Protein AF-A0A7X3WDQ1-F1 (afdb_monomer_lite)

Secondary structure (DSSP, 8-state):
--------GGG---HHHHHHHHHHHHHHHHHHHHIIIIIS-THHHHHHHHHHHHHHHHHHHHHHHHHTPPPPPPPP---HHHHHHHHHHHHHHHHHHHHHHHHHHHHHHHHHHHHHHHHHHHHHTTT---HHHHHHHHHHHHHHHHIIIIIHHHHHHHHHHHHHHHHHHHHHHHHTT-HHHHHHHHHHHHHH-TT-HHHHHHHHHHHHHHHHHHHHHHHHHHHHHHHHHHHHHHSGGGSTTTTTTS-SSS---B---SS-S-TT--B--GGGT-TTTT-TT--SEEEEEEEEE--SSS--EEE-S-S-B-GGG-EEEETTEEPPTTSEEE-TTSEEEES-TT-EEEEEEEEEB---GGGPPPTTIIIIIHHS-HHHH-SHHHHBS-TT-SSHHHHHT--TTTS-S-PBTTB-TTT-SB-TTTGGGGGGGGGGTSTT-S----EE-TTT-PEEPS-HHHHHHHHHHHHTTHHHHS--TTTTT-TTPPPSSPP-TTHHHHB-HHHHHHHHH-HHHH-TT-SS-BS-TTTT--EEEEETTS-EEEEEEEEETTEEEEE-TTS-EEEEEGGGEEEEEEHHHHHHHHHHT---HHHHS--------HHHHHHHHHHHHHTTGGGTB-BTTBS-SSB---TTHHHHB-HHHHHHHHH-HHHH-TT--PPB----HHHHHHHHHHHHH-------------SB--HHHHHHHHHHHTGGGTS--TT-TTPPP-SPP-TTGGG--GGGS--TT--SS-SSHHHHHHHHHH-TTTT--SS----PPB-HHHHH-HHHHHHHHHHHHH--S-PPPTTTS--TTT-HHHHHHHHHHHHHHHHHHHTTHHHHSEETTEE-THHHHHHHHH---HHHHHHHSPPP-TTHHHHB-HHHHHHHHHSPPP-BTT-SS---B----HHHHHHHHHHHHHHTT--SS--PPP-PPPPHHHHHHHHHHHHHTTHHHHSPPTT----TT-TTTT-B-GGGHHHHB-HHHHHHHHH-HHHHSTT-S---SS-EETTEEPPPTTSGGG-HHHHHHHHHHHHHH---

Foldseek 3Di:
DDDDPDDPPVPDDCVVVVVVVVVVVVVVVVVVCCCVQPVLFVLLVLQLVLLVQLLLLLVVVLVVLVVPADPDDDDQDFDPVVLVVLVVQLVVLVVQLVVLVVVLVVLVVVLVVLVVQLVVVCVVVVNDCDPSNVVSVVVSVVSVCCSVPPSVVSNLVSLQSSLVSLQVNLVSCLVRLNLVSNLVSLVSSCVSVVPDVVSVVSNVSSVVSVVVNVVSVVSVVVSVVSVVSSVVSPPPSSDPNNSVPDDLDDPFAAAADDDDPDRHGHGACLCSQLVQQLPPLQAQKDKDKDWDAFPQPDWDKDADSHQAFDQVFKWKAFQNHTDDPQQWDADRGRIITGPGSGRGGMMMMMTGGPDDPSHHYHNPNCQPCVVVPCSHHNDCLQFNADRPDSDLCRRQVLDCVVRPAIHGWQAHSPPRDGDPLTNLLSLLSVCLQVPPFLFQQRAADPVPRAGDGPRVLQSLLVVLCLLLLVVLQAAAPPSNVCPDSDFNDEALQAVLLWWDLLLQLVCQQCVCVVPVQDSPFHQHPDLSWWKWWQFPVRDIDIADWDDDDQWIWGQHPVRDIDIDGPNGTPFIATQSLQLSVLSSVNHDPVLVPDDDDFDLDPVLLVLLVVLCLAACVQLQEDADNGGDVNDYHLLAQLNTTDLSNQLVCQCDVCVVPVLDLDFHSPDDPSNSSSNSSNSNVNRDPDPPSDDPRPHDHHNVSSVVSCLQLSVVSRYNDPPCVPRDRNDYHLLAQLRDFLVNDQQAPDDPFDSGSSRRQLCCQQPVQNRAYPVGGRSDGHNSNSNVDSSSSSSSVSNSNSNRPDRDPQVSRDPCPPCVVVVVLSSLQSLLVVLCSSNVVQSQEQDSNGHNVSLVSCCVPVVDDSLVSQLQTDYHCFLVLVWWQLVLQLVCQQPPDDFFPQHSYGDTHSNDDSVSSNSNNSNSCSVNVHDPPHDQDDDPQDDPVLLVQLVVLCVVVVVPQQDPAPPDDDDPPRSNGSHGHLLCCQNTTRLVVQLVCLCDVCVRPNSDPDDNPFDDDPNATFADCVGPNRHNSSNSNSNSSNSNVRHD

pLDDT: mean 82.06, std 11.49, range [35.22, 96.44]

Sequence (1044 aa):
MRSKKEIPAEQKSYAVLFFILSALLGLVTIWGFWSEMITRRPWKGIQQEFYSFEYEKTKIEYENAEKQLPTKPSKPEIDEKELRDVLKTVTEKQVQLDEAMQARKFEQSKSDAINYKFQHSLHEAKGEYTDTVLKYKKTLDEYEKRIEGDLTYTVLKAEAEFADANKALADLYLNSNDPTNALSTYLIVQKYKPDEAEIAEGITAAQDTLAALQTVQAQFDAVDRLKQKLSDVGGIKRTFLGSLLENPFRETRTIVQYYLEDFNYTADRCETCHFAINKSGYESSAEETFEVEGDGENPVRHLLKHPSVKTDSATVVIDGFDAEPDEYELTENGILTFTDPDVFGEVEISYETNYPPELRTHPDRDVLLGKHPLETFGCTPCHGGQGYGLTAKSAHALTHKEYWLTPVLGMDEHTGRTSEEKKGYMESNCRRCHDGVMKLDYGVDPETNAPKDYAEDLTKGMALFEDLGCHGCHAVEGYSAIDKIAKVGPSLNKIGSKVNQAWLENWIKKPEAYLPHTTMPNFFPVEGMSQVVYLNNGEQRTGLVTETGEEYTVKTDDGTEYQYKKDEVTRIVDEVKSIAAYLANMTDQELDDLSVNYSTNQNDIEAGEETVKTVGCLSCHKVGDLGSDFAPALDSVGTKVTANYLYEWIDNPKKYDPDTAMPSLRLSQTELKNVVAYLMNLRKETTDVVSDSIGEALIDEGEKLVRTYGCFGCHEISGFENESKVGADLGEFGAKLPDELDFGDTVDIHHNWHEWTVGKITDPRRYQTRRIVSRMPVFETLKNNEDDAKAIAVLLKSFQPNPYPLNYQFDHAAEPDRVERSKIIDAGRRVTKKFNCTGCHEIEREGGDYRDVIIAHEGLDQTTAKQFAPPTLQAQGARVYPDWLFNFLKNPSEIRYGLKVRMPTFDMSDEEATTLVKYFSALDNEPFPYETIPRPEPTAADLRLGKRIFDELKCDSCHPSQGEFIPEGSDKAGRPDLSLAKERLKADWLIDWMKDPQSFQPGTAMPQAWPRVGDTYMPFEDYAGGDAEEQIRLVRDYLISLSR

Structure (mmCIF, N/CA/C/O backbone):
data_AF-A0A7X3WDQ1-F1
#
_entry.id   AF-A0A7X3WDQ1-F1
#
loop_
_atom_site.group_PDB
_atom_site.id
_atom_site.type_symbol
_atom_site.label_atom_id
_atom_site.label_alt_id
_atom_site.label_comp_id
_atom_site.label_asym_id
_atom_site.label_entity_id
_atom_site.label_seq_id
_atom_site.pdbx_PDB_ins_code
_atom_site.Cartn_x
_atom_site.Cartn_y
_atom_site.Cartn_z
_atom_site.occupancy
_atom_site.B_iso_or_equiv
_atom_site.auth_seq_id
_atom_site.auth_comp_id
_atom_site.auth_asym_id
_atom_site.auth_atom_id
_atom_site.pdbx_PDB_model_num
ATOM 1 N N . MET A 1 1 ? -49.959 54.397 -64.632 1.00 48.00 1 MET A N 1
ATOM 2 C CA . MET A 1 1 ? -49.362 54.128 -65.959 1.00 48.00 1 MET A CA 1
ATOM 3 C C . MET A 1 1 ? -48.063 54.917 -66.130 1.00 48.00 1 MET A C 1
ATOM 5 O O . MET A 1 1 ? -48.098 56.100 -66.430 1.00 48.00 1 MET A O 1
ATOM 9 N N . ARG A 1 2 ? -46.919 54.258 -65.919 1.00 41.56 2 ARG A N 1
ATOM 10 C CA . ARG A 1 2 ? -45.633 54.510 -66.595 1.00 41.56 2 ARG A CA 1
ATOM 11 C C . ARG A 1 2 ? -44.999 53.125 -66.734 1.00 41.56 2 ARG A C 1
ATOM 13 O O . ARG A 1 2 ? -44.786 52.458 -65.727 1.00 41.56 2 ARG A O 1
ATOM 20 N N . SER A 1 3 ? -44.844 52.654 -67.967 1.00 49.62 3 SER A N 1
ATOM 21 C CA . SER A 1 3 ? -44.384 51.303 -68.292 1.00 49.62 3 SER A CA 1
ATOM 22 C C . SER A 1 3 ? -42.947 51.092 -67.804 1.00 49.62 3 SER A C 1
ATOM 24 O O . SER A 1 3 ? -42.021 51.706 -68.340 1.00 49.62 3 SER A O 1
ATOM 26 N N . LYS A 1 4 ? -42.735 50.214 -66.815 1.00 54.12 4 LYS A N 1
ATOM 27 C CA . LYS A 1 4 ? -41.412 49.615 -66.609 1.00 54.12 4 LYS A CA 1
ATOM 28 C C . LYS A 1 4 ? -41.158 48.715 -67.815 1.00 54.12 4 LYS A C 1
ATOM 30 O O . LYS A 1 4 ? -41.886 47.757 -68.036 1.00 54.12 4 LYS A O 1
ATOM 35 N N . LYS A 1 5 ? -40.171 49.091 -68.624 1.00 57.25 5 LYS A N 1
ATOM 36 C CA . LYS A 1 5 ? -39.654 48.301 -69.741 1.00 57.25 5 LYS A CA 1
ATOM 37 C C . LYS A 1 5 ? -39.189 46.955 -69.167 1.00 57.25 5 LYS A C 1
ATOM 39 O O . LYS A 1 5 ? -38.212 46.924 -68.422 1.00 57.25 5 LYS A O 1
ATOM 44 N N . GLU A 1 6 ? -39.905 45.871 -69.442 1.00 60.66 6 GLU A N 1
ATOM 45 C CA . GLU A 1 6 ? -39.413 44.525 -69.149 1.00 60.66 6 GLU A CA 1
ATOM 46 C C . GLU A 1 6 ? -38.253 44.240 -70.106 1.00 60.66 6 GLU A C 1
ATOM 48 O O . GLU A 1 6 ? -38.433 44.129 -71.315 1.00 60.66 6 GLU A O 1
ATOM 53 N N . ILE A 1 7 ? -37.034 44.225 -69.568 1.00 63.56 7 ILE A N 1
ATOM 54 C CA . ILE A 1 7 ? -35.836 43.838 -70.316 1.00 63.56 7 ILE A CA 1
ATOM 55 C C . ILE A 1 7 ? -35.933 42.319 -70.556 1.00 63.56 7 ILE A C 1
ATOM 57 O O . ILE A 1 7 ? -36.092 41.595 -69.562 1.00 63.56 7 ILE A O 1
ATOM 61 N N . PRO A 1 8 ? -35.841 41.830 -71.812 1.00 65.31 8 PRO A N 1
ATOM 62 C CA . PRO A 1 8 ? -35.828 40.399 -72.122 1.00 65.31 8 PRO A CA 1
ATOM 63 C C . PRO A 1 8 ? -34.768 39.678 -71.285 1.00 65.31 8 PRO A C 1
ATOM 65 O O . PRO A 1 8 ? -33.697 40.240 -71.050 1.00 65.31 8 PRO A O 1
ATOM 68 N N . ALA A 1 9 ? -35.036 38.450 -70.825 1.00 60.34 9 ALA A N 1
ATOM 69 C CA . ALA A 1 9 ? -34.106 37.700 -69.964 1.00 60.34 9 ALA A CA 1
ATOM 70 C C . ALA A 1 9 ? -32.686 37.607 -70.564 1.00 60.34 9 ALA A C 1
ATOM 72 O O . ALA A 1 9 ? -31.696 37.683 -69.846 1.00 60.34 9 ALA A O 1
ATOM 73 N N . GLU A 1 10 ? -32.617 37.565 -71.892 1.00 60.44 10 GLU A N 1
ATOM 74 C CA . GLU A 1 10 ? -31.419 37.486 -72.736 1.00 60.44 10 GLU A CA 1
ATOM 75 C C . GLU A 1 10 ? -30.531 38.746 -72.677 1.00 60.44 10 GLU A C 1
ATOM 77 O O . GLU A 1 10 ? -29.357 38.698 -73.027 1.00 60.44 10 GLU A O 1
ATOM 82 N N . GLN A 1 11 ? -31.077 39.886 -72.233 1.00 64.25 11 GLN A N 1
ATOM 83 C CA . GLN A 1 11 ? -30.382 41.181 -72.150 1.00 64.25 11 GLN A CA 1
ATOM 84 C C . GLN A 1 11 ? -30.068 41.612 -70.707 1.00 64.25 11 GLN A C 1
ATOM 86 O O . GLN A 1 11 ? -29.508 42.690 -70.488 1.00 64.25 11 GLN A O 1
ATOM 91 N N . LYS A 1 12 ? -30.417 40.799 -69.701 1.00 68.25 12 LYS A N 1
ATOM 92 C CA . LYS A 1 12 ? -30.045 41.053 -68.303 1.00 68.25 12 LYS A CA 1
ATOM 93 C C . LYS A 1 12 ? -28.632 40.525 -68.054 1.00 68.25 12 LYS A C 1
ATOM 95 O O . LYS A 1 12 ? -28.403 39.322 -68.044 1.00 68.25 12 LYS A O 1
ATOM 100 N N . SER A 1 13 ? -27.674 41.425 -67.832 1.00 75.81 13 SER A N 1
ATOM 101 C CA . SER A 1 13 ? -26.320 41.031 -67.433 1.00 75.81 13 SER A CA 1
ATOM 102 C C . SER A 1 13 ? -26.307 40.605 -65.967 1.00 75.81 13 SER A C 1
ATOM 104 O O . SER A 1 13 ? -26.479 41.428 -65.068 1.00 75.81 13 SER A O 1
ATOM 106 N N . TYR A 1 14 ? -26.070 39.317 -65.730 1.00 81.00 14 TYR A N 1
ATOM 107 C CA . TYR A 1 14 ? -25.829 38.772 -64.395 1.00 81.00 14 TYR A CA 1
ATOM 108 C C . TYR A 1 14 ? -24.356 38.849 -63.989 1.00 81.00 14 TYR A C 1
ATOM 110 O O . TYR A 1 14 ? -24.021 38.402 -62.902 1.00 81.00 14 TYR A O 1
ATOM 118 N N . ALA A 1 15 ? -23.471 39.429 -64.809 1.00 82.31 15 ALA A N 1
ATOM 119 C CA . ALA A 1 15 ? -22.031 39.448 -64.546 1.00 82.31 15 ALA A CA 1
ATOM 120 C C . ALA A 1 15 ? -21.677 40.131 -63.215 1.00 82.31 15 ALA A C 1
ATOM 122 O O . ALA A 1 15 ? -20.838 39.631 -62.477 1.00 82.31 15 ALA A O 1
ATOM 123 N N . VAL A 1 16 ? -22.359 41.231 -62.869 1.00 82.81 16 VAL A N 1
ATOM 124 C CA . VAL A 1 16 ? -22.169 41.913 -61.576 1.00 82.81 16 VAL A CA 1
ATOM 125 C C . VAL A 1 16 ? -22.678 41.049 -60.422 1.00 82.81 16 VAL A C 1
ATOM 127 O O . VAL A 1 16 ? -22.007 40.939 -59.403 1.00 82.81 16 VAL A O 1
ATOM 130 N N . LEU A 1 17 ? -23.832 40.395 -60.588 1.00 83.06 17 LEU A N 1
ATOM 131 C CA . LEU A 1 17 ? -24.377 39.488 -59.576 1.00 83.06 17 LEU A CA 1
ATOM 132 C C . LEU A 1 17 ? -23.466 38.267 -59.380 1.00 83.06 17 LEU A C 1
ATOM 134 O O . LEU A 1 17 ? -23.187 37.903 -58.247 1.00 83.06 17 LEU A O 1
ATOM 138 N N . PHE A 1 18 ? -22.962 37.677 -60.465 1.00 88.88 18 PHE A N 1
ATOM 139 C CA . PHE A 1 18 ? -22.015 36.567 -60.438 1.00 88.88 18 PHE A CA 1
ATOM 140 C C . PHE A 1 18 ? -20.694 36.989 -59.798 1.00 88.88 18 PHE A C 1
ATOM 142 O O . PHE A 1 18 ? -20.222 36.298 -58.914 1.00 88.88 18 PHE A O 1
ATOM 149 N N . PHE A 1 19 ? -20.144 38.156 -60.147 1.00 91.88 19 PHE A N 1
ATOM 150 C CA . PHE A 1 19 ? -18.940 38.688 -59.505 1.00 91.88 19 PHE A CA 1
ATOM 151 C C . PHE A 1 19 ? -19.132 38.886 -57.997 1.00 91.88 19 PHE A C 1
ATOM 153 O O . PHE A 1 19 ? -18.286 38.460 -57.218 1.00 91.88 19 PHE A O 1
ATOM 160 N N . ILE A 1 20 ? -20.260 39.469 -57.572 1.00 91.56 20 ILE A N 1
ATOM 161 C CA . ILE A 1 20 ? -20.581 39.643 -56.148 1.00 91.56 20 ILE A CA 1
ATOM 162 C C . ILE A 1 20 ? -20.735 38.282 -55.458 1.00 91.56 20 ILE A C 1
ATOM 164 O O . ILE A 1 20 ? -20.164 38.082 -54.391 1.00 91.56 20 ILE A O 1
ATOM 168 N N . LEU A 1 21 ? -21.461 37.334 -56.055 1.00 91.75 21 LEU A N 1
ATOM 169 C CA . LEU A 1 21 ? -21.656 35.998 -55.484 1.00 91.75 21 LEU A CA 1
ATOM 170 C C . LEU A 1 21 ? -20.353 35.187 -55.442 1.00 91.75 21 LEU A C 1
ATOM 172 O O . LEU A 1 21 ? -20.101 34.516 -54.449 1.00 91.75 21 LEU A O 1
ATOM 176 N N . SER A 1 22 ? -19.500 35.277 -56.463 1.00 92.56 22 SER A N 1
ATOM 177 C CA . SER A 1 22 ? -18.171 34.657 -56.483 1.00 92.56 22 SER A CA 1
ATOM 178 C C . SER A 1 22 ? -17.228 35.302 -55.469 1.00 92.56 22 SER A C 1
ATOM 180 O O . SER A 1 22 ? -16.479 34.586 -54.813 1.00 92.56 22 SER A O 1
ATOM 182 N N . ALA A 1 23 ? -17.280 36.625 -55.292 1.00 93.00 23 ALA A N 1
ATOM 183 C CA . ALA A 1 23 ? -16.509 37.320 -54.263 1.00 93.00 23 ALA A CA 1
ATOM 184 C C . ALA A 1 23 ? -16.983 36.937 -52.853 1.00 93.00 23 ALA A C 1
ATOM 186 O O . ALA A 1 23 ? -16.156 36.663 -51.989 1.00 93.00 23 ALA A O 1
ATOM 187 N N . LEU A 1 24 ? -18.299 36.847 -52.630 1.00 94.25 24 LEU A N 1
ATOM 188 C CA . LEU A 1 24 ? -18.873 36.362 -51.372 1.00 94.25 24 LEU A CA 1
ATOM 189 C C . LEU A 1 24 ? -18.492 34.903 -51.108 1.00 94.25 24 LEU A C 1
ATOM 191 O O . LEU A 1 24 ? -18.075 34.587 -50.000 1.00 94.25 24 LEU A O 1
ATOM 195 N N . LEU A 1 25 ? -18.567 34.030 -52.116 1.00 94.00 25 LEU A N 1
ATOM 196 C CA . LEU A 1 25 ? -18.111 32.645 -52.001 1.00 94.00 25 LEU A CA 1
ATOM 197 C C . LEU A 1 25 ? -16.615 32.580 -51.669 1.00 94.00 25 LEU A C 1
ATOM 199 O O . LEU A 1 25 ? -16.227 31.820 -50.789 1.00 94.00 25 LEU A O 1
ATOM 203 N N . GLY A 1 26 ? -15.785 33.398 -52.321 1.00 94.00 26 GLY A N 1
ATOM 204 C CA . GLY A 1 26 ? -14.356 33.507 -52.028 1.00 94.00 26 GLY A CA 1
ATOM 205 C C . GLY A 1 26 ? -14.092 33.957 -50.591 1.00 94.00 26 GLY A C 1
ATOM 206 O O . GLY A 1 26 ? -13.313 33.320 -49.890 1.00 94.00 26 GLY A O 1
ATOM 207 N N . LEU A 1 27 ? -14.795 34.988 -50.113 1.00 93.12 27 LEU A N 1
ATOM 208 C CA . LEU A 1 27 ? -14.691 35.467 -48.731 1.00 93.12 27 LEU A CA 1
ATOM 209 C C . LEU A 1 27 ? -15.146 34.414 -47.717 1.00 93.12 27 LEU A C 1
ATOM 211 O O . LEU A 1 27 ? -14.458 34.202 -46.725 1.00 93.12 27 LEU A O 1
ATOM 215 N N . VAL A 1 28 ? -16.259 33.723 -47.970 1.00 91.56 28 VAL A N 1
ATOM 216 C CA . VAL A 1 28 ? -16.754 32.641 -47.103 1.00 91.56 28 VAL A CA 1
ATOM 217 C C . VAL A 1 28 ? -15.804 31.446 -47.119 1.00 91.56 28 VAL A C 1
ATOM 219 O O . VAL A 1 28 ? -15.593 30.836 -46.080 1.00 91.56 28 VAL A O 1
ATOM 222 N N . THR A 1 29 ? -15.181 31.138 -48.258 1.00 88.50 29 THR A N 1
ATOM 223 C CA . THR A 1 29 ? -14.180 30.065 -48.364 1.00 88.50 29 THR A CA 1
ATOM 224 C C . THR A 1 29 ? -12.913 30.424 -47.588 1.00 88.50 29 THR A C 1
ATOM 226 O O . THR A 1 29 ? -12.418 29.601 -46.825 1.00 88.50 29 THR A O 1
ATOM 229 N N . ILE A 1 30 ? -12.420 31.662 -47.715 1.00 87.12 30 ILE A N 1
ATOM 230 C CA . ILE A 1 30 ? -11.271 32.167 -46.945 1.00 87.12 30 ILE A CA 1
ATOM 231 C C . ILE A 1 30 ? -11.592 32.177 -45.449 1.00 87.12 30 ILE A C 1
ATOM 233 O O . ILE A 1 30 ? -10.778 31.734 -44.645 1.00 87.12 30 ILE A O 1
ATOM 237 N N . TRP A 1 31 ? -12.780 32.641 -45.066 1.00 86.50 31 TRP A N 1
ATOM 238 C CA . TRP A 1 31 ? -13.219 32.645 -43.674 1.00 86.50 31 TRP A CA 1
ATOM 239 C C . TRP A 1 31 ? -13.404 31.229 -43.121 1.00 86.50 31 TRP A C 1
ATOM 241 O O . TRP A 1 31 ? -12.974 30.955 -42.007 1.00 86.50 31 TRP A O 1
ATOM 251 N N . GLY A 1 32 ? -13.977 30.311 -43.902 1.00 81.62 32 GLY A N 1
ATOM 252 C CA . GLY A 1 32 ? -14.104 28.901 -43.542 1.00 81.62 32 GLY A CA 1
ATOM 253 C C . GLY A 1 32 ? -12.740 28.244 -43.347 1.00 81.62 32 GLY A C 1
ATOM 254 O O . GLY A 1 32 ? -12.533 27.561 -42.349 1.00 81.62 32 GLY A O 1
ATOM 255 N N . PHE A 1 33 ? -11.782 28.527 -44.233 1.00 80.62 33 PHE A N 1
ATOM 256 C CA . PHE A 1 33 ? -10.402 28.068 -44.094 1.00 80.62 33 PHE A CA 1
ATOM 257 C C . PHE A 1 33 ? -9.723 28.664 -42.856 1.00 80.62 33 PHE A C 1
ATOM 259 O O . PHE A 1 33 ? -9.124 27.932 -42.079 1.00 80.62 33 PHE A O 1
ATOM 266 N N . TRP A 1 34 ? -9.863 29.971 -42.616 1.00 79.19 34 TRP A N 1
ATOM 267 C CA . TRP A 1 34 ? -9.352 30.625 -41.407 1.00 79.19 34 TRP A CA 1
ATOM 268 C C . TRP A 1 34 ? -9.951 29.992 -40.150 1.00 79.19 34 TRP A C 1
ATOM 270 O O . TRP A 1 34 ? -9.226 29.641 -39.220 1.00 79.19 34 TRP A O 1
ATOM 280 N N . SER A 1 35 ? -11.272 29.826 -40.109 1.00 76.75 35 SER A N 1
ATOM 281 C CA . SER A 1 35 ? -11.963 29.274 -38.949 1.00 76.75 35 SER A CA 1
ATOM 282 C C . SER A 1 35 ? -11.525 27.832 -38.677 1.00 76.75 35 SER A C 1
ATOM 284 O O . SER A 1 35 ? -11.168 27.492 -37.547 1.00 76.75 35 SER A O 1
ATOM 286 N N . GLU A 1 36 ? -11.458 27.003 -39.713 1.00 73.62 36 GLU A N 1
ATOM 287 C CA . GLU A 1 36 ? -10.993 25.624 -39.596 1.00 73.62 36 GLU A CA 1
ATOM 288 C C . GLU A 1 36 ? -9.516 25.535 -39.184 1.00 73.62 36 GLU A C 1
ATOM 290 O O . GLU A 1 36 ? -9.157 24.639 -38.432 1.00 73.62 36 GLU A O 1
ATOM 295 N N . MET A 1 37 ? -8.659 26.462 -39.619 1.00 68.56 37 MET A N 1
ATOM 296 C CA . MET A 1 37 ? -7.207 26.355 -39.422 1.00 68.56 37 MET A CA 1
ATOM 297 C C . MET A 1 37 ? -6.672 27.053 -38.175 1.00 68.56 37 MET A C 1
ATOM 299 O O . MET A 1 37 ? -5.686 26.590 -37.616 1.00 68.56 37 MET A O 1
ATOM 303 N N . ILE A 1 38 ? -7.284 28.158 -37.753 1.00 69.31 38 ILE A N 1
ATOM 304 C CA . ILE A 1 38 ? -6.791 28.975 -36.635 1.00 69.31 38 ILE A CA 1
ATOM 305 C C . ILE A 1 38 ? -7.697 28.801 -35.421 1.00 69.31 38 ILE A C 1
ATOM 307 O O . ILE A 1 38 ? -7.217 28.529 -34.327 1.00 69.31 38 ILE A O 1
ATOM 311 N N . THR A 1 39 ? -9.018 28.908 -35.597 1.00 70.00 39 THR A N 1
ATOM 312 C CA . THR A 1 39 ? -9.935 28.848 -34.444 1.00 70.00 39 THR A CA 1
ATOM 313 C C . THR A 1 39 ? -10.227 27.426 -33.979 1.00 70.00 39 THR A C 1
ATOM 315 O O . THR A 1 39 ? -10.439 27.208 -32.793 1.00 70.00 39 THR A O 1
ATOM 318 N N . ARG A 1 40 ? -10.222 26.448 -34.893 1.00 70.00 40 ARG A N 1
ATOM 319 C CA . ARG A 1 40 ? -10.524 25.044 -34.578 1.00 70.00 40 ARG A CA 1
ATOM 320 C C . ARG A 1 40 ? -9.291 24.163 -34.393 1.00 70.00 40 ARG A C 1
ATOM 322 O O . ARG A 1 40 ? -9.473 23.007 -34.035 1.00 70.00 40 ARG A O 1
ATOM 329 N N . ARG A 1 41 ? -8.075 24.677 -34.642 1.00 75.69 41 ARG A N 1
ATOM 330 C CA . ARG A 1 41 ? -6.807 23.918 -34.567 1.00 75.69 41 ARG A CA 1
ATOM 331 C C . ARG A 1 41 ? -5.689 24.606 -33.767 1.00 75.69 41 ARG A C 1
ATOM 333 O O . ARG A 1 41 ? -4.582 24.748 -34.288 1.00 75.69 41 ARG A O 1
ATOM 340 N N . PRO A 1 42 ? -5.939 25.030 -32.513 1.00 74.56 42 PRO A N 1
ATOM 341 C CA . PRO A 1 42 ? -4.938 25.745 -31.714 1.00 74.56 42 PRO A CA 1
ATOM 342 C C . PRO A 1 42 ? -3.651 24.934 -31.456 1.00 74.56 42 PRO A C 1
ATOM 344 O O . PRO A 1 42 ? -2.574 25.517 -31.377 1.00 74.56 42 PRO A O 1
ATOM 347 N N . TRP A 1 43 ? -3.725 23.598 -31.416 1.00 73.44 43 TRP A N 1
ATOM 348 C CA . TRP A 1 43 ? -2.578 22.706 -31.170 1.00 73.44 43 TRP A CA 1
ATOM 349 C C . TRP A 1 43 ? -1.463 22.782 -32.223 1.00 73.44 43 TRP A C 1
ATOM 351 O O . TRP A 1 43 ? -0.339 22.367 -31.960 1.00 73.44 43 TRP A O 1
ATOM 361 N N . LYS A 1 44 ? -1.731 23.329 -33.417 1.00 75.12 44 LYS A N 1
ATOM 362 C CA . LYS A 1 44 ? -0.688 23.509 -34.439 1.00 75.12 44 LYS A CA 1
ATOM 363 C C . LYS A 1 44 ? 0.400 24.492 -34.007 1.00 75.12 44 LYS A C 1
ATOM 365 O O . LYS A 1 44 ? 1.532 24.345 -34.453 1.00 75.12 44 LYS A O 1
ATOM 370 N N . GLY A 1 45 ? 0.065 25.471 -33.162 1.00 76.25 45 GLY A N 1
ATOM 371 C CA . GLY A 1 45 ? 1.061 26.369 -32.571 1.00 76.25 45 GLY A CA 1
ATOM 372 C C . GLY A 1 45 ? 2.015 25.610 -31.648 1.00 76.25 45 GLY A C 1
ATOM 373 O O . GLY A 1 45 ? 3.225 25.721 -31.799 1.00 76.25 45 GLY A O 1
ATOM 374 N N . ILE A 1 46 ? 1.461 24.741 -30.797 1.00 78.25 46 ILE A N 1
ATOM 375 C CA . ILE A 1 46 ? 2.222 23.881 -29.877 1.00 78.25 46 ILE A CA 1
ATOM 376 C C . ILE A 1 46 ? 3.175 22.957 -30.655 1.00 78.25 46 ILE A C 1
ATOM 378 O O . ILE A 1 46 ? 4.346 22.829 -30.316 1.00 78.25 46 ILE A O 1
ATOM 382 N N . GLN A 1 47 ? 2.716 22.363 -31.760 1.00 78.44 47 GLN A N 1
ATOM 383 C CA . GLN A 1 47 ? 3.566 21.514 -32.608 1.00 78.44 47 GLN A CA 1
ATOM 384 C C . GLN A 1 47 ? 4.715 22.288 -33.270 1.00 78.44 47 GLN A C 1
ATOM 386 O O . GLN A 1 47 ? 5.819 21.766 -33.403 1.00 78.44 47 GLN A O 1
ATOM 391 N N . GLN A 1 48 ? 4.485 23.538 -33.683 1.00 77.94 48 GLN A N 1
ATOM 392 C CA . GLN A 1 48 ? 5.548 24.388 -34.234 1.00 77.94 48 GLN A CA 1
ATOM 393 C C . GLN A 1 48 ? 6.613 24.726 -33.190 1.00 77.94 48 GLN A C 1
ATOM 395 O O . GLN A 1 48 ? 7.804 24.754 -33.509 1.00 77.94 48 GLN A O 1
ATOM 400 N N . GLU A 1 49 ? 6.184 24.968 -31.955 1.00 80.06 49 GLU A N 1
ATOM 401 C CA . GLU A 1 49 ? 7.070 25.199 -30.821 1.00 80.06 49 GLU A CA 1
ATOM 402 C C . GLU A 1 49 ? 7.880 23.938 -30.492 1.00 80.06 49 GLU A C 1
ATOM 404 O O . GLU A 1 49 ? 9.108 24.001 -30.441 1.00 80.06 49 GLU A O 1
ATOM 409 N N . PHE A 1 50 ? 7.234 22.766 -30.450 1.00 83.25 50 PHE A N 1
ATOM 410 C CA . PHE A 1 50 ? 7.915 21.472 -30.331 1.00 83.25 50 PHE A CA 1
ATOM 411 C C . PHE A 1 50 ? 8.997 21.282 -31.399 1.00 83.25 50 PHE A C 1
ATOM 413 O O . PHE A 1 50 ? 10.142 20.987 -31.068 1.00 83.25 50 PHE A O 1
ATOM 420 N N . TYR A 1 51 ? 8.671 21.483 -32.683 1.00 82.06 51 TYR A N 1
ATOM 421 C CA . TYR A 1 51 ? 9.651 21.337 -33.766 1.00 82.06 51 TYR A CA 1
ATOM 422 C C . TYR A 1 51 ? 10.788 22.357 -33.685 1.00 82.06 51 TYR A C 1
ATOM 424 O O . TYR A 1 51 ? 11.867 22.107 -34.219 1.00 82.06 51 TYR A O 1
ATOM 432 N N . SER A 1 52 ? 10.566 23.500 -33.035 1.00 81.25 52 SER A N 1
ATOM 433 C CA . SER A 1 52 ? 11.621 24.482 -32.792 1.00 81.25 52 SER A CA 1
ATOM 434 C C . SER A 1 52 ? 12.598 23.981 -31.730 1.00 81.25 52 SER A C 1
ATOM 436 O O . SER A 1 52 ? 13.794 23.954 -32.013 1.00 81.25 52 SER A O 1
ATOM 438 N N . PHE A 1 53 ? 12.097 23.474 -30.598 1.00 79.50 53 PHE A N 1
ATOM 439 C CA . PHE A 1 53 ? 12.930 22.832 -29.574 1.00 79.50 53 PHE A CA 1
ATOM 440 C C . PHE A 1 53 ? 13.650 21.585 -30.103 1.00 79.50 53 PHE A C 1
ATOM 442 O O . PHE A 1 53 ? 14.850 21.431 -29.900 1.00 79.50 53 PHE A O 1
ATOM 449 N N . GLU A 1 54 ? 12.950 20.718 -30.841 1.00 81.69 54 GLU A N 1
ATOM 450 C CA . GLU A 1 54 ? 13.535 19.493 -31.402 1.00 81.69 54 GLU A CA 1
ATOM 451 C C . GLU A 1 54 ? 14.611 19.815 -32.450 1.00 81.69 54 GLU A C 1
ATOM 453 O O . GLU A 1 54 ? 15.610 19.103 -32.561 1.00 81.69 54 GLU A O 1
ATOM 458 N N . TYR A 1 55 ? 14.446 20.906 -33.207 1.00 83.50 55 TYR A N 1
ATOM 459 C CA . TYR A 1 55 ? 15.482 21.399 -34.110 1.00 83.50 55 TYR A CA 1
ATOM 460 C C . TYR A 1 55 ? 16.717 21.876 -33.354 1.00 83.50 55 TYR A C 1
ATOM 462 O O . TYR A 1 55 ? 17.825 21.529 -33.751 1.00 83.50 55 TYR A O 1
ATOM 470 N N . GLU A 1 56 ? 16.550 22.666 -32.295 1.00 79.62 56 GLU A N 1
ATOM 471 C CA . GLU A 1 56 ? 17.671 23.164 -31.492 1.00 79.62 56 GLU A CA 1
ATOM 472 C C . GLU A 1 56 ? 18.426 22.018 -30.821 1.00 79.62 56 GLU A C 1
ATOM 474 O O . GLU A 1 56 ? 19.643 21.929 -30.987 1.00 79.62 56 GLU A O 1
ATOM 479 N N . LYS A 1 57 ? 17.698 21.077 -30.208 1.00 79.25 57 LYS A N 1
ATOM 480 C CA . LYS A 1 57 ? 18.246 19.828 -29.665 1.00 79.25 57 LYS A CA 1
ATOM 481 C C . LYS A 1 57 ? 19.044 19.057 -30.713 1.00 79.25 57 LYS A C 1
ATOM 483 O O . LYS A 1 57 ? 20.225 18.785 -30.537 1.00 79.25 57 LYS A O 1
ATOM 488 N N . THR A 1 58 ? 18.409 18.741 -31.842 1.00 81.88 58 THR A N 1
ATOM 489 C CA . THR A 1 58 ? 19.027 17.925 -32.896 1.00 81.88 58 THR A CA 1
ATOM 490 C C . THR A 1 58 ? 20.225 18.638 -33.526 1.00 81.88 58 THR A C 1
ATOM 492 O O . THR A 1 58 ? 21.189 17.992 -33.925 1.00 81.88 58 THR A O 1
ATOM 495 N N . LYS A 1 59 ? 20.189 19.972 -33.628 1.00 83.31 59 LYS A N 1
ATOM 496 C CA . LYS A 1 59 ? 21.304 20.776 -34.138 1.00 83.31 59 LYS A CA 1
ATOM 497 C C . LYS A 1 59 ? 22.521 20.655 -33.223 1.00 83.31 59 LYS A C 1
ATOM 499 O O . LYS A 1 59 ? 23.622 20.448 -33.716 1.00 83.31 59 LYS A O 1
ATOM 504 N N . ILE A 1 60 ? 22.299 20.765 -31.919 1.00 74.25 60 ILE A N 1
ATOM 505 C CA . ILE A 1 60 ? 23.309 20.589 -30.877 1.00 74.25 60 ILE A CA 1
ATOM 506 C C . ILE A 1 60 ? 23.903 19.171 -30.924 1.00 74.25 60 ILE A C 1
ATOM 508 O O . ILE A 1 60 ? 25.121 19.016 -31.015 1.00 74.25 60 ILE A O 1
ATOM 512 N N . GLU A 1 61 ? 23.048 18.143 -30.949 1.00 76.81 61 GLU A N 1
ATOM 513 C CA . GLU A 1 61 ? 23.463 16.737 -31.061 1.00 76.81 61 GLU A CA 1
ATOM 514 C C . GLU A 1 61 ? 24.300 16.507 -32.329 1.00 76.81 61 GLU A C 1
ATOM 516 O O . GLU A 1 61 ? 25.342 15.852 -32.282 1.00 76.81 61 GLU A O 1
ATOM 521 N N . TYR A 1 62 ? 23.875 17.082 -33.460 1.00 82.19 62 TYR A N 1
ATOM 522 C CA . TYR A 1 62 ? 24.594 17.014 -34.731 1.00 82.19 62 TYR A CA 1
ATOM 523 C C . TYR A 1 62 ? 25.970 17.687 -34.656 1.00 82.19 62 TYR A C 1
ATOM 525 O O . TYR A 1 62 ? 26.957 17.073 -35.050 1.00 82.19 62 TYR A O 1
ATOM 533 N N . GLU A 1 63 ? 26.055 18.920 -34.145 1.00 77.12 63 GLU A N 1
ATOM 534 C CA . GLU A 1 63 ? 27.320 19.663 -34.032 1.00 77.12 63 GLU A CA 1
ATOM 535 C C . GLU A 1 63 ? 28.337 18.932 -33.139 1.00 77.12 63 GLU A C 1
ATOM 537 O O . GLU A 1 63 ? 29.534 18.947 -33.430 1.00 77.12 63 GLU A O 1
ATOM 542 N N . ASN A 1 64 ? 27.878 18.268 -32.075 1.00 70.12 64 ASN A N 1
ATOM 543 C CA . ASN A 1 64 ? 28.732 17.469 -31.196 1.00 70.12 64 ASN A CA 1
ATOM 544 C C . ASN A 1 64 ? 29.191 16.171 -31.864 1.00 70.12 64 ASN A C 1
ATOM 546 O O . ASN A 1 64 ? 30.388 15.880 -31.886 1.00 70.12 64 ASN A O 1
ATOM 550 N N . ALA A 1 65 ? 28.260 15.422 -32.459 1.00 75.81 65 ALA A N 1
ATOM 551 C CA . ALA A 1 65 ? 28.580 14.180 -33.151 1.00 75.81 65 ALA A CA 1
ATOM 552 C C . ALA A 1 65 ? 29.518 14.421 -34.350 1.00 75.81 65 ALA A C 1
ATOM 554 O O . ALA A 1 65 ? 30.417 13.622 -34.590 1.00 75.81 65 ALA A O 1
ATOM 555 N N . GLU A 1 66 ? 29.371 15.545 -35.063 1.00 78.88 66 GLU A N 1
ATOM 556 C CA . GLU A 1 66 ? 30.240 15.939 -36.181 1.00 78.88 66 GLU A CA 1
ATOM 557 C C . GLU A 1 66 ? 31.675 16.261 -35.728 1.00 78.88 66 GLU A C 1
ATOM 559 O O . GLU A 1 66 ? 32.628 15.883 -36.410 1.00 78.88 66 GLU A O 1
ATOM 564 N N . LYS A 1 67 ? 31.856 16.906 -34.565 1.00 74.38 67 LYS A N 1
ATOM 565 C CA . LYS A 1 67 ? 33.187 17.217 -33.998 1.00 74.38 67 LYS A CA 1
ATOM 566 C C . LYS A 1 67 ? 33.953 15.978 -33.538 1.00 74.38 67 LYS A C 1
ATOM 568 O O . LYS A 1 67 ? 35.180 15.992 -33.545 1.00 74.38 67 LYS A O 1
ATOM 573 N N . GLN A 1 68 ? 33.236 14.931 -33.140 1.00 69.50 68 GLN A N 1
ATOM 574 C CA . GLN A 1 68 ? 33.806 13.673 -32.652 1.00 69.50 68 GLN A CA 1
ATOM 575 C C . GLN A 1 68 ? 34.062 12.653 -33.775 1.00 69.50 68 GLN A C 1
ATOM 577 O O . GLN A 1 68 ? 34.479 11.528 -33.498 1.00 69.50 68 GLN A O 1
ATOM 582 N N . LEU A 1 69 ? 33.831 13.018 -35.044 1.00 72.31 69 LEU A N 1
ATOM 583 C CA . LEU A 1 69 ? 34.061 12.113 -36.167 1.00 72.31 69 LEU A CA 1
ATOM 584 C C . LEU A 1 69 ? 35.561 11.818 -36.361 1.00 72.31 69 LEU A C 1
ATOM 586 O O . LEU A 1 69 ? 36.351 12.746 -36.566 1.00 72.31 69 LEU A O 1
ATOM 590 N N . PRO A 1 70 ? 35.971 10.537 -36.396 1.00 67.12 70 PRO A N 1
ATOM 591 C CA . PRO A 1 70 ? 37.320 10.158 -36.801 1.00 67.12 70 PRO A CA 1
ATOM 592 C C . PRO A 1 70 ? 37.533 10.406 -38.307 1.00 67.12 70 PRO A C 1
ATOM 594 O O . PRO A 1 70 ? 36.600 10.688 -39.063 1.00 67.12 70 PRO A O 1
ATOM 597 N N . THR A 1 71 ? 38.772 10.288 -38.793 1.00 65.75 71 THR A N 1
ATOM 598 C CA . THR A 1 71 ? 39.060 10.400 -40.230 1.00 65.75 71 THR A CA 1
ATOM 599 C C . THR A 1 71 ? 38.305 9.331 -41.022 1.00 65.75 71 THR A C 1
ATOM 601 O O . THR A 1 71 ? 38.356 8.142 -40.713 1.00 65.75 71 THR A O 1
ATOM 604 N N . LYS A 1 72 ? 37.588 9.760 -42.070 1.00 58.75 72 LYS A N 1
ATOM 605 C CA . LYS A 1 72 ? 36.773 8.863 -42.897 1.00 58.75 72 LYS A CA 1
ATOM 606 C C . LYS A 1 72 ? 37.643 7.732 -43.473 1.00 58.75 72 LYS A C 1
ATOM 608 O O . LYS A 1 72 ? 38.637 8.049 -44.133 1.00 58.75 72 LYS A O 1
ATOM 613 N N . PRO A 1 73 ? 37.277 6.450 -43.279 1.00 57.19 73 PRO A N 1
ATOM 614 C CA . PRO A 1 73 ? 38.059 5.342 -43.810 1.00 57.19 73 PRO A CA 1
ATOM 615 C C . PRO A 1 73 ? 38.191 5.455 -45.337 1.00 57.19 73 PRO A C 1
ATOM 617 O O . PRO A 1 73 ? 37.216 5.742 -46.042 1.00 57.19 73 PRO A O 1
ATOM 620 N N . SER A 1 74 ? 39.404 5.267 -45.861 1.00 57.31 74 SER A N 1
ATOM 621 C CA . SER A 1 74 ? 39.665 5.254 -47.305 1.00 57.31 74 SER A CA 1
ATOM 622 C C . SER A 1 74 ? 38.993 4.050 -47.969 1.00 57.31 74 SER A C 1
ATOM 624 O O . SER A 1 74 ? 38.895 2.981 -47.370 1.00 57.31 74 SER A O 1
ATOM 626 N N . LYS A 1 75 ? 38.546 4.200 -49.226 1.00 58.94 75 LYS A N 1
ATOM 627 C CA . LYS A 1 75 ? 38.019 3.072 -50.013 1.00 58.94 75 LYS A CA 1
ATOM 628 C C . LYS A 1 75 ? 39.076 1.958 -50.150 1.00 58.94 75 LYS A C 1
ATOM 630 O O . LYS A 1 75 ? 40.250 2.302 -50.280 1.00 58.94 75 LYS A O 1
ATOM 635 N N . PRO A 1 76 ? 38.671 0.675 -50.194 1.00 60.94 76 PRO A N 1
ATOM 636 C CA . PRO A 1 76 ? 39.581 -0.432 -50.488 1.00 60.94 76 PRO A CA 1
ATOM 637 C C . PRO A 1 76 ? 40.292 -0.213 -51.833 1.00 60.94 76 PRO A C 1
ATOM 639 O O . PRO A 1 76 ? 39.630 0.030 -52.846 1.00 60.94 76 PRO A O 1
ATOM 642 N N . GLU A 1 77 ? 41.623 -0.292 -51.856 1.00 64.12 77 GLU A N 1
ATOM 643 C CA . GLU A 1 77 ? 42.440 -0.280 -53.079 1.00 64.12 77 GLU A CA 1
ATOM 644 C C . GLU A 1 77 ? 42.829 -1.724 -53.433 1.00 64.12 77 GLU A C 1
ATOM 646 O O . GLU A 1 77 ? 43.893 -2.204 -53.054 1.00 64.12 77 GLU A O 1
ATOM 651 N N . ILE A 1 78 ? 41.949 -2.435 -54.145 1.00 78.62 78 ILE A N 1
ATOM 652 C CA . ILE A 1 78 ? 42.241 -3.775 -54.683 1.00 78.62 78 ILE A CA 1
ATOM 653 C C . ILE A 1 78 ? 42.848 -3.632 -56.088 1.00 78.62 78 ILE A C 1
ATOM 655 O O . ILE A 1 78 ? 42.298 -2.912 -56.927 1.00 78.62 78 ILE A O 1
ATOM 659 N N . ASP A 1 79 ? 43.930 -4.359 -56.393 1.00 82.69 79 ASP A N 1
ATOM 660 C CA . ASP A 1 79 ? 44.427 -4.487 -57.770 1.00 82.69 79 ASP A CA 1
ATOM 661 C C . ASP A 1 79 ? 43.388 -5.233 -58.631 1.00 82.69 79 ASP A C 1
ATOM 663 O O . ASP A 1 79 ? 43.200 -6.450 -58.541 1.00 82.69 79 ASP A O 1
ATOM 667 N N . GLU A 1 80 ? 42.695 -4.492 -59.501 1.00 81.50 80 GLU A N 1
ATOM 668 C CA . GLU A 1 80 ? 41.637 -5.032 -60.360 1.00 81.50 80 GLU A CA 1
ATOM 669 C C . GLU A 1 80 ? 42.102 -6.145 -61.308 1.00 81.50 80 GLU A C 1
ATOM 671 O O . GLU A 1 80 ? 41.270 -6.898 -61.828 1.00 81.50 80 GLU A O 1
ATOM 676 N N . LYS A 1 81 ? 43.395 -6.209 -61.637 1.00 84.69 81 LYS A N 1
ATOM 677 C CA . LYS A 1 81 ? 43.938 -7.249 -62.510 1.00 84.69 81 LYS A CA 1
ATOM 678 C C . LYS A 1 81 ? 44.127 -8.541 -61.723 1.00 84.69 81 LYS A C 1
ATOM 680 O O . LYS A 1 81 ? 43.676 -9.586 -62.185 1.00 84.69 81 LYS A O 1
ATOM 685 N N . GLU A 1 82 ? 44.726 -8.455 -60.540 1.00 85.81 82 GLU A N 1
ATOM 686 C CA . GLU A 1 82 ? 44.930 -9.602 -59.652 1.00 85.81 82 GLU A CA 1
ATOM 687 C C . GLU A 1 82 ? 43.591 -10.206 -59.205 1.00 85.81 82 GLU A C 1
ATOM 689 O O . GLU A 1 82 ? 43.382 -11.412 -59.336 1.00 85.81 82 GLU A O 1
ATOM 694 N N . LEU A 1 83 ? 42.621 -9.363 -58.829 1.00 86.44 83 LEU A N 1
ATOM 695 C CA . LEU A 1 83 ? 41.266 -9.804 -58.489 1.00 86.44 83 LEU A CA 1
ATOM 696 C C . LEU A 1 83 ? 40.588 -10.556 -59.644 1.00 86.44 83 LEU A C 1
ATOM 698 O O . LEU A 1 83 ? 39.951 -11.588 -59.429 1.00 86.44 83 LEU A O 1
ATOM 702 N N . ARG A 1 84 ? 40.728 -10.066 -60.884 1.00 87.19 84 ARG A N 1
ATOM 703 C CA . ARG A 1 84 ? 40.173 -10.735 -62.074 1.00 87.19 84 ARG A CA 1
ATOM 704 C C . ARG A 1 84 ? 40.797 -12.109 -62.309 1.00 87.19 84 ARG A C 1
ATOM 706 O O . ARG A 1 84 ? 40.070 -13.043 -62.650 1.00 87.19 84 ARG A O 1
ATOM 713 N N . ASP A 1 85 ? 42.108 -12.233 -62.132 1.00 89.31 85 ASP A N 1
ATOM 714 C CA . ASP A 1 85 ? 42.832 -13.491 -62.329 1.00 89.31 85 ASP A CA 1
ATOM 715 C C . ASP A 1 85 ? 42.459 -14.532 -61.250 1.00 89.31 85 ASP A C 1
ATOM 717 O O . ASP A 1 85 ? 42.202 -15.701 -61.569 1.00 89.31 85 ASP A O 1
ATOM 721 N N . VAL A 1 86 ? 42.323 -14.107 -59.988 1.00 88.56 86 VAL A N 1
ATOM 722 C CA . VAL A 1 86 ? 41.888 -14.974 -58.878 1.00 88.56 86 VAL A CA 1
ATOM 723 C C . VAL A 1 86 ? 40.419 -15.387 -59.029 1.00 88.56 86 VAL A C 1
ATOM 725 O O . VAL A 1 86 ? 40.110 -16.576 -58.952 1.00 88.56 86 VAL A O 1
ATOM 728 N N . LEU A 1 87 ? 39.507 -14.457 -59.343 1.00 88.25 87 LEU A N 1
ATOM 729 C CA . LEU A 1 87 ? 38.085 -14.767 -59.569 1.00 88.25 87 LEU A CA 1
ATOM 730 C C . LEU A 1 87 ? 37.875 -15.748 -60.722 1.00 88.25 87 LEU A C 1
ATOM 732 O O . LEU A 1 87 ? 37.022 -16.638 -60.643 1.00 88.25 87 LEU A O 1
ATOM 736 N N . LYS A 1 88 ? 38.659 -15.613 -61.797 1.00 92.00 88 LYS A N 1
ATOM 737 C CA . LYS A 1 88 ? 38.641 -16.568 -62.906 1.00 92.00 88 LYS A CA 1
ATOM 738 C C . LYS A 1 88 ? 39.017 -17.969 -62.420 1.00 92.00 88 LYS A C 1
ATOM 740 O O . LYS A 1 88 ? 38.324 -18.927 -62.751 1.00 92.00 88 LYS A O 1
ATOM 745 N N . THR A 1 89 ? 40.053 -18.071 -61.591 1.00 91.25 89 THR A N 1
ATOM 746 C CA . THR A 1 89 ? 40.506 -19.340 -61.003 1.00 91.25 89 THR A CA 1
ATOM 747 C C . THR A 1 89 ? 39.438 -19.954 -60.091 1.00 91.25 89 THR A C 1
ATOM 749 O O . THR A 1 89 ? 39.117 -21.132 -60.238 1.00 91.25 89 THR A O 1
ATOM 752 N N . VAL A 1 90 ? 38.819 -19.161 -59.210 1.00 90.62 90 VAL A N 1
ATOM 753 C CA . VAL A 1 90 ? 37.703 -19.608 -58.353 1.00 90.62 90 VAL A CA 1
ATOM 754 C C . VAL A 1 90 ? 36.533 -20.121 -59.191 1.00 90.62 90 VAL A C 1
ATOM 756 O O . VAL A 1 90 ? 35.997 -21.193 -58.917 1.00 90.62 90 VAL A O 1
ATOM 759 N N . THR A 1 91 ? 36.175 -19.403 -60.257 1.00 88.69 91 THR A N 1
ATOM 760 C CA . THR A 1 91 ? 35.090 -19.797 -61.167 1.00 88.69 91 THR A CA 1
ATOM 761 C C . THR A 1 91 ? 35.401 -21.121 -61.868 1.00 88.69 91 THR A C 1
ATOM 763 O O . THR A 1 91 ? 34.547 -22.002 -61.936 1.00 88.69 91 THR A O 1
ATOM 766 N N . GLU A 1 92 ? 36.630 -21.299 -62.357 1.00 92.56 92 GLU A N 1
ATOM 767 C CA . GLU A 1 92 ? 37.071 -22.552 -62.980 1.00 92.56 92 GLU A CA 1
ATOM 768 C C . GLU A 1 92 ? 37.007 -23.735 -61.998 1.00 92.56 92 GLU A C 1
ATOM 770 O O . GLU A 1 92 ? 36.566 -24.822 -62.376 1.00 92.56 92 GLU A O 1
ATOM 775 N N . LYS A 1 93 ? 37.392 -23.531 -60.730 1.00 93.19 93 LYS A N 1
ATOM 776 C CA . LYS A 1 93 ? 37.322 -24.567 -59.685 1.00 93.19 93 LYS A CA 1
ATOM 777 C C . LYS A 1 93 ? 35.902 -24.877 -59.225 1.00 93.19 93 LYS A C 1
ATOM 779 O O . LYS A 1 93 ? 35.593 -26.046 -59.010 1.00 93.19 93 LYS A O 1
ATOM 784 N N . GLN A 1 94 ? 35.023 -23.880 -59.167 1.00 89.38 94 GLN A N 1
ATOM 785 C CA . GLN A 1 94 ? 33.598 -24.085 -58.895 1.00 89.38 94 GLN A CA 1
ATOM 786 C C . GLN A 1 94 ? 32.959 -24.989 -59.956 1.00 89.38 94 GLN A C 1
ATOM 788 O O . GLN A 1 94 ? 32.285 -25.956 -59.615 1.00 89.38 94 GLN A O 1
ATOM 793 N N . VAL A 1 95 ? 33.230 -24.726 -61.241 1.00 88.50 95 VAL A N 1
ATOM 794 C CA . VAL A 1 95 ? 32.722 -25.561 -62.342 1.00 88.50 95 VAL A CA 1
ATOM 795 C C . VAL A 1 95 ? 33.212 -27.007 -62.208 1.00 88.50 95 VAL A C 1
ATOM 797 O O . VAL A 1 95 ? 32.422 -27.934 -62.367 1.00 88.50 95 VAL A O 1
ATOM 800 N N . GLN A 1 96 ? 34.486 -27.216 -61.859 1.00 90.62 96 GLN A N 1
ATOM 801 C CA . GLN A 1 96 ? 35.044 -28.560 -61.643 1.00 90.62 96 GLN A CA 1
ATOM 802 C C . GLN A 1 96 ? 34.374 -29.296 -60.473 1.00 90.62 96 GLN A C 1
ATOM 804 O O . GLN A 1 96 ? 34.089 -30.492 -60.581 1.00 90.62 96 GLN A O 1
ATOM 809 N N . LEU A 1 97 ? 34.094 -28.593 -59.373 1.00 90.69 97 LEU A N 1
ATOM 810 C CA . LEU A 1 97 ? 33.372 -29.141 -58.227 1.00 90.69 97 LEU A CA 1
ATOM 811 C C . LEU A 1 97 ? 31.931 -29.519 -58.593 1.00 90.69 97 LEU A C 1
ATOM 813 O O . LEU A 1 97 ? 31.498 -30.640 -58.312 1.00 90.69 97 LEU A O 1
ATOM 817 N N . ASP A 1 98 ? 31.212 -28.630 -59.277 1.00 87.81 98 ASP A N 1
ATOM 818 C CA . ASP A 1 98 ? 29.833 -28.872 -59.701 1.00 87.81 98 ASP A CA 1
ATOM 819 C C . ASP A 1 98 ? 29.737 -30.069 -60.653 1.00 87.81 98 ASP A C 1
ATOM 821 O O . ASP A 1 98 ? 28.864 -30.926 -60.493 1.00 87.81 98 ASP A O 1
ATOM 825 N N . GLU A 1 99 ? 30.662 -30.189 -61.609 1.00 90.00 99 GLU A N 1
ATOM 826 C CA . GLU A 1 99 ? 30.744 -31.340 -62.512 1.00 90.00 99 GLU A CA 1
ATOM 827 C C . GLU A 1 99 ? 30.997 -32.653 -61.752 1.00 90.00 99 GLU A C 1
ATOM 829 O O . GLU A 1 99 ? 30.324 -33.658 -62.015 1.00 90.00 99 GLU A O 1
ATOM 834 N N . ALA A 1 100 ? 31.914 -32.654 -60.776 1.00 89.06 100 ALA A N 1
ATOM 835 C CA . ALA A 1 100 ? 32.215 -33.825 -59.951 1.00 89.06 100 ALA A CA 1
ATOM 836 C C . ALA A 1 100 ? 31.014 -34.246 -59.084 1.00 89.06 100 ALA A C 1
ATOM 838 O O . ALA A 1 100 ? 30.635 -35.425 -59.054 1.00 89.06 100 ALA A O 1
ATOM 839 N N . MET A 1 101 ? 30.365 -33.283 -58.424 1.00 85.31 101 MET A N 1
ATOM 840 C CA . MET A 1 101 ? 29.165 -33.514 -57.618 1.00 85.31 101 MET A CA 1
ATOM 841 C C . MET A 1 101 ? 28.003 -34.030 -58.468 1.00 85.31 101 MET A C 1
ATOM 843 O O . MET A 1 101 ? 27.316 -34.983 -58.084 1.00 85.31 101 MET A O 1
ATOM 847 N N . GLN A 1 102 ? 27.794 -33.439 -59.644 1.00 86.00 102 GLN A N 1
ATOM 848 C CA . GLN A 1 102 ? 26.741 -33.834 -60.567 1.00 86.00 102 GLN A CA 1
ATOM 849 C C . GLN A 1 102 ? 26.983 -35.248 -61.119 1.00 86.00 102 GLN A C 1
ATOM 851 O O . GLN A 1 102 ? 26.044 -36.047 -61.185 1.00 86.00 102 GLN A O 1
ATOM 856 N N . ALA A 1 103 ? 28.229 -35.602 -61.452 1.00 87.56 103 ALA A N 1
ATOM 857 C CA . ALA A 1 103 ? 28.598 -36.956 -61.868 1.00 87.56 103 ALA A CA 1
ATOM 858 C C . ALA A 1 103 ? 28.307 -37.993 -60.770 1.00 87.56 103 ALA A C 1
ATOM 860 O O . ALA A 1 103 ? 27.696 -39.030 -61.049 1.00 87.56 103 ALA A O 1
ATOM 861 N N . ARG A 1 104 ? 28.661 -37.692 -59.512 1.00 87.88 104 ARG A N 1
ATOM 862 C CA . ARG A 1 104 ? 28.332 -38.536 -58.350 1.00 87.88 104 ARG A CA 1
ATOM 863 C C . ARG A 1 104 ? 26.820 -38.684 -58.169 1.00 87.88 104 ARG A C 1
ATOM 865 O O . ARG A 1 104 ? 26.333 -39.799 -58.001 1.00 87.88 104 ARG A O 1
ATOM 872 N N . LYS A 1 105 ? 26.065 -37.587 -58.274 1.00 81.75 105 LYS A N 1
ATOM 873 C CA . LYS A 1 105 ? 24.598 -37.573 -58.140 1.00 81.75 105 LYS A CA 1
ATOM 874 C C . LYS A 1 105 ? 23.897 -38.392 -59.228 1.00 81.75 105 LYS A C 1
ATOM 876 O O . LYS A 1 105 ? 22.947 -39.116 -58.933 1.00 81.75 105 LYS A O 1
ATOM 881 N N . PHE A 1 106 ? 24.367 -38.324 -60.475 1.00 84.44 106 PHE A N 1
ATOM 882 C CA . PHE A 1 106 ? 23.837 -39.152 -61.562 1.00 84.44 106 PHE A CA 1
ATOM 883 C C . PHE A 1 106 ? 24.066 -40.647 -61.319 1.00 84.44 106 PHE A C 1
ATOM 885 O O . PHE A 1 106 ? 23.187 -41.455 -61.612 1.00 84.44 106 PHE A O 1
ATOM 892 N N . GLU A 1 107 ? 25.228 -41.029 -60.792 1.00 86.50 107 GLU A N 1
ATOM 893 C CA . GLU A 1 107 ? 25.530 -42.427 -60.468 1.00 86.50 107 GLU A CA 1
ATOM 894 C C . GLU A 1 107 ? 24.754 -42.910 -59.235 1.00 86.50 107 GLU A C 1
ATOM 896 O O . GLU A 1 107 ? 24.227 -44.020 -59.259 1.00 86.50 107 GLU A O 1
ATOM 901 N N . GLN A 1 108 ? 24.554 -42.058 -58.225 1.00 79.56 108 GLN A N 1
ATOM 902 C CA . GLN A 1 108 ? 23.677 -42.345 -57.085 1.00 79.56 108 GLN A CA 1
ATOM 903 C C . GLN A 1 108 ? 22.226 -42.582 -57.526 1.00 79.56 108 GLN A C 1
ATOM 905 O O . GLN A 1 108 ? 21.631 -43.587 -57.157 1.00 79.56 108 GLN A O 1
ATOM 910 N N . SER A 1 109 ? 21.692 -41.746 -58.420 1.00 76.19 109 SER A N 1
ATOM 911 C CA . SER A 1 109 ? 20.346 -41.945 -58.974 1.00 76.19 109 SER A CA 1
ATOM 912 C C . SER A 1 109 ? 20.208 -43.269 -59.745 1.00 76.19 109 SER A C 1
ATOM 914 O O . SER A 1 109 ? 19.167 -43.929 -59.669 1.00 76.19 109 SER A O 1
ATOM 916 N N . LYS A 1 110 ? 21.256 -43.697 -60.467 1.00 86.00 110 LYS A N 1
ATOM 917 C CA . LYS A 1 110 ? 21.287 -45.027 -61.099 1.00 86.00 110 LYS A CA 1
ATOM 918 C C . LYS A 1 110 ? 21.330 -46.139 -60.049 1.00 86.00 110 LYS A C 1
ATOM 920 O O . LYS A 1 110 ? 20.610 -47.121 -60.216 1.00 86.00 110 LYS A O 1
ATOM 925 N N . SER A 1 111 ? 22.122 -45.972 -58.988 1.00 85.50 111 SER A N 1
ATOM 926 C CA . SER A 1 111 ? 22.191 -46.901 -57.854 1.00 85.50 111 SER A CA 1
ATOM 927 C C . SER A 1 111 ? 20.819 -47.088 -57.205 1.00 85.50 111 SER A C 1
ATOM 929 O O . SER A 1 111 ? 20.343 -48.215 -57.098 1.00 85.50 111 SER A O 1
ATOM 931 N N . ASP A 1 112 ? 20.106 -45.998 -56.912 1.00 76.44 112 ASP A N 1
ATOM 932 C CA . ASP A 1 112 ? 18.770 -46.027 -56.304 1.00 76.44 112 ASP A CA 1
ATOM 933 C C . ASP A 1 112 ? 17.751 -46.771 -57.182 1.00 76.44 112 ASP A C 1
ATOM 935 O O . ASP A 1 112 ? 16.966 -47.594 -56.701 1.00 76.44 112 ASP A O 1
ATOM 939 N N . ALA A 1 113 ? 17.794 -46.545 -58.500 1.00 78.19 113 ALA A N 1
ATOM 940 C CA . ALA A 1 113 ? 16.943 -47.256 -59.453 1.00 78.19 113 ALA A CA 1
ATOM 941 C C . ALA A 1 113 ? 17.252 -48.765 -59.512 1.00 78.19 113 ALA A C 1
ATOM 943 O O . ALA A 1 113 ? 16.351 -49.574 -59.759 1.00 78.19 113 ALA A O 1
ATOM 944 N N . ILE A 1 114 ? 18.512 -49.160 -59.303 1.00 86.56 114 ILE A N 1
ATOM 945 C CA . ILE A 1 114 ? 18.918 -50.567 -59.199 1.00 86.56 114 ILE A CA 1
ATOM 946 C C . ILE A 1 114 ? 18.537 -51.151 -57.839 1.00 86.56 114 ILE A C 1
ATOM 948 O O . ILE A 1 114 ? 18.033 -52.272 -57.810 1.00 86.56 114 ILE A O 1
ATOM 952 N N . ASN A 1 115 ? 18.677 -50.403 -56.744 1.00 80.12 115 ASN A N 1
ATOM 953 C CA . ASN A 1 115 ? 18.247 -50.819 -55.413 1.00 80.12 115 ASN A CA 1
ATOM 954 C C . ASN A 1 115 ? 16.738 -51.101 -55.394 1.00 80.12 115 ASN A C 1
ATOM 956 O O . ASN A 1 115 ? 16.313 -52.160 -54.942 1.00 80.12 115 ASN A O 1
ATOM 960 N N . TYR A 1 116 ? 15.922 -50.237 -56.007 1.00 74.25 116 TYR A N 1
ATOM 961 C CA . TYR A 1 116 ? 14.491 -50.502 -56.183 1.00 74.25 116 TYR A CA 1
ATOM 962 C C . TYR A 1 116 ? 14.231 -51.842 -56.894 1.00 74.25 116 TYR A C 1
ATOM 964 O O . TYR A 1 116 ? 13.417 -52.643 -56.435 1.00 74.25 116 TYR A O 1
ATOM 972 N N . LYS A 1 117 ? 14.953 -52.126 -57.989 1.00 82.12 117 LYS A N 1
ATOM 973 C CA . LYS A 1 117 ? 14.833 -53.402 -58.721 1.00 82.12 117 LYS A CA 1
ATOM 974 C C . LYS A 1 117 ? 15.310 -54.595 -57.892 1.00 82.12 117 LYS A C 1
ATOM 976 O O . LYS A 1 117 ? 14.674 -55.645 -57.937 1.00 82.12 117 LYS A O 1
ATOM 981 N N . PHE A 1 118 ? 16.386 -54.435 -57.124 1.00 84.81 118 PHE A N 1
ATOM 982 C CA . PHE A 1 118 ? 16.882 -55.440 -56.189 1.00 84.81 118 PHE A CA 1
ATOM 983 C C . PHE A 1 118 ? 15.816 -55.780 -55.138 1.00 84.81 118 PHE A C 1
ATOM 985 O O . PHE A 1 118 ? 15.414 -56.940 -55.048 1.00 84.81 118 PHE A O 1
ATOM 992 N N . GLN A 1 119 ? 15.278 -54.778 -54.436 1.00 69.19 119 GLN A N 1
ATOM 993 C CA . GLN A 1 119 ? 14.234 -54.951 -53.418 1.00 69.19 119 GLN A CA 1
ATOM 994 C C . GLN A 1 119 ? 12.959 -55.572 -53.999 1.00 69.19 119 GLN A C 1
ATOM 996 O O . GLN A 1 119 ? 12.401 -56.506 -53.422 1.00 69.19 119 GLN A O 1
ATOM 1001 N N . HIS A 1 120 ? 12.526 -55.111 -55.176 1.00 72.62 120 HIS A N 1
ATOM 1002 C CA . HIS A 1 120 ? 11.367 -55.670 -55.867 1.00 72.62 120 HIS A CA 1
ATOM 1003 C C . HIS A 1 120 ? 11.570 -57.152 -56.216 1.00 72.62 120 HIS A C 1
ATOM 1005 O O . HIS A 1 120 ? 10.710 -57.978 -55.916 1.00 72.62 120 HIS A O 1
ATOM 1011 N N . SER A 1 121 ? 12.735 -57.515 -56.765 1.00 80.25 121 SER A N 1
ATOM 1012 C CA . SER A 1 121 ? 13.052 -58.910 -57.102 1.00 80.25 121 SER A CA 1
ATOM 1013 C C . SER A 1 121 ? 13.171 -59.818 -55.870 1.00 80.25 121 SER A C 1
ATOM 1015 O O . SER A 1 121 ? 12.758 -60.975 -55.915 1.00 80.25 121 SER A O 1
ATOM 1017 N N . LEU A 1 122 ? 13.689 -59.297 -54.752 1.00 75.00 122 LEU A N 1
ATOM 1018 C CA . LEU A 1 122 ? 13.789 -60.022 -53.484 1.00 75.00 122 LEU A CA 1
ATOM 1019 C C . LEU A 1 122 ? 12.398 -60.292 -52.893 1.00 75.00 122 LEU A C 1
ATOM 1021 O O . LEU A 1 122 ? 12.140 -61.378 -52.370 1.00 75.00 122 LEU A O 1
ATOM 1025 N N . HIS A 1 123 ? 11.492 -59.321 -53.026 1.00 66.81 123 HIS A N 1
ATOM 1026 C CA . HIS A 1 123 ? 10.098 -59.452 -52.623 1.00 66.81 123 HIS A CA 1
ATOM 1027 C C . HIS A 1 123 ? 9.345 -60.491 -53.474 1.00 66.81 123 HIS A C 1
ATOM 1029 O O . HIS A 1 123 ? 8.683 -61.367 -52.919 1.00 66.81 123 HIS A O 1
ATOM 1035 N N . GLU A 1 124 ? 9.476 -60.457 -54.807 1.00 77.44 124 GLU A N 1
ATOM 1036 C CA . GLU A 1 124 ? 8.879 -61.472 -55.696 1.00 77.44 124 GLU A CA 1
ATOM 1037 C C . GLU A 1 124 ? 9.387 -62.891 -55.390 1.00 77.44 124 GLU A C 1
ATOM 1039 O O . GLU A 1 124 ? 8.614 -63.850 -55.415 1.00 77.44 124 GLU A O 1
ATOM 1044 N N . ALA A 1 125 ? 10.666 -63.024 -55.028 1.00 75.62 125 ALA A N 1
ATOM 1045 C CA . ALA A 1 125 ? 11.290 -64.289 -54.650 1.00 75.62 125 ALA A CA 1
ATOM 1046 C C . ALA A 1 125 ? 11.027 -64.718 -53.191 1.00 75.62 125 ALA A C 1
ATOM 1048 O O . ALA A 1 125 ? 11.622 -65.687 -52.726 1.00 75.62 125 ALA A O 1
ATOM 1049 N N . LYS A 1 126 ? 10.157 -64.014 -52.447 1.00 77.06 126 LYS A N 1
ATOM 1050 C CA . LYS A 1 126 ? 9.850 -64.282 -51.025 1.00 77.06 126 LYS A CA 1
ATOM 1051 C C . LYS A 1 126 ? 11.096 -64.374 -50.129 1.00 77.06 126 LYS A C 1
ATOM 1053 O O . LYS A 1 126 ? 11.128 -65.157 -49.183 1.00 77.06 126 LYS A O 1
ATOM 1058 N N . GLY A 1 127 ? 12.117 -63.570 -50.422 1.00 65.94 127 GLY A N 1
ATOM 1059 C CA . GLY A 1 127 ? 13.372 -63.536 -49.669 1.00 65.94 127 GLY A CA 1
ATOM 1060 C C . GLY A 1 127 ? 14.433 -64.551 -50.112 1.00 65.94 127 GLY A C 1
ATOM 1061 O O . GLY A 1 127 ? 15.527 -64.542 -49.550 1.00 65.94 127 GLY A O 1
ATOM 1062 N N . GLU A 1 128 ? 14.171 -65.393 -51.119 1.00 74.06 128 GLU A N 1
ATOM 1063 C CA . GLU A 1 128 ? 15.182 -66.302 -51.675 1.00 74.06 128 GLU A CA 1
ATOM 1064 C C . GLU A 1 128 ? 16.095 -65.595 -52.698 1.00 74.06 128 GLU A C 1
ATOM 1066 O O . GLU A 1 128 ? 15.641 -64.893 -53.605 1.00 74.06 128 GLU A O 1
ATOM 1071 N N . TYR A 1 129 ? 17.411 -65.809 -52.590 1.00 80.75 129 TYR A N 1
ATOM 1072 C CA . TYR A 1 129 ? 18.414 -65.228 -53.494 1.00 80.75 129 TYR A CA 1
ATOM 1073 C C . TYR A 1 129 ? 18.503 -65.999 -54.818 1.00 80.75 129 TYR A C 1
ATOM 1075 O O . TYR A 1 129 ? 19.424 -66.780 -55.048 1.00 80.75 129 TYR A O 1
ATOM 1083 N N . THR A 1 130 ? 17.533 -65.763 -55.698 1.00 84.62 130 THR A N 1
ATOM 1084 C CA . THR A 1 130 ? 17.533 -66.291 -57.073 1.00 84.62 130 THR A CA 1
ATOM 1085 C C . THR A 1 130 ? 18.585 -65.603 -57.955 1.00 84.62 130 THR A C 1
ATOM 1087 O O . THR A 1 130 ? 19.087 -64.527 -57.621 1.00 84.62 130 THR A O 1
ATOM 1090 N N . ASP A 1 131 ? 18.883 -66.168 -59.132 1.00 87.12 131 ASP A N 1
ATOM 1091 C CA . ASP A 1 131 ? 19.828 -65.585 -60.105 1.00 87.12 131 ASP A CA 1
ATOM 1092 C C . ASP A 1 131 ? 19.503 -64.122 -60.461 1.00 87.12 131 ASP A C 1
ATOM 1094 O O . ASP A 1 131 ? 20.401 -63.309 -60.686 1.00 87.12 131 ASP A O 1
ATOM 1098 N N . THR A 1 132 ? 18.216 -63.760 -60.474 1.00 82.56 132 THR A N 1
ATOM 1099 C CA . THR A 1 132 ? 17.767 -62.387 -60.754 1.00 82.56 132 THR A CA 1
ATOM 1100 C C . THR A 1 132 ? 18.072 -61.438 -59.592 1.00 82.56 132 THR A C 1
ATOM 1102 O O . THR A 1 132 ? 18.566 -60.333 -59.821 1.00 82.56 132 THR A O 1
ATOM 1105 N N . VAL A 1 133 ? 17.859 -61.882 -58.348 1.00 81.94 133 VAL A N 1
ATOM 1106 C CA . VAL A 1 133 ? 18.200 -61.123 -57.132 1.00 81.94 133 VAL A CA 1
ATOM 1107 C C . VAL A 1 133 ? 19.713 -60.924 -57.035 1.00 81.94 133 VAL A C 1
ATOM 1109 O O . VAL A 1 133 ? 20.181 -59.811 -56.796 1.00 81.94 133 VAL A O 1
ATOM 1112 N N . LEU A 1 134 ? 20.494 -61.981 -57.286 1.00 87.19 134 LEU A N 1
ATOM 1113 C CA . LEU A 1 134 ? 21.959 -61.927 -57.283 1.00 87.19 134 LEU A CA 1
ATOM 1114 C C . LEU A 1 134 ? 22.508 -61.011 -58.383 1.00 87.19 134 LEU A C 1
ATOM 1116 O O . LEU A 1 134 ? 23.477 -60.291 -58.145 1.00 87.19 134 LEU A O 1
ATOM 1120 N N . LYS A 1 135 ? 21.872 -60.980 -59.562 1.00 90.94 135 LYS A N 1
ATOM 1121 C CA . LYS A 1 135 ? 22.216 -60.045 -60.641 1.00 90.94 135 LYS A CA 1
ATOM 1122 C C . LYS A 1 135 ? 22.052 -58.590 -60.201 1.00 90.94 135 LYS A C 1
ATOM 1124 O O . LYS A 1 135 ? 22.988 -57.815 -60.372 1.00 90.94 135 LYS A O 1
ATOM 1129 N N . TYR A 1 136 ? 20.899 -58.216 -59.637 1.00 87.62 136 TYR A N 1
ATOM 1130 C CA . TYR A 1 136 ? 20.673 -56.835 -59.194 1.00 87.62 136 TYR A CA 1
ATOM 1131 C C . TYR A 1 136 ? 21.525 -56.454 -57.984 1.00 87.62 136 TYR A C 1
ATOM 1133 O O . TYR A 1 136 ? 22.039 -55.341 -57.968 1.00 87.62 136 TYR A O 1
ATOM 1141 N N . LYS A 1 137 ? 21.753 -57.375 -57.036 1.00 87.44 137 LYS A N 1
ATOM 1142 C CA . LYS A 1 137 ? 22.680 -57.155 -55.916 1.00 87.44 137 LYS A CA 1
ATOM 1143 C C . LYS A 1 137 ? 24.099 -56.872 -56.403 1.00 87.44 137 LYS A C 1
ATOM 1145 O O . LYS A 1 137 ? 24.678 -55.869 -56.024 1.00 87.44 137 LYS A O 1
ATOM 1150 N N . LYS A 1 138 ? 24.632 -57.700 -57.306 1.00 91.12 138 LYS A N 1
ATOM 1151 C CA . LYS A 1 138 ? 25.974 -57.487 -57.863 1.00 91.12 138 LYS A CA 1
ATOM 1152 C C . LYS A 1 138 ? 26.089 -56.134 -58.574 1.00 91.12 138 LYS A C 1
ATOM 1154 O O . LYS A 1 138 ? 27.091 -55.448 -58.426 1.00 91.12 138 LYS A O 1
ATOM 1159 N N . THR A 1 139 ? 25.075 -55.755 -59.352 1.00 88.69 139 THR A N 1
ATOM 1160 C CA . THR A 1 139 ? 25.053 -54.448 -60.021 1.00 88.69 139 THR A CA 1
ATOM 1161 C C . THR A 1 139 ? 24.955 -53.295 -59.018 1.00 88.69 139 THR A C 1
ATOM 1163 O O . THR A 1 139 ? 25.600 -52.276 -59.233 1.00 88.69 139 THR A O 1
ATOM 1166 N N . LEU A 1 140 ? 24.193 -53.447 -57.929 1.00 88.94 140 LEU A N 1
ATOM 1167 C CA . LEU A 1 140 ? 24.136 -52.469 -56.840 1.00 88.94 140 LEU A CA 1
ATOM 1168 C C . LEU A 1 140 ? 25.514 -52.298 -56.185 1.00 88.94 140 LEU A C 1
ATOM 1170 O O . LEU A 1 140 ? 26.015 -51.180 -56.146 1.00 88.94 140 LEU A O 1
ATOM 1174 N N . ASP A 1 141 ? 26.166 -53.404 -55.809 1.00 86.88 141 ASP A N 1
ATOM 1175 C CA . ASP A 1 141 ? 27.506 -53.403 -55.205 1.00 86.88 141 ASP A CA 1
ATOM 1176 C C . ASP A 1 141 ? 28.548 -52.715 -56.125 1.00 86.88 141 ASP A C 1
ATOM 1178 O O . ASP A 1 141 ? 29.447 -52.015 -55.658 1.00 86.88 141 ASP A O 1
ATOM 1182 N N . GLU A 1 142 ? 28.439 -52.883 -57.452 1.00 89.25 142 GLU A N 1
ATOM 1183 C CA . GLU A 1 142 ? 29.298 -52.212 -58.444 1.00 89.25 142 GLU A CA 1
ATOM 1184 C C . GLU A 1 142 ? 29.075 -50.687 -58.489 1.00 89.25 142 GLU A C 1
ATOM 1186 O O . GLU A 1 142 ? 30.046 -49.930 -58.603 1.00 89.25 142 GLU A O 1
ATOM 1191 N N . TYR A 1 143 ? 27.822 -50.226 -58.388 1.00 86.81 143 TYR A N 1
ATOM 1192 C CA . TYR A 1 143 ? 27.499 -48.798 -58.312 1.00 86.81 143 TYR A CA 1
ATOM 1193 C C . TYR A 1 143 ? 27.940 -48.191 -56.979 1.00 86.81 143 TYR A C 1
ATOM 1195 O O . TYR A 1 143 ? 28.607 -47.157 -56.987 1.00 86.81 143 TYR A O 1
ATOM 1203 N N . GLU A 1 144 ? 27.633 -48.841 -55.855 1.00 84.31 144 GLU A N 1
ATOM 1204 C CA . GLU A 1 144 ? 28.010 -48.383 -54.512 1.00 84.31 144 GLU A CA 1
ATOM 1205 C C . GLU A 1 144 ? 29.531 -48.265 -54.379 1.00 84.31 144 GLU A C 1
ATOM 1207 O O . GLU A 1 144 ? 30.030 -47.202 -54.017 1.00 84.31 144 GLU A O 1
ATOM 1212 N N . LYS A 1 145 ? 30.293 -49.271 -54.832 1.00 87.25 145 LYS A N 1
ATOM 1213 C CA . LYS A 1 145 ? 31.763 -49.218 -54.829 1.00 87.25 145 LYS A CA 1
ATOM 1214 C C . LYS A 1 145 ? 32.327 -48.059 -55.658 1.00 87.25 145 LYS A C 1
ATOM 1216 O O . LYS A 1 145 ? 33.331 -47.459 -55.278 1.00 87.25 145 LYS A O 1
ATOM 1221 N N . ARG A 1 146 ? 31.717 -47.743 -56.804 1.00 85.75 146 ARG A N 1
ATOM 1222 C CA . ARG A 1 146 ? 32.150 -46.629 -57.667 1.00 85.75 146 ARG A CA 1
ATOM 1223 C C . ARG A 1 146 ? 31.777 -45.265 -57.078 1.00 85.75 146 ARG A C 1
ATOM 1225 O O . ARG A 1 146 ? 32.523 -44.305 -57.270 1.00 85.75 146 ARG A O 1
ATOM 1232 N N . ILE A 1 147 ? 30.648 -45.180 -56.370 1.00 84.38 147 ILE A N 1
ATOM 1233 C CA . ILE A 1 147 ? 30.213 -43.980 -55.646 1.00 84.38 147 ILE A CA 1
ATOM 1234 C C . ILE A 1 147 ? 31.135 -43.728 -54.453 1.00 84.38 147 ILE A C 1
ATOM 1236 O O . ILE A 1 147 ? 31.684 -42.635 -54.351 1.00 84.38 147 ILE A O 1
ATOM 1240 N N . GLU A 1 148 ? 31.338 -44.722 -53.589 1.00 81.44 148 GLU A N 1
ATOM 1241 C CA . GLU A 1 148 ? 32.151 -44.611 -52.368 1.00 81.44 148 GLU A CA 1
ATOM 1242 C C . GLU A 1 148 ? 33.656 -44.497 -52.655 1.00 81.44 148 GLU A C 1
ATOM 1244 O O . GLU A 1 148 ? 34.377 -43.860 -51.894 1.00 81.44 148 GLU A O 1
ATOM 1249 N N . GLY A 1 149 ? 34.131 -45.067 -53.767 1.00 84.38 149 GLY A N 1
ATOM 1250 C CA . GLY A 1 149 ? 35.519 -44.967 -54.220 1.00 84.38 149 GLY A CA 1
ATOM 1251 C C . GLY A 1 149 ? 35.773 -43.749 -55.112 1.00 84.38 149 GLY A C 1
ATOM 1252 O O . GLY A 1 149 ? 35.870 -42.614 -54.643 1.00 84.38 149 GLY A O 1
ATOM 1253 N N . ASP A 1 150 ? 35.907 -43.996 -56.418 1.00 83.81 150 ASP A N 1
ATOM 1254 C CA . ASP A 1 150 ? 36.427 -43.032 -57.399 1.00 83.81 150 ASP A CA 1
ATOM 1255 C C . ASP A 1 150 ? 35.663 -41.698 -57.426 1.00 83.81 150 ASP A C 1
ATOM 1257 O O . ASP A 1 150 ? 36.275 -40.632 -57.524 1.00 83.81 150 ASP A O 1
ATOM 1261 N N . LEU A 1 151 ? 34.327 -41.728 -57.334 1.00 86.50 151 LEU A N 1
ATOM 1262 C CA . LEU A 1 151 ? 33.510 -40.512 -57.428 1.00 86.50 151 LEU A CA 1
ATOM 1263 C C . LEU A 1 151 ? 33.574 -39.674 -56.153 1.00 86.50 151 LEU A C 1
ATOM 1265 O O . LEU A 1 151 ? 33.679 -38.454 -56.245 1.00 86.50 151 LEU A O 1
ATOM 1269 N N . THR A 1 152 ? 33.551 -40.307 -54.979 1.00 84.31 152 THR A N 1
ATOM 1270 C CA . THR A 1 152 ? 33.720 -39.592 -53.706 1.00 84.31 152 THR A CA 1
ATOM 1271 C C . THR A 1 152 ? 35.126 -39.002 -53.603 1.00 84.31 152 THR A C 1
ATOM 1273 O O . THR A 1 152 ? 35.256 -37.835 -53.249 1.00 84.31 152 THR A O 1
ATOM 1276 N N . TYR A 1 153 ? 36.167 -39.727 -54.028 1.00 86.75 153 TYR A N 1
ATOM 1277 C CA . TYR A 1 153 ? 37.525 -39.176 -54.111 1.00 86.75 153 TYR A CA 1
ATOM 1278 C C . TYR A 1 153 ? 37.615 -37.964 -55.056 1.00 86.75 153 TYR A C 1
ATOM 1280 O O . TYR A 1 153 ? 38.254 -36.966 -54.728 1.00 86.75 153 TYR A O 1
ATOM 1288 N N . THR A 1 154 ? 36.953 -38.026 -56.216 1.00 88.19 154 THR A N 1
ATOM 1289 C CA . THR A 1 154 ? 36.942 -36.923 -57.194 1.00 88.19 154 THR A CA 1
ATOM 1290 C C . THR A 1 154 ? 36.250 -35.677 -56.636 1.00 88.19 154 THR A C 1
ATOM 1292 O O . THR A 1 154 ? 36.751 -34.573 -56.837 1.00 88.19 154 THR A O 1
ATOM 1295 N N . VAL A 1 155 ? 35.141 -35.846 -55.904 1.00 86.69 155 VAL A N 1
ATOM 1296 C CA . VAL A 1 155 ? 34.441 -34.741 -55.228 1.00 86.69 155 VAL A CA 1
ATOM 1297 C C . VAL A 1 155 ? 35.318 -34.135 -54.136 1.00 86.69 155 VAL A C 1
ATOM 1299 O O . VAL A 1 155 ? 35.573 -32.941 -54.194 1.00 86.69 155 VAL A O 1
ATOM 1302 N N . LEU A 1 156 ? 35.867 -34.946 -53.225 1.00 86.00 156 LEU A N 1
ATOM 1303 C CA . LEU A 1 156 ? 36.732 -34.460 -52.138 1.00 86.00 156 LEU A CA 1
ATOM 1304 C C . LEU A 1 156 ? 37.958 -33.701 -52.667 1.00 86.00 156 LEU A C 1
ATOM 1306 O O . LEU A 1 156 ? 38.366 -32.682 -52.113 1.00 86.00 156 LEU A O 1
ATOM 1310 N N . LYS A 1 157 ? 38.544 -34.173 -53.774 1.00 89.19 157 LYS A N 1
ATOM 1311 C CA . LYS A 1 157 ? 39.652 -33.479 -54.436 1.00 89.19 157 LYS A CA 1
ATOM 1312 C C . LYS A 1 157 ? 39.216 -32.129 -55.018 1.00 89.19 157 LYS A C 1
ATOM 1314 O O . LYS A 1 157 ? 39.933 -31.147 -54.858 1.00 89.19 157 LYS A O 1
ATOM 1319 N N . ALA A 1 158 ? 38.065 -32.076 -55.688 1.00 89.56 158 ALA A N 1
ATOM 1320 C CA . ALA A 1 158 ? 37.539 -30.834 -56.249 1.00 89.56 158 ALA A CA 1
ATOM 1321 C C . ALA A 1 158 ? 37.120 -29.830 -55.157 1.00 89.56 158 ALA A C 1
ATOM 1323 O O . ALA A 1 158 ? 37.331 -28.633 -55.327 1.00 89.56 158 ALA A O 1
ATOM 1324 N N . GLU A 1 159 ? 36.600 -30.309 -54.022 1.00 89.75 159 GLU A N 1
ATOM 1325 C CA . GLU A 1 159 ? 36.295 -29.495 -52.836 1.00 89.75 159 GLU A CA 1
ATOM 1326 C C . GLU A 1 159 ? 37.562 -28.851 -52.265 1.00 89.75 159 GLU A C 1
ATOM 1328 O O . GLU A 1 159 ? 37.572 -27.647 -52.015 1.00 89.75 159 GLU A O 1
ATOM 1333 N N . ALA A 1 160 ? 38.652 -29.617 -52.130 1.00 86.88 160 ALA A N 1
ATOM 1334 C CA . ALA A 1 160 ? 39.932 -29.093 -51.655 1.00 86.88 160 ALA A CA 1
ATOM 1335 C C . ALA A 1 160 ? 40.502 -28.009 -52.590 1.00 86.88 160 ALA A C 1
ATOM 1337 O O . ALA A 1 160 ? 40.891 -26.940 -52.127 1.00 86.88 160 ALA A O 1
ATOM 1338 N N . GLU A 1 161 ? 40.490 -28.247 -53.907 1.00 90.56 161 GLU A N 1
ATOM 1339 C CA . GLU A 1 161 ? 40.985 -27.279 -54.898 1.00 90.56 161 GLU A CA 1
ATOM 1340 C C . GLU A 1 161 ? 40.109 -26.014 -54.985 1.00 90.56 161 GLU A C 1
ATOM 1342 O O . GLU A 1 161 ? 40.619 -24.918 -55.226 1.00 90.56 161 GLU A O 1
ATOM 1347 N N . PHE A 1 162 ? 38.793 -26.146 -54.785 1.00 92.38 162 PHE A N 1
ATOM 1348 C CA . PHE A 1 162 ? 37.873 -25.012 -54.697 1.00 92.38 162 PHE A CA 1
ATOM 1349 C C . PHE A 1 162 ? 38.102 -24.192 -53.423 1.00 92.38 162 PHE A C 1
ATOM 1351 O O . PHE A 1 162 ? 38.135 -22.960 -53.483 1.00 92.38 162 PHE A O 1
ATOM 1358 N N . ALA A 1 163 ? 38.307 -24.859 -52.286 1.00 89.06 163 ALA A N 1
ATOM 1359 C CA . ALA A 1 163 ? 38.633 -24.208 -51.025 1.00 89.06 163 ALA A CA 1
ATOM 1360 C C . ALA A 1 163 ? 39.948 -23.416 -51.128 1.00 89.06 163 ALA A C 1
ATOM 1362 O O . ALA A 1 163 ? 39.981 -22.250 -50.745 1.00 89.06 163 ALA A O 1
ATOM 1363 N N . ASP A 1 164 ? 40.992 -23.993 -51.730 1.00 89.62 164 ASP A N 1
ATOM 1364 C CA . ASP A 1 164 ? 42.284 -23.320 -51.932 1.00 89.62 164 ASP A CA 1
ATOM 1365 C C . ASP A 1 164 ? 42.165 -22.057 -52.797 1.00 89.62 164 ASP A C 1
ATOM 1367 O O . ASP A 1 164 ? 42.743 -21.018 -52.474 1.00 89.62 164 ASP A O 1
ATOM 1371 N N . ALA A 1 165 ? 41.374 -22.112 -53.874 1.00 90.00 165 ALA A N 1
ATOM 1372 C CA . ALA A 1 165 ? 41.137 -20.949 -54.727 1.00 90.00 165 ALA A CA 1
ATOM 1373 C C . ALA A 1 165 ? 40.371 -19.832 -53.991 1.00 90.00 165 ALA A C 1
ATOM 1375 O O . ALA A 1 165 ? 40.692 -18.655 -54.160 1.00 90.00 165 ALA A O 1
ATOM 1376 N N . ASN A 1 166 ? 39.382 -20.183 -53.160 1.00 90.31 166 ASN A N 1
ATOM 1377 C CA . ASN A 1 166 ? 38.644 -19.206 -52.352 1.00 90.31 166 ASN A CA 1
ATOM 1378 C C . ASN A 1 166 ? 39.491 -18.644 -51.210 1.00 90.31 166 ASN A C 1
ATOM 1380 O O . ASN A 1 166 ? 39.344 -17.474 -50.884 1.00 90.31 166 ASN A O 1
ATOM 1384 N N . LYS A 1 167 ? 40.416 -19.420 -50.640 1.00 91.69 167 LYS A N 1
ATOM 1385 C CA . LYS A 1 167 ? 41.343 -18.914 -49.623 1.00 91.69 167 LYS A CA 1
ATOM 1386 C C . LYS A 1 167 ? 42.233 -17.809 -50.188 1.00 91.69 167 LYS A C 1
ATOM 1388 O O . LYS A 1 167 ? 42.295 -16.735 -49.607 1.00 91.69 167 LYS A O 1
ATOM 1393 N N . ALA A 1 168 ? 42.802 -18.014 -51.377 1.00 89.81 168 ALA A N 1
ATOM 1394 C CA . ALA A 1 168 ? 43.578 -16.978 -52.062 1.00 89.81 168 ALA A CA 1
ATOM 1395 C C . ALA A 1 168 ? 42.753 -15.705 -52.349 1.00 89.81 168 ALA A C 1
ATOM 1397 O O . ALA A 1 168 ? 43.275 -14.594 -52.283 1.00 89.81 168 ALA A O 1
ATOM 1398 N N . LEU A 1 169 ? 41.457 -15.856 -52.645 1.00 91.31 169 LEU A N 1
ATOM 1399 C CA . LEU A 1 169 ? 40.537 -14.730 -52.814 1.00 91.31 169 LEU A CA 1
ATOM 1400 C C . LEU A 1 169 ? 40.236 -14.021 -51.482 1.00 91.31 169 LEU A C 1
ATOM 1402 O O . LEU A 1 169 ? 40.214 -12.794 -51.437 1.00 91.31 169 LEU A O 1
ATOM 1406 N N . ALA A 1 170 ? 40.037 -14.779 -50.402 1.00 88.81 170 ALA A N 1
ATOM 1407 C CA . ALA A 1 170 ? 39.807 -14.245 -49.064 1.00 88.81 170 ALA A CA 1
ATOM 1408 C C . ALA A 1 170 ? 41.025 -13.460 -48.551 1.00 88.81 170 ALA A C 1
ATOM 1410 O O . ALA A 1 170 ? 40.867 -12.335 -48.081 1.00 88.81 170 ALA A O 1
ATOM 1411 N N . ASP A 1 171 ? 42.232 -14.005 -48.735 1.00 89.38 171 ASP A N 1
ATOM 1412 C CA . ASP A 1 171 ? 43.497 -13.349 -48.390 1.00 89.38 171 ASP A CA 1
ATOM 1413 C C . ASP A 1 171 ? 43.678 -12.041 -49.185 1.00 89.38 171 ASP A C 1
ATOM 1415 O O . ASP A 1 171 ? 44.098 -11.023 -48.633 1.00 89.38 171 ASP A O 1
ATOM 1419 N N . LEU A 1 172 ? 43.324 -12.030 -50.479 1.00 89.44 172 LEU A N 1
ATOM 1420 C CA . LEU A 1 172 ? 43.371 -10.826 -51.316 1.00 89.44 172 LEU A CA 1
ATOM 1421 C C . LEU A 1 172 ? 42.416 -9.737 -50.805 1.00 89.44 172 LEU A C 1
ATOM 1423 O O . LEU A 1 172 ? 42.802 -8.567 -50.734 1.00 89.44 172 LEU A O 1
ATOM 1427 N N . TYR A 1 173 ? 41.188 -10.108 -50.430 1.00 87.88 173 TYR A N 1
ATOM 1428 C CA . TYR A 1 173 ? 40.224 -9.174 -49.844 1.00 87.88 173 TYR A CA 1
ATOM 1429 C C . TYR A 1 173 ? 40.692 -8.639 -48.488 1.00 87.88 173 TYR A C 1
ATOM 1431 O O . TYR A 1 173 ? 40.602 -7.434 -48.250 1.00 87.88 173 TYR A O 1
ATOM 1439 N N . LEU A 1 174 ? 41.251 -9.497 -47.629 1.00 85.44 174 LEU A N 1
ATOM 1440 C CA . LEU A 1 174 ? 41.761 -9.095 -46.319 1.00 85.44 174 LEU A CA 1
ATOM 1441 C C . LEU A 1 174 ? 42.927 -8.103 -46.462 1.00 85.44 174 LEU A C 1
ATOM 1443 O O . LEU A 1 174 ? 42.908 -7.034 -45.857 1.00 85.44 174 LEU A O 1
ATOM 1447 N N . ASN A 1 175 ? 43.891 -8.404 -47.339 1.00 85.31 175 ASN A N 1
ATOM 1448 C CA . ASN A 1 175 ? 45.060 -7.555 -47.596 1.00 85.31 175 ASN A CA 1
ATOM 1449 C C . ASN A 1 175 ? 44.717 -6.217 -48.262 1.00 85.31 175 ASN A C 1
ATOM 1451 O O . ASN A 1 175 ? 45.472 -5.254 -48.144 1.00 85.31 175 ASN A O 1
ATOM 1455 N N . SER A 1 176 ? 43.579 -6.145 -48.950 1.00 82.88 176 SER A N 1
ATOM 1456 C CA . SER A 1 176 ? 43.109 -4.923 -49.606 1.00 82.88 176 SER A CA 1
ATOM 1457 C C . SER A 1 176 ? 42.138 -4.108 -48.745 1.00 82.88 176 SER A C 1
ATOM 1459 O O . SER A 1 176 ? 41.504 -3.177 -49.244 1.00 82.88 176 SER A O 1
ATOM 1461 N N . ASN A 1 177 ? 42.020 -4.448 -47.456 1.00 77.94 177 ASN A N 1
ATOM 1462 C CA . ASN A 1 177 ? 41.143 -3.790 -46.489 1.00 77.94 177 ASN A CA 1
ATOM 1463 C C . ASN A 1 177 ? 39.641 -3.889 -46.845 1.00 77.94 177 ASN A C 1
ATOM 1465 O O . ASN A 1 177 ? 38.876 -2.950 -46.623 1.00 77.94 177 ASN A O 1
ATOM 1469 N N . ASP A 1 178 ? 39.215 -5.033 -47.396 1.00 83.81 178 ASP A N 1
ATOM 1470 C CA . ASP A 1 178 ? 37.815 -5.389 -47.667 1.00 83.81 178 ASP A CA 1
ATOM 1471 C C . ASP A 1 178 ? 37.372 -6.576 -46.781 1.00 83.81 178 ASP A C 1
ATOM 1473 O O . ASP A 1 178 ? 37.214 -7.711 -47.248 1.00 83.81 178 ASP A O 1
ATOM 1477 N N . PRO A 1 179 ? 37.178 -6.349 -45.468 1.00 83.06 179 PRO A N 1
ATOM 1478 C CA . PRO A 1 179 ? 36.929 -7.430 -44.517 1.00 83.06 179 PRO A CA 1
ATOM 1479 C C . PRO A 1 179 ? 35.574 -8.117 -44.714 1.00 83.06 179 PRO A C 1
ATOM 1481 O O . PRO A 1 179 ? 35.400 -9.255 -44.290 1.00 83.06 179 PRO A O 1
ATOM 1484 N N . THR A 1 180 ? 34.614 -7.470 -45.384 1.00 81.75 180 THR A N 1
ATOM 1485 C CA . THR A 1 180 ? 33.292 -8.066 -45.648 1.00 81.75 180 THR A CA 1
ATOM 1486 C C . THR A 1 180 ? 33.400 -9.179 -46.687 1.00 81.75 180 THR A C 1
ATOM 1488 O O . THR A 1 180 ? 32.920 -10.300 -46.475 1.00 81.75 180 THR A O 1
ATOM 1491 N N . ASN A 1 181 ? 34.066 -8.892 -47.808 1.00 85.12 181 ASN A N 1
ATOM 1492 C CA . ASN A 1 181 ? 34.309 -9.901 -48.829 1.00 85.12 181 ASN A CA 1
ATOM 1493 C C . ASN A 1 181 ? 35.335 -10.938 -48.349 1.00 85.12 181 ASN A C 1
ATOM 1495 O O . ASN A 1 181 ? 35.174 -12.120 -48.647 1.00 85.12 181 ASN A O 1
ATOM 1499 N N . ALA A 1 182 ? 36.310 -10.552 -47.517 1.00 86.69 182 ALA A N 1
ATOM 1500 C CA . ALA A 1 182 ? 37.232 -11.497 -46.884 1.00 86.69 182 ALA A CA 1
ATOM 1501 C C . ALA A 1 182 ? 36.503 -12.494 -45.971 1.00 86.69 182 ALA A C 1
ATOM 1503 O O . ALA A 1 182 ? 36.632 -13.699 -46.165 1.00 86.69 182 ALA A O 1
ATOM 1504 N N . LEU A 1 183 ? 35.680 -12.013 -45.029 1.00 87.31 183 LEU A N 1
ATOM 1505 C CA . LEU A 1 183 ? 34.946 -12.855 -44.079 1.00 87.31 183 LEU A CA 1
ATOM 1506 C C . LEU A 1 183 ? 33.993 -13.815 -44.793 1.00 87.31 183 LEU A C 1
ATOM 1508 O O . LEU A 1 183 ? 34.012 -15.017 -44.535 1.00 87.31 183 LEU A O 1
ATOM 1512 N N . SER A 1 184 ? 33.176 -13.299 -45.716 1.00 82.31 184 SER A N 1
ATOM 1513 C CA . SER A 1 184 ? 32.251 -14.142 -46.483 1.00 82.31 184 SER A CA 1
ATOM 1514 C C . SER A 1 184 ? 32.989 -15.208 -47.295 1.00 82.31 184 SER A C 1
ATOM 1516 O O . SER A 1 184 ? 32.537 -16.352 -47.348 1.00 82.31 184 SER A O 1
ATOM 1518 N N . THR A 1 185 ? 34.155 -14.876 -47.853 1.00 88.69 185 THR A N 1
ATOM 1519 C CA . THR A 1 185 ? 34.975 -15.832 -48.601 1.00 88.69 185 THR A CA 1
ATOM 1520 C C . THR A 1 185 ? 35.652 -16.849 -47.673 1.00 88.69 185 THR A C 1
ATOM 1522 O O . THR A 1 185 ? 35.583 -18.041 -47.960 1.00 88.69 185 THR A O 1
ATOM 1525 N N . TYR A 1 186 ? 36.209 -16.455 -46.520 1.00 89.94 186 TYR A N 1
ATOM 1526 C CA . TYR A 1 186 ? 36.772 -17.400 -45.541 1.00 89.94 186 TYR A CA 1
ATOM 1527 C C . TYR A 1 186 ? 35.729 -18.375 -44.986 1.00 89.94 186 TYR A C 1
ATOM 1529 O O . TYR A 1 186 ? 36.035 -19.554 -44.821 1.00 89.94 186 TYR A O 1
ATOM 1537 N N . LEU A 1 187 ? 34.487 -17.936 -44.757 1.00 86.25 187 LEU A N 1
ATOM 1538 C CA . LEU A 1 187 ? 33.394 -18.823 -44.337 1.00 86.25 187 LEU A CA 1
ATOM 1539 C C . LEU A 1 187 ? 33.059 -19.875 -45.408 1.00 86.25 187 LEU A C 1
ATOM 1541 O O . LEU A 1 187 ? 32.732 -21.018 -45.080 1.00 86.25 187 LEU A O 1
ATOM 1545 N N . ILE A 1 188 ? 33.186 -19.526 -46.695 1.00 85.06 188 ILE A N 1
ATOM 1546 C CA . ILE A 1 188 ? 33.073 -20.497 -47.794 1.00 85.06 188 ILE A CA 1
ATOM 1547 C C . ILE A 1 188 ? 34.208 -21.523 -47.710 1.00 85.06 188 ILE A C 1
ATOM 1549 O O . ILE A 1 188 ? 33.940 -22.713 -47.857 1.00 85.06 188 ILE A O 1
ATOM 1553 N N . VAL A 1 189 ? 35.448 -21.101 -47.437 1.00 88.50 189 VAL A N 1
ATOM 1554 C CA . VAL A 1 189 ? 36.592 -22.020 -47.277 1.00 88.50 189 VAL A CA 1
ATOM 1555 C C . VAL A 1 189 ? 36.402 -22.933 -46.059 1.00 88.50 189 VAL A C 1
ATOM 1557 O O . VAL A 1 189 ? 36.569 -24.147 -46.181 1.00 88.50 189 VAL A O 1
ATOM 1560 N N . GLN A 1 190 ? 35.975 -22.384 -44.915 1.00 89.12 190 GLN A N 1
ATOM 1561 C CA . GLN A 1 190 ? 35.752 -23.118 -43.662 1.00 89.12 190 GLN A CA 1
ATOM 1562 C C . GLN A 1 190 ? 34.776 -24.287 -43.837 1.00 89.12 190 GLN A C 1
ATOM 1564 O O . GLN A 1 190 ? 34.967 -25.350 -43.251 1.00 89.12 190 GLN A O 1
ATOM 1569 N N . LYS A 1 191 ? 33.758 -24.132 -44.694 1.00 86.81 191 LYS A N 1
ATOM 1570 C CA . LYS A 1 191 ? 32.804 -25.202 -45.017 1.00 86.81 191 LYS A CA 1
ATOM 1571 C C . LYS A 1 191 ? 33.481 -26.463 -45.569 1.00 86.81 191 LYS A C 1
ATOM 1573 O O . LYS A 1 191 ? 33.004 -27.565 -45.310 1.00 86.81 191 LYS A O 1
ATOM 1578 N N . TYR A 1 192 ? 34.552 -26.306 -46.345 1.00 85.94 192 TYR A N 1
ATOM 1579 C CA . TYR A 1 192 ? 35.275 -27.415 -46.978 1.00 85.94 192 TYR A CA 1
ATOM 1580 C C . TYR A 1 192 ? 36.550 -27.802 -46.214 1.00 85.94 192 TYR A C 1
ATOM 1582 O O . TYR A 1 192 ? 37.054 -28.909 -46.393 1.00 85.94 192 TYR A O 1
ATOM 1590 N N . LYS A 1 193 ? 37.062 -26.912 -45.352 1.00 86.19 193 LYS A N 1
ATOM 1591 C CA . LYS A 1 193 ? 38.257 -27.114 -44.522 1.00 86.19 193 LYS A CA 1
ATOM 1592 C C . LYS A 1 193 ? 38.045 -26.584 -43.087 1.00 86.19 193 LYS A C 1
ATOM 1594 O O . LYS A 1 193 ? 38.602 -25.552 -42.727 1.00 86.19 193 LYS A O 1
ATOM 1599 N N . PRO A 1 194 ? 37.236 -27.256 -42.251 1.00 79.94 194 PRO A N 1
ATOM 1600 C CA . PRO A 1 194 ? 36.855 -26.730 -40.935 1.00 79.94 194 PRO A CA 1
ATOM 1601 C C . PRO A 1 194 ? 37.989 -26.742 -39.896 1.00 79.94 194 PRO A C 1
ATOM 1603 O O . PRO A 1 194 ? 37.980 -25.914 -38.991 1.00 79.94 194 PRO A O 1
ATOM 1606 N N . ASP A 1 195 ? 38.965 -27.645 -40.038 1.00 82.94 195 ASP A N 1
ATOM 1607 C CA . ASP A 1 195 ? 40.022 -27.883 -39.039 1.00 82.94 195 ASP A CA 1
ATOM 1608 C C . ASP A 1 195 ? 41.341 -27.129 -39.329 1.00 82.94 195 ASP A C 1
ATOM 1610 O O . ASP A 1 195 ? 42.351 -27.352 -38.659 1.00 82.94 195 ASP A O 1
ATOM 1614 N N . GLU A 1 196 ? 41.383 -26.264 -40.349 1.00 84.25 196 GLU A N 1
ATOM 1615 C CA . GLU A 1 196 ? 42.608 -25.559 -40.750 1.00 84.25 196 GLU A CA 1
ATOM 1616 C C . GLU A 1 196 ? 42.752 -24.232 -39.981 1.00 84.25 196 GLU A C 1
ATOM 1618 O O . GLU A 1 196 ? 41.988 -23.288 -40.190 1.00 84.25 196 GLU A O 1
ATOM 1623 N N . ALA A 1 197 ? 43.750 -24.155 -39.092 1.00 82.69 197 ALA A N 1
ATOM 1624 C CA . ALA A 1 197 ? 43.964 -23.016 -38.189 1.00 82.69 197 ALA A CA 1
ATOM 1625 C C . ALA A 1 197 ? 44.085 -21.665 -38.921 1.00 82.69 197 ALA A C 1
ATOM 1627 O O . ALA A 1 197 ? 43.517 -20.672 -38.474 1.00 82.69 197 ALA A O 1
ATOM 1628 N N . GLU A 1 198 ? 44.730 -21.646 -40.091 1.00 82.56 198 GLU A N 1
ATOM 1629 C CA . GLU A 1 198 ? 44.915 -20.437 -40.908 1.00 82.56 198 GLU A CA 1
ATOM 1630 C C . GLU A 1 198 ? 43.578 -19.818 -41.373 1.00 82.56 198 GLU A C 1
ATOM 1632 O O . GLU A 1 198 ? 43.492 -18.610 -41.576 1.00 82.56 198 GLU A O 1
ATOM 1637 N N . ILE A 1 199 ? 42.507 -20.615 -41.509 1.00 85.00 199 ILE A N 1
ATOM 1638 C CA . ILE A 1 199 ? 41.168 -20.111 -41.862 1.00 85.00 199 ILE A CA 1
ATOM 1639 C C . ILE A 1 199 ? 40.505 -19.459 -40.648 1.00 85.00 199 ILE A C 1
ATOM 1641 O O . ILE A 1 199 ? 39.893 -18.402 -40.779 1.00 85.00 199 ILE A O 1
ATOM 1645 N N . ALA A 1 200 ? 40.629 -20.065 -39.465 1.00 83.88 200 ALA A N 1
ATOM 1646 C CA . ALA A 1 200 ? 40.097 -19.498 -38.225 1.00 83.88 200 ALA A CA 1
ATOM 1647 C C . ALA A 1 200 ? 40.797 -18.177 -37.854 1.00 83.88 200 ALA A C 1
ATOM 1649 O O . ALA A 1 200 ? 40.143 -17.228 -37.414 1.00 83.88 200 ALA A O 1
ATOM 1650 N N . GLU A 1 201 ? 42.108 -18.093 -38.097 1.00 86.75 201 GLU A N 1
ATOM 1651 C CA . GLU A 1 201 ? 42.889 -16.860 -37.960 1.00 86.75 201 GLU A CA 1
ATOM 1652 C C . GLU A 1 201 ? 42.425 -15.790 -38.960 1.00 86.75 201 GLU A C 1
ATOM 1654 O O . GLU A 1 201 ? 42.174 -14.653 -38.562 1.00 86.75 201 GLU A O 1
ATOM 1659 N N . GLY A 1 202 ? 42.212 -16.157 -40.230 1.00 85.12 202 GLY A N 1
ATOM 1660 C CA . GLY A 1 202 ? 41.681 -15.252 -41.256 1.00 85.12 202 GLY A CA 1
ATOM 1661 C C . GLY A 1 202 ? 40.263 -14.739 -40.961 1.00 85.12 202 GLY A C 1
ATOM 1662 O O . GLY A 1 202 ? 39.980 -13.559 -41.171 1.00 85.12 202 GLY A O 1
ATOM 1663 N N . ILE A 1 203 ? 39.379 -15.588 -40.417 1.00 85.88 203 ILE A N 1
ATOM 1664 C CA . ILE A 1 203 ? 38.026 -15.200 -39.974 1.00 85.88 203 ILE A CA 1
ATOM 1665 C C . ILE A 1 203 ? 38.105 -14.190 -38.832 1.00 85.88 203 ILE A C 1
ATOM 1667 O O . ILE A 1 203 ? 37.468 -13.143 -38.920 1.00 85.88 203 ILE A O 1
ATOM 1671 N N . THR A 1 204 ? 38.900 -14.481 -37.800 1.00 86.50 204 THR A N 1
ATOM 1672 C CA . THR A 1 204 ? 39.084 -13.580 -36.650 1.00 86.50 204 THR A CA 1
ATOM 1673 C C . THR A 1 204 ? 39.643 -12.232 -37.111 1.00 86.50 204 THR A C 1
ATOM 1675 O O . THR A 1 204 ? 39.064 -11.194 -36.812 1.00 86.50 204 THR A O 1
ATOM 1678 N N . ALA A 1 205 ? 40.682 -12.232 -37.951 1.00 84.12 205 ALA A N 1
ATOM 1679 C CA . ALA A 1 205 ? 41.267 -11.005 -38.491 1.00 84.12 205 ALA A CA 1
ATOM 1680 C C . ALA A 1 205 ? 40.268 -10.182 -39.328 1.00 84.12 205 ALA A C 1
ATOM 1682 O O . ALA A 1 205 ? 40.224 -8.952 -39.228 1.00 84.12 205 ALA A O 1
ATOM 1683 N N . ALA A 1 206 ? 39.433 -10.843 -40.138 1.00 84.50 206 ALA A N 1
ATOM 1684 C CA . ALA A 1 206 ? 38.375 -10.180 -40.895 1.00 84.50 206 ALA A CA 1
ATOM 1685 C C . ALA A 1 206 ? 37.264 -9.633 -39.977 1.00 84.50 206 ALA A C 1
ATOM 1687 O O . ALA A 1 206 ? 36.758 -8.541 -40.229 1.00 84.50 206 ALA A O 1
ATOM 1688 N N . GLN A 1 207 ? 36.905 -10.348 -38.906 1.00 85.81 207 GLN A N 1
ATOM 1689 C CA . GLN A 1 207 ? 35.923 -9.913 -37.905 1.00 85.81 207 GLN A CA 1
ATOM 1690 C C . GLN A 1 207 ? 36.417 -8.714 -37.094 1.00 85.81 207 GLN A C 1
ATOM 1692 O O . GLN A 1 207 ? 35.674 -7.747 -36.953 1.00 85.81 207 GLN A O 1
ATOM 1697 N N . ASP A 1 208 ? 37.667 -8.732 -36.638 1.00 80.94 208 ASP A N 1
ATOM 1698 C CA . ASP A 1 208 ? 38.277 -7.629 -35.891 1.00 80.94 208 ASP A CA 1
ATOM 1699 C C . ASP A 1 208 ? 38.355 -6.361 -36.753 1.00 80.94 208 ASP A C 1
ATOM 1701 O O . ASP A 1 208 ? 37.970 -5.268 -36.328 1.00 80.94 208 ASP A O 1
ATOM 1705 N N . THR A 1 209 ? 38.767 -6.513 -38.018 1.00 77.56 209 THR A N 1
ATOM 1706 C CA . THR A 1 209 ? 38.813 -5.405 -38.986 1.00 77.56 209 THR A CA 1
ATOM 1707 C C . THR A 1 209 ? 37.404 -4.882 -39.301 1.00 77.56 209 THR A C 1
ATOM 1709 O O . THR A 1 209 ? 37.195 -3.671 -39.412 1.00 77.56 209 THR A O 1
ATOM 1712 N N . LEU A 1 210 ? 36.408 -5.772 -39.407 1.00 79.25 210 LEU A N 1
ATOM 1713 C CA . LEU A 1 210 ? 35.009 -5.401 -39.619 1.00 79.25 210 LEU A CA 1
ATOM 1714 C C . LEU A 1 210 ? 34.424 -4.669 -38.406 1.00 79.25 210 LEU A C 1
ATOM 1716 O O . LEU A 1 210 ? 33.751 -3.662 -38.596 1.00 79.25 210 LEU A O 1
ATOM 1720 N N . ALA A 1 211 ? 34.701 -5.119 -37.182 1.00 77.31 211 ALA A N 1
ATOM 1721 C CA . ALA A 1 211 ? 34.228 -4.486 -35.953 1.00 77.31 211 ALA A CA 1
ATOM 1722 C C . ALA A 1 211 ? 34.807 -3.070 -35.784 1.00 77.31 211 ALA A C 1
ATOM 1724 O O . ALA A 1 211 ? 34.077 -2.128 -35.458 1.00 77.31 211 ALA A O 1
ATOM 1725 N N . ALA A 1 212 ? 36.095 -2.888 -36.094 1.00 69.56 212 ALA A N 1
ATOM 1726 C CA . ALA A 1 212 ? 36.738 -1.576 -36.094 1.00 69.56 212 ALA A CA 1
ATOM 1727 C C . ALA A 1 212 ? 36.117 -0.623 -37.136 1.00 69.56 212 ALA A C 1
ATOM 1729 O O . ALA A 1 212 ? 35.818 0.531 -36.823 1.00 69.56 212 ALA A O 1
ATOM 1730 N N . LEU A 1 213 ? 35.847 -1.105 -38.358 1.00 70.56 213 LEU A N 1
ATOM 1731 C CA . LEU A 1 213 ? 35.181 -0.309 -39.397 1.00 70.56 213 LEU A CA 1
ATOM 1732 C C . LEU A 1 213 ? 33.704 -0.041 -39.091 1.00 70.56 213 LEU A C 1
ATOM 1734 O O . LEU A 1 213 ? 33.229 1.051 -39.378 1.00 70.56 213 LEU A O 1
ATOM 1738 N N . GLN A 1 214 ? 32.976 -0.996 -38.509 1.00 71.06 214 GLN A N 1
ATOM 1739 C CA . GLN A 1 214 ? 31.569 -0.840 -38.129 1.00 71.06 214 GLN A CA 1
ATOM 1740 C C . GLN A 1 214 ? 31.392 0.189 -37.018 1.00 71.06 214 GLN A C 1
ATOM 1742 O O . GLN A 1 214 ? 30.456 0.977 -37.078 1.00 71.06 214 GLN A O 1
ATOM 1747 N N . THR A 1 215 ? 32.299 0.226 -36.044 1.00 66.81 215 THR A N 1
ATOM 1748 C CA . THR A 1 215 ? 32.263 1.220 -34.962 1.00 66.81 215 THR A CA 1
ATOM 1749 C C . THR A 1 215 ? 32.446 2.634 -35.518 1.00 66.81 215 THR A C 1
ATOM 1751 O O . THR A 1 215 ? 31.678 3.539 -35.195 1.00 66.81 215 THR A O 1
ATOM 1754 N N . VAL A 1 216 ? 33.397 2.811 -36.440 1.00 71.19 216 VAL A N 1
ATOM 1755 C CA . VAL A 1 216 ? 33.626 4.086 -37.136 1.00 71.19 216 VAL A CA 1
ATOM 1756 C C . VAL A 1 216 ? 32.457 4.433 -38.069 1.00 71.19 216 VAL A C 1
ATOM 1758 O O . VAL A 1 216 ? 31.974 5.564 -38.069 1.00 71.19 216 VAL A O 1
ATOM 1761 N N . GLN A 1 217 ? 31.947 3.468 -38.839 1.00 73.69 217 GLN A N 1
ATOM 1762 C CA . GLN A 1 217 ? 30.807 3.662 -39.739 1.00 73.69 217 GLN A CA 1
ATOM 1763 C C . GLN A 1 217 ? 29.530 4.011 -38.968 1.00 73.69 217 GLN A C 1
ATOM 1765 O O . GLN A 1 217 ? 28.782 4.874 -39.410 1.00 73.69 217 GLN A O 1
ATOM 1770 N N . ALA A 1 218 ? 29.307 3.422 -37.793 1.00 73.62 218 ALA A N 1
ATOM 1771 C CA . ALA A 1 218 ? 28.162 3.723 -36.942 1.00 73.62 218 ALA A CA 1
ATOM 1772 C C . ALA A 1 218 ? 28.163 5.179 -36.451 1.00 73.62 218 ALA A C 1
ATOM 1774 O O . ALA A 1 218 ? 27.087 5.771 -36.344 1.00 73.62 218 ALA A O 1
ATOM 1775 N N . GLN A 1 219 ? 29.340 5.770 -36.205 1.00 75.38 219 GLN A N 1
ATOM 1776 C CA . GLN A 1 219 ? 29.482 7.194 -35.876 1.00 75.38 219 GLN A CA 1
ATOM 1777 C C . GLN A 1 219 ? 29.127 8.085 -37.078 1.00 75.38 219 GLN A C 1
ATOM 1779 O O . GLN A 1 219 ? 28.353 9.031 -36.930 1.00 75.38 219 GLN A O 1
ATOM 1784 N N . PHE A 1 220 ? 29.599 7.748 -38.285 1.00 77.38 220 PHE A N 1
ATOM 1785 C CA . PHE A 1 220 ? 29.196 8.448 -39.515 1.00 77.38 220 PHE A CA 1
ATOM 1786 C C . PHE A 1 220 ? 27.693 8.308 -39.798 1.00 77.38 220 PHE A C 1
ATOM 1788 O O . PHE A 1 220 ? 27.031 9.302 -40.087 1.00 77.38 220 PHE A O 1
ATOM 1795 N N . ASP A 1 221 ? 27.134 7.107 -39.642 1.00 80.25 221 ASP A N 1
ATOM 1796 C CA . ASP A 1 221 ? 25.705 6.846 -39.818 1.00 80.25 221 ASP A CA 1
ATOM 1797 C C . ASP A 1 221 ? 24.868 7.583 -38.761 1.00 80.25 221 ASP A C 1
ATOM 1799 O O . ASP A 1 221 ? 23.756 8.018 -39.050 1.00 80.25 221 ASP A O 1
ATOM 1803 N N . ALA A 1 222 ? 25.372 7.740 -37.531 1.00 80.06 222 ALA A N 1
ATOM 1804 C CA . ALA A 1 222 ? 24.719 8.533 -36.492 1.00 80.06 222 ALA A CA 1
ATOM 1805 C C . ALA A 1 222 ? 24.669 10.017 -36.869 1.00 80.06 222 ALA A C 1
ATOM 1807 O O . ALA A 1 222 ? 23.604 10.627 -36.766 1.00 80.06 222 ALA A O 1
ATOM 1808 N N . VAL A 1 223 ? 25.772 10.574 -37.376 1.00 82.38 223 VAL A N 1
ATOM 1809 C CA . VAL A 1 223 ? 25.811 11.951 -37.887 1.00 82.38 223 VAL A CA 1
ATOM 1810 C C . VAL A 1 223 ? 24.880 12.121 -39.088 1.00 82.38 223 VAL A C 1
ATOM 1812 O O . VAL A 1 223 ? 24.127 13.092 -39.136 1.00 82.38 223 VAL A O 1
ATOM 1815 N N . ASP A 1 224 ? 24.849 11.169 -40.023 1.00 82.69 224 ASP A N 1
ATOM 1816 C CA . ASP A 1 224 ? 23.928 11.203 -41.165 1.00 82.69 224 ASP A CA 1
ATOM 1817 C C . ASP A 1 224 ? 22.457 11.100 -40.719 1.00 82.69 224 ASP A C 1
ATOM 1819 O O . ASP A 1 224 ? 21.607 11.830 -41.238 1.00 82.69 224 ASP A O 1
ATOM 1823 N N . ARG A 1 225 ? 22.145 10.280 -39.704 1.00 82.69 225 ARG A N 1
ATOM 1824 C CA . ARG A 1 225 ? 20.809 10.224 -39.079 1.00 82.69 225 ARG A CA 1
ATOM 1825 C C . ARG A 1 225 ? 20.436 11.546 -38.416 1.00 82.69 225 ARG A C 1
ATOM 1827 O O . ARG A 1 22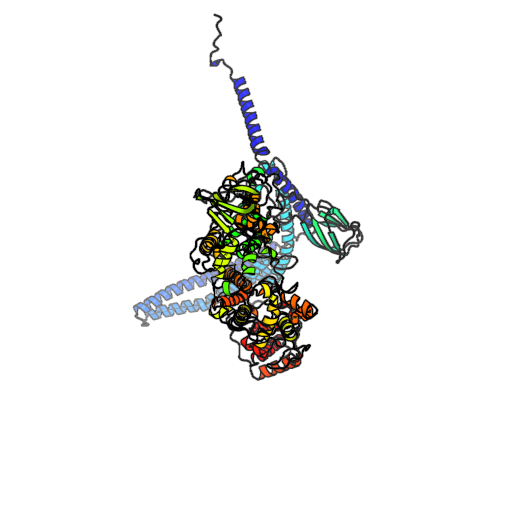5 ? 19.322 12.021 -38.623 1.00 82.69 225 ARG A O 1
ATOM 1834 N N . LEU A 1 226 ? 21.343 12.157 -37.654 1.00 82.75 226 LEU A N 1
ATOM 1835 C CA . LEU A 1 226 ? 21.121 13.460 -37.017 1.00 82.75 226 LEU A CA 1
ATOM 1836 C C . LEU A 1 226 ? 20.937 14.564 -38.060 1.00 82.75 226 LEU A C 1
ATOM 1838 O O . LEU A 1 226 ? 20.047 15.396 -37.925 1.00 82.75 226 LEU A O 1
ATOM 1842 N N . LYS A 1 227 ? 21.696 14.526 -39.157 1.00 84.19 227 LYS A N 1
ATOM 1843 C CA . LYS A 1 227 ? 21.549 15.438 -40.296 1.00 84.19 227 LYS A CA 1
ATOM 1844 C C . LYS A 1 227 ? 20.210 15.274 -41.005 1.00 84.19 227 LYS A C 1
ATOM 1846 O O . LYS A 1 227 ? 19.572 16.265 -41.362 1.00 84.19 227 LYS A O 1
ATOM 1851 N N . GLN A 1 228 ? 19.773 14.032 -41.205 1.00 83.06 228 GLN A N 1
ATOM 1852 C CA . GLN A 1 228 ? 18.460 13.733 -41.763 1.00 83.06 228 GLN A CA 1
ATOM 1853 C C . GLN A 1 228 ? 17.354 14.225 -40.826 1.00 83.06 228 GLN A C 1
ATOM 1855 O O . GLN A 1 228 ? 16.469 14.951 -41.269 1.00 83.06 228 GLN A O 1
ATOM 1860 N N . LYS A 1 229 ? 17.458 13.931 -39.527 1.00 80.88 229 LYS A N 1
ATOM 1861 C CA . LYS A 1 229 ? 16.533 14.416 -38.500 1.00 80.88 229 LYS A CA 1
ATOM 1862 C C . LYS A 1 229 ? 16.479 15.943 -38.488 1.00 80.88 229 LYS A C 1
ATOM 1864 O O . LYS A 1 229 ? 15.387 16.498 -38.516 1.00 80.88 229 LYS A O 1
ATOM 1869 N N . LEU A 1 230 ? 17.627 16.622 -38.557 1.00 81.69 230 LEU A N 1
ATOM 1870 C CA . LEU A 1 230 ? 17.734 18.080 -38.638 1.00 81.69 230 LEU A CA 1
ATOM 1871 C C . LEU A 1 230 ? 17.046 18.635 -39.890 1.00 81.69 230 LEU A C 1
ATOM 1873 O O . LEU A 1 230 ? 16.381 19.663 -39.816 1.00 81.69 230 LEU A O 1
ATOM 1877 N N . SER A 1 231 ? 17.160 17.955 -41.033 1.00 78.50 231 SER A N 1
ATOM 1878 C CA . SER A 1 231 ? 16.425 18.301 -42.256 1.00 78.50 231 SER A CA 1
ATOM 1879 C C . SER A 1 231 ? 14.914 18.094 -42.093 1.00 78.50 231 SER A C 1
ATOM 1881 O O . SER A 1 231 ? 14.124 18.943 -42.514 1.00 78.50 231 SER A O 1
ATOM 1883 N N . ASP A 1 232 ? 14.508 16.996 -41.456 1.00 72.50 232 ASP A N 1
ATOM 1884 C CA . ASP A 1 232 ? 13.105 16.636 -41.253 1.00 72.50 232 ASP A CA 1
ATOM 1885 C C . ASP A 1 232 ? 12.402 17.612 -40.308 1.00 72.50 232 ASP A C 1
ATOM 1887 O O . ASP A 1 232 ? 11.280 18.033 -40.593 1.00 72.50 232 ASP A O 1
ATOM 1891 N N . VAL A 1 233 ? 13.067 18.020 -39.222 1.00 72.75 233 VAL A N 1
ATOM 1892 C CA . VAL A 1 233 ? 12.535 18.986 -38.248 1.00 72.75 233 VAL A CA 1
ATOM 1893 C C . VAL A 1 233 ? 12.838 20.439 -38.625 1.00 72.75 233 VAL A C 1
ATOM 1895 O O . VAL A 1 233 ? 12.158 21.330 -38.142 1.00 72.75 233 VAL A O 1
ATOM 1898 N N . GLY A 1 234 ? 13.815 20.708 -39.499 1.00 64.25 234 GLY A N 1
ATOM 1899 C CA . GLY A 1 234 ? 14.389 22.036 -39.770 1.00 64.25 234 GLY A CA 1
ATOM 1900 C C . GLY A 1 234 ? 13.897 22.798 -40.997 1.00 64.25 234 GLY A C 1
ATOM 1901 O O . GLY A 1 234 ? 14.408 23.882 -41.272 1.00 64.25 234 GLY A O 1
ATOM 1902 N N . GLY A 1 235 ? 12.922 22.265 -41.735 1.00 66.19 235 GLY A N 1
ATOM 1903 C CA . GLY A 1 235 ? 12.418 22.848 -42.984 1.00 66.19 235 GLY A CA 1
ATOM 1904 C C . GLY A 1 235 ? 11.012 23.457 -42.898 1.00 66.19 235 GLY A C 1
ATOM 1905 O O . GLY A 1 235 ? 10.658 24.174 -41.963 1.00 66.19 235 GLY A O 1
ATOM 1906 N N . ILE A 1 236 ? 10.186 23.147 -43.908 1.00 58.09 236 ILE A N 1
ATOM 1907 C CA . ILE A 1 236 ? 8.798 23.615 -44.065 1.00 58.09 236 ILE A CA 1
ATOM 1908 C C . ILE A 1 236 ? 7.972 23.406 -42.778 1.00 58.09 236 ILE A C 1
ATOM 1910 O O . ILE A 1 236 ? 7.198 24.296 -42.433 1.00 58.09 236 ILE A O 1
ATOM 1914 N N . LYS A 1 237 ? 8.191 22.320 -42.019 1.00 61.72 237 LYS A N 1
ATOM 1915 C CA . LYS A 1 237 ? 7.469 21.979 -40.773 1.00 61.72 237 LYS A CA 1
ATOM 1916 C C . LYS A 1 237 ? 7.553 23.031 -39.657 1.00 61.72 237 LYS A C 1
ATOM 1918 O O . LYS A 1 237 ? 6.579 23.214 -38.936 1.00 61.72 237 LYS A O 1
ATOM 1923 N N . ARG A 1 238 ? 8.655 23.792 -39.571 1.00 65.25 238 ARG A N 1
ATOM 1924 C CA . ARG A 1 238 ? 8.806 24.924 -38.623 1.00 65.25 238 ARG A CA 1
ATOM 1925 C C . ARG A 1 238 ? 8.029 26.165 -39.048 1.00 65.25 238 ARG A C 1
ATOM 1927 O O . ARG A 1 238 ? 7.851 27.095 -38.272 1.00 65.25 238 ARG A O 1
ATOM 1934 N N . THR A 1 239 ? 7.585 26.209 -40.302 1.00 63.25 239 THR A N 1
ATOM 1935 C CA . THR A 1 239 ? 6.851 27.344 -40.862 1.00 63.25 239 THR A CA 1
ATOM 1936 C C . THR A 1 239 ? 5.345 27.105 -40.815 1.00 63.25 239 THR A C 1
ATOM 1938 O O . THR A 1 239 ? 4.864 25.970 -40.842 1.00 63.25 239 THR A O 1
ATOM 1941 N N . PHE A 1 240 ? 4.571 28.191 -40.836 1.00 60.28 240 PHE A N 1
ATOM 1942 C CA . PHE A 1 240 ? 3.108 28.134 -40.931 1.00 60.28 240 PHE A CA 1
ATOM 1943 C C . PHE A 1 240 ? 2.597 27.347 -42.150 1.00 60.28 240 PHE A C 1
ATOM 1945 O O . PHE A 1 240 ? 1.552 26.707 -42.075 1.00 60.28 240 PHE A O 1
ATOM 1952 N N . LEU A 1 241 ? 3.332 27.353 -43.269 1.00 59.38 241 LEU A N 1
ATOM 1953 C CA . LEU A 1 241 ? 2.943 26.597 -44.463 1.00 59.38 241 LEU A CA 1
ATOM 1954 C C . LEU A 1 241 ? 3.223 25.092 -44.357 1.00 59.38 241 LEU A C 1
ATOM 1956 O O . LEU A 1 241 ? 2.585 24.325 -45.072 1.00 59.38 241 LEU A O 1
ATOM 1960 N N . GLY A 1 242 ? 4.143 24.641 -43.503 1.00 59.31 242 GLY A N 1
ATOM 1961 C CA . GLY A 1 242 ? 4.441 23.211 -43.388 1.00 59.31 242 GLY A CA 1
ATOM 1962 C C . GLY A 1 242 ? 3.579 22.449 -42.430 1.00 59.31 242 GLY A C 1
ATOM 1963 O O . GLY A 1 242 ? 3.113 21.369 -42.783 1.00 59.31 242 GLY A O 1
ATOM 1964 N N . SER A 1 243 ? 3.238 23.071 -41.304 1.00 57.88 243 SER A N 1
ATOM 1965 C CA . SER A 1 243 ? 2.165 22.564 -40.449 1.00 57.88 243 SER A CA 1
ATOM 1966 C C . SER A 1 243 ? 0.816 22.496 -41.192 1.00 57.88 243 SER A C 1
ATOM 1968 O O . SER A 1 243 ? -0.134 21.870 -40.720 1.00 57.88 243 SER A O 1
ATOM 1970 N N . LEU A 1 244 ? 0.696 23.129 -42.370 1.00 56.59 244 LEU A N 1
ATOM 1971 C CA . LEU A 1 244 ? -0.467 23.085 -43.263 1.00 56.59 244 LEU A CA 1
ATOM 1972 C C . LEU A 1 244 ? -0.536 21.817 -44.136 1.00 56.59 244 LEU A C 1
ATOM 1974 O O . LEU A 1 244 ? -1.640 21.391 -44.467 1.00 56.59 244 LEU A O 1
ATOM 1978 N N . LEU A 1 245 ? 0.618 21.264 -44.530 1.00 56.09 245 LEU A N 1
ATOM 1979 C CA . LEU A 1 245 ? 0.751 20.161 -45.496 1.00 56.09 245 LEU A CA 1
ATOM 1980 C C . LEU A 1 245 ? 0.989 18.797 -44.835 1.00 56.09 245 LEU A C 1
ATOM 1982 O O . LEU A 1 245 ? 0.815 17.771 -45.492 1.00 56.09 245 LEU A O 1
ATOM 1986 N N . GLU A 1 246 ? 1.378 18.770 -43.560 1.00 55.41 246 GLU A N 1
ATOM 1987 C CA . GLU A 1 246 ? 1.494 17.525 -42.802 1.00 55.41 246 GLU A CA 1
ATOM 1988 C C . GLU A 1 246 ? 0.132 16.893 -42.510 1.00 55.41 246 GLU A C 1
ATOM 1990 O O . GLU A 1 246 ? -0.871 17.578 -42.274 1.00 55.41 246 GLU A O 1
ATOM 1995 N N . ASN A 1 247 ? 0.111 15.557 -42.541 1.00 48.38 247 ASN A N 1
ATOM 1996 C CA . ASN A 1 247 ? -1.076 14.762 -42.266 1.00 48.38 247 ASN A CA 1
ATOM 1997 C C . ASN A 1 247 ? -1.604 15.139 -40.864 1.00 48.38 247 ASN A C 1
ATOM 1999 O O . ASN A 1 247 ? -0.850 15.034 -39.898 1.00 48.38 247 ASN A O 1
ATOM 2003 N N . PRO A 1 248 ? -2.856 15.617 -40.727 1.00 47.38 248 PRO A N 1
ATOM 2004 C CA . PRO A 1 248 ? -3.347 16.271 -39.508 1.00 47.38 248 PRO A CA 1
ATOM 2005 C C . PRO A 1 248 ? -3.432 15.380 -38.260 1.00 47.38 248 PRO A C 1
ATOM 2007 O O . PRO A 1 248 ? -3.806 15.882 -37.202 1.00 47.38 248 PRO A O 1
ATOM 2010 N N . PHE A 1 249 ? -3.115 14.092 -38.383 1.00 46.16 249 PHE A N 1
ATOM 2011 C CA . PHE A 1 249 ? -3.194 13.097 -37.327 1.00 46.16 249 PHE A CA 1
ATOM 2012 C C . PHE A 1 249 ? -1.963 12.185 -37.421 1.00 46.16 249 PHE A C 1
ATOM 2014 O O . PHE A 1 249 ? -1.744 11.553 -38.458 1.00 46.16 249 PHE A O 1
ATOM 2021 N N . ARG A 1 250 ? -1.174 12.083 -36.340 1.00 45.84 250 ARG A N 1
ATOM 2022 C CA . ARG A 1 250 ? -0.424 10.842 -36.068 1.00 45.84 250 ARG A CA 1
ATOM 2023 C C . ARG A 1 250 ? -1.476 9.737 -36.022 1.00 45.84 250 ARG A C 1
ATOM 2025 O O . ARG A 1 250 ? -2.541 10.023 -35.487 1.00 45.84 250 ARG A O 1
ATOM 2032 N N . GLU A 1 251 ? -1.242 8.573 -36.634 1.00 42.50 251 GLU A N 1
ATOM 2033 C CA . GLU A 1 251 ? -2.228 7.481 -36.729 1.00 42.50 251 GLU A CA 1
ATOM 2034 C C . GLU A 1 251 ? -3.029 7.338 -35.423 1.00 42.50 251 GLU A C 1
ATOM 2036 O O . GLU A 1 251 ? -2.551 6.788 -34.437 1.00 42.50 251 GLU A O 1
ATOM 2041 N N . THR A 1 252 ? -4.229 7.926 -35.384 1.00 37.94 252 THR A N 1
ATOM 2042 C CA . THR A 1 252 ? -5.025 7.990 -34.160 1.00 37.94 252 THR A CA 1
ATOM 2043 C C . THR A 1 252 ? -5.607 6.615 -33.958 1.00 37.94 252 THR A C 1
ATOM 2045 O O . THR A 1 252 ? -6.497 6.212 -34.720 1.00 37.94 252 THR A O 1
ATOM 2048 N N . ARG A 1 253 ? -5.113 5.889 -32.958 1.00 44.62 253 ARG A N 1
ATOM 2049 C CA . ARG A 1 253 ? -5.726 4.627 -32.585 1.00 44.62 253 ARG A CA 1
ATOM 2050 C C . ARG A 1 253 ? -6.926 4.870 -31.687 1.00 44.62 253 ARG A C 1
ATOM 2052 O O . ARG A 1 253 ? -7.026 5.850 -30.951 1.00 44.62 253 ARG A O 1
ATOM 2059 N N . THR A 1 254 ? -7.896 3.996 -31.878 1.00 40.53 254 THR A N 1
ATOM 2060 C CA . THR A 1 254 ? -9.220 4.076 -31.296 1.00 40.53 254 THR A CA 1
ATOM 2061 C C . THR A 1 254 ? -9.209 3.352 -29.934 1.00 40.53 254 THR A C 1
ATOM 2063 O O . THR A 1 254 ? -9.242 2.133 -29.892 1.00 40.53 254 THR A O 1
ATOM 2066 N N . ILE A 1 255 ? -9.104 4.103 -28.839 1.00 44.06 255 ILE A N 1
ATOM 2067 C CA . ILE A 1 255 ? -9.193 3.739 -27.424 1.00 44.06 255 ILE A CA 1
ATOM 2068 C C . ILE A 1 255 ? -10.549 4.155 -26.829 1.00 44.06 255 ILE A C 1
ATOM 2070 O O . ILE A 1 255 ? -10.875 5.343 -26.791 1.00 44.06 255 ILE A O 1
ATOM 2074 N N . VAL A 1 256 ? -11.312 3.148 -26.383 1.00 45.53 256 VAL A N 1
ATOM 2075 C CA . VAL A 1 256 ? -12.755 3.150 -26.059 1.00 45.53 256 VAL A CA 1
ATOM 2076 C C . VAL A 1 256 ? -13.145 4.018 -24.848 1.00 45.53 256 VAL A C 1
ATOM 2078 O O . VAL A 1 256 ? -12.720 3.724 -23.735 1.00 45.53 256 VAL A O 1
ATOM 2081 N N . GLN A 1 257 ? -14.042 5.003 -25.017 1.00 40.75 257 GLN A N 1
ATOM 2082 C CA . GLN A 1 257 ? -14.680 5.726 -23.900 1.00 40.75 257 GLN A CA 1
ATOM 2083 C C . GLN A 1 257 ? -16.220 5.845 -24.072 1.00 40.75 257 GLN A C 1
ATOM 2085 O O . GLN A 1 257 ? -16.728 6.789 -24.666 1.00 40.75 257 GLN A O 1
ATOM 2090 N N . TYR A 1 258 ? -16.917 4.839 -23.515 1.00 44.78 258 TYR A N 1
ATOM 2091 C CA . TYR A 1 258 ? -18.303 4.755 -22.990 1.00 44.78 258 TYR A CA 1
ATOM 2092 C C . TYR A 1 258 ? -19.594 4.899 -23.854 1.00 44.78 258 TYR A C 1
ATOM 2094 O O . TYR A 1 258 ? -19.746 5.776 -24.697 1.00 44.78 258 TYR A O 1
ATOM 2102 N N . TYR A 1 259 ? -20.577 4.052 -23.473 1.00 41.72 259 TYR A N 1
ATOM 2103 C CA . TYR A 1 259 ? -22.038 4.012 -23.745 1.00 41.72 259 TYR A CA 1
ATOM 2104 C C . TYR A 1 259 ? -22.599 3.532 -25.092 1.00 41.72 259 TYR A C 1
ATOM 2106 O O . TYR A 1 259 ? -23.793 3.697 -25.344 1.00 41.72 259 TYR A O 1
ATOM 2114 N N . LEU A 1 260 ? -21.822 2.857 -25.934 1.00 36.66 260 LEU A N 1
ATOM 2115 C CA . LEU A 1 260 ? -22.384 2.177 -27.104 1.00 36.66 260 LEU A CA 1
ATOM 2116 C C . LEU A 1 260 ? -21.948 0.716 -27.095 1.00 36.66 260 LEU A C 1
ATOM 2118 O O . LEU A 1 260 ? -20.770 0.426 -26.924 1.00 36.66 260 LEU A O 1
ATOM 2122 N N . GLU A 1 261 ? -22.907 -0.189 -27.292 1.00 37.38 261 GLU A N 1
ATOM 2123 C CA . GLU A 1 261 ? -22.755 -1.655 -27.320 1.00 37.38 261 GLU A CA 1
ATOM 2124 C C . GLU A 1 261 ? -21.760 -2.167 -28.396 1.00 37.38 261 GLU A C 1
ATOM 2126 O O . GLU A 1 261 ? -21.532 -3.367 -28.504 1.00 37.38 261 GLU A O 1
ATOM 2131 N N . ASP A 1 262 ? -21.103 -1.265 -29.136 1.00 35.22 262 ASP A N 1
ATOM 2132 C CA . ASP A 1 262 ? -20.105 -1.532 -30.169 1.00 35.22 262 ASP A CA 1
ATOM 2133 C C . ASP A 1 262 ? -18.752 -0.863 -29.825 1.00 35.22 262 ASP A C 1
ATOM 2135 O O . ASP A 1 262 ? -18.445 0.255 -30.241 1.00 35.22 262 ASP A O 1
ATOM 2139 N N . PHE A 1 263 ? -17.901 -1.586 -29.090 1.00 41.81 263 PHE A N 1
ATOM 2140 C CA . PHE A 1 263 ? -16.577 -1.172 -28.579 1.00 41.81 263 PHE A CA 1
ATOM 2141 C C . PHE A 1 263 ? -15.477 -0.953 -29.644 1.00 41.81 263 PHE A C 1
ATOM 2143 O O . PHE A 1 263 ? -14.304 -0.847 -29.302 1.00 41.81 263 PHE A O 1
ATOM 2150 N N . ASN A 1 264 ? -15.785 -0.893 -30.941 1.00 36.84 264 ASN A N 1
ATOM 2151 C CA . ASN A 1 264 ? -14.732 -0.998 -31.960 1.00 36.84 264 ASN A CA 1
ATOM 2152 C C . ASN A 1 264 ? -14.045 0.313 -32.375 1.00 36.84 264 ASN A C 1
ATOM 2154 O O . ASN A 1 264 ? -13.040 0.224 -33.075 1.00 36.84 264 ASN A O 1
ATOM 2158 N N . TYR A 1 265 ? -14.508 1.512 -31.980 1.00 45.69 265 TYR A N 1
ATOM 2159 C CA . TYR A 1 265 ? -13.902 2.757 -32.486 1.00 45.69 265 TYR A CA 1
ATOM 2160 C C . TYR A 1 265 ? -14.096 4.001 -31.581 1.00 45.69 265 TYR A C 1
ATOM 2162 O O . TYR A 1 265 ? -15.048 4.744 -31.807 1.00 45.69 265 TYR A O 1
ATOM 2170 N N . THR A 1 266 ? -13.184 4.351 -30.650 1.00 49.69 266 THR A N 1
ATOM 2171 C CA . THR A 1 266 ? -13.100 5.770 -30.183 1.00 49.69 266 THR A CA 1
ATOM 2172 C C . THR A 1 266 ? -11.698 6.365 -30.097 1.00 49.69 266 THR A C 1
ATOM 2174 O O . THR A 1 266 ? -10.874 5.714 -29.543 1.00 49.69 266 THR A O 1
ATOM 2177 N N . ALA A 1 267 ? -11.330 7.527 -30.649 1.00 58.53 267 ALA A N 1
ATOM 2178 C CA . ALA A 1 267 ? -9.916 7.972 -30.731 1.00 58.53 267 ALA A CA 1
ATOM 2179 C C . ALA A 1 267 ? -9.448 8.823 -29.530 1.00 58.53 267 ALA A C 1
ATOM 2181 O O . ALA A 1 267 ? -10.100 9.822 -29.234 1.00 58.53 267 ALA A O 1
ATOM 2182 N N . ASP A 1 268 ? -8.293 8.500 -28.926 1.00 74.38 268 ASP A N 1
ATOM 2183 C CA . ASP A 1 268 ? -7.591 9.378 -27.970 1.00 74.38 268 ASP A CA 1
ATOM 2184 C C . ASP A 1 268 ? -6.605 10.283 -28.724 1.00 74.38 268 ASP A C 1
ATOM 2186 O O . ASP A 1 268 ? -5.793 9.818 -29.527 1.00 74.38 268 ASP A O 1
ATOM 2190 N N . ARG A 1 269 ? -6.726 11.599 -28.536 1.00 78.25 269 ARG A N 1
ATOM 2191 C CA . ARG A 1 269 ? -5.967 12.623 -29.262 1.00 78.25 269 ARG A CA 1
ATOM 2192 C C . ARG A 1 269 ? -5.095 13.472 -28.349 1.00 78.25 269 ARG A C 1
ATOM 2194 O O . ARG A 1 269 ? -4.560 14.469 -28.834 1.00 78.25 269 ARG A O 1
ATOM 2201 N N . CYS A 1 270 ? -4.916 13.102 -27.083 1.00 84.19 270 CYS A N 1
ATOM 2202 C CA . CYS A 1 270 ? -4.130 13.884 -26.127 1.00 84.19 270 CYS A CA 1
ATOM 2203 C C . CYS A 1 270 ? -2.683 14.119 -26.603 1.00 84.19 270 CYS A C 1
ATOM 2205 O O . CYS A 1 270 ? -2.198 15.249 -26.520 1.00 84.19 270 CYS A O 1
ATOM 2207 N N . GLU A 1 271 ? -2.049 13.130 -27.250 1.00 82.75 271 GLU A N 1
ATOM 2208 C CA . GLU A 1 271 ? -0.712 13.271 -27.867 1.00 82.75 271 GLU A CA 1
ATOM 2209 C C . GLU A 1 271 ? -0.641 14.326 -28.988 1.00 82.75 271 GLU A C 1
ATOM 2211 O O . GLU A 1 271 ? 0.441 14.732 -29.403 1.00 82.75 271 GLU A O 1
ATOM 2216 N N . THR A 1 272 ? -1.781 14.796 -29.503 1.00 78.25 272 THR A N 1
ATOM 2217 C CA . THR A 1 272 ? -1.812 15.857 -30.522 1.00 78.25 272 THR A CA 1
ATOM 2218 C C . THR A 1 272 ? -1.335 17.191 -29.948 1.00 78.25 272 THR A C 1
ATOM 2220 O O . THR A 1 272 ? -0.668 17.951 -30.654 1.00 78.25 272 THR A O 1
ATOM 2223 N N . CYS A 1 273 ? -1.691 17.462 -28.687 1.00 81.69 273 CYS A N 1
ATOM 2224 C CA . CYS A 1 273 ? -1.258 18.634 -27.929 1.00 81.69 273 CYS A CA 1
ATOM 2225 C C . CYS A 1 273 ? -0.022 18.311 -27.080 1.00 81.69 273 CYS A C 1
ATOM 2227 O O . CYS A 1 273 ? 0.921 19.091 -27.072 1.00 81.69 273 CYS A O 1
ATOM 2229 N N . HIS A 1 274 ? -0.002 17.147 -26.425 1.00 87.25 274 HIS A N 1
ATOM 2230 C CA . HIS A 1 274 ? 1.083 16.695 -25.551 1.00 87.25 274 HIS A CA 1
ATOM 2231 C C . HIS A 1 274 ? 2.129 15.886 -26.325 1.00 87.25 274 HIS A C 1
ATOM 2233 O O . HIS A 1 274 ? 2.342 14.701 -26.087 1.00 87.25 274 HIS A O 1
ATOM 2239 N N . PHE A 1 275 ? 2.751 16.514 -27.320 1.00 81.56 275 PHE A N 1
ATOM 2240 C CA . PHE A 1 275 ? 3.523 15.802 -28.345 1.00 81.56 275 PHE A CA 1
ATOM 2241 C C . PHE A 1 275 ? 4.835 15.180 -27.829 1.00 81.56 275 PHE A C 1
ATOM 2243 O O . PHE A 1 275 ? 5.341 14.215 -28.408 1.00 81.56 275 PHE A O 1
ATOM 2250 N N . ALA A 1 276 ? 5.371 15.726 -26.735 1.00 86.81 276 ALA A N 1
ATOM 2251 C CA . ALA A 1 276 ? 6.600 15.274 -26.089 1.00 86.81 276 ALA A CA 1
ATOM 2252 C C . ALA A 1 276 ? 6.364 14.276 -24.941 1.00 86.81 276 ALA A C 1
ATOM 2254 O O . ALA A 1 276 ? 7.326 13.819 -24.333 1.00 86.81 276 ALA A O 1
ATOM 2255 N N . ILE A 1 277 ? 5.110 13.907 -24.651 1.00 87.88 277 ILE A N 1
ATOM 2256 C CA . ILE A 1 277 ? 4.755 13.167 -23.429 1.00 87.88 277 ILE A CA 1
ATOM 2257 C C . ILE A 1 277 ? 5.465 11.809 -23.295 1.00 87.88 277 ILE A C 1
ATOM 2259 O O . ILE A 1 277 ? 5.740 11.361 -22.188 1.00 87.88 277 ILE A O 1
ATOM 2263 N N . ASN A 1 278 ? 5.805 11.169 -24.417 1.00 86.88 278 ASN A N 1
ATOM 2264 C CA . ASN A 1 278 ? 6.544 9.904 -24.478 1.00 86.88 278 ASN A CA 1
ATOM 2265 C C . ASN A 1 278 ? 7.979 10.061 -25.015 1.00 86.88 278 ASN A C 1
ATOM 2267 O O . ASN A 1 278 ? 8.537 9.114 -25.575 1.00 86.88 278 ASN A O 1
ATOM 2271 N N . LYS A 1 279 ? 8.569 11.259 -24.923 1.00 86.00 279 LYS A N 1
ATOM 2272 C CA . LYS A 1 279 ? 9.890 11.584 -25.483 1.00 86.00 279 LYS A CA 1
ATOM 2273 C C . LYS A 1 279 ? 10.886 11.932 -24.386 1.00 86.00 279 LYS A C 1
ATOM 2275 O O . LYS A 1 279 ? 10.578 12.709 -23.501 1.00 86.00 279 LYS A O 1
ATOM 2280 N N . SER A 1 280 ? 12.104 11.409 -24.486 1.00 84.44 280 SER A N 1
ATOM 2281 C CA . SER A 1 280 ? 13.218 11.829 -23.632 1.00 84.44 280 SER A CA 1
ATOM 2282 C C . SER A 1 280 ? 13.840 13.150 -24.071 1.00 84.44 280 SER A C 1
ATOM 2284 O O . SER A 1 280 ? 13.779 13.538 -25.244 1.00 84.44 280 SER A O 1
ATOM 2286 N N . GLY A 1 281 ? 14.464 13.844 -23.124 1.00 81.00 281 GLY A N 1
ATOM 2287 C CA . GLY A 1 281 ? 15.019 15.189 -23.279 1.00 81.00 281 GLY A CA 1
ATOM 2288 C C . GLY A 1 281 ? 13.976 16.309 -23.179 1.00 81.00 281 GLY A C 1
ATOM 2289 O O . GLY A 1 281 ? 14.233 17.410 -23.653 1.00 81.00 281 GLY A O 1
ATOM 2290 N N . TYR A 1 282 ? 12.814 16.024 -22.592 1.00 87.69 282 TYR A N 1
ATOM 2291 C CA . TYR A 1 282 ? 11.714 16.963 -22.330 1.00 87.69 282 TYR A CA 1
ATOM 2292 C C . TYR A 1 282 ? 11.232 16.895 -20.866 1.00 87.69 282 TYR A C 1
ATOM 2294 O O . TYR A 1 282 ? 10.134 17.333 -20.528 1.00 87.69 282 TYR A O 1
ATOM 2302 N N . GLU A 1 283 ? 12.036 16.298 -19.993 1.00 89.25 283 GLU A N 1
ATOM 2303 C CA . GLU A 1 283 ? 11.877 16.241 -18.543 1.00 89.25 283 GLU A CA 1
ATOM 2304 C C . GLU A 1 283 ? 11.773 17.654 -17.944 1.00 89.25 283 GLU A C 1
ATOM 2306 O O . GLU A 1 283 ? 12.316 18.620 -18.482 1.00 89.25 283 GLU A O 1
ATOM 2311 N N . SER A 1 284 ? 11.021 17.805 -16.850 1.00 87.81 284 SER A N 1
ATOM 2312 C CA . SER A 1 284 ? 10.869 19.093 -16.149 1.00 87.81 284 SER A CA 1
ATOM 2313 C C . SER A 1 284 ? 12.134 19.529 -15.414 1.00 87.81 284 SER A C 1
ATOM 2315 O O . SER A 1 284 ? 12.308 20.714 -15.141 1.00 87.81 284 SER A O 1
ATOM 2317 N N . SER A 1 285 ? 12.989 18.567 -15.097 1.00 89.00 285 SER A N 1
ATOM 2318 C CA . SER A 1 285 ? 14.290 18.720 -14.464 1.00 89.00 285 SER A CA 1
ATOM 2319 C C . SER A 1 285 ? 15.187 17.576 -14.919 1.00 89.00 285 SER A C 1
ATOM 2321 O O . SER A 1 285 ? 14.692 16.544 -15.382 1.00 89.00 285 SER A O 1
ATOM 2323 N N . ALA A 1 286 ? 16.494 17.766 -14.814 1.00 87.56 286 ALA A N 1
ATOM 2324 C CA . ALA A 1 286 ? 17.471 16.745 -15.139 1.00 87.56 286 ALA A CA 1
ATOM 2325 C C . ALA A 1 286 ? 18.669 16.832 -14.199 1.00 87.56 286 ALA A C 1
ATOM 2327 O O . ALA A 1 286 ? 18.989 17.902 -13.678 1.00 87.56 286 ALA A O 1
ATOM 2328 N N . GLU A 1 287 ? 19.318 15.687 -14.031 1.00 88.69 287 GLU A N 1
ATOM 2329 C CA . GLU A 1 287 ? 20.604 15.554 -13.370 1.00 88.69 287 GLU A CA 1
ATOM 2330 C C . GLU A 1 287 ? 21.587 14.902 -14.343 1.00 88.69 287 GLU A C 1
ATOM 2332 O O . GLU A 1 287 ? 21.246 13.971 -15.089 1.00 88.69 287 GLU A O 1
ATOM 2337 N N . GLU A 1 288 ? 22.796 15.446 -14.402 1.00 88.38 288 GLU A N 1
ATOM 2338 C CA . GLU A 1 288 ? 23.838 14.991 -15.306 1.00 88.38 288 GLU A CA 1
ATOM 2339 C C . GLU A 1 288 ? 25.186 14.930 -14.608 1.00 88.38 288 GLU A C 1
ATOM 2341 O O . GLU A 1 288 ? 25.605 15.897 -13.980 1.00 88.38 288 GLU A O 1
ATOM 2346 N N . THR A 1 289 ? 25.880 13.815 -14.817 1.00 88.81 289 THR A N 1
ATOM 2347 C CA . THR A 1 289 ? 27.256 13.611 -14.367 1.00 88.81 289 THR A CA 1
ATOM 2348 C C . THR A 1 289 ? 28.171 13.491 -15.580 1.00 88.81 289 THR A C 1
ATOM 2350 O O . THR A 1 289 ? 27.863 12.746 -16.521 1.00 88.81 289 THR A O 1
ATOM 2353 N N . PHE A 1 290 ? 29.277 14.231 -15.591 1.00 88.31 290 PHE A N 1
ATOM 2354 C CA . PHE A 1 290 ? 30.284 14.178 -16.652 1.00 88.31 290 PHE A CA 1
ATOM 2355 C C . PHE A 1 290 ? 31.672 14.574 -16.143 1.00 88.31 290 PHE A C 1
ATOM 2357 O O . PHE A 1 290 ? 31.804 15.380 -15.230 1.00 88.31 290 PHE A O 1
ATOM 2364 N N . GLU A 1 291 ? 32.720 14.050 -16.777 1.00 86.19 291 GLU A N 1
ATOM 2365 C CA . GLU A 1 291 ? 34.097 14.467 -16.498 1.00 86.19 291 GLU A CA 1
ATOM 2366 C C . GLU A 1 291 ? 34.466 15.727 -17.286 1.00 86.19 291 GLU A C 1
ATOM 2368 O O . GLU A 1 291 ? 34.099 15.891 -18.459 1.00 86.19 291 GLU A O 1
ATOM 2373 N N . VAL A 1 292 ? 35.233 16.607 -16.644 1.00 85.31 292 VAL A N 1
ATOM 2374 C CA . VAL A 1 292 ? 35.791 17.813 -17.256 1.00 85.31 292 VAL A CA 1
ATOM 2375 C C . VAL A 1 292 ? 37.309 17.802 -17.109 1.00 85.31 292 VAL A C 1
ATOM 2377 O O . VAL A 1 292 ? 37.828 17.535 -16.031 1.00 85.31 292 VAL A O 1
ATOM 2380 N N . GLU A 1 293 ? 38.020 18.108 -18.195 1.00 82.44 293 GLU A N 1
ATOM 2381 C CA . GLU A 1 293 ? 39.474 18.298 -18.208 1.00 82.44 293 GLU A CA 1
ATOM 2382 C C . GLU A 1 293 ? 39.798 19.591 -18.970 1.00 82.44 293 GLU A C 1
ATOM 2384 O O . GLU A 1 293 ? 39.623 19.677 -20.190 1.00 82.44 293 GLU A O 1
ATOM 2389 N N . GLY A 1 294 ? 40.206 20.623 -18.231 1.00 80.75 294 GLY A N 1
ATOM 2390 C CA . GLY A 1 294 ? 40.625 21.909 -18.774 1.00 80.75 294 GLY A CA 1
ATOM 2391 C C . GLY A 1 294 ? 41.987 21.865 -19.467 1.00 80.75 294 GLY A C 1
ATOM 2392 O O . GLY A 1 294 ? 42.886 21.123 -19.074 1.00 80.75 294 GLY A O 1
ATOM 2393 N N . ASP A 1 295 ? 42.149 22.675 -20.517 1.00 77.25 295 ASP A N 1
ATOM 2394 C CA . ASP A 1 295 ? 43.411 22.810 -21.259 1.00 77.25 295 ASP A CA 1
ATOM 2395 C C . ASP A 1 295 ? 44.315 23.937 -20.718 1.00 77.25 295 ASP A C 1
ATOM 2397 O O . ASP A 1 295 ? 45.420 24.137 -21.231 1.00 77.25 295 ASP A O 1
ATOM 2401 N N . GLY A 1 296 ? 43.852 24.677 -19.703 1.00 74.06 296 GLY A N 1
ATOM 2402 C CA . GLY A 1 296 ? 44.544 25.815 -19.093 1.00 74.06 296 GLY A CA 1
ATOM 2403 C C . GLY A 1 296 ? 44.635 27.068 -19.976 1.00 74.06 296 GLY A C 1
ATOM 2404 O O . GLY A 1 296 ? 45.230 28.070 -19.573 1.00 74.06 296 GLY A O 1
ATOM 2405 N N . GLU A 1 297 ? 44.054 27.053 -21.181 1.00 75.94 297 GLU A N 1
ATOM 2406 C CA . GLU A 1 297 ? 44.104 28.166 -22.136 1.00 75.94 297 GLU A CA 1
ATOM 2407 C C . GLU A 1 297 ? 42.720 28.767 -22.420 1.00 75.94 297 GLU A C 1
ATOM 2409 O O . GLU A 1 297 ? 42.620 29.978 -22.649 1.00 75.94 297 GLU A O 1
ATOM 2414 N N . ASN A 1 298 ? 41.651 27.960 -22.396 1.00 76.56 298 ASN A N 1
ATOM 2415 C CA . ASN A 1 298 ? 40.296 28.382 -22.752 1.00 76.56 298 ASN A CA 1
ATOM 2416 C C . ASN A 1 298 ? 39.243 27.947 -21.715 1.00 76.56 298 ASN A C 1
ATOM 2418 O O . ASN A 1 298 ? 39.347 26.861 -21.155 1.00 76.56 298 ASN A O 1
ATOM 2422 N N . PRO A 1 299 ? 38.173 28.743 -21.507 1.00 78.94 299 PRO A N 1
ATOM 2423 C CA . PRO A 1 299 ? 37.042 28.337 -20.673 1.00 78.94 299 PRO A CA 1
ATOM 2424 C C . PRO A 1 299 ? 36.424 27.029 -21.168 1.00 78.94 299 PRO A C 1
ATOM 2426 O O . PRO A 1 299 ? 36.065 26.919 -22.350 1.00 78.94 299 PRO A O 1
ATOM 2429 N N . VAL A 1 300 ? 36.258 26.063 -20.265 1.00 83.94 300 VAL A N 1
ATOM 2430 C CA . VAL A 1 300 ? 35.674 24.765 -20.608 1.00 83.94 300 VAL A CA 1
ATOM 2431 C C . VAL A 1 300 ? 34.164 24.906 -20.744 1.00 83.94 300 VAL A C 1
ATOM 2433 O O . VAL A 1 300 ? 33.511 25.553 -19.928 1.00 83.94 300 VAL A O 1
ATOM 2436 N N . ARG A 1 301 ? 33.591 24.332 -21.804 1.00 85.56 301 ARG A N 1
ATOM 2437 C CA . ARG A 1 301 ? 32.153 24.408 -22.082 1.00 85.56 301 ARG A CA 1
ATOM 2438 C C . ARG A 1 301 ? 31.560 23.019 -22.169 1.00 85.56 301 ARG A C 1
ATOM 2440 O O . ARG A 1 301 ? 31.984 22.230 -23.011 1.00 85.56 301 ARG A O 1
ATOM 2447 N N . HIS A 1 302 ? 30.541 22.771 -21.364 1.00 84.88 302 HIS A N 1
ATOM 2448 C CA . HIS A 1 302 ? 29.715 21.582 -21.437 1.00 84.88 302 HIS A CA 1
ATOM 2449 C C . HIS A 1 302 ? 28.319 21.941 -21.948 1.00 84.88 302 HIS A C 1
ATOM 2451 O O . HIS A 1 302 ? 27.806 23.035 -21.709 1.00 84.88 302 HIS A O 1
ATOM 2457 N N . LEU A 1 303 ? 27.716 21.027 -22.697 1.00 81.56 303 LEU A N 1
ATOM 2458 C CA . LEU A 1 303 ? 26.391 21.210 -23.263 1.00 81.56 303 LEU A CA 1
ATOM 2459 C C . LEU A 1 303 ? 25.463 20.164 -22.682 1.00 81.56 303 LEU A C 1
ATOM 2461 O O . LEU A 1 303 ? 25.615 18.979 -22.962 1.00 81.56 303 LEU A O 1
ATOM 2465 N N . LEU A 1 304 ? 24.517 20.647 -21.893 1.00 84.50 304 LEU A N 1
ATOM 2466 C CA . LEU A 1 304 ? 23.529 19.838 -21.208 1.00 84.50 304 LEU A CA 1
ATOM 2467 C C . LEU A 1 304 ? 22.615 19.116 -22.209 1.00 84.50 304 LEU A C 1
ATOM 2469 O O . LEU A 1 304 ? 22.394 19.582 -23.334 1.00 84.50 304 LEU A O 1
ATOM 2473 N N . LYS A 1 305 ? 22.032 17.989 -21.787 1.00 80.00 305 LYS A N 1
ATOM 2474 C CA . LYS A 1 305 ? 21.087 17.178 -22.582 1.00 80.00 305 LYS A CA 1
ATOM 2475 C C . LYS A 1 305 ? 19.862 17.965 -23.050 1.00 80.00 305 LYS A C 1
ATOM 2477 O O . LYS A 1 305 ? 19.233 17.589 -24.045 1.00 80.00 305 LYS A O 1
ATOM 2482 N N . HIS A 1 306 ? 19.510 19.037 -22.342 1.00 82.75 306 HIS A N 1
ATOM 2483 C CA . HIS A 1 306 ? 18.316 19.830 -22.590 1.00 82.75 306 HIS A CA 1
ATOM 2484 C C . HIS A 1 306 ? 18.649 21.207 -23.192 1.00 82.75 306 HIS A C 1
ATOM 2486 O O . HIS A 1 306 ? 19.315 22.013 -22.547 1.00 82.75 306 HIS A O 1
ATOM 2492 N N . PRO A 1 307 ? 18.131 21.550 -24.390 1.00 73.62 307 PRO A N 1
ATOM 2493 C CA . PRO A 1 307 ? 18.353 22.857 -25.026 1.00 73.62 307 PRO A CA 1
ATOM 2494 C C . PRO A 1 307 ? 17.590 24.033 -24.390 1.00 73.62 307 PRO A C 1
ATOM 2496 O O . PRO A 1 307 ? 17.625 25.125 -24.947 1.00 73.62 307 PRO A O 1
ATOM 2499 N N . SER A 1 308 ? 16.841 23.831 -23.299 1.00 84.69 308 SER A N 1
ATOM 2500 C CA . SER A 1 308 ? 16.067 24.895 -22.646 1.00 84.69 308 SER A CA 1
ATOM 2501 C C . SER A 1 308 ? 16.090 24.742 -21.128 1.00 84.69 308 SER A C 1
ATOM 2503 O O . SER A 1 308 ? 15.423 23.865 -20.576 1.00 84.69 308 SER A O 1
ATOM 2505 N N . VAL A 1 309 ? 16.853 25.605 -20.460 1.00 87.19 309 VAL A N 1
ATOM 2506 C CA . VAL A 1 309 ? 17.194 25.488 -19.036 1.00 87.19 309 VAL A CA 1
ATOM 2507 C C . VAL A 1 309 ? 16.839 26.765 -18.280 1.00 87.19 309 VAL A C 1
ATOM 2509 O O . VAL A 1 309 ? 17.025 27.872 -18.787 1.00 87.19 309 VAL A O 1
ATOM 2512 N N . LYS A 1 310 ? 16.333 26.615 -17.053 1.00 90.88 310 LYS A N 1
ATOM 2513 C CA . LYS A 1 310 ? 16.193 27.716 -16.098 1.00 90.88 310 LYS A CA 1
ATOM 2514 C C . LYS A 1 310 ? 17.509 27.908 -15.359 1.00 90.88 310 LYS A C 1
ATOM 2516 O O . LYS A 1 310 ? 17.855 27.142 -14.463 1.00 90.88 310 LYS A O 1
ATOM 2521 N N . THR A 1 311 ? 18.252 28.930 -15.753 1.00 88.19 311 THR A N 1
ATOM 2522 C CA . THR A 1 311 ? 19.627 29.154 -15.289 1.00 88.19 311 THR A CA 1
ATOM 2523 C C . THR A 1 311 ? 19.734 29.372 -13.777 1.00 88.19 311 THR A C 1
ATOM 2525 O O . THR A 1 311 ? 20.757 29.056 -13.191 1.00 88.19 311 THR A O 1
ATOM 2528 N N . ASP A 1 312 ? 18.684 29.897 -13.143 1.00 87.75 312 ASP A N 1
ATOM 2529 C CA . ASP A 1 312 ? 18.601 30.187 -11.706 1.00 87.75 312 ASP A CA 1
ATOM 2530 C C . ASP A 1 312 ? 18.288 28.965 -10.827 1.00 87.75 312 ASP A C 1
ATOM 2532 O O . ASP A 1 312 ? 18.318 29.073 -9.604 1.00 87.75 312 ASP A O 1
ATOM 2536 N N . SER A 1 313 ? 17.990 27.816 -11.436 1.00 88.38 313 SER A N 1
ATOM 2537 C CA . SER A 1 313 ? 17.684 26.561 -10.735 1.00 88.38 313 SER A CA 1
ATOM 2538 C C . SER A 1 313 ? 18.861 25.586 -10.658 1.00 88.38 313 SER A C 1
ATOM 2540 O O . SER A 1 313 ? 18.728 24.525 -10.055 1.00 88.38 313 SER A O 1
ATOM 2542 N N . ALA A 1 314 ? 19.981 25.910 -11.308 1.00 88.75 314 ALA A N 1
ATOM 2543 C CA . ALA A 1 314 ? 21.090 24.984 -11.451 1.00 88.75 314 ALA A CA 1
ATOM 2544 C C . ALA A 1 314 ? 21.933 24.890 -10.175 1.00 88.75 314 ALA A C 1
ATOM 2546 O O . ALA A 1 314 ? 22.322 25.908 -9.605 1.00 88.75 314 ALA A O 1
ATOM 2547 N N . THR A 1 315 ? 22.249 23.663 -9.773 1.00 90.25 315 THR A N 1
ATOM 2548 C CA . THR A 1 315 ? 23.229 23.353 -8.726 1.00 90.25 315 THR A CA 1
ATOM 2549 C C . THR A 1 315 ? 24.349 22.548 -9.368 1.00 90.25 315 THR A C 1
ATOM 2551 O O . THR A 1 315 ? 24.061 21.551 -10.026 1.00 90.25 315 THR A O 1
ATOM 2554 N N . VAL A 1 316 ? 25.599 22.994 -9.220 1.00 90.44 316 VAL A N 1
ATOM 2555 C CA . VAL A 1 316 ? 26.790 22.358 -9.804 1.00 90.44 316 VAL A CA 1
ATOM 2556 C C . VAL A 1 316 ? 27.703 21.913 -8.668 1.00 90.44 316 VAL A C 1
ATOM 2558 O O . VAL A 1 316 ? 28.035 22.718 -7.802 1.00 90.44 316 VAL A O 1
ATOM 2561 N N . VAL A 1 317 ? 28.120 20.654 -8.695 1.00 89.50 317 VAL A N 1
ATOM 2562 C CA . VAL A 1 317 ? 29.054 20.041 -7.751 1.00 89.50 317 VAL A CA 1
ATOM 2563 C C . VAL A 1 317 ? 30.261 19.548 -8.541 1.00 89.50 317 VAL A C 1
ATOM 2565 O O . VAL A 1 317 ? 30.099 18.905 -9.574 1.00 89.50 317 VAL A O 1
ATOM 2568 N N . ILE A 1 318 ? 31.470 19.862 -8.078 1.00 88.38 318 ILE A N 1
ATOM 2569 C CA . ILE A 1 318 ? 32.734 19.448 -8.699 1.00 88.38 318 ILE A CA 1
ATOM 2570 C C . ILE A 1 318 ? 33.520 18.642 -7.664 1.00 88.38 318 ILE A C 1
ATOM 2572 O O . ILE A 1 318 ? 33.812 19.149 -6.579 1.00 88.38 318 ILE A O 1
ATOM 2576 N N . ASP A 1 319 ? 33.831 17.378 -7.967 1.00 85.62 319 ASP A N 1
ATOM 2577 C CA . ASP A 1 319 ? 34.530 16.447 -7.062 1.00 85.62 319 ASP A CA 1
ATOM 2578 C C . ASP A 1 319 ? 33.907 16.377 -5.645 1.00 85.62 319 ASP A C 1
ATOM 2580 O O . ASP A 1 319 ? 34.600 16.273 -4.627 1.00 85.62 319 ASP A O 1
ATOM 2584 N N . GLY A 1 320 ? 32.574 16.449 -5.568 1.00 83.06 320 GLY A N 1
ATOM 2585 C CA . GLY A 1 320 ? 31.818 16.388 -4.312 1.00 83.06 320 GLY A CA 1
ATOM 2586 C C . GLY A 1 320 ? 31.756 17.697 -3.510 1.00 83.06 320 GLY A C 1
ATOM 2587 O O . GLY A 1 320 ? 31.334 17.667 -2.352 1.00 83.06 320 GLY A O 1
ATOM 2588 N N . PHE A 1 321 ? 32.164 18.833 -4.088 1.00 84.38 321 PHE A N 1
ATOM 2589 C CA . PHE A 1 321 ? 32.038 20.166 -3.487 1.00 84.38 321 PHE A CA 1
ATOM 2590 C C . PHE A 1 321 ? 31.127 21.077 -4.317 1.00 84.38 321 PHE A C 1
ATOM 2592 O O . PHE A 1 321 ? 31.265 21.135 -5.537 1.00 84.38 321 PHE A O 1
ATOM 2599 N N . ASP A 1 322 ? 30.222 21.807 -3.657 1.00 87.94 322 ASP A N 1
ATOM 2600 C CA . ASP A 1 322 ? 29.352 22.792 -4.313 1.00 87.94 322 ASP A CA 1
ATOM 2601 C C . ASP A 1 322 ? 30.193 23.898 -4.967 1.00 87.94 322 ASP A C 1
ATOM 2603 O O . ASP A 1 322 ? 30.994 24.552 -4.292 1.00 87.94 322 ASP A O 1
ATOM 2607 N N . ALA A 1 323 ? 29.994 24.115 -6.267 1.00 86.12 323 ALA A N 1
ATOM 2608 C CA . ALA A 1 323 ? 30.633 25.195 -7.005 1.00 86.12 323 ALA A CA 1
ATOM 2609 C C . ALA A 1 323 ? 29.938 26.532 -6.715 1.00 86.12 323 ALA A C 1
ATOM 2611 O O . ALA A 1 323 ? 28.704 26.632 -6.714 1.00 86.12 323 ALA A O 1
ATOM 2612 N N . GLU A 1 324 ? 30.724 27.586 -6.511 1.00 84.62 324 GLU A N 1
ATOM 2613 C CA . GLU A 1 324 ? 30.181 28.924 -6.275 1.00 84.62 324 GLU A CA 1
ATOM 2614 C C . GLU A 1 324 ? 29.577 29.503 -7.578 1.00 84.62 324 GLU A C 1
ATOM 2616 O O . GLU A 1 324 ? 30.065 29.220 -8.676 1.00 84.62 324 GLU A O 1
ATOM 2621 N N . PRO A 1 325 ? 28.521 30.343 -7.520 1.00 76.75 325 PRO A N 1
ATOM 2622 C CA . PRO A 1 325 ? 27.851 30.862 -8.721 1.00 76.75 325 PRO A CA 1
ATOM 2623 C C . PRO A 1 325 ? 28.721 31.707 -9.671 1.00 76.75 325 PRO A C 1
ATOM 2625 O O . PRO A 1 325 ? 28.267 32.043 -10.763 1.00 76.75 325 PRO A O 1
ATOM 2628 N N . ASP A 1 326 ? 29.924 32.122 -9.264 1.00 83.38 326 ASP A N 1
ATOM 2629 C CA . ASP A 1 326 ? 30.908 32.816 -10.105 1.00 83.38 326 ASP A CA 1
ATOM 2630 C C . ASP A 1 326 ? 31.943 31.877 -10.761 1.00 83.38 326 ASP A C 1
ATOM 2632 O O . ASP A 1 326 ? 32.692 32.307 -11.647 1.00 83.38 326 ASP A O 1
ATOM 2636 N N . GLU A 1 327 ? 31.948 30.592 -10.399 1.00 84.44 327 GLU A N 1
ATOM 2637 C CA . GLU A 1 327 ? 32.816 29.551 -10.974 1.00 84.44 327 GLU A CA 1
ATOM 2638 C C . GLU A 1 327 ? 32.277 28.996 -12.306 1.00 84.44 327 GLU A C 1
ATOM 2640 O O . GLU A 1 327 ? 33.003 28.355 -13.072 1.00 84.44 327 GLU A O 1
ATOM 2645 N N . TYR A 1 328 ? 31.017 29.288 -12.639 1.00 89.44 328 TYR A N 1
ATOM 2646 C CA . TYR A 1 328 ? 30.395 28.878 -13.894 1.00 89.44 328 TYR A CA 1
ATOM 2647 C C . TYR A 1 328 ? 29.367 29.890 -14.423 1.00 89.44 328 TYR A C 1
ATOM 2649 O O . TYR A 1 328 ? 28.791 30.692 -13.696 1.00 89.44 328 TYR A O 1
ATOM 2657 N N . GLU A 1 329 ? 29.104 29.835 -15.727 1.00 90.25 329 GLU A N 1
ATOM 2658 C CA . GLU A 1 329 ? 28.042 30.570 -16.411 1.00 90.25 329 GLU A CA 1
ATOM 2659 C C . GLU A 1 329 ? 27.157 29.573 -17.167 1.00 90.25 329 GLU A C 1
ATOM 2661 O O . GLU A 1 329 ? 27.609 28.909 -18.105 1.00 90.25 329 GLU A O 1
ATOM 2666 N N . LEU A 1 330 ? 25.885 29.470 -16.774 1.00 89.38 330 LEU A N 1
ATOM 2667 C CA . LEU A 1 330 ? 24.885 28.657 -17.462 1.00 89.38 330 LEU A CA 1
ATOM 2668 C C . LEU A 1 330 ? 23.969 29.541 -18.311 1.00 89.38 330 LEU A C 1
ATOM 2670 O O . LEU A 1 330 ? 23.366 30.494 -17.823 1.00 89.38 330 LEU A O 1
ATOM 2674 N N . THR A 1 331 ? 23.840 29.204 -19.591 1.00 89.19 331 THR A N 1
ATOM 2675 C CA . THR A 1 331 ? 22.933 29.894 -20.521 1.00 89.19 331 THR A CA 1
ATOM 2676 C C . THR A 1 331 ? 21.584 29.183 -20.636 1.00 89.19 331 THR A C 1
ATOM 2678 O O . THR A 1 331 ? 21.498 27.969 -20.458 1.00 89.19 331 THR A O 1
ATOM 2681 N N . GLU A 1 332 ? 20.535 29.914 -21.034 1.00 85.88 332 GLU A N 1
ATOM 2682 C CA . GLU A 1 332 ? 19.186 29.353 -21.256 1.00 85.88 332 GLU A CA 1
ATOM 2683 C C . GLU A 1 332 ? 19.161 28.207 -22.282 1.00 85.88 332 GLU A C 1
ATOM 2685 O O . GLU A 1 332 ? 18.270 27.363 -22.240 1.00 85.88 332 GLU A O 1
ATOM 2690 N N . ASN A 1 333 ? 20.156 28.141 -23.173 1.00 80.44 333 ASN A N 1
ATOM 2691 C CA . ASN A 1 333 ? 20.278 27.096 -24.191 1.00 80.44 333 ASN A CA 1
ATOM 2692 C C . ASN A 1 333 ? 21.031 25.846 -23.689 1.00 80.44 333 ASN A C 1
ATOM 2694 O O . ASN A 1 333 ? 21.457 25.026 -24.502 1.00 80.44 333 ASN A O 1
ATOM 2698 N N . GLY A 1 334 ? 21.259 25.733 -22.376 1.00 83.56 334 GLY A N 1
ATOM 2699 C CA . GLY A 1 334 ? 21.920 24.585 -21.757 1.00 83.56 334 GLY A CA 1
ATOM 2700 C C . GLY A 1 334 ? 23.437 24.538 -21.953 1.00 83.56 334 GLY A C 1
ATOM 2701 O O . GLY A 1 334 ? 24.033 23.476 -21.823 1.00 83.56 334 GLY A O 1
ATOM 2702 N N . ILE A 1 335 ? 24.088 25.659 -22.287 1.00 86.81 335 ILE A N 1
ATOM 2703 C CA . ILE A 1 335 ? 25.560 25.727 -22.331 1.00 86.81 335 ILE A CA 1
ATOM 2704 C C . ILE A 1 335 ? 26.061 26.155 -20.956 1.00 86.81 335 ILE A C 1
ATOM 2706 O O . ILE A 1 335 ? 25.823 27.301 -20.568 1.00 86.81 335 ILE A O 1
ATOM 2710 N N . LEU A 1 336 ? 26.764 25.253 -20.276 1.00 89.00 336 LEU A N 1
ATOM 2711 C CA . LEU A 1 336 ? 27.503 25.490 -19.041 1.00 89.00 336 LEU A CA 1
ATOM 2712 C C . LEU A 1 336 ? 28.953 25.839 -19.390 1.00 89.00 336 LEU A C 1
ATOM 2714 O O . LEU A 1 336 ? 29.619 25.090 -20.100 1.00 89.00 336 LEU A O 1
ATOM 2718 N N . THR A 1 337 ? 29.444 26.980 -18.924 1.00 89.69 337 THR A N 1
ATOM 2719 C CA . THR A 1 337 ? 30.823 27.432 -19.143 1.00 89.69 337 THR A CA 1
ATOM 2720 C C . THR A 1 337 ? 31.517 27.587 -17.802 1.00 89.69 337 THR A C 1
ATOM 2722 O O . THR A 1 337 ? 31.084 28.409 -17.007 1.00 89.69 337 THR A O 1
ATOM 2725 N N . PHE A 1 338 ? 32.595 26.853 -17.558 1.00 89.56 338 PHE A N 1
ATOM 2726 C CA . PHE A 1 338 ? 33.415 27.029 -16.360 1.00 89.56 338 PHE A CA 1
ATOM 2727 C C . PHE A 1 338 ? 34.318 28.248 -16.534 1.00 89.56 338 PHE A C 1
ATOM 2729 O O . PHE A 1 338 ? 34.931 28.428 -17.593 1.00 89.56 338 PHE A O 1
ATOM 2736 N N . THR A 1 339 ? 34.365 29.118 -15.525 1.00 85.19 339 THR A N 1
ATOM 2737 C CA . THR A 1 339 ? 35.186 30.334 -15.575 1.00 85.19 339 THR A CA 1
ATOM 2738 C C . THR A 1 339 ? 36.668 30.030 -15.352 1.00 85.19 339 THR A C 1
ATOM 2740 O O . THR A 1 339 ? 37.504 30.764 -15.886 1.00 85.19 339 THR A O 1
ATOM 2743 N N . ASP A 1 340 ? 36.992 28.936 -14.651 1.00 84.38 340 ASP A N 1
ATOM 2744 C CA . ASP A 1 340 ? 38.355 28.422 -14.495 1.00 84.38 340 ASP A CA 1
ATOM 2745 C C . ASP A 1 340 ? 38.752 27.500 -15.675 1.00 84.38 340 ASP A C 1
ATOM 2747 O O . ASP A 1 340 ? 38.144 26.442 -15.864 1.00 84.38 340 ASP A O 1
ATOM 2751 N N . PRO A 1 341 ? 39.754 27.872 -16.496 1.00 81.81 341 PRO A N 1
ATOM 2752 C CA . PRO A 1 341 ? 40.268 27.026 -17.575 1.00 81.81 341 PRO A CA 1
ATOM 2753 C C . PRO A 1 341 ? 41.081 25.811 -17.088 1.00 81.81 341 PRO A C 1
ATOM 2755 O O . PRO A 1 341 ? 41.370 24.940 -17.908 1.00 81.81 341 PRO A O 1
ATOM 2758 N N . ASP A 1 342 ? 41.434 25.739 -15.798 1.00 83.94 342 ASP A N 1
ATOM 2759 C CA . ASP A 1 342 ? 42.146 24.615 -15.169 1.00 83.94 342 ASP A CA 1
ATOM 2760 C C . ASP A 1 342 ? 41.197 23.644 -14.420 1.00 83.94 342 ASP A C 1
ATOM 2762 O O . ASP A 1 342 ? 41.662 22.776 -13.678 1.00 83.94 342 ASP A O 1
ATOM 2766 N N . VAL A 1 343 ? 39.871 23.760 -14.601 1.00 84.19 343 VAL A N 1
ATOM 2767 C CA . VAL A 1 343 ? 38.887 22.865 -13.964 1.00 84.19 343 VAL A CA 1
ATOM 2768 C C . VAL A 1 343 ? 39.129 21.397 -14.349 1.00 84.19 343 VAL A C 1
ATOM 2770 O O . VAL A 1 343 ? 39.286 21.054 -15.525 1.00 84.19 343 VAL A O 1
ATOM 2773 N N . PHE A 1 344 ? 39.157 20.520 -13.347 1.00 83.62 344 PHE A N 1
ATOM 2774 C CA . PHE A 1 344 ? 39.342 19.082 -13.511 1.00 83.62 344 PHE A CA 1
ATOM 2775 C C . PHE A 1 344 ? 38.506 18.338 -12.474 1.00 83.62 344 PHE A C 1
ATOM 2777 O O . PHE A 1 344 ? 38.506 18.747 -11.316 1.00 83.62 344 PHE A O 1
ATOM 2784 N N . GLY A 1 345 ? 37.838 17.260 -12.882 1.00 86.56 345 GLY A N 1
ATOM 2785 C CA . GLY A 1 345 ? 37.082 16.404 -11.967 1.00 86.56 345 GLY A CA 1
ATOM 2786 C C . GLY A 1 345 ? 35.766 15.892 -12.541 1.00 86.56 345 GLY A C 1
ATOM 2787 O O . GLY A 1 345 ? 35.408 16.177 -13.691 1.00 86.56 345 GLY A O 1
ATOM 2788 N N . GLU A 1 346 ? 35.049 15.128 -11.722 1.00 90.44 346 GLU A N 1
ATOM 2789 C CA . GLU A 1 346 ? 33.669 14.732 -11.999 1.00 90.44 346 GLU A CA 1
ATOM 2790 C C . GLU A 1 346 ? 32.737 15.887 -11.625 1.00 90.44 346 GLU A C 1
ATOM 2792 O O . GLU A 1 346 ? 32.784 16.411 -10.509 1.00 90.44 346 GLU A O 1
ATOM 2797 N N . VAL A 1 347 ? 31.912 16.311 -12.579 1.00 90.56 347 VAL A N 1
ATOM 2798 C CA . VAL A 1 347 ? 30.909 17.352 -12.382 1.00 90.56 347 VAL A CA 1
ATOM 2799 C C . VAL A 1 347 ? 29.533 16.719 -12.343 1.00 90.56 347 VAL A C 1
ATOM 2801 O O . VAL A 1 347 ? 29.134 16.049 -13.295 1.00 90.56 347 VAL A O 1
ATOM 2804 N N . GLU A 1 348 ? 28.789 17.007 -11.283 1.00 91.62 348 GLU A N 1
ATOM 2805 C CA . GLU A 1 348 ? 27.367 16.708 -11.152 1.00 91.62 348 GLU A CA 1
ATOM 2806 C C . GLU A 1 348 ? 26.583 18.018 -11.247 1.00 91.62 348 GLU A C 1
ATOM 2808 O O . GLU A 1 348 ? 26.860 18.983 -10.535 1.00 91.62 348 GLU A O 1
ATOM 2813 N N . ILE A 1 349 ? 25.606 18.085 -12.147 1.00 90.38 349 ILE A N 1
ATOM 2814 C CA . ILE A 1 349 ? 24.717 19.239 -12.272 1.00 90.38 349 ILE A CA 1
ATOM 2815 C C . ILE A 1 349 ? 23.259 18.803 -12.218 1.00 90.38 349 ILE A C 1
ATOM 2817 O O . ILE A 1 349 ? 22.836 17.936 -12.980 1.00 90.38 349 ILE A O 1
ATOM 2821 N N . SER A 1 350 ? 22.472 19.469 -11.376 1.00 90.69 350 SER A N 1
ATOM 2822 C CA . SER A 1 350 ? 21.010 19.359 -11.345 1.00 90.69 350 SER A CA 1
ATOM 2823 C C . SER A 1 350 ? 20.372 20.687 -11.747 1.00 90.69 350 SER A C 1
ATOM 2825 O O . SER A 1 350 ? 20.856 21.749 -11.364 1.00 90.69 350 SER A O 1
ATOM 2827 N N . TYR A 1 351 ? 19.318 20.658 -12.567 1.00 91.06 351 TYR A N 1
ATOM 2828 C CA . TYR A 1 351 ? 18.663 21.874 -13.067 1.00 91.06 351 TYR A CA 1
ATOM 2829 C C . TYR A 1 351 ? 17.210 21.636 -13.515 1.00 91.06 351 TYR A C 1
ATOM 2831 O O . TYR A 1 351 ? 16.829 20.532 -13.907 1.00 91.06 351 TYR A O 1
ATOM 2839 N N . GLU A 1 352 ? 16.384 22.688 -13.514 1.00 91.12 352 GLU A N 1
ATOM 2840 C CA . GLU A 1 352 ? 15.040 22.687 -14.109 1.00 91.12 352 GLU A CA 1
ATOM 2841 C C . GLU A 1 352 ? 15.056 23.127 -15.581 1.00 91.12 352 GLU A C 1
ATOM 2843 O O . GLU A 1 352 ? 15.819 24.002 -16.000 1.00 91.12 352 GLU A O 1
ATOM 2848 N N . THR A 1 353 ? 14.141 22.579 -16.380 1.00 89.00 353 THR A N 1
ATOM 2849 C CA . THR A 1 353 ? 13.952 22.979 -17.780 1.00 89.00 353 THR A CA 1
ATOM 2850 C C . THR A 1 353 ? 12.900 24.078 -17.924 1.00 89.00 353 THR A C 1
ATOM 2852 O O . THR A 1 353 ? 12.009 24.258 -17.085 1.00 89.00 353 THR A O 1
ATOM 2855 N N . ASN A 1 354 ? 12.972 24.832 -19.024 1.00 88.00 354 ASN A N 1
ATOM 2856 C CA . ASN A 1 354 ? 12.019 25.906 -19.322 1.00 88.00 354 ASN A CA 1
ATOM 2857 C C . ASN A 1 354 ? 10.953 25.502 -20.363 1.00 88.00 354 ASN A C 1
ATOM 2859 O O . ASN A 1 354 ? 10.323 26.357 -20.985 1.00 88.00 354 ASN A O 1
ATOM 2863 N N . TYR A 1 355 ? 10.714 24.196 -20.555 1.00 86.69 355 TYR A N 1
ATOM 2864 C CA . TYR A 1 355 ? 9.657 23.737 -21.458 1.00 86.69 355 TYR A CA 1
ATOM 2865 C C . TYR A 1 355 ? 8.264 24.104 -20.928 1.00 86.69 355 TYR A C 1
ATOM 2867 O O . TYR A 1 355 ? 7.986 23.919 -19.727 1.00 86.69 355 TYR A O 1
ATOM 2875 N N . PRO A 1 356 ? 7.348 24.548 -21.811 1.00 84.31 356 PRO A N 1
ATOM 2876 C CA . PRO A 1 356 ? 5.951 24.717 -21.442 1.00 84.31 356 PRO A CA 1
ATOM 2877 C C . PRO A 1 356 ? 5.344 23.358 -21.043 1.00 84.31 356 PRO A C 1
ATOM 2879 O O . PRO A 1 356 ? 5.769 22.329 -21.575 1.00 84.31 356 PRO A O 1
ATOM 2882 N N . PRO A 1 357 ? 4.364 23.312 -20.119 1.00 81.75 357 PRO A N 1
ATOM 2883 C CA . PRO A 1 357 ? 3.814 22.059 -19.587 1.00 81.75 357 PRO A CA 1
ATOM 2884 C C . PRO A 1 357 ? 3.358 21.047 -20.651 1.00 81.75 357 PRO A C 1
ATOM 2886 O O . PRO A 1 357 ? 3.565 19.849 -20.498 1.00 81.75 357 PRO A O 1
ATOM 2889 N N . GLU A 1 358 ? 2.777 21.520 -21.751 1.00 83.69 358 GLU A N 1
ATOM 2890 C CA . GLU A 1 358 ? 2.332 20.711 -22.890 1.00 83.69 358 GLU A CA 1
ATOM 2891 C C . GLU A 1 358 ? 3.470 20.035 -23.674 1.00 83.69 358 GLU A C 1
ATOM 2893 O O . GLU A 1 358 ? 3.229 19.052 -24.375 1.00 83.69 358 GLU A O 1
ATOM 2898 N N . LEU A 1 359 ? 4.705 20.524 -23.548 1.00 86.56 359 LEU A N 1
ATOM 2899 C CA . LEU A 1 359 ? 5.893 19.961 -24.191 1.00 86.56 359 LEU A CA 1
ATOM 2900 C C . LEU A 1 359 ? 6.793 19.209 -23.213 1.00 86.56 359 LEU A C 1
ATOM 2902 O O . LEU A 1 359 ? 7.925 18.895 -23.565 1.00 86.56 359 LEU A O 1
ATOM 2906 N N . ARG A 1 360 ? 6.303 18.904 -22.010 1.00 88.88 360 ARG A N 1
ATOM 2907 C CA . ARG A 1 360 ? 7.030 18.066 -21.057 1.00 88.88 360 ARG A CA 1
ATOM 2908 C C . ARG A 1 360 ? 6.752 16.588 -21.299 1.00 88.88 360 ARG A C 1
ATOM 2910 O O . ARG A 1 360 ? 5.656 16.205 -21.715 1.00 88.88 360 ARG A O 1
ATOM 2917 N N . THR A 1 361 ? 7.749 15.758 -21.018 1.00 90.31 361 THR A N 1
ATOM 2918 C CA . THR A 1 361 ? 7.571 14.303 -20.938 1.00 90.31 361 THR A CA 1
ATOM 2919 C C . THR A 1 361 ? 6.778 13.921 -19.692 1.00 90.31 361 THR A C 1
ATOM 2921 O O . THR A 1 361 ? 6.691 14.683 -18.728 1.00 90.31 361 THR A O 1
ATOM 2924 N N . HIS A 1 362 ? 6.211 12.719 -19.704 1.00 90.62 362 HIS A N 1
ATOM 2925 C CA . HIS A 1 362 ? 5.584 12.137 -18.529 1.00 90.62 362 HIS A CA 1
ATOM 2926 C C . HIS A 1 362 ? 6.621 11.986 -17.397 1.00 90.62 362 HIS A C 1
ATOM 2928 O O . HIS A 1 362 ? 7.703 11.462 -17.675 1.00 90.62 362 HIS A O 1
ATOM 2934 N N . PRO A 1 363 ? 6.313 12.389 -16.147 1.00 84.38 363 PRO A N 1
ATOM 2935 C CA . PRO A 1 363 ? 7.256 12.316 -15.024 1.00 84.38 363 PRO A CA 1
ATOM 2936 C C . PRO A 1 363 ? 7.747 10.884 -14.778 1.00 84.38 363 PRO A C 1
ATOM 2938 O O . PRO A 1 363 ? 8.944 10.638 -14.747 1.00 84.38 363 PRO A O 1
ATOM 2941 N N . ASP A 1 364 ? 6.835 9.911 -14.743 1.00 85.06 364 ASP A N 1
ATOM 2942 C CA . ASP A 1 364 ? 7.183 8.491 -14.610 1.00 85.06 364 ASP A CA 1
ATOM 2943 C C . ASP A 1 364 ? 7.171 7.750 -15.964 1.00 85.06 364 ASP A C 1
ATOM 2945 O O . ASP A 1 364 ? 6.644 6.640 -16.062 1.00 85.06 364 ASP A O 1
ATOM 2949 N N . ARG A 1 365 ? 7.693 8.366 -17.043 1.00 87.69 365 ARG A N 1
ATOM 2950 C CA . ARG A 1 365 ? 7.666 7.796 -18.412 1.00 87.69 365 ARG A CA 1
ATOM 2951 C C . ARG A 1 365 ? 8.156 6.350 -18.442 1.00 87.69 365 ARG A C 1
ATOM 2953 O O . ARG A 1 365 ? 7.475 5.483 -18.983 1.00 87.69 365 ARG A O 1
ATOM 2960 N N . ASP A 1 366 ? 9.329 6.097 -17.877 1.00 81.75 366 ASP A N 1
ATOM 2961 C CA . ASP A 1 366 ? 10.009 4.810 -18.041 1.00 81.75 366 ASP A CA 1
ATOM 2962 C C . ASP A 1 366 ? 9.313 3.679 -17.275 1.00 81.75 366 ASP A C 1
ATOM 2964 O O . ASP A 1 366 ? 9.406 2.517 -17.669 1.00 81.75 366 ASP A O 1
ATOM 2968 N N . VAL A 1 367 ? 8.541 4.015 -16.236 1.00 79.69 367 VAL A N 1
ATOM 2969 C CA . VAL A 1 367 ? 7.815 3.029 -15.428 1.00 79.69 367 VAL A CA 1
ATOM 2970 C C . VAL A 1 367 ? 6.355 2.917 -15.853 1.00 79.69 367 VAL A C 1
ATOM 2972 O O . VAL A 1 367 ? 5.909 1.825 -16.207 1.00 79.69 367 VAL A O 1
ATOM 2975 N N . LEU A 1 368 ? 5.607 4.025 -15.861 1.00 83.75 368 LEU A N 1
ATOM 2976 C CA . LEU A 1 368 ? 4.183 4.010 -16.186 1.00 83.75 368 LEU A CA 1
ATOM 2977 C C . LEU A 1 368 ? 3.951 3.832 -17.683 1.00 83.75 368 LEU A C 1
ATOM 2979 O O . LEU A 1 368 ? 3.247 2.897 -18.049 1.00 83.75 368 LEU A O 1
ATOM 2983 N N . LEU A 1 369 ? 4.570 4.642 -18.550 1.00 85.62 369 LEU A N 1
ATOM 2984 C CA . LEU A 1 369 ? 4.392 4.503 -20.005 1.00 85.62 369 LEU A CA 1
ATOM 2985 C C . LEU A 1 369 ? 5.185 3.327 -20.586 1.00 85.62 369 LEU A C 1
ATOM 2987 O O . LEU A 1 369 ? 4.754 2.733 -21.571 1.00 85.62 369 LEU A O 1
ATOM 2991 N N . GLY A 1 370 ? 6.298 2.942 -19.954 1.00 81.69 370 GLY A N 1
ATOM 2992 C CA . GLY A 1 370 ? 7.026 1.717 -20.296 1.00 81.69 370 GLY A CA 1
ATOM 2993 C C . GLY A 1 370 ? 6.173 0.453 -20.126 1.00 81.69 370 GLY A C 1
ATOM 2994 O O . GLY A 1 370 ? 6.279 -0.475 -20.926 1.00 81.69 370 GLY A O 1
ATOM 2995 N N . LYS A 1 371 ? 5.286 0.432 -19.119 1.00 77.50 371 LYS A N 1
ATOM 2996 C CA . LYS A 1 371 ? 4.347 -0.677 -18.856 1.00 77.50 371 LYS A CA 1
ATOM 2997 C C . LYS A 1 371 ? 2.963 -0.474 -19.469 1.00 77.50 371 LYS A C 1
ATOM 2999 O O . LYS A 1 371 ? 2.281 -1.454 -19.756 1.00 77.50 371 LYS A O 1
ATOM 3004 N N . HIS A 1 372 ? 2.580 0.775 -19.720 1.00 82.50 372 HIS A N 1
ATOM 3005 C CA . HIS A 1 372 ? 1.329 1.169 -20.361 1.00 82.50 372 HIS A CA 1
ATOM 3006 C C . HIS A 1 372 ? 1.623 1.990 -21.624 1.00 82.50 372 HIS A C 1
ATOM 3008 O O . HIS A 1 372 ? 1.447 3.212 -21.622 1.00 82.50 372 HIS A O 1
ATOM 3014 N N . PRO A 1 373 ? 2.072 1.349 -22.721 1.00 80.56 373 PRO A N 1
ATOM 3015 C CA . PRO A 1 373 ? 2.386 2.068 -23.947 1.00 80.56 373 PRO A CA 1
ATOM 3016 C C . PRO A 1 373 ? 1.169 2.851 -24.449 1.00 80.56 373 PRO A C 1
ATOM 3018 O O . PRO A 1 373 ? 0.067 2.298 -24.567 1.00 80.56 373 PRO A O 1
ATOM 3021 N N . LEU A 1 374 ? 1.355 4.136 -24.755 1.00 76.94 374 LEU A N 1
ATOM 3022 C CA . LEU A 1 374 ? 0.263 5.041 -25.137 1.00 76.94 374 LEU A CA 1
ATOM 3023 C C . LEU A 1 374 ? -0.441 4.593 -26.425 1.00 76.94 374 LEU A C 1
ATOM 3025 O O . LEU A 1 374 ? -1.649 4.767 -26.563 1.00 76.94 374 LEU A O 1
ATOM 3029 N N . GLU A 1 375 ? 0.276 3.930 -27.330 1.00 70.31 375 GLU A N 1
ATOM 3030 C CA . GLU A 1 375 ? -0.260 3.302 -28.542 1.00 70.31 375 GLU A CA 1
ATOM 3031 C C . GLU A 1 375 ? -1.304 2.202 -28.276 1.00 70.31 375 GLU A C 1
ATOM 3033 O O . GLU A 1 375 ? -2.089 1.865 -29.174 1.00 70.31 375 GLU A O 1
ATOM 3038 N N . THR A 1 376 ? -1.318 1.653 -27.059 1.00 70.94 376 THR A N 1
ATOM 3039 C CA . THR A 1 376 ? -2.271 0.640 -26.600 1.00 70.94 376 THR A CA 1
ATOM 3040 C C . THR A 1 376 ? -3.306 1.257 -25.664 1.00 70.94 376 THR A C 1
ATOM 3042 O O . THR A 1 376 ? -4.504 1.095 -25.902 1.00 70.94 376 THR A O 1
ATOM 3045 N N . PHE A 1 377 ? -2.852 1.972 -24.630 1.00 75.50 377 PHE A N 1
ATOM 3046 C CA . PHE A 1 377 ? -3.678 2.445 -23.513 1.00 75.50 377 PHE A CA 1
ATOM 3047 C C . PHE A 1 377 ? -4.222 3.858 -23.684 1.00 75.50 377 PHE A C 1
ATOM 3049 O O . PHE A 1 377 ? -5.332 4.129 -23.239 1.00 75.50 377 PHE A O 1
ATOM 3056 N N . GLY A 1 378 ? -3.498 4.750 -24.361 1.00 80.69 378 GLY A N 1
ATOM 3057 C CA . GLY A 1 378 ? -3.874 6.161 -24.461 1.00 80.69 378 GLY A CA 1
ATOM 3058 C C . GLY A 1 378 ? -3.740 6.891 -23.131 1.00 80.69 378 GLY A C 1
ATOM 3059 O O . GLY A 1 378 ? -3.194 6.364 -22.166 1.00 80.69 378 GLY A O 1
ATOM 3060 N N . CYS A 1 379 ? -4.234 8.124 -23.074 1.00 84.94 379 CYS A N 1
ATOM 3061 C CA . CYS A 1 379 ? -4.117 8.983 -21.895 1.00 84.94 379 CYS A CA 1
ATOM 3062 C C . CYS A 1 379 ? -5.402 8.979 -21.058 1.00 84.94 379 CYS A C 1
ATOM 3064 O O . CYS A 1 379 ? -5.361 9.052 -19.830 1.00 84.94 379 CYS A O 1
ATOM 3066 N N . THR A 1 380 ? -6.554 8.906 -21.726 1.00 82.62 380 THR A N 1
ATOM 3067 C CA . THR A 1 380 ? -7.873 9.030 -21.100 1.00 82.62 380 THR A CA 1
ATOM 3068 C C . THR A 1 380 ? -8.227 7.918 -20.118 1.00 82.62 380 THR A C 1
ATOM 3070 O O . THR A 1 380 ? -8.901 8.229 -19.132 1.00 82.62 380 THR A O 1
ATOM 3073 N N . PRO A 1 381 ? -7.771 6.658 -20.275 1.00 80.94 381 PRO A N 1
ATOM 3074 C CA . PRO A 1 381 ? -8.072 5.645 -19.274 1.00 80.94 381 PRO A CA 1
ATOM 3075 C C . PRO A 1 381 ? -7.422 5.895 -17.915 1.00 80.94 381 PRO A C 1
ATOM 3077 O O . PRO A 1 381 ? -8.000 5.491 -16.909 1.00 80.94 381 PRO A O 1
ATOM 3080 N N . CYS A 1 382 ? -6.276 6.584 -17.893 1.00 82.88 382 CYS A N 1
ATOM 3081 C CA . CYS A 1 382 ? -5.537 6.940 -16.682 1.00 82.88 382 CYS A CA 1
ATOM 3082 C C . CYS A 1 382 ? -5.994 8.299 -16.139 1.00 82.88 382 CYS A C 1
ATOM 3084 O O . CYS A 1 382 ? -6.394 8.418 -14.985 1.00 82.88 382 CYS A O 1
ATOM 3086 N N . HIS A 1 383 ? -6.015 9.328 -16.988 1.00 85.56 383 HIS A N 1
ATOM 3087 C CA . HIS A 1 383 ? -6.261 10.706 -16.557 1.00 85.56 383 HIS A CA 1
ATOM 3088 C C . HIS A 1 383 ? -7.728 11.141 -16.651 1.00 85.56 383 HIS A C 1
ATOM 3090 O O . HIS A 1 383 ? -8.075 12.208 -16.160 1.00 85.56 383 HIS A O 1
ATOM 3096 N N . GLY A 1 384 ? -8.617 10.363 -17.271 1.00 81.88 384 GLY A N 1
ATOM 3097 C CA . GLY A 1 384 ? -9.961 10.826 -17.622 1.00 81.88 384 GLY A CA 1
ATOM 3098 C C . GLY A 1 384 ? -9.946 11.806 -18.801 1.00 81.88 384 GLY A C 1
ATOM 3099 O O . GLY A 1 384 ? -9.074 11.756 -19.663 1.00 81.88 384 GLY A O 1
ATOM 3100 N N . GLY A 1 385 ? -10.927 12.702 -18.866 1.00 82.25 385 GLY A N 1
ATOM 3101 C CA . GLY A 1 385 ? -11.068 13.658 -19.968 1.00 82.25 385 GLY A CA 1
ATOM 3102 C C . GLY A 1 385 ? -11.847 13.122 -21.170 1.00 82.25 385 GLY A C 1
ATOM 3103 O O . GLY A 1 385 ? -12.472 12.062 -21.118 1.00 82.25 385 GLY A O 1
ATOM 3104 N N . GLN A 1 386 ? -11.828 13.904 -22.249 1.00 79.25 386 GLN A N 1
ATOM 3105 C CA . GLN A 1 386 ? -12.516 13.663 -23.516 1.00 79.25 386 GLN A CA 1
ATOM 3106 C C . GLN A 1 386 ? -11.479 13.460 -24.627 1.00 79.25 386 GLN A C 1
ATOM 3108 O O . GLN A 1 386 ? -11.034 14.425 -25.255 1.00 79.25 386 GLN A O 1
ATOM 3113 N N . GLY A 1 387 ? -11.125 12.208 -24.922 1.00 76.38 387 GLY A N 1
ATOM 3114 C CA . GLY A 1 387 ? -10.048 11.879 -25.874 1.00 76.38 387 GLY A CA 1
ATOM 3115 C C . GLY A 1 387 ? -10.245 12.447 -27.286 1.00 76.38 387 GLY A C 1
ATOM 3116 O O . GLY A 1 387 ? -9.283 12.705 -28.001 1.00 76.38 387 GLY A O 1
ATOM 3117 N N . TYR A 1 388 ? -11.487 12.736 -27.678 1.00 74.31 388 TYR A N 1
ATOM 3118 C CA . TYR A 1 388 ? -11.820 13.347 -28.968 1.00 74.31 388 TYR A CA 1
ATOM 3119 C C . TYR A 1 388 ? -11.658 14.865 -29.033 1.00 74.31 388 TYR A C 1
ATOM 3121 O O . TYR A 1 388 ? -11.773 15.447 -30.120 1.00 74.31 388 TYR A O 1
ATOM 3129 N N . GLY A 1 389 ? -11.475 15.513 -27.884 1.00 77.06 389 GLY A N 1
ATOM 3130 C CA . GLY A 1 389 ? -11.423 16.959 -27.778 1.00 77.06 389 GLY A CA 1
ATOM 3131 C C . GLY A 1 389 ? -10.348 17.546 -28.688 1.00 77.06 389 GLY A C 1
ATOM 3132 O O . GLY A 1 389 ? -9.210 17.095 -28.724 1.00 77.06 389 GLY A O 1
ATOM 3133 N N . LEU A 1 390 ? -10.724 18.578 -29.438 1.00 74.31 390 LEU A N 1
ATOM 3134 C CA . LEU A 1 390 ? -9.820 19.308 -30.332 1.00 74.31 390 LEU A CA 1
ATOM 3135 C C . LEU A 1 390 ? -9.250 20.569 -29.662 1.00 74.31 390 LEU A C 1
ATOM 3137 O O . LEU A 1 390 ? -8.369 21.239 -30.176 1.00 74.31 390 LEU A O 1
ATOM 3141 N N . THR A 1 391 ? -9.758 20.941 -28.497 1.00 76.44 391 THR A N 1
ATOM 3142 C CA . THR A 1 391 ? -9.269 22.092 -27.733 1.00 76.44 391 THR A CA 1
ATOM 3143 C C . THR A 1 391 ? -9.008 21.663 -26.303 1.00 76.44 391 THR A C 1
ATOM 3145 O O . THR A 1 391 ? -9.700 20.766 -25.826 1.00 76.44 391 THR A O 1
ATOM 3148 N N . ALA A 1 392 ? -8.090 22.330 -25.599 1.00 78.06 392 ALA A N 1
ATOM 3149 C CA . ALA A 1 392 ? -7.845 22.066 -24.178 1.00 78.06 392 ALA A CA 1
ATOM 3150 C C . ALA A 1 392 ? -9.151 22.118 -23.365 1.00 78.06 392 ALA A C 1
ATOM 3152 O O . ALA A 1 392 ? -9.461 21.188 -22.631 1.00 78.06 392 ALA A O 1
ATOM 3153 N N . LYS A 1 393 ? -10.001 23.131 -23.602 1.00 77.81 393 LYS A N 1
ATOM 3154 C CA . LYS A 1 393 ? -11.308 23.258 -22.935 1.00 77.81 393 LYS A CA 1
ATOM 3155 C C . LYS A 1 393 ? -12.200 22.024 -23.135 1.00 77.81 393 LYS A C 1
ATOM 3157 O O . LYS A 1 393 ? -12.789 21.544 -22.173 1.00 77.81 393 LYS A O 1
ATOM 3162 N N . SER A 1 394 ? -12.305 21.523 -24.369 1.00 77.62 394 SER A N 1
ATOM 3163 C CA . SER A 1 394 ? -13.132 20.349 -24.683 1.00 77.62 394 SER A CA 1
ATOM 3164 C C . SER A 1 394 ? -12.493 19.029 -24.255 1.00 77.62 394 SER A C 1
ATOM 3166 O O . SER A 1 394 ? -13.211 18.147 -23.818 1.00 77.62 394 SER A O 1
ATOM 3168 N N . ALA A 1 395 ? -11.170 18.888 -24.404 1.00 79.75 395 ALA A N 1
ATOM 3169 C CA . ALA A 1 395 ? -10.431 17.662 -24.105 1.00 79.75 395 ALA A CA 1
ATOM 3170 C C . ALA A 1 395 ? -10.310 17.447 -22.595 1.00 79.75 395 ALA A C 1
ATOM 3172 O O . ALA A 1 395 ? -10.496 16.337 -22.114 1.00 79.75 395 ALA A O 1
ATOM 3173 N N . HIS A 1 396 ? -10.076 18.518 -21.835 1.00 83.19 396 HIS A N 1
ATOM 3174 C CA . HIS A 1 396 ? -10.015 18.448 -20.376 1.00 83.19 396 HIS A CA 1
ATOM 3175 C C . HIS A 1 396 ? -11.406 18.475 -19.727 1.00 83.19 396 HIS A C 1
ATOM 3177 O O . HIS A 1 396 ? -11.534 18.158 -18.549 1.00 83.19 396 HIS A O 1
ATOM 3183 N N . ALA A 1 397 ? -12.443 18.847 -20.494 1.00 75.81 397 ALA A N 1
ATOM 3184 C CA . ALA A 1 397 ? -13.813 19.041 -20.022 1.00 75.81 397 ALA A CA 1
ATOM 3185 C C . ALA A 1 397 ? -13.889 19.970 -18.791 1.00 75.81 397 ALA A C 1
ATOM 3187 O O . ALA A 1 397 ? -14.503 19.651 -17.780 1.00 75.81 397 ALA A O 1
ATOM 3188 N N . LEU A 1 398 ? -13.297 21.169 -18.921 1.00 66.94 398 LEU A N 1
ATOM 3189 C CA . LEU A 1 398 ? -13.167 22.175 -17.848 1.00 66.94 398 LEU A CA 1
ATOM 3190 C C . LEU A 1 398 ? -14.501 22.709 -17.296 1.00 66.94 398 LEU A C 1
ATOM 3192 O O . LEU A 1 398 ? -14.518 23.446 -16.325 1.00 66.94 398 LEU A O 1
ATOM 3196 N N . THR A 1 399 ? -15.638 22.389 -17.912 1.00 61.16 399 THR A N 1
ATOM 3197 C CA . THR A 1 399 ? -16.956 22.823 -17.439 1.00 61.16 399 THR A CA 1
ATOM 3198 C C . THR A 1 399 ? -17.930 21.651 -17.463 1.00 61.16 399 THR A C 1
ATOM 3200 O O . THR A 1 399 ? -18.471 21.303 -18.515 1.00 61.16 399 THR A O 1
ATOM 3203 N N . HIS A 1 400 ? -18.233 21.092 -16.287 1.00 55.16 400 HIS A N 1
ATOM 3204 C CA . HIS A 1 400 ? -19.211 20.004 -16.121 1.00 55.16 400 HIS A CA 1
ATOM 3205 C C . HIS A 1 400 ? -20.582 20.328 -16.740 1.00 55.16 400 HIS A C 1
ATOM 3207 O O . HIS A 1 400 ? -21.271 19.452 -17.249 1.00 55.16 400 HIS A O 1
ATOM 3213 N N . LYS A 1 401 ? -20.955 21.615 -16.772 1.00 53.72 401 LYS A N 1
ATOM 3214 C CA . LYS A 1 401 ? -22.201 22.104 -17.377 1.00 53.72 401 LYS A CA 1
ATOM 3215 C C . LYS A 1 401 ? -22.233 22.013 -18.912 1.00 53.72 401 LYS A C 1
ATOM 3217 O O . LYS A 1 401 ? -23.324 21.927 -19.469 1.00 53.72 401 LYS A O 1
ATOM 3222 N N . GLU A 1 402 ? -21.082 22.058 -19.594 1.00 52.69 402 GLU A N 1
ATOM 3223 C CA . GLU A 1 402 ? -20.986 22.023 -21.068 1.00 52.69 402 GLU A CA 1
ATOM 3224 C C . GLU A 1 402 ? -20.479 20.674 -21.612 1.00 52.69 402 GLU A C 1
ATOM 3226 O O . GLU A 1 402 ? -20.851 20.304 -22.724 1.00 52.69 402 GLU A O 1
ATOM 3231 N N . TYR A 1 403 ? -19.668 19.930 -20.850 1.00 56.03 403 TYR A N 1
ATOM 3232 C CA . TYR A 1 403 ? -19.046 18.668 -21.272 1.00 56.03 403 TYR A CA 1
ATOM 3233 C C . TYR A 1 403 ? -19.316 17.588 -20.211 1.00 56.03 403 TYR A C 1
ATOM 3235 O O . TYR A 1 403 ? -18.614 17.484 -19.212 1.00 56.03 403 TYR A O 1
ATOM 3243 N N . TRP A 1 404 ? -20.401 16.836 -20.404 1.00 52.59 404 TRP A N 1
ATOM 3244 C CA . TRP A 1 404 ? -21.107 16.096 -19.346 1.00 52.59 404 TRP A CA 1
ATOM 3245 C C . TRP A 1 404 ? -20.536 14.727 -18.934 1.00 52.59 404 TRP A C 1
ATOM 3247 O O . TRP A 1 404 ? -21.066 14.150 -17.994 1.00 52.59 404 TRP A O 1
ATOM 3257 N N . LEU A 1 405 ? -19.528 14.157 -19.605 1.00 55.78 405 LEU A N 1
ATOM 3258 C CA . LEU A 1 405 ? -19.277 12.710 -19.453 1.00 55.78 405 LEU A CA 1
ATOM 3259 C C . LEU A 1 405 ? -18.050 12.340 -18.602 1.00 55.78 405 LEU A C 1
ATOM 3261 O O . LEU A 1 405 ? -18.171 11.458 -17.761 1.00 55.78 405 LEU A O 1
ATOM 3265 N N . THR A 1 406 ? -16.898 13.003 -18.762 1.00 66.56 406 THR A N 1
ATOM 3266 C CA . THR A 1 406 ? -15.648 12.662 -18.042 1.00 66.56 406 THR A CA 1
ATOM 3267 C C . THR A 1 406 ? -14.656 13.845 -18.038 1.00 66.56 406 THR A C 1
ATOM 3269 O O . THR A 1 406 ? -14.035 14.098 -19.075 1.00 66.56 406 THR A O 1
ATOM 3272 N N . PRO A 1 407 ? -14.481 14.601 -16.934 1.00 75.75 407 PRO A N 1
ATOM 3273 C CA . PRO A 1 407 ? -13.391 15.577 -16.801 1.00 75.75 407 PRO A CA 1
ATOM 3274 C C . PRO A 1 407 ? -12.033 14.875 -16.688 1.00 75.75 407 PRO A C 1
ATOM 3276 O O . PRO A 1 407 ? -11.973 13.687 -16.354 1.00 75.75 407 PRO A O 1
ATOM 3279 N N . VAL A 1 408 ? -10.942 15.603 -16.944 1.00 81.88 408 VAL A N 1
ATOM 3280 C CA . VAL A 1 408 ? -9.616 15.138 -16.509 1.00 81.88 408 VAL A CA 1
ATOM 3281 C C . VAL A 1 408 ? -9.582 15.156 -14.985 1.00 81.88 408 VAL A C 1
ATOM 3283 O O . VAL A 1 408 ? -9.903 16.161 -14.346 1.00 81.88 408 VAL A O 1
ATOM 3286 N N . LEU A 1 409 ? -9.242 14.013 -14.404 1.00 83.00 409 LEU A N 1
ATOM 3287 C CA . LEU A 1 409 ? -9.166 13.821 -12.969 1.00 83.00 409 LEU A CA 1
ATOM 3288 C C . LEU A 1 409 ? -8.031 14.671 -12.402 1.00 83.00 409 LEU A C 1
ATOM 3290 O O . LEU A 1 409 ? -6.968 14.811 -12.998 1.00 83.00 409 LEU A O 1
ATOM 3294 N N . GLY A 1 410 ? -8.292 15.278 -11.251 1.00 77.62 410 GLY A N 1
ATOM 3295 C CA . GLY A 1 410 ? -7.319 16.116 -10.567 1.00 77.62 410 GLY A CA 1
ATOM 3296 C C . GLY A 1 410 ? -7.086 17.504 -11.144 1.00 77.62 410 GLY A C 1
ATOM 3297 O O . GLY A 1 410 ? -6.260 18.224 -10.596 1.00 77.62 410 GLY A O 1
ATOM 3298 N N . MET A 1 411 ? -7.831 17.932 -12.168 1.00 75.94 411 MET A N 1
ATOM 3299 C CA . MET A 1 411 ? -7.803 19.323 -12.629 1.00 75.94 411 MET A CA 1
ATOM 3300 C C . MET A 1 411 ? -8.845 20.202 -11.928 1.00 75.94 411 MET A C 1
ATOM 3302 O O . MET A 1 411 ? -9.961 19.777 -11.628 1.00 75.94 411 MET A O 1
ATOM 3306 N N . ASP A 1 412 ? -8.481 21.463 -11.706 1.00 70.00 412 ASP A N 1
ATOM 3307 C CA . ASP A 1 412 ? -9.405 22.528 -11.338 1.00 70.00 412 ASP A CA 1
ATOM 3308 C C . ASP A 1 412 ? -10.204 23.002 -12.564 1.00 70.00 412 ASP A C 1
ATOM 3310 O O . ASP A 1 412 ? -9.659 23.275 -13.637 1.00 70.00 412 ASP A O 1
ATOM 3314 N N . GLU A 1 413 ? -11.519 23.124 -12.393 1.00 62.72 413 GLU A N 1
ATOM 3315 C CA . GLU A 1 413 ? -12.465 23.437 -13.471 1.00 62.72 413 GLU A CA 1
ATOM 3316 C C . GLU A 1 413 ? -12.370 24.900 -13.955 1.00 62.72 413 GLU A C 1
ATOM 3318 O O . GLU A 1 413 ? -12.718 25.217 -15.092 1.00 62.72 413 GLU A O 1
ATOM 3323 N N . HIS A 1 414 ? -11.831 25.811 -13.140 1.00 63.66 414 HIS A N 1
ATOM 3324 C CA . HIS A 1 414 ? -11.728 27.232 -13.485 1.00 63.66 414 HIS A CA 1
ATOM 3325 C C . HIS A 1 414 ? -10.411 27.572 -14.190 1.00 63.66 414 HIS A C 1
ATOM 3327 O O . HIS A 1 414 ? -10.377 28.414 -15.090 1.00 63.66 414 HIS A O 1
ATOM 3333 N N . THR A 1 415 ? -9.323 26.927 -13.776 1.00 65.50 415 THR A N 1
ATOM 3334 C CA . THR A 1 415 ? -7.956 27.198 -14.231 1.00 65.50 415 THR A CA 1
ATOM 3335 C C . THR A 1 415 ? -7.455 26.178 -15.249 1.00 65.50 415 THR A C 1
ATOM 3337 O O . THR A 1 415 ? -6.543 26.492 -16.014 1.00 65.50 415 THR A O 1
ATOM 3340 N N . GLY A 1 416 ? -8.035 24.972 -15.280 1.00 64.50 416 GLY A N 1
ATOM 3341 C CA . GLY A 1 416 ? -7.582 23.861 -16.117 1.00 64.50 416 GLY A CA 1
ATOM 3342 C C . GLY A 1 416 ? -6.186 23.351 -15.779 1.00 64.50 416 GLY A C 1
ATOM 3343 O O . GLY A 1 416 ? -5.517 22.788 -16.644 1.00 64.50 416 GLY A O 1
ATOM 3344 N N . ARG A 1 417 ? -5.742 23.582 -14.540 1.00 69.94 417 ARG A N 1
ATOM 3345 C CA . ARG A 1 417 ? -4.472 23.106 -13.985 1.00 69.94 417 ARG A CA 1
ATOM 3346 C C . ARG A 1 417 ? -4.733 22.041 -12.935 1.00 69.94 417 ARG A C 1
ATOM 3348 O O . ARG A 1 417 ? -5.819 22.004 -12.363 1.00 69.94 417 ARG A O 1
ATOM 3355 N N . THR A 1 418 ? -3.739 21.200 -12.675 1.00 70.62 418 THR A N 1
ATOM 3356 C CA . THR A 1 418 ? -3.785 20.252 -11.561 1.00 70.62 418 THR A CA 1
ATOM 3357 C C . THR A 1 418 ? -4.080 20.999 -10.261 1.00 70.62 418 THR A C 1
ATOM 3359 O O . THR A 1 418 ? -3.450 22.015 -9.969 1.00 70.62 418 THR A O 1
ATOM 3362 N N . SER A 1 419 ? -5.074 20.524 -9.520 1.00 77.56 419 SER A N 1
ATOM 3363 C CA . SER A 1 419 ? -5.426 21.023 -8.198 1.00 77.56 419 SER A CA 1
ATOM 3364 C C . SER A 1 419 ? -4.778 20.133 -7.152 1.00 77.56 419 SER A C 1
ATOM 3366 O O . SER A 1 419 ? -4.989 18.923 -7.184 1.00 77.56 419 SER A O 1
ATOM 3368 N N . GLU A 1 420 ? -4.064 20.720 -6.193 1.00 77.94 420 GLU A N 1
ATOM 3369 C CA . GLU A 1 420 ? -3.522 19.975 -5.048 1.00 77.94 420 GLU A CA 1
ATOM 3370 C C . GLU A 1 420 ? -4.610 19.208 -4.287 1.00 77.94 420 GLU A C 1
ATOM 3372 O O . GLU A 1 420 ? -4.380 18.101 -3.821 1.00 77.94 420 GLU A O 1
ATOM 3377 N N . GLU A 1 421 ? -5.825 19.752 -4.238 1.00 76.31 421 GLU A N 1
ATOM 3378 C CA . GLU A 1 421 ? -6.973 19.140 -3.566 1.00 76.31 421 GLU A CA 1
ATOM 3379 C C . GLU A 1 421 ? -7.491 17.881 -4.284 1.00 76.31 421 GLU A C 1
ATOM 3381 O O . GLU A 1 421 ? -8.051 16.987 -3.652 1.00 76.31 421 GLU A O 1
ATOM 3386 N N . LYS A 1 422 ? -7.334 17.808 -5.612 1.00 79.69 422 LYS A N 1
ATOM 3387 C CA . LYS A 1 422 ? -7.968 16.774 -6.450 1.00 79.69 422 LYS A CA 1
ATOM 3388 C C . LYS A 1 422 ? -6.964 15.877 -7.168 1.00 79.69 422 LYS A C 1
ATOM 3390 O O . LYS A 1 422 ? -7.397 14.903 -7.781 1.00 79.69 422 LYS A O 1
ATOM 3395 N N . LYS A 1 423 ? -5.660 16.186 -7.134 1.00 82.62 423 LYS A N 1
ATOM 3396 C CA . LYS A 1 423 ? -4.611 15.504 -7.918 1.00 82.62 423 LYS A CA 1
ATOM 3397 C C . LYS A 1 423 ? -4.641 13.979 -7.762 1.00 82.62 423 LYS A C 1
ATOM 3399 O O . LYS A 1 423 ? -4.556 13.284 -8.773 1.00 82.62 423 LYS A O 1
ATOM 3404 N N . GLY A 1 424 ? -4.902 13.485 -6.548 1.00 85.81 424 GLY A N 1
ATOM 3405 C CA . GLY A 1 424 ? -5.004 12.056 -6.239 1.00 85.81 424 GLY A CA 1
ATOM 3406 C C . GLY A 1 424 ? -6.118 11.329 -6.994 1.00 85.81 424 GLY A C 1
ATOM 3407 O O . GLY A 1 424 ? -6.051 10.124 -7.204 1.00 85.81 424 GLY A O 1
ATOM 3408 N N . TYR A 1 425 ? -7.134 12.032 -7.514 1.00 88.31 425 TYR A N 1
ATOM 3409 C CA . TYR A 1 425 ? -8.198 11.384 -8.286 1.00 88.31 425 TYR A CA 1
ATOM 3410 C C . TYR A 1 425 ? -7.698 10.683 -9.545 1.00 88.31 425 TYR A C 1
ATOM 3412 O O . TYR A 1 425 ? -8.370 9.758 -9.994 1.00 88.31 425 TYR A O 1
ATOM 3420 N N . MET A 1 426 ? -6.549 11.063 -10.110 1.00 87.12 426 MET A N 1
ATOM 3421 C CA . MET A 1 426 ? -5.965 10.322 -11.236 1.00 87.12 426 MET A CA 1
ATOM 3422 C C . MET A 1 426 ? -5.682 8.859 -10.869 1.00 87.12 426 MET A C 1
ATOM 3424 O O . MET A 1 426 ? -5.931 7.965 -11.676 1.00 87.12 426 MET A O 1
ATOM 3428 N N . GLU A 1 427 ? -5.271 8.602 -9.629 1.00 89.88 427 GLU A N 1
ATOM 3429 C CA . GLU A 1 427 ? -4.952 7.263 -9.133 1.00 89.88 427 GLU A CA 1
ATOM 3430 C C . GLU A 1 427 ? -6.179 6.350 -9.080 1.00 89.88 427 GLU A C 1
ATOM 3432 O O . GLU A 1 427 ? -6.067 5.140 -9.270 1.00 89.88 427 GLU A O 1
ATOM 3437 N N . SER A 1 428 ? -7.380 6.921 -8.917 1.00 88.06 428 SER A N 1
ATOM 3438 C CA . SER A 1 428 ? -8.637 6.162 -8.860 1.00 88.06 428 SER A CA 1
ATOM 3439 C C . SER A 1 428 ? -8.876 5.287 -10.098 1.00 88.06 428 SER A C 1
ATOM 3441 O O . SER A 1 428 ? -9.525 4.243 -10.013 1.00 88.06 428 SER A O 1
ATOM 3443 N N . ASN A 1 429 ? -8.320 5.664 -11.254 1.00 86.44 429 ASN A N 1
ATOM 3444 C CA . ASN A 1 429 ? -8.433 4.871 -12.472 1.00 86.44 429 ASN A CA 1
ATOM 3445 C C . ASN A 1 429 ? -7.521 3.637 -12.486 1.00 86.44 429 ASN A C 1
ATOM 3447 O O . ASN A 1 429 ? -7.858 2.680 -13.187 1.00 86.44 429 ASN A O 1
ATOM 3451 N N . CYS A 1 430 ? -6.426 3.600 -11.714 1.00 85.06 430 CYS A N 1
ATOM 3452 C CA . CYS A 1 430 ? -5.523 2.446 -11.682 1.00 85.06 430 CYS A CA 1
ATOM 3453 C C . CYS A 1 430 ? -6.264 1.173 -11.249 1.00 85.06 430 CYS A C 1
ATOM 3455 O O . CYS A 1 430 ? -6.101 0.113 -11.860 1.00 85.06 430 CYS A O 1
ATOM 3457 N N . ARG A 1 431 ? -7.177 1.290 -10.274 1.00 81.38 431 ARG A N 1
ATOM 3458 C CA . ARG A 1 431 ? -7.999 0.169 -9.788 1.00 81.38 431 ARG A CA 1
ATOM 3459 C C . ARG A 1 431 ? -8.856 -0.478 -10.878 1.00 81.38 431 ARG A C 1
ATOM 3461 O O . ARG A 1 431 ? -9.142 -1.664 -10.809 1.00 81.38 431 ARG A O 1
ATOM 3468 N N . ARG A 1 432 ? -9.248 0.266 -11.916 1.00 78.81 432 ARG A N 1
ATOM 3469 C CA . ARG A 1 432 ? -10.135 -0.248 -12.976 1.00 78.81 432 ARG A CA 1
ATOM 3470 C C . ARG A 1 432 ? -9.464 -1.298 -13.872 1.00 78.81 432 ARG A C 1
ATOM 3472 O O . ARG A 1 432 ? -10.175 -2.018 -14.574 1.00 78.81 432 ARG A O 1
ATOM 3479 N N . CYS A 1 433 ? -8.130 -1.370 -13.853 1.00 76.69 433 CYS A N 1
ATOM 3480 C CA . CYS A 1 433 ? -7.331 -2.416 -14.502 1.00 76.69 433 CYS A CA 1
ATOM 3481 C C . CYS A 1 433 ? -6.580 -3.312 -13.501 1.00 76.69 433 CYS A C 1
ATOM 3483 O O . CYS A 1 433 ? -6.295 -4.463 -13.830 1.00 76.69 433 CYS A O 1
ATOM 3485 N N . HIS A 1 434 ? -6.273 -2.797 -12.305 1.00 77.75 434 HIS A N 1
ATOM 3486 C CA . HIS A 1 434 ? -5.552 -3.486 -11.227 1.00 77.75 434 HIS A CA 1
ATOM 3487 C C . HIS A 1 434 ? -6.463 -3.878 -10.053 1.00 77.75 434 HIS A C 1
ATOM 3489 O O . HIS A 1 434 ? -6.065 -3.791 -8.891 1.00 77.75 434 HIS A O 1
ATOM 3495 N N . ASP A 1 435 ? -7.703 -4.280 -10.329 1.00 71.94 435 ASP A N 1
ATOM 3496 C CA . ASP A 1 435 ? -8.634 -4.641 -9.260 1.00 71.94 435 ASP A CA 1
ATOM 3497 C C . ASP A 1 435 ? -8.098 -5.817 -8.423 1.00 71.94 435 ASP A C 1
ATOM 3499 O O . ASP A 1 435 ? -7.504 -6.765 -8.941 1.00 71.94 435 ASP A O 1
ATOM 3503 N N . GLY A 1 436 ? -8.285 -5.732 -7.106 1.00 63.84 436 GLY A N 1
ATOM 3504 C CA . GLY A 1 436 ? -7.778 -6.708 -6.138 1.00 63.84 436 GLY A CA 1
ATOM 3505 C C . GLY A 1 436 ? -6.305 -6.560 -5.729 1.00 63.84 436 GLY A C 1
ATOM 3506 O O . GLY A 1 436 ? -5.896 -7.258 -4.801 1.00 63.84 436 GLY A O 1
ATOM 3507 N N . VAL A 1 437 ? -5.535 -5.657 -6.347 1.00 70.56 437 VAL A N 1
ATOM 3508 C CA . VAL A 1 437 ? -4.148 -5.350 -5.949 1.00 70.56 437 VAL A CA 1
ATOM 3509 C C . VAL A 1 437 ? -4.147 -4.328 -4.809 1.00 70.56 437 VAL A C 1
ATOM 3511 O O . VAL A 1 437 ? -4.822 -3.306 -4.907 1.00 70.56 437 VAL A O 1
ATOM 3514 N N . MET A 1 438 ? -3.409 -4.596 -3.724 1.00 67.75 438 MET A N 1
ATOM 3515 C CA . MET A 1 438 ? -3.383 -3.707 -2.546 1.00 67.75 438 MET A CA 1
ATOM 3516 C C . MET A 1 438 ? -2.375 -2.561 -2.651 1.00 67.75 438 MET A C 1
ATOM 3518 O O . MET A 1 438 ? -2.589 -1.536 -2.018 1.00 67.75 438 MET A O 1
ATOM 3522 N N . LYS A 1 439 ? -1.281 -2.745 -3.399 1.00 75.19 439 LYS A N 1
ATOM 3523 C CA . LYS A 1 439 ? -0.188 -1.771 -3.552 1.00 75.19 439 LYS A CA 1
ATOM 3524 C C . LYS A 1 439 ? 0.349 -1.845 -4.982 1.00 75.19 439 LYS A C 1
ATOM 3526 O O . LYS A 1 439 ? 0.588 -2.949 -5.474 1.00 75.19 439 LYS A O 1
ATOM 3531 N N . LEU A 1 440 ? 0.542 -0.710 -5.657 1.00 74.75 440 LEU A N 1
ATOM 3532 C CA . LEU A 1 440 ? 1.065 -0.664 -7.031 1.00 74.75 440 LEU A CA 1
ATOM 3533 C C . LEU A 1 440 ? 2.570 -0.366 -7.031 1.00 74.75 440 LEU A C 1
ATOM 3535 O O . LEU A 1 440 ? 3.028 0.611 -7.615 1.00 74.75 440 LEU A O 1
ATOM 3539 N N . ASP A 1 441 ? 3.349 -1.250 -6.404 1.00 67.06 441 ASP A N 1
ATOM 3540 C CA . ASP A 1 441 ? 4.782 -1.087 -6.106 1.00 67.06 441 ASP A CA 1
ATOM 3541 C C . ASP A 1 441 ? 5.737 -1.633 -7.183 1.00 67.06 441 ASP A C 1
ATOM 3543 O O . ASP A 1 441 ? 6.855 -2.074 -6.916 1.00 67.06 441 ASP A O 1
ATOM 3547 N N . TYR A 1 442 ? 5.315 -1.597 -8.445 1.00 62.12 442 TYR A N 1
ATOM 3548 C CA . TYR A 1 442 ? 6.030 -2.222 -9.561 1.00 62.12 442 TYR A CA 1
ATOM 3549 C C . TYR A 1 442 ? 7.298 -1.471 -10.027 1.00 62.12 442 TYR A C 1
ATOM 3551 O O . TYR A 1 442 ? 7.762 -1.703 -11.151 1.00 62.12 442 TYR A O 1
ATOM 3559 N N . GLY A 1 443 ? 7.865 -0.591 -9.209 1.00 61.22 443 GLY A N 1
ATOM 3560 C CA . GLY A 1 443 ? 9.096 0.146 -9.481 1.00 61.22 443 GLY A CA 1
ATOM 3561 C C . GLY A 1 443 ? 9.885 0.378 -8.201 1.00 61.22 443 GLY A C 1
ATOM 3562 O O . GLY A 1 443 ? 9.377 0.170 -7.102 1.00 61.22 443 GLY A O 1
ATOM 3563 N N . VAL A 1 444 ? 11.134 0.797 -8.357 1.00 60.91 444 VAL A N 1
ATOM 3564 C CA . VAL A 1 444 ? 11.942 1.288 -7.246 1.00 60.91 444 VAL A CA 1
ATOM 3565 C C . VAL A 1 444 ? 12.135 2.781 -7.406 1.00 60.91 444 VAL A C 1
ATOM 3567 O O . VAL A 1 444 ? 12.255 3.290 -8.521 1.00 60.91 444 VAL A O 1
ATOM 3570 N N . ASP A 1 445 ? 12.135 3.474 -6.286 1.00 61.16 445 ASP A N 1
ATOM 3571 C CA . ASP A 1 445 ? 12.618 4.831 -6.199 1.00 61.16 445 ASP A CA 1
ATOM 3572 C C . ASP A 1 445 ? 14.104 4.861 -6.630 1.00 61.16 445 ASP A C 1
ATOM 3574 O O . ASP A 1 445 ? 14.894 4.068 -6.108 1.00 61.16 445 ASP A O 1
ATOM 3578 N N . PRO A 1 446 ? 14.493 5.690 -7.617 1.00 54.31 446 PRO A N 1
ATOM 3579 C CA . PRO A 1 446 ? 15.855 5.690 -8.151 1.00 54.31 446 PRO A CA 1
ATOM 3580 C C . PRO A 1 446 ? 16.930 6.089 -7.132 1.00 54.31 446 PRO A C 1
ATOM 3582 O O . PRO A 1 446 ? 18.065 5.638 -7.259 1.00 54.31 446 PRO A O 1
ATOM 3585 N N . GLU A 1 447 ? 16.580 6.901 -6.131 1.00 54.31 447 GLU A N 1
ATOM 3586 C CA . GLU A 1 447 ? 17.515 7.426 -5.129 1.00 54.31 447 GLU A CA 1
ATOM 3587 C C . GLU A 1 447 ? 17.733 6.421 -3.990 1.00 54.31 447 GLU A C 1
ATOM 3589 O O . GLU A 1 447 ? 18.850 6.204 -3.522 1.00 54.31 447 GLU A O 1
ATOM 3594 N N . THR A 1 448 ? 16.657 5.771 -3.547 1.00 60.41 448 THR A N 1
ATOM 3595 C CA . THR A 1 448 ? 16.659 4.890 -2.368 1.00 60.41 448 THR A CA 1
ATOM 3596 C C . THR A 1 448 ? 16.656 3.402 -2.713 1.00 60.41 448 THR A C 1
ATOM 3598 O O . THR A 1 448 ? 16.877 2.559 -1.839 1.00 60.41 448 THR A O 1
ATOM 3601 N N . ASN A 1 449 ? 16.390 3.051 -3.976 1.00 59.59 449 ASN A N 1
ATOM 3602 C CA . ASN A 1 449 ? 16.176 1.682 -4.453 1.00 59.59 449 ASN A CA 1
ATOM 3603 C C . ASN A 1 449 ? 15.071 0.930 -3.665 1.00 59.59 449 ASN A C 1
ATOM 3605 O O . ASN A 1 449 ? 15.067 -0.307 -3.559 1.00 59.59 449 ASN A O 1
ATOM 3609 N N . ALA A 1 450 ? 14.144 1.680 -3.057 1.00 60.19 450 ALA A N 1
ATOM 3610 C CA . ALA A 1 450 ? 13.007 1.164 -2.302 1.00 60.19 450 ALA A CA 1
ATOM 3611 C C . ALA A 1 450 ? 11.774 1.017 -3.209 1.00 60.19 450 ALA A C 1
ATOM 3613 O O . ALA A 1 450 ? 11.615 1.819 -4.124 1.00 60.19 450 ALA A O 1
ATOM 3614 N N . PRO A 1 451 ? 10.886 0.029 -2.993 1.00 65.75 451 PRO A N 1
ATOM 3615 C CA . PRO A 1 451 ? 9.648 -0.083 -3.765 1.00 65.75 451 PRO A CA 1
ATOM 3616 C C . PRO A 1 451 ? 8.810 1.208 -3.701 1.00 65.75 451 PRO A C 1
ATOM 3618 O O . PRO A 1 451 ? 8.482 1.667 -2.608 1.00 65.75 451 PRO A O 1
ATOM 3621 N N . LYS A 1 452 ? 8.452 1.780 -4.859 1.00 77.56 452 LYS A N 1
ATOM 3622 C CA . LYS A 1 452 ? 7.636 3.004 -4.973 1.00 77.56 452 LYS A CA 1
ATOM 3623 C C . LYS A 1 452 ? 6.199 2.645 -5.334 1.00 77.56 452 LYS A C 1
ATOM 3625 O O . LYS A 1 452 ? 5.977 2.019 -6.369 1.00 77.56 452 LYS A O 1
ATOM 3630 N N . ASP A 1 453 ? 5.238 3.066 -4.513 1.00 82.56 453 ASP A N 1
ATOM 3631 C CA . ASP A 1 453 ? 3.813 2.979 -4.844 1.00 82.56 453 ASP A CA 1
ATOM 3632 C C . ASP A 1 453 ? 3.415 4.143 -5.763 1.00 82.56 453 ASP A C 1
ATOM 3634 O O . ASP A 1 453 ? 3.607 5.308 -5.425 1.00 82.56 453 ASP A O 1
ATOM 3638 N N . TYR A 1 454 ? 2.885 3.829 -6.945 1.00 83.31 454 TYR A N 1
ATOM 3639 C CA . TYR A 1 454 ? 2.461 4.832 -7.932 1.00 83.31 454 TYR A CA 1
ATOM 3640 C C . TYR A 1 454 ? 1.006 5.290 -7.750 1.00 83.31 454 TYR A C 1
ATOM 3642 O O . TYR A 1 454 ? 0.509 6.064 -8.569 1.00 83.31 454 TYR A O 1
ATOM 3650 N N . ALA A 1 455 ? 0.311 4.788 -6.726 1.00 88.50 455 ALA A N 1
ATOM 3651 C CA . ALA A 1 455 ? -1.062 5.159 -6.405 1.00 88.50 455 ALA A CA 1
ATOM 3652 C C . ALA A 1 455 ? -1.275 5.249 -4.882 1.00 88.50 455 ALA A C 1
ATOM 3654 O O . ALA A 1 455 ? -2.135 4.566 -4.325 1.00 88.50 455 ALA A O 1
ATOM 3655 N N . GLU A 1 456 ? -0.453 6.057 -4.208 1.00 88.56 456 GLU A N 1
ATOM 3656 C CA . GLU A 1 456 ? -0.413 6.152 -2.746 1.00 88.56 456 GLU A CA 1
ATOM 3657 C C . GLU A 1 456 ? -1.756 6.583 -2.129 1.00 88.56 456 GLU A C 1
ATOM 3659 O O . GLU A 1 456 ? -2.203 5.959 -1.165 1.00 88.56 456 GLU A O 1
ATOM 3664 N N . ASP A 1 457 ? -2.445 7.584 -2.690 1.00 91.00 457 ASP A N 1
ATOM 3665 C CA . ASP A 1 457 ? -3.752 8.039 -2.194 1.00 91.00 457 ASP A CA 1
ATOM 3666 C C . ASP A 1 457 ? -4.821 6.952 -2.373 1.00 91.00 457 ASP A C 1
ATOM 3668 O O . ASP A 1 457 ? -5.670 6.755 -1.497 1.00 91.00 457 ASP A O 1
ATOM 3672 N N . LEU A 1 458 ? -4.787 6.215 -3.490 1.00 90.38 458 LEU A N 1
ATOM 3673 C CA . LEU A 1 458 ? -5.685 5.079 -3.711 1.00 90.38 458 LEU A CA 1
ATOM 3674 C C . LEU A 1 458 ? -5.391 3.935 -2.730 1.00 90.38 458 LEU A C 1
ATOM 3676 O O . LEU A 1 458 ? -6.327 3.415 -2.119 1.00 90.38 458 LEU A O 1
ATOM 3680 N N . THR A 1 459 ? -4.123 3.555 -2.563 1.00 88.44 459 THR A N 1
ATOM 3681 C CA . THR A 1 459 ? -3.681 2.516 -1.619 1.00 88.44 459 THR A CA 1
ATOM 3682 C C . THR A 1 459 ? -4.090 2.881 -0.194 1.00 88.44 459 THR A C 1
ATOM 3684 O O . THR A 1 459 ? -4.709 2.078 0.512 1.00 88.44 459 THR A O 1
ATOM 3687 N N . LYS A 1 460 ? -3.836 4.128 0.214 1.00 90.88 460 LYS A N 1
ATOM 3688 C CA . LYS A 1 460 ? -4.248 4.675 1.508 1.00 90.88 460 LYS A CA 1
ATOM 3689 C C . LYS A 1 460 ? -5.767 4.662 1.663 1.00 90.88 460 LYS A C 1
ATOM 3691 O O . LYS A 1 460 ? -6.273 4.234 2.698 1.00 90.88 460 LYS A O 1
ATOM 3696 N N . GLY A 1 461 ? -6.507 5.060 0.629 1.00 92.06 461 GLY A N 1
ATOM 3697 C CA . GLY A 1 461 ? -7.968 5.023 0.608 1.00 92.06 461 GLY A CA 1
ATOM 3698 C C . GLY A 1 461 ? -8.522 3.610 0.782 1.00 92.06 461 GLY A C 1
ATOM 3699 O O . GLY A 1 461 ? -9.450 3.407 1.564 1.00 92.06 461 GLY A O 1
ATOM 3700 N N . MET A 1 462 ? -7.932 2.622 0.100 1.00 87.50 462 MET A N 1
ATOM 3701 C CA . MET A 1 462 ? -8.269 1.200 0.242 1.00 87.50 462 MET A CA 1
ATOM 3702 C C . MET A 1 462 ? -8.012 0.689 1.656 1.00 87.50 462 MET A C 1
ATOM 3704 O O . MET A 1 462 ? -8.891 0.042 2.228 1.00 87.50 462 MET A O 1
ATOM 3708 N N . ALA A 1 463 ? -6.851 1.014 2.229 1.00 85.62 463 ALA A N 1
ATOM 3709 C CA . ALA A 1 463 ? -6.511 0.645 3.596 1.00 85.62 463 ALA A CA 1
ATOM 3710 C C . ALA A 1 463 ? -7.492 1.260 4.603 1.00 85.62 463 ALA A C 1
ATOM 3712 O O . ALA A 1 463 ? -8.079 0.529 5.393 1.00 85.62 463 ALA A O 1
ATOM 3713 N N . LEU A 1 464 ? -7.755 2.568 4.519 1.00 90.69 464 LEU A N 1
ATOM 3714 C CA . LEU A 1 464 ? -8.701 3.264 5.399 1.00 90.69 464 LEU A CA 1
ATOM 3715 C C . LEU A 1 464 ? -10.128 2.715 5.277 1.00 90.69 464 LEU A C 1
ATOM 3717 O O . LEU A 1 464 ? -10.827 2.580 6.277 1.00 90.69 464 LEU A O 1
ATOM 3721 N N . PHE A 1 465 ? -10.577 2.381 4.068 1.00 89.69 465 PHE A N 1
ATOM 3722 C CA . PHE A 1 465 ? -11.918 1.837 3.846 1.00 89.69 465 PHE A CA 1
ATOM 3723 C C . PHE A 1 465 ? -12.111 0.453 4.484 1.00 89.69 465 PHE A C 1
ATOM 3725 O O . PHE A 1 465 ? -13.201 0.153 4.985 1.00 89.69 465 PHE A O 1
ATOM 3732 N N . GLU A 1 466 ? -11.062 -0.376 4.476 1.00 84.62 466 GLU A N 1
ATOM 3733 C CA . GLU A 1 466 ? -11.011 -1.646 5.209 1.00 84.62 466 GLU A CA 1
ATOM 3734 C C . GLU A 1 466 ? -10.901 -1.403 6.724 1.00 84.62 466 GLU A C 1
ATOM 3736 O O . GLU A 1 466 ? -11.709 -1.932 7.484 1.00 84.62 466 GLU A O 1
ATOM 3741 N N . ASP A 1 467 ? -9.983 -0.541 7.164 1.00 84.56 467 ASP A N 1
ATOM 3742 C CA . ASP A 1 467 ? -9.645 -0.335 8.580 1.00 84.56 467 ASP A CA 1
ATOM 3743 C C . ASP A 1 467 ? -10.732 0.400 9.375 1.00 84.56 467 ASP A C 1
ATOM 3745 O O . ASP A 1 467 ? -10.885 0.179 10.575 1.00 84.56 467 ASP A O 1
ATOM 3749 N N . LEU A 1 468 ? -11.522 1.252 8.718 1.00 90.06 468 LEU A N 1
ATOM 3750 C CA . LEU A 1 468 ? -12.690 1.907 9.316 1.00 90.06 468 LEU A CA 1
ATOM 3751 C C . LEU A 1 468 ? -13.973 1.075 9.168 1.00 90.06 468 LEU A C 1
ATOM 3753 O O . LEU A 1 468 ? -15.019 1.441 9.707 1.00 90.06 468 LEU A O 1
ATOM 3757 N N . GLY A 1 469 ? -13.920 -0.047 8.440 1.00 88.69 469 GLY A N 1
ATOM 3758 C CA . GLY A 1 469 ? -15.054 -0.952 8.261 1.00 88.69 469 GLY A CA 1
ATOM 3759 C C . GLY A 1 469 ? -16.190 -0.371 7.421 1.00 88.69 469 GLY A C 1
ATOM 3760 O O . GLY A 1 469 ? -17.348 -0.757 7.602 1.00 88.69 469 GLY A O 1
ATOM 3761 N N . CYS A 1 470 ? -15.901 0.536 6.481 1.00 90.88 470 CYS A N 1
ATOM 3762 C CA . CYS A 1 470 ? -16.924 1.163 5.639 1.00 90.88 470 CYS A CA 1
ATOM 3763 C C . CYS A 1 470 ? -17.752 0.119 4.863 1.00 90.88 470 CYS A C 1
ATOM 3765 O O . CYS A 1 470 ? -18.972 0.257 4.732 1.00 90.88 470 CYS A O 1
ATOM 3767 N N . HIS A 1 471 ? -17.115 -0.976 4.429 1.00 87.44 471 HIS A N 1
ATOM 3768 C CA . HIS A 1 471 ? -17.766 -2.114 3.768 1.00 87.44 471 HIS A CA 1
ATOM 3769 C C . HIS A 1 471 ? -18.773 -2.864 4.662 1.00 87.44 471 HIS A C 1
ATOM 3771 O O . HIS A 1 471 ? -19.586 -3.635 4.148 1.00 87.44 471 HIS A O 1
ATOM 3777 N N . GLY A 1 472 ? -18.725 -2.687 5.987 1.00 87.19 472 GLY A N 1
ATOM 3778 C CA . GLY A 1 472 ? -19.655 -3.308 6.931 1.00 87.19 472 GLY A CA 1
ATOM 3779 C C . GLY A 1 472 ? -21.059 -2.715 6.833 1.00 87.19 472 GLY A C 1
ATOM 3780 O O . GLY A 1 472 ? -22.047 -3.445 6.907 1.00 87.19 472 GLY A O 1
ATOM 3781 N N . CYS A 1 473 ? -21.144 -1.404 6.592 1.00 89.69 473 CYS A N 1
ATOM 3782 C CA . CYS A 1 473 ? -22.406 -0.690 6.413 1.00 89.69 473 CYS A CA 1
ATOM 3783 C C . CYS A 1 473 ? -22.757 -0.480 4.939 1.00 89.69 473 CYS A C 1
ATOM 3785 O O . CYS A 1 473 ? -23.935 -0.506 4.610 1.00 89.69 473 CYS A O 1
ATOM 3787 N N . HIS A 1 474 ? -21.781 -0.280 4.054 1.00 90.94 474 HIS A N 1
ATOM 3788 C CA . HIS A 1 474 ? -22.020 -0.002 2.638 1.00 90.94 474 HIS A CA 1
ATOM 3789 C C . HIS A 1 474 ? -21.886 -1.251 1.761 1.00 90.94 474 HIS A C 1
ATOM 3791 O O . HIS A 1 474 ? -20.963 -2.057 1.923 1.00 90.94 474 HIS A O 1
ATOM 3797 N N . ALA A 1 475 ? -22.810 -1.424 0.814 1.00 86.12 475 ALA A N 1
ATOM 3798 C CA . ALA A 1 475 ? -22.645 -2.413 -0.248 1.00 86.12 475 ALA A CA 1
ATOM 3799 C C . ALA A 1 475 ? -21.628 -1.885 -1.271 1.00 86.12 475 ALA A C 1
ATOM 3801 O O . ALA A 1 475 ? -21.700 -0.729 -1.667 1.00 86.12 475 ALA A O 1
ATOM 3802 N N . VAL A 1 476 ? -20.655 -2.716 -1.639 1.00 79.75 476 VAL A N 1
ATOM 3803 C CA . VAL A 1 476 ? -19.618 -2.422 -2.644 1.00 79.75 476 VAL A CA 1
ATOM 3804 C C . VAL A 1 476 ? -19.236 -3.723 -3.335 1.00 79.75 476 VAL A C 1
ATOM 3806 O O . VAL A 1 476 ? -18.933 -4.706 -2.649 1.00 79.75 476 VAL A O 1
ATOM 3809 N N . GLU A 1 477 ? -19.248 -3.753 -4.662 1.00 66.69 477 GLU A N 1
ATOM 3810 C CA . GLU A 1 477 ? -18.755 -4.890 -5.446 1.00 66.69 477 GLU A CA 1
ATOM 3811 C C . GLU A 1 477 ? -17.261 -5.150 -5.142 1.00 66.69 477 GLU A C 1
ATOM 3813 O O . GLU A 1 477 ? -16.521 -4.242 -4.766 1.00 66.69 477 GLU A O 1
ATOM 3818 N N . GLY A 1 478 ? -16.817 -6.410 -5.170 1.00 63.25 478 GLY A N 1
ATOM 3819 C CA . GLY A 1 478 ? -15.463 -6.800 -4.742 1.00 63.25 478 GLY A CA 1
ATOM 3820 C C . GLY A 1 478 ? -15.294 -6.943 -3.221 1.00 63.25 478 GLY A C 1
ATOM 3821 O O . GLY A 1 478 ? -14.832 -7.984 -2.772 1.00 63.25 478 GLY A O 1
ATOM 3822 N N . TYR A 1 479 ? -15.751 -5.985 -2.404 1.00 63.50 479 TYR A N 1
ATOM 3823 C CA . TYR A 1 479 ? -15.722 -6.115 -0.930 1.00 63.50 479 TYR A CA 1
ATOM 3824 C C . TYR A 1 479 ? -16.893 -6.935 -0.377 1.00 63.50 479 TYR A C 1
ATOM 3826 O O . TYR A 1 479 ? -16.752 -7.649 0.611 1.00 63.50 479 TYR A O 1
ATOM 3834 N N . SER A 1 480 ? -18.065 -6.845 -1.010 1.00 52.53 480 SER A N 1
ATOM 3835 C CA . SER A 1 480 ? -19.271 -7.577 -0.583 1.00 52.53 480 SER A CA 1
ATOM 3836 C C . SER A 1 480 ? -19.292 -9.028 -1.061 1.00 52.53 480 SER A C 1
ATOM 3838 O O . SER A 1 480 ? -20.129 -9.787 -0.594 1.00 52.53 480 SER A O 1
ATOM 3840 N N . ALA A 1 481 ? -18.390 -9.402 -1.976 1.00 43.03 481 ALA A N 1
ATOM 3841 C CA . ALA A 1 481 ? -18.202 -10.777 -2.442 1.00 43.03 481 ALA A CA 1
ATOM 3842 C C . ALA A 1 481 ? -17.206 -11.572 -1.575 1.00 43.03 481 ALA A C 1
ATOM 3844 O O . ALA A 1 481 ? -17.057 -12.781 -1.747 1.00 43.03 481 ALA A O 1
ATOM 3845 N N . ILE A 1 482 ? -16.506 -10.908 -0.647 1.00 52.53 482 ILE A N 1
ATOM 3846 C CA . ILE A 1 482 ? -15.605 -11.564 0.297 1.00 52.53 482 ILE A CA 1
ATOM 3847 C C . ILE A 1 482 ? -16.442 -11.947 1.524 1.00 52.53 482 ILE A C 1
ATOM 3849 O O . ILE A 1 482 ? -16.496 -11.222 2.515 1.00 52.53 482 ILE A O 1
ATOM 3853 N N . ASP A 1 483 ? -17.087 -13.114 1.464 1.00 43.88 483 ASP A N 1
ATOM 3854 C CA . ASP A 1 483 ? -17.970 -13.673 2.510 1.00 43.88 483 ASP A CA 1
ATOM 3855 C C . ASP A 1 483 ? -17.291 -13.889 3.888 1.00 43.88 483 ASP A C 1
ATOM 3857 O O . ASP A 1 483 ? -17.912 -14.389 4.824 1.00 43.88 483 ASP A O 1
ATOM 3861 N N . LYS A 1 484 ? -16.005 -13.538 4.035 1.00 55.69 484 LYS A N 1
ATOM 3862 C CA . LYS A 1 484 ? -15.182 -13.772 5.232 1.00 55.69 484 LYS A CA 1
ATOM 3863 C C . LYS A 1 484 ? -14.346 -12.566 5.681 1.00 55.69 484 LYS A C 1
ATOM 3865 O O . LYS A 1 484 ? -13.373 -12.765 6.409 1.00 55.69 484 LYS A O 1
ATOM 3870 N N . ILE A 1 485 ? -14.649 -11.331 5.256 1.00 62.50 485 ILE A N 1
ATOM 3871 C CA . ILE A 1 485 ? -13.945 -10.177 5.850 1.00 62.50 485 ILE A CA 1
ATOM 3872 C C . ILE A 1 485 ? -14.309 -10.127 7.335 1.00 62.50 485 ILE A C 1
ATOM 3874 O O . ILE A 1 485 ? -15.485 -10.005 7.686 1.00 62.50 485 ILE A O 1
ATOM 3878 N N . ALA A 1 486 ? -13.295 -10.248 8.193 1.00 67.75 486 ALA A N 1
ATOM 3879 C CA . ALA A 1 486 ? -13.466 -10.147 9.631 1.00 67.75 486 ALA A CA 1
ATOM 3880 C C . ALA A 1 486 ? -14.105 -8.800 9.990 1.00 67.75 486 ALA A C 1
ATOM 3882 O O . ALA A 1 486 ? -13.824 -7.761 9.391 1.00 67.75 486 ALA A O 1
ATOM 3883 N N . LYS A 1 487 ? -14.993 -8.833 10.977 1.00 81.12 487 LYS A N 1
ATOM 3884 C CA . LYS A 1 487 ? -15.615 -7.639 11.538 1.00 81.12 487 LYS A CA 1
ATOM 3885 C C . LYS A 1 487 ? -14.525 -6.766 12.173 1.00 81.12 487 LYS A C 1
ATOM 3887 O O . LYS A 1 487 ? -13.715 -7.260 12.948 1.00 81.12 487 LYS A O 1
ATOM 3892 N N . VAL A 1 488 ? -14.491 -5.483 11.810 1.00 84.62 488 VAL A N 1
ATOM 3893 C CA . VAL A 1 488 ? -13.471 -4.527 12.286 1.00 84.62 488 VAL A CA 1
ATOM 3894 C C . VAL A 1 488 ? -13.636 -4.224 13.777 1.00 84.62 488 VAL A C 1
ATOM 3896 O O . VAL A 1 488 ? -12.667 -4.033 14.506 1.00 84.62 488 VAL A O 1
ATOM 3899 N N . GLY A 1 489 ? -14.881 -4.178 14.246 1.00 86.50 489 GLY A N 1
ATOM 3900 C CA . GLY A 1 489 ? -15.207 -4.028 15.653 1.00 86.50 489 GLY A CA 1
ATOM 3901 C C . GLY A 1 489 ? -15.090 -5.363 16.399 1.00 86.50 489 GLY A C 1
ATOM 3902 O O . GLY A 1 489 ? -15.444 -6.409 15.853 1.00 86.50 489 GLY A O 1
ATOM 3903 N N . PRO A 1 490 ? -14.663 -5.348 17.676 1.00 85.75 490 PRO A N 1
ATOM 3904 C CA . PRO A 1 490 ? -14.586 -6.558 18.487 1.00 85.75 490 PRO A CA 1
ATOM 3905 C C . PRO A 1 490 ? -15.960 -7.211 18.655 1.00 85.75 490 PRO A C 1
ATOM 3907 O O . PRO A 1 490 ? -16.988 -6.524 18.653 1.00 85.75 490 PRO A O 1
ATOM 3910 N N . SER A 1 491 ? -15.978 -8.523 18.890 1.00 88.12 491 SER A N 1
ATOM 3911 C CA . SER A 1 491 ? -17.215 -9.244 19.188 1.00 88.12 491 SER A CA 1
ATOM 3912 C C . SER A 1 491 ? -17.881 -8.692 20.455 1.00 88.12 491 SER A C 1
ATOM 3914 O O . SER A 1 491 ? -17.289 -8.663 21.547 1.00 88.12 491 SER A O 1
ATOM 3916 N N . LEU A 1 492 ? -19.133 -8.247 20.311 1.00 91.69 492 LEU A N 1
ATOM 3917 C CA . LEU A 1 492 ? -19.972 -7.782 21.420 1.00 91.69 492 LEU A CA 1
ATOM 3918 C C . LEU A 1 492 ? -20.744 -8.936 22.063 1.00 91.69 492 LEU A C 1
ATOM 3920 O O . LEU A 1 492 ? -21.414 -8.737 23.077 1.00 91.69 492 LEU A O 1
ATOM 3924 N N . ASN A 1 493 ? -20.599 -10.154 21.537 1.00 88.44 493 ASN A N 1
ATOM 3925 C CA . ASN A 1 493 ? -21.058 -11.354 22.215 1.00 88.44 493 ASN A CA 1
ATOM 3926 C C . ASN A 1 493 ? -20.493 -11.366 23.638 1.00 88.44 493 ASN A C 1
ATOM 3928 O O . ASN A 1 493 ? -19.284 -11.204 23.832 1.00 88.44 493 ASN A O 1
ATOM 3932 N N . LYS A 1 494 ? -21.373 -11.547 24.629 1.00 89.94 494 LYS A N 1
ATOM 3933 C CA . LYS A 1 494 ? -21.027 -11.614 26.058 1.00 89.94 494 LYS A CA 1
ATOM 3934 C C . LYS A 1 494 ? -20.454 -10.319 26.662 1.00 89.94 494 LYS A C 1
ATOM 3936 O O . LYS A 1 494 ? -19.827 -10.364 27.719 1.00 89.94 494 LYS A O 1
ATOM 3941 N N . ILE A 1 495 ? -20.609 -9.163 26.006 1.00 92.06 495 ILE A N 1
ATOM 3942 C CA . ILE A 1 495 ? -19.989 -7.906 26.460 1.00 92.06 495 ILE A CA 1
ATOM 3943 C C . ILE A 1 495 ? -20.383 -7.495 27.887 1.00 92.06 495 ILE A C 1
ATOM 3945 O O . ILE A 1 495 ? -19.551 -6.916 28.586 1.00 92.06 495 ILE A O 1
ATOM 3949 N N . GLY A 1 496 ? -21.587 -7.846 28.349 1.00 91.50 496 GLY A N 1
ATOM 3950 C CA . GLY A 1 496 ? -22.074 -7.537 29.695 1.00 91.50 496 GLY A CA 1
ATOM 3951 C C . GLY A 1 496 ? -21.202 -8.084 30.827 1.00 91.50 496 GLY A C 1
ATOM 3952 O O . GLY A 1 496 ? -21.118 -7.457 31.878 1.00 91.50 496 GLY A O 1
ATOM 3953 N N . SER A 1 497 ? -20.486 -9.188 30.594 1.00 91.25 497 SER A N 1
ATOM 3954 C CA . SER A 1 497 ? -19.549 -9.778 31.567 1.00 91.25 497 SER A CA 1
ATOM 3955 C C . SER A 1 497 ? -18.097 -9.307 31.381 1.00 91.25 497 SER A C 1
ATOM 3957 O O . SER A 1 497 ? -17.243 -9.521 32.246 1.00 91.25 497 SER A O 1
ATOM 3959 N N . LYS A 1 498 ? -17.787 -8.653 30.250 1.00 90.94 498 LYS A N 1
ATOM 3960 C CA . LYS A 1 498 ? -16.428 -8.187 29.914 1.00 90.94 498 LYS A CA 1
ATOM 3961 C C . LYS A 1 498 ? -16.128 -6.816 30.507 1.00 90.94 498 LYS A C 1
ATOM 3963 O O . LYS A 1 498 ? -15.026 -6.593 31.013 1.00 90.94 498 LYS A O 1
ATOM 3968 N N . VAL A 1 499 ? -17.076 -5.885 30.384 1.00 91.38 499 VAL A N 1
ATOM 3969 C CA . VAL A 1 499 ? -16.858 -4.457 30.652 1.00 91.38 499 VAL A CA 1
ATOM 3970 C C . VAL A 1 499 ? -17.738 -3.925 31.773 1.00 91.38 499 VAL A C 1
ATOM 3972 O O . VAL A 1 499 ? -18.820 -4.435 32.041 1.00 91.38 499 VAL A O 1
ATOM 3975 N N . ASN A 1 500 ? -17.291 -2.845 32.407 1.00 87.06 500 ASN A N 1
ATOM 3976 C CA . ASN A 1 500 ? -18.090 -2.125 33.390 1.00 87.06 500 ASN A CA 1
ATOM 3977 C C . ASN A 1 500 ? -19.245 -1.383 32.695 1.00 87.06 500 ASN A C 1
ATOM 3979 O O . ASN A 1 500 ? -19.026 -0.681 31.707 1.00 87.06 500 ASN A O 1
ATOM 3983 N N . GLN A 1 501 ? -20.463 -1.464 33.241 1.00 82.69 501 GLN A N 1
ATOM 3984 C CA . GLN A 1 501 ? -21.653 -0.839 32.642 1.00 82.69 501 GLN A CA 1
ATOM 3985 C C . GLN A 1 501 ? -21.494 0.678 32.433 1.00 82.69 501 GLN A C 1
ATOM 3987 O O . GLN A 1 501 ? -21.768 1.186 31.348 1.00 82.69 501 GLN A O 1
ATOM 3992 N N . ALA A 1 502 ? -20.980 1.395 33.437 1.00 82.50 502 ALA A N 1
ATOM 3993 C CA . ALA A 1 502 ? -20.737 2.836 33.333 1.00 82.50 502 ALA A CA 1
ATOM 3994 C C . ALA A 1 502 ? -19.705 3.181 32.244 1.00 82.50 502 ALA A C 1
ATOM 3996 O O . ALA A 1 502 ? -19.792 4.227 31.602 1.00 82.50 502 ALA A O 1
ATOM 3997 N N . TRP A 1 503 ? -18.727 2.300 32.009 1.00 87.25 503 TRP A N 1
ATOM 3998 C CA . TRP A 1 503 ? -17.793 2.473 30.902 1.00 87.25 503 TRP A CA 1
ATOM 3999 C C . TRP A 1 503 ? -18.492 2.254 29.555 1.00 87.25 503 TRP A C 1
ATOM 4001 O O . TRP A 1 503 ? -18.300 3.063 28.654 1.00 87.25 503 TRP A O 1
ATOM 4011 N N . LEU A 1 504 ? -19.330 1.217 29.428 1.00 88.25 504 LEU A N 1
ATOM 4012 C CA . LEU A 1 504 ? -20.044 0.898 28.186 1.00 88.25 504 LEU A CA 1
ATOM 4013 C C . LEU A 1 504 ? -20.944 2.052 27.731 1.00 88.25 504 LEU A C 1
ATOM 4015 O O . LEU A 1 504 ? -20.901 2.440 26.565 1.00 88.25 504 LEU A O 1
ATOM 4019 N N . GLU A 1 505 ? -21.704 2.635 28.661 1.00 85.56 505 GLU A N 1
ATOM 4020 C CA . GLU A 1 505 ? -22.537 3.813 28.398 1.00 85.56 505 GLU A CA 1
ATOM 4021 C C . GLU A 1 505 ? -21.690 4.988 27.890 1.00 85.56 505 GLU A C 1
ATOM 4023 O O . GLU A 1 505 ? -21.978 5.544 26.831 1.00 85.56 505 GLU A O 1
ATOM 4028 N N . ASN A 1 506 ? -20.599 5.326 28.585 1.00 82.50 506 ASN A N 1
ATOM 4029 C CA . ASN A 1 506 ? -19.717 6.430 28.195 1.00 82.50 506 ASN A CA 1
ATOM 4030 C C . ASN A 1 506 ? -18.982 6.179 26.866 1.00 82.50 506 ASN A C 1
ATOM 4032 O O . ASN A 1 506 ? -18.775 7.116 26.095 1.00 82.50 506 ASN A O 1
ATOM 4036 N N . TRP A 1 507 ? -18.613 4.929 26.580 1.00 87.88 507 TRP A N 1
ATOM 4037 C CA . TRP A 1 507 ? -17.952 4.541 25.337 1.00 87.88 507 TRP A CA 1
ATOM 4038 C C . TRP A 1 507 ? -18.865 4.717 24.125 1.00 87.88 507 TRP A C 1
ATOM 4040 O O . TRP A 1 507 ? -18.450 5.300 23.130 1.00 87.88 507 TRP A O 1
ATOM 4050 N N . ILE A 1 508 ? -20.123 4.274 24.219 1.00 88.88 508 ILE A N 1
ATOM 4051 C CA . ILE A 1 508 ? -21.121 4.468 23.154 1.00 88.88 508 ILE A CA 1
ATOM 4052 C C . ILE A 1 508 ? -21.428 5.960 22.976 1.00 88.88 508 ILE A C 1
ATOM 4054 O O . ILE A 1 508 ? -21.628 6.425 21.856 1.00 88.88 508 ILE A O 1
ATOM 4058 N N . LYS A 1 509 ? -21.444 6.710 24.084 1.00 82.56 509 LYS A N 1
ATOM 4059 C CA . LYS A 1 509 ? -21.751 8.141 24.120 1.00 82.56 509 LYS A CA 1
ATOM 4060 C C . LYS A 1 509 ? -20.721 8.997 23.382 1.00 82.56 509 LYS A C 1
ATOM 4062 O O . LYS A 1 509 ? -21.090 9.889 22.623 1.00 82.56 509 LYS A O 1
ATOM 4067 N N . LYS A 1 510 ? -19.438 8.796 23.695 1.00 82.06 510 LYS A N 1
ATOM 4068 C CA . LYS A 1 510 ? -18.342 9.665 23.253 1.00 82.06 510 LYS A CA 1
ATOM 4069 C C . LYS A 1 510 ? -17.001 8.916 23.268 1.00 82.06 510 LYS A C 1
ATOM 4071 O O . LYS A 1 510 ? -16.182 9.148 24.167 1.00 82.06 510 LYS A O 1
ATOM 4076 N N . PRO A 1 511 ? -16.770 7.993 22.321 1.00 86.00 511 PRO A N 1
ATOM 4077 C CA . PRO A 1 511 ? -15.602 7.114 22.345 1.00 86.00 511 PRO A CA 1
ATOM 4078 C C . PRO A 1 511 ? -14.278 7.899 22.298 1.00 86.00 511 PRO A C 1
ATOM 4080 O O . PRO A 1 511 ? -13.327 7.550 23.002 1.00 86.00 511 PRO A O 1
ATOM 4083 N N . GLU A 1 512 ? -14.237 9.030 21.588 1.00 83.12 512 GLU A N 1
ATOM 4084 C CA . GLU A 1 512 ? 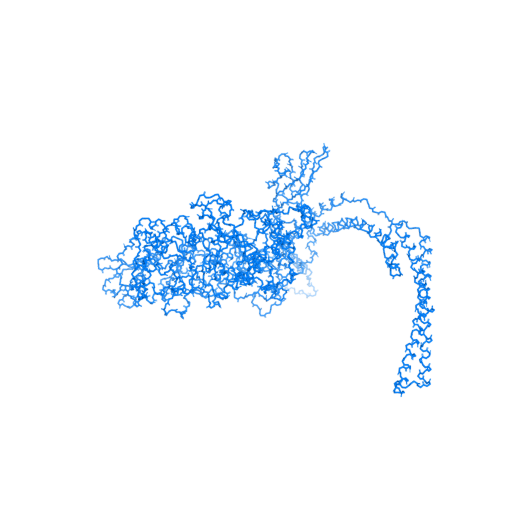-13.060 9.893 21.453 1.00 83.12 512 GLU A CA 1
ATOM 4085 C C . GLU A 1 512 ? -12.650 10.598 22.759 1.00 83.12 512 GLU A C 1
ATOM 4087 O O . GLU A 1 512 ? -11.490 10.966 22.936 1.00 83.12 512 GLU A O 1
ATOM 4092 N N . ALA A 1 513 ? -13.572 10.751 23.721 1.00 79.69 513 ALA A N 1
ATOM 4093 C CA . ALA A 1 513 ? -13.234 11.279 25.047 1.00 79.69 513 ALA A CA 1
ATOM 4094 C C . ALA A 1 513 ? -12.411 10.281 25.877 1.00 79.69 513 ALA A C 1
ATOM 4096 O O . ALA A 1 513 ? -11.655 10.676 26.772 1.00 79.69 513 ALA A O 1
ATOM 4097 N N . TYR A 1 514 ? -12.563 8.987 25.588 1.00 76.31 514 TYR A N 1
ATOM 4098 C CA . TYR A 1 514 ? -11.783 7.926 26.210 1.00 76.31 514 TYR A CA 1
ATOM 4099 C C . TYR A 1 514 ? -10.499 7.647 25.414 1.00 76.31 514 TYR A C 1
ATOM 4101 O O . TYR A 1 514 ? -9.423 7.636 26.012 1.00 76.31 514 TYR A O 1
ATOM 4109 N N . LEU A 1 515 ? -10.604 7.496 24.086 1.00 76.94 515 LEU A N 1
ATOM 4110 C CA . LEU A 1 515 ? -9.490 7.236 23.165 1.00 76.94 515 LEU A CA 1
ATOM 4111 C C . LEU A 1 515 ? -9.533 8.212 21.971 1.00 76.94 515 LEU A C 1
ATOM 4113 O O . LEU A 1 515 ? -10.295 7.967 21.037 1.00 76.94 515 LEU A O 1
ATOM 4117 N N . PRO A 1 516 ? -8.708 9.281 21.955 1.00 78.12 516 PRO A N 1
ATOM 4118 C CA . PRO A 1 516 ? -8.776 10.344 20.942 1.00 78.12 516 PRO A CA 1
ATOM 4119 C C . PRO A 1 516 ? -8.689 9.887 19.478 1.00 78.12 516 PRO A C 1
ATOM 4121 O O . PRO A 1 516 ? -9.319 10.492 18.618 1.00 78.12 516 PRO A O 1
ATOM 4124 N N . HIS A 1 517 ? -7.943 8.816 19.195 1.00 77.06 517 HIS A N 1
ATOM 4125 C CA . HIS A 1 517 ? -7.720 8.288 17.840 1.00 77.06 517 HIS A CA 1
ATOM 4126 C C . HIS A 1 517 ? -8.456 6.962 17.587 1.00 77.06 517 HIS A C 1
ATOM 4128 O O . HIS A 1 517 ? -7.995 6.115 16.830 1.00 77.06 517 HIS A O 1
ATOM 4134 N N . THR A 1 518 ? -9.581 6.732 18.266 1.00 82.06 518 THR A N 1
ATOM 4135 C CA . THR A 1 518 ? -10.353 5.496 18.099 1.00 82.06 518 THR A CA 1
ATOM 4136 C C . THR A 1 518 ? -10.993 5.367 16.714 1.00 82.06 518 THR A C 1
ATOM 4138 O O . THR A 1 518 ? -11.496 6.336 16.150 1.00 82.06 518 THR A O 1
ATOM 4141 N N . THR A 1 519 ? -11.034 4.135 16.199 1.00 86.56 519 THR A N 1
ATOM 4142 C CA . THR A 1 519 ? -11.789 3.765 14.992 1.00 86.56 519 THR A CA 1
ATOM 4143 C C . THR A 1 519 ? -13.285 3.572 15.255 1.00 86.56 519 THR A C 1
ATOM 4145 O O . THR A 1 519 ? -14.059 3.532 14.301 1.00 86.56 519 THR A O 1
ATOM 4148 N N . MET A 1 520 ? -13.719 3.475 16.523 1.00 89.25 520 MET A N 1
ATOM 4149 C CA . MET A 1 520 ? -15.141 3.444 16.879 1.00 89.25 520 MET A CA 1
ATOM 4150 C C . MET A 1 520 ? -15.753 4.814 16.573 1.00 89.25 520 MET A C 1
ATOM 4152 O O . MET A 1 520 ? -15.394 5.793 17.231 1.00 89.25 520 MET A O 1
ATOM 4156 N N . PRO A 1 521 ? -16.680 4.919 15.612 1.00 90.31 521 PRO A N 1
ATOM 4157 C CA . PRO A 1 521 ? -17.166 6.219 15.208 1.00 90.31 521 PRO A CA 1
ATOM 4158 C C . PRO A 1 521 ? -18.227 6.731 16.185 1.00 90.31 521 PRO A C 1
ATOM 4160 O O . PRO A 1 521 ? -18.907 5.969 16.880 1.00 90.31 521 PRO A O 1
ATOM 4163 N N . ASN A 1 522 ? -18.393 8.047 16.221 1.00 87.81 522 ASN A N 1
ATOM 4164 C CA . ASN A 1 522 ? -19.376 8.700 17.066 1.00 87.81 522 ASN A CA 1
ATOM 4165 C C . ASN A 1 522 ? -20.740 8.752 16.349 1.00 87.81 522 ASN A C 1
ATOM 4167 O O . ASN A 1 522 ? -20.903 9.403 15.313 1.00 87.81 522 ASN A O 1
ATOM 4171 N N . PHE A 1 523 ? -21.738 8.063 16.909 1.00 85.62 523 PHE A N 1
ATOM 4172 C CA . PHE A 1 523 ? -23.118 8.059 16.406 1.00 85.62 523 PHE A CA 1
ATOM 4173 C C . PHE A 1 523 ? -23.983 9.206 16.976 1.00 85.62 523 PHE A C 1
ATOM 4175 O O . PHE A 1 523 ? -25.059 9.468 16.425 1.00 85.62 523 PHE A O 1
ATOM 4182 N N . PHE A 1 524 ? -23.505 9.905 18.018 1.00 79.56 524 PHE A N 1
ATOM 4183 C CA . PHE A 1 524 ? -24.231 10.887 18.844 1.00 79.56 524 PHE A CA 1
ATOM 4184 C C . PHE A 1 524 ? -23.442 12.208 19.083 1.00 79.56 524 PHE A C 1
ATOM 4186 O O . PHE A 1 524 ? -23.226 12.607 20.230 1.00 79.56 524 PHE A O 1
ATOM 4193 N N . PRO A 1 525 ? -22.992 12.930 18.036 1.00 61.66 525 PRO A N 1
ATOM 4194 C CA . PRO A 1 525 ? -22.022 14.027 18.173 1.00 61.66 525 PRO A CA 1
ATOM 4195 C C . PRO A 1 525 ? -22.549 15.322 18.832 1.00 61.66 525 PRO A C 1
ATOM 4197 O O . PRO A 1 525 ? -21.744 16.118 19.321 1.00 61.66 525 PRO A O 1
ATOM 4200 N N . VAL A 1 526 ? -23.866 15.565 18.886 1.00 57.78 526 VAL A N 1
ATOM 4201 C CA . VAL A 1 526 ? -24.428 16.777 19.518 1.00 57.78 526 VAL A CA 1
ATOM 4202 C C . VAL A 1 526 ? -24.520 16.587 21.031 1.00 57.78 526 VAL A C 1
ATOM 4204 O O . VAL A 1 526 ? -25.399 15.898 21.535 1.00 57.78 526 VAL A O 1
ATOM 4207 N N . GLU A 1 527 ? -23.557 17.159 21.763 1.00 56.34 527 GLU A N 1
ATOM 4208 C CA . GLU A 1 527 ? -23.450 17.115 23.238 1.00 56.34 527 GLU A CA 1
ATOM 4209 C C . GLU A 1 527 ? -23.438 15.689 23.853 1.00 56.34 527 GLU A C 1
ATOM 4211 O O . GLU A 1 527 ? -23.477 15.522 25.074 1.00 56.34 527 GLU A O 1
ATOM 4216 N N . GLY A 1 528 ? -23.301 14.648 23.021 1.00 52.22 528 GLY A N 1
ATOM 4217 C CA . GLY A 1 528 ? -23.204 13.251 23.433 1.00 52.22 528 GLY A CA 1
ATOM 4218 C C . GLY A 1 528 ? -24.536 12.608 23.822 1.00 52.22 528 GLY A C 1
ATOM 4219 O O . GLY A 1 528 ? -24.511 11.573 24.467 1.00 52.22 528 GLY A O 1
ATOM 4220 N N . MET A 1 529 ? -25.707 13.190 23.547 1.00 60.56 529 MET A N 1
ATOM 4221 C CA . MET A 1 529 ? -26.984 12.588 23.966 1.00 60.56 529 MET A CA 1
ATOM 4222 C C . MET A 1 529 ? -28.058 12.767 22.911 1.00 60.56 529 MET A C 1
ATOM 4224 O O . MET A 1 529 ? -28.287 13.867 22.421 1.00 60.56 529 MET A O 1
ATOM 4228 N N . SER A 1 530 ? -28.759 11.676 22.628 1.00 71.62 530 SER A N 1
ATOM 4229 C CA . SER A 1 530 ? -29.927 11.668 21.766 1.00 71.62 530 SER A CA 1
ATOM 4230 C C . SER A 1 530 ? -31.042 10.917 22.480 1.00 71.62 530 SER A C 1
ATOM 4232 O O . SER A 1 530 ? -30.867 9.778 22.925 1.00 71.62 530 SER A O 1
ATOM 4234 N N . GLN A 1 531 ? -32.170 11.598 22.673 1.00 83.31 531 GLN A N 1
ATOM 4235 C CA . GLN A 1 531 ? -33.372 11.008 23.236 1.00 83.31 531 GLN A CA 1
ATOM 4236 C C . GLN A 1 531 ? -34.501 11.052 22.211 1.00 83.31 531 GLN A C 1
ATOM 4238 O O . GLN A 1 531 ? -34.654 12.020 21.464 1.00 83.31 531 GLN A O 1
ATOM 4243 N N . VAL A 1 532 ? -35.332 10.012 22.213 1.00 84.00 532 VAL A N 1
ATOM 4244 C CA . VAL A 1 532 ? -36.553 9.952 21.409 1.00 84.00 532 VAL A CA 1
ATOM 4245 C C . VAL A 1 532 ? -37.741 10.330 22.282 1.00 84.00 532 VAL A C 1
ATOM 4247 O O . VAL A 1 532 ? -38.110 9.610 23.212 1.00 84.00 532 VAL A O 1
ATOM 4250 N N . VAL A 1 533 ? -38.359 11.460 21.958 1.00 86.56 533 VAL A N 1
ATOM 4251 C CA . VAL A 1 533 ? -39.604 11.945 22.550 1.00 86.56 533 VAL A CA 1
ATOM 4252 C C . VAL A 1 533 ? -40.776 11.417 21.736 1.00 86.56 533 VAL A C 1
ATOM 4254 O O . VAL A 1 533 ? -40.927 11.729 20.554 1.00 86.56 533 VAL A O 1
ATOM 4257 N N . TYR A 1 534 ? -41.618 10.622 22.385 1.00 86.44 534 TYR A N 1
ATOM 4258 C CA . TYR A 1 534 ? -42.853 10.091 21.822 1.00 86.44 534 TYR A CA 1
ATOM 4259 C C . TYR A 1 534 ? -44.014 10.988 22.231 1.00 86.44 534 TYR A C 1
ATOM 4261 O O . TYR A 1 534 ? -44.230 11.198 23.423 1.00 86.44 534 TYR A O 1
ATOM 4269 N N . LEU A 1 535 ? -44.763 11.499 21.258 1.00 87.94 535 LEU A N 1
ATOM 4270 C CA . LEU A 1 535 ? -45.888 12.400 21.483 1.00 87.94 535 LEU A CA 1
ATOM 4271 C C . LEU A 1 535 ? -47.223 11.651 21.414 1.00 87.94 535 LEU A C 1
ATOM 4273 O O . LEU A 1 535 ? -47.379 10.674 20.678 1.00 87.94 535 LEU A O 1
ATOM 4277 N N . ASN A 1 536 ? -48.231 12.156 22.124 1.00 88.50 536 ASN A N 1
ATOM 4278 C CA . ASN A 1 536 ? -49.568 11.549 22.181 1.00 88.50 536 ASN A CA 1
ATOM 4279 C C . ASN A 1 536 ? -50.282 11.494 20.821 1.00 88.50 536 ASN A C 1
ATOM 4281 O O . ASN A 1 536 ? -51.199 10.697 20.626 1.00 88.50 536 ASN A O 1
ATOM 4285 N N . ASN A 1 537 ? -49.885 12.353 19.880 1.00 84.25 537 ASN A N 1
ATOM 4286 C CA . ASN A 1 537 ? -50.396 12.371 18.509 1.00 84.25 537 ASN A CA 1
ATOM 4287 C C . ASN A 1 537 ? -49.746 11.296 17.608 1.00 84.25 537 ASN A C 1
ATOM 4289 O O . ASN A 1 537 ? -50.106 11.197 16.436 1.00 84.25 537 ASN A O 1
ATOM 4293 N N . GLY A 1 538 ? -48.812 10.502 18.142 1.00 80.56 538 GLY A N 1
ATOM 4294 C CA . GLY A 1 538 ? -48.062 9.477 17.418 1.00 80.56 538 GLY A CA 1
ATOM 4295 C C . GLY A 1 538 ? -46.801 9.986 16.715 1.00 80.56 538 GLY A C 1
ATOM 4296 O O . GLY A 1 538 ? -46.097 9.184 16.104 1.00 80.56 538 GLY A O 1
ATOM 4297 N N . GLU A 1 539 ? -46.494 11.284 16.788 1.00 81.31 539 GLU A N 1
ATOM 4298 C CA . GLU A 1 539 ? -45.236 11.829 16.278 1.00 81.31 539 GLU A CA 1
ATOM 4299 C C . GLU A 1 539 ? -44.062 11.460 17.197 1.00 81.31 539 GLU A C 1
ATOM 4301 O O . GLU A 1 539 ? -44.212 11.257 18.404 1.00 81.31 539 GLU A O 1
ATOM 4306 N N . GLN A 1 540 ? -42.872 11.386 16.606 1.00 84.44 540 GLN A N 1
ATOM 4307 C CA . GLN A 1 540 ? -41.618 11.159 17.314 1.00 84.44 540 GLN A CA 1
ATOM 4308 C C . GLN A 1 540 ? -40.646 12.281 16.982 1.00 84.44 540 GLN A C 1
ATOM 4310 O O . GLN A 1 540 ? -40.601 12.762 15.844 1.00 84.44 540 GLN A O 1
ATOM 4315 N N . ARG A 1 541 ? -39.859 12.691 17.973 1.00 83.38 541 ARG A N 1
ATOM 4316 C CA . ARG A 1 541 ? -38.771 13.652 17.801 1.00 83.38 541 ARG A CA 1
ATOM 4317 C C . ARG A 1 541 ? -37.517 13.140 18.476 1.00 83.38 541 ARG A C 1
ATOM 4319 O O . ARG A 1 541 ? -37.578 12.718 19.622 1.00 83.38 541 ARG A O 1
ATOM 4326 N N . THR A 1 542 ? -36.403 13.233 17.770 1.00 80.62 542 THR A N 1
ATOM 4327 C CA . THR A 1 542 ? -35.085 12.841 18.267 1.00 80.62 542 THR A CA 1
ATOM 4328 C C . THR A 1 542 ? -34.262 14.097 18.521 1.00 80.62 542 THR A C 1
ATOM 4330 O O . THR A 1 542 ? -34.222 14.968 17.654 1.00 80.62 542 THR A O 1
ATOM 4333 N N . GLY A 1 543 ? -33.637 14.214 19.688 1.00 78.00 543 GLY A N 1
ATOM 4334 C CA . GLY A 1 543 ? -32.746 15.325 20.022 1.00 78.00 543 GLY A CA 1
ATOM 4335 C C . GLY A 1 543 ? -32.389 15.360 21.504 1.00 78.00 543 GLY A C 1
ATOM 4336 O O . GLY A 1 543 ? -32.801 14.490 22.271 1.00 78.00 543 GLY A O 1
ATOM 4337 N N . LEU A 1 544 ? -31.643 16.386 21.909 1.00 80.94 544 LEU A N 1
ATOM 4338 C CA . LEU A 1 544 ? -31.315 16.648 23.304 1.00 80.94 544 LEU A CA 1
ATOM 4339 C C . LEU A 1 544 ? -32.523 17.250 24.022 1.00 80.94 544 LEU A C 1
ATOM 4341 O O . LEU A 1 544 ? -33.001 18.326 23.663 1.00 80.94 544 LEU A O 1
ATOM 4345 N N . VAL A 1 545 ? -32.996 16.575 25.060 1.00 84.31 545 VAL A N 1
ATOM 4346 C CA . VAL A 1 545 ? -34.150 16.985 25.854 1.00 84.31 545 VAL A CA 1
ATOM 4347 C C . VAL A 1 545 ? -33.678 17.672 27.124 1.00 84.31 545 VAL A C 1
ATOM 4349 O O . VAL A 1 545 ? -32.914 17.115 27.911 1.00 84.31 545 VAL A O 1
ATOM 4352 N N . THR A 1 546 ? -34.183 18.879 27.349 1.00 86.06 546 THR A N 1
ATOM 4353 C CA . THR A 1 546 ? -34.035 19.615 28.605 1.00 86.06 546 THR A CA 1
ATOM 4354 C C . THR A 1 546 ? -35.405 19.835 29.236 1.00 86.06 546 THR A C 1
ATOM 4356 O O . THR A 1 546 ? -36.391 20.110 28.549 1.00 86.06 546 THR A O 1
ATOM 4359 N N . GLU A 1 547 ? -35.488 19.675 30.554 1.00 86.06 547 GLU A N 1
ATOM 4360 C CA . GLU A 1 547 ? -36.719 19.883 31.316 1.00 86.06 547 GLU A CA 1
ATOM 4361 C C . GLU A 1 547 ? -36.718 21.271 31.960 1.00 86.06 547 GLU A C 1
ATOM 4363 O O . GLU A 1 547 ? -35.820 21.615 32.730 1.00 86.06 547 GLU A O 1
ATOM 4368 N N . THR A 1 548 ? -37.759 22.062 31.691 1.00 81.25 548 THR A N 1
ATOM 4369 C CA . THR A 1 548 ? -37.948 23.386 32.296 1.00 81.25 548 THR A CA 1
ATOM 4370 C C . THR A 1 548 ? -39.389 23.549 32.779 1.00 81.25 548 THR A C 1
ATOM 4372 O O . THR A 1 548 ? -40.287 23.898 32.015 1.00 81.25 548 THR A O 1
ATOM 4375 N N . GLY A 1 549 ? -39.633 23.319 34.072 1.00 84.88 549 GLY A N 1
ATOM 4376 C CA . GLY A 1 549 ? -40.964 23.494 34.669 1.00 84.88 549 GLY A CA 1
ATOM 4377 C C . GLY A 1 549 ? -41.988 22.459 34.178 1.00 84.88 549 GLY A C 1
ATOM 4378 O O . GLY A 1 549 ? -41.883 21.281 34.521 1.00 84.88 549 GLY A O 1
ATOM 4379 N N . GLU A 1 550 ? -43.001 22.898 33.421 1.00 85.81 550 GLU A N 1
ATOM 4380 C CA . GLU A 1 550 ? -44.064 22.044 32.847 1.00 85.81 550 GLU A CA 1
ATOM 4381 C C . GLU A 1 550 ? -43.826 21.662 31.371 1.00 85.81 550 GLU A C 1
ATOM 4383 O O . GLU A 1 550 ? -44.675 21.018 30.752 1.00 85.81 550 GLU A O 1
ATOM 4388 N N . GLU A 1 551 ? -42.669 22.021 30.811 1.00 90.44 551 GLU A N 1
ATOM 4389 C CA . GLU A 1 551 ? -42.339 21.821 29.397 1.00 90.44 551 GLU A CA 1
ATOM 4390 C C . GLU A 1 551 ? -41.012 21.069 29.221 1.00 90.44 551 GLU A C 1
ATOM 4392 O O . GLU A 1 551 ? -40.107 21.139 30.061 1.00 90.44 551 GLU A O 1
ATOM 4397 N N . TYR A 1 552 ? -40.914 20.356 28.102 1.00 89.88 552 TYR A N 1
ATOM 4398 C CA . TYR A 1 552 ? -39.695 19.764 27.568 1.00 89.88 552 TYR A CA 1
ATOM 4399 C C . TYR A 1 552 ? -39.248 20.554 26.339 1.00 89.88 552 TYR A C 1
ATOM 4401 O O . TYR A 1 552 ? -40.050 20.797 25.436 1.00 89.88 552 TYR A O 1
ATOM 4409 N N . THR A 1 553 ? -37.964 20.907 26.278 1.00 87.81 553 THR A N 1
ATOM 4410 C CA . THR A 1 553 ? -37.339 21.472 25.075 1.00 87.81 553 THR A CA 1
ATOM 4411 C C . THR A 1 553 ? -36.463 20.413 24.424 1.00 87.81 553 THR A C 1
ATOM 4413 O O . THR A 1 553 ? -35.545 19.904 25.061 1.00 87.81 553 THR A O 1
ATOM 4416 N N . VAL A 1 554 ? -36.748 20.085 23.166 1.00 84.88 554 VAL A N 1
ATOM 4417 C CA . VAL A 1 554 ? -35.982 19.148 22.338 1.00 84.88 554 VAL A CA 1
ATOM 4418 C C . VAL A 1 554 ? -35.149 19.949 21.349 1.00 84.88 554 VAL A C 1
ATOM 4420 O O . VAL A 1 554 ? -35.704 20.570 20.443 1.00 84.88 554 VAL A O 1
ATOM 4423 N N . LYS A 1 555 ? -33.829 19.929 21.514 1.00 81.50 555 LYS A N 1
ATOM 4424 C CA . LYS A 1 555 ? -32.859 20.523 20.594 1.00 81.50 555 LYS A CA 1
ATOM 4425 C C . LYS A 1 555 ? -32.373 19.441 19.630 1.00 81.50 555 LYS A C 1
ATOM 4427 O O . LYS A 1 555 ? -31.711 18.495 20.048 1.00 81.50 555 LYS A O 1
ATOM 4432 N N . THR A 1 556 ? -32.756 19.538 18.363 1.00 73.56 556 THR A N 1
ATOM 4433 C CA . THR A 1 556 ? -32.344 18.592 17.315 1.00 73.56 556 THR A CA 1
ATOM 4434 C C . THR A 1 556 ? -30.890 18.816 16.902 1.00 73.56 556 THR A C 1
ATOM 4436 O O . THR A 1 556 ? -30.297 19.850 17.213 1.00 73.56 556 THR A O 1
ATOM 4439 N N . ASP A 1 557 ? -30.319 17.855 16.170 1.00 66.88 557 ASP A N 1
ATOM 4440 C CA . ASP A 1 557 ? -28.919 17.908 15.729 1.00 66.88 557 ASP A CA 1
ATOM 4441 C C . ASP A 1 557 ? -28.592 19.151 14.873 1.00 66.88 557 ASP A C 1
ATOM 4443 O O . ASP A 1 557 ? -27.470 19.645 14.893 1.00 66.88 557 ASP A O 1
ATOM 4447 N N . ASP A 1 558 ? -29.575 19.680 14.135 1.00 63.62 558 ASP A N 1
ATOM 4448 C CA . ASP A 1 558 ? -29.469 20.912 13.334 1.00 63.62 558 ASP A CA 1
ATOM 4449 C C . ASP A 1 558 ? -29.583 22.210 14.169 1.00 63.62 558 ASP A C 1
ATOM 4451 O O . ASP A 1 558 ? -29.573 23.313 13.622 1.00 63.62 558 ASP A O 1
ATOM 4455 N N . GLY A 1 559 ? -29.711 22.092 15.494 1.00 71.50 559 GLY A N 1
ATOM 4456 C CA . GLY A 1 559 ? -29.876 23.206 16.426 1.00 71.50 559 GLY A CA 1
ATOM 4457 C C . GLY A 1 559 ? -31.309 23.731 16.559 1.00 71.50 559 GLY A C 1
ATOM 4458 O O . GLY A 1 559 ? -31.525 24.673 17.321 1.00 71.50 559 GLY A O 1
ATOM 4459 N N . THR A 1 560 ? -32.294 23.150 15.863 1.00 75.25 560 THR A N 1
ATOM 4460 C CA . THR A 1 560 ? -33.701 23.554 15.998 1.00 75.25 560 THR A CA 1
ATOM 4461 C C . THR A 1 560 ? -34.256 23.148 17.363 1.00 75.25 560 THR A C 1
ATOM 4463 O O . THR A 1 560 ? -34.145 22.000 17.785 1.00 75.25 560 THR A O 1
ATOM 4466 N N . GLU A 1 561 ? -34.919 24.077 18.049 1.00 85.38 561 GLU A N 1
ATOM 4467 C CA . GLU A 1 561 ? -35.565 23.809 19.335 1.00 85.38 561 GLU A CA 1
ATOM 4468 C C . GLU A 1 561 ? -37.080 23.632 19.177 1.00 85.38 561 GLU A C 1
ATOM 4470 O O . GLU A 1 561 ? -37.769 24.452 18.563 1.00 85.38 561 GLU A O 1
ATOM 4475 N N . TYR A 1 562 ? -37.611 22.561 19.765 1.00 84.56 562 TYR A N 1
ATOM 4476 C CA . TYR A 1 562 ? -39.040 22.271 19.844 1.00 84.56 562 TYR A CA 1
ATOM 4477 C C . TYR A 1 562 ? -39.479 22.228 21.298 1.00 84.56 562 TYR A C 1
ATOM 4479 O O . TYR A 1 562 ? -38.879 21.523 22.103 1.00 84.56 562 TYR A O 1
ATOM 4487 N N . GLN A 1 563 ? -40.553 22.938 21.623 1.00 89.75 563 GLN A N 1
ATOM 4488 C CA . GLN A 1 563 ? -41.137 22.913 22.959 1.00 89.75 563 GLN A CA 1
ATOM 4489 C C . GLN A 1 563 ? -42.401 22.063 22.966 1.00 89.75 563 GLN A C 1
ATOM 4491 O O . GLN A 1 563 ? -43.273 22.230 22.112 1.00 89.75 563 GLN A O 1
ATOM 4496 N N . TYR A 1 564 ? -42.481 21.166 23.943 1.00 89.69 564 TYR A N 1
ATOM 4497 C CA . TYR A 1 564 ? -43.615 20.283 24.177 1.00 89.69 564 TYR A CA 1
ATOM 4498 C C . TYR A 1 564 ? -44.051 20.396 25.623 1.00 89.69 564 TYR A C 1
ATOM 4500 O O . TYR A 1 564 ? -43.222 20.381 26.534 1.00 89.69 564 TYR A O 1
ATOM 4508 N N . LYS A 1 565 ? -45.356 20.454 25.860 1.00 90.25 565 LYS A N 1
ATOM 4509 C CA . LYS A 1 565 ? -45.855 20.346 27.228 1.00 90.25 565 LYS A CA 1
ATOM 4510 C C . LYS A 1 565 ? -45.724 18.912 27.714 1.00 90.25 565 LYS A C 1
ATOM 4512 O O . LYS A 1 565 ? -45.847 17.965 26.938 1.00 90.25 565 LYS A O 1
ATOM 4517 N N . LYS A 1 566 ? -45.514 18.729 29.016 1.00 89.75 566 LYS A N 1
ATOM 4518 C CA . LYS A 1 566 ? -45.398 17.390 29.617 1.00 89.75 566 LYS A CA 1
ATOM 4519 C C . LYS A 1 566 ? -46.595 16.486 29.326 1.00 89.75 566 LYS A C 1
ATOM 4521 O O . LYS A 1 566 ? -46.413 15.289 29.153 1.00 89.75 566 LYS A O 1
ATOM 4526 N N . ASP A 1 567 ? -47.801 17.043 29.249 1.00 90.81 567 ASP A N 1
ATOM 4527 C CA . ASP A 1 567 ? -49.022 16.298 28.938 1.00 90.81 567 ASP A CA 1
ATOM 4528 C C . ASP A 1 567 ? -49.152 15.917 27.457 1.00 90.81 567 ASP A C 1
ATOM 4530 O O . ASP A 1 567 ? -50.004 15.096 27.136 1.00 90.81 567 ASP A O 1
ATOM 4534 N N . GLU A 1 568 ? -48.318 16.461 26.566 1.00 89.38 568 GLU A N 1
ATOM 4535 C CA . GLU A 1 568 ? -48.233 16.084 25.148 1.00 89.38 568 GLU A CA 1
ATOM 4536 C C . GLU A 1 568 ? -47.254 14.925 24.906 1.00 89.38 568 GLU A C 1
ATOM 4538 O O . GLU A 1 568 ? -47.335 14.264 23.867 1.00 89.38 568 GLU A O 1
ATOM 4543 N N . VAL A 1 569 ? -46.359 14.658 25.863 1.00 89.69 569 VAL A N 1
ATOM 4544 C CA . VAL A 1 569 ? -45.318 13.627 25.786 1.00 89.69 569 VAL A CA 1
ATOM 4545 C C . VAL A 1 569 ? -45.792 12.332 26.446 1.00 89.69 569 VAL A C 1
ATOM 4547 O O . VAL A 1 569 ? -46.154 12.301 27.617 1.00 89.69 569 VAL A O 1
ATOM 4550 N N . THR A 1 570 ? -45.755 11.234 25.694 1.00 90.12 570 THR A N 1
ATOM 4551 C CA . THR A 1 570 ? -46.078 9.886 26.174 1.00 90.12 570 THR A CA 1
ATOM 4552 C C . THR A 1 570 ? -44.903 9.240 26.907 1.00 90.12 570 THR A C 1
ATOM 4554 O O . THR A 1 570 ? -45.096 8.648 27.964 1.00 90.12 570 THR A O 1
ATOM 4557 N N . ARG A 1 571 ? -43.694 9.302 26.331 1.00 89.69 571 ARG A N 1
ATOM 4558 C CA . ARG A 1 571 ? -42.456 8.770 26.929 1.00 89.69 571 ARG A CA 1
ATOM 4559 C C . ARG A 1 571 ? -41.220 9.409 26.298 1.00 89.69 571 ARG A C 1
ATOM 4561 O O . ARG A 1 571 ? -41.271 9.835 25.143 1.00 89.69 571 ARG A O 1
ATOM 4568 N N . ILE A 1 572 ? -40.112 9.410 27.033 1.00 88.69 572 ILE A N 1
ATOM 4569 C CA . ILE A 1 572 ? -38.789 9.833 26.558 1.00 88.69 572 ILE A CA 1
ATOM 4570 C C . ILE A 1 572 ? -37.858 8.633 26.707 1.00 88.69 572 ILE A C 1
ATOM 4572 O O . ILE A 1 572 ? -37.760 8.069 27.794 1.00 88.69 572 ILE A O 1
ATOM 4576 N N . VAL A 1 573 ? -37.200 8.228 25.626 1.00 87.75 573 VAL A N 1
ATOM 4577 C CA . VAL A 1 573 ? -36.242 7.113 25.619 1.00 87.75 573 VAL A CA 1
ATOM 4578 C C . VAL A 1 573 ? -34.848 7.681 25.423 1.00 87.75 573 VAL A C 1
ATOM 4580 O O . VAL A 1 573 ? -34.638 8.465 24.505 1.00 87.75 573 VAL A O 1
ATOM 4583 N N . ASP A 1 574 ? -33.904 7.274 26.264 1.00 88.00 574 ASP A N 1
ATOM 4584 C CA . ASP A 1 574 ? -32.481 7.540 26.060 1.00 88.00 574 ASP A CA 1
ATOM 4585 C C . ASP A 1 574 ? -31.892 6.470 25.132 1.00 88.00 574 ASP A C 1
ATOM 4587 O O . ASP A 1 574 ? -31.883 5.284 25.481 1.00 88.00 574 ASP A O 1
ATOM 4591 N N . GLU A 1 575 ? -31.433 6.868 23.943 1.00 87.50 575 GLU A N 1
ATOM 4592 C CA . GLU A 1 575 ? -30.925 5.921 22.945 1.00 87.50 575 GLU A CA 1
ATOM 4593 C C . GLU A 1 575 ? -29.645 5.223 23.424 1.00 87.50 575 GLU A C 1
ATOM 4595 O O . GLU A 1 575 ? -29.542 3.998 23.337 1.00 87.50 575 GLU A O 1
ATOM 4600 N N . VAL A 1 576 ? -28.705 5.975 24.005 1.00 87.44 576 VAL A N 1
ATOM 4601 C CA . VAL A 1 576 ? -27.405 5.458 24.463 1.00 87.44 576 VAL A CA 1
ATOM 4602 C C . VAL A 1 576 ? -27.595 4.478 25.616 1.00 87.44 576 VAL A C 1
ATOM 4604 O O . VAL A 1 576 ? -27.086 3.357 25.558 1.00 87.44 576 VAL A O 1
ATOM 4607 N N . LYS A 1 577 ? -28.372 4.855 26.641 1.00 88.12 577 LYS A N 1
ATOM 4608 C CA . LYS A 1 577 ? -28.637 3.970 27.786 1.00 88.12 577 LYS A CA 1
ATOM 4609 C C . LYS A 1 577 ? -29.424 2.731 27.380 1.00 88.12 577 LYS A C 1
ATOM 4611 O O . LYS A 1 577 ? -29.190 1.662 27.932 1.00 88.12 577 LYS A O 1
ATOM 4616 N N . SER A 1 578 ? -30.340 2.847 26.418 1.00 91.38 578 SER A N 1
ATOM 4617 C CA . SER A 1 578 ? -31.104 1.699 25.918 1.00 91.38 578 SER A CA 1
ATOM 4618 C C . SER A 1 578 ? -30.209 0.708 25.168 1.00 91.38 578 SER A C 1
ATOM 4620 O O . SER A 1 578 ? -30.286 -0.491 25.434 1.00 91.38 578 SER A O 1
ATOM 4622 N N . ILE A 1 579 ? -29.313 1.190 24.295 1.00 92.88 579 ILE A N 1
ATOM 4623 C CA . ILE A 1 579 ? -28.309 0.346 23.620 1.00 92.88 579 ILE A CA 1
ATOM 4624 C C . ILE A 1 579 ? -27.389 -0.313 24.655 1.00 92.88 579 ILE A C 1
ATOM 4626 O O . ILE A 1 579 ? -27.193 -1.527 24.619 1.00 92.88 579 ILE A O 1
ATOM 4630 N N . ALA A 1 580 ? -26.855 0.463 25.602 1.00 91.50 580 ALA A N 1
ATOM 4631 C CA . ALA A 1 580 ? -25.972 -0.057 26.641 1.00 91.50 580 ALA A CA 1
ATOM 4632 C C . ALA A 1 580 ? -26.669 -1.104 27.522 1.00 91.50 580 ALA A C 1
ATOM 4634 O O . ALA A 1 580 ? -26.074 -2.136 27.812 1.00 91.50 580 ALA A O 1
ATOM 4635 N N . ALA A 1 581 ? -27.935 -0.889 27.894 1.00 91.94 581 ALA A N 1
ATOM 4636 C CA . ALA A 1 581 ? -28.726 -1.847 28.664 1.00 91.94 581 ALA A CA 1
ATOM 4637 C C . ALA A 1 581 ? -28.977 -3.151 27.891 1.00 91.94 581 ALA A C 1
ATOM 4639 O O . ALA A 1 581 ? -28.890 -4.233 28.471 1.00 91.94 581 ALA A O 1
ATOM 4640 N N . TYR A 1 582 ? -29.257 -3.063 26.586 1.00 95.00 582 TYR A N 1
ATOM 4641 C CA . TYR A 1 582 ? -29.400 -4.239 25.727 1.00 95.00 582 TYR A CA 1
ATOM 4642 C C . TYR A 1 582 ? -28.101 -5.054 25.663 1.00 95.00 582 TYR A C 1
ATOM 4644 O O . TYR A 1 582 ? -28.113 -6.261 25.902 1.00 95.00 582 TYR A O 1
ATOM 4652 N N . LEU A 1 583 ? -26.971 -4.385 25.420 1.00 94.56 583 LEU A N 1
ATOM 4653 C CA . LEU A 1 583 ? -25.652 -5.016 25.359 1.00 94.56 583 LEU A CA 1
ATOM 4654 C C . LEU A 1 583 ? -25.199 -5.574 26.720 1.00 94.56 583 LEU A C 1
ATOM 4656 O O . LEU A 1 583 ? -24.635 -6.663 26.781 1.00 94.56 583 LEU A O 1
ATOM 4660 N N . ALA A 1 584 ? -25.487 -4.880 27.824 1.00 91.56 584 ALA A N 1
ATOM 4661 C CA . ALA A 1 584 ? -25.159 -5.335 29.176 1.00 91.56 584 ALA A CA 1
ATOM 4662 C C . ALA A 1 584 ? -25.892 -6.631 29.569 1.00 91.56 584 ALA A C 1
ATOM 4664 O O . ALA A 1 584 ? -25.412 -7.372 30.420 1.00 91.56 584 ALA A O 1
ATOM 4665 N N . ASN A 1 585 ? -27.026 -6.935 28.930 1.00 91.69 585 ASN A N 1
ATOM 4666 C CA . ASN A 1 585 ? -27.760 -8.181 29.150 1.00 91.69 585 ASN A CA 1
ATOM 4667 C C . ASN A 1 585 ? -27.166 -9.382 28.382 1.00 91.69 585 ASN A C 1
ATOM 4669 O O . ASN A 1 585 ? -27.644 -10.507 28.522 1.00 91.69 585 ASN A O 1
ATOM 4673 N N . MET A 1 586 ? -26.126 -9.168 27.569 1.00 92.06 586 MET A N 1
ATOM 4674 C CA . MET A 1 586 ? -25.362 -10.238 26.927 1.00 92.06 586 MET A CA 1
ATOM 4675 C C . MET A 1 586 ? -24.273 -10.718 27.888 1.00 92.06 586 MET A C 1
ATOM 4677 O O . MET A 1 586 ? -23.145 -10.230 27.830 1.00 92.06 586 MET A O 1
ATOM 4681 N N . THR A 1 587 ? -24.608 -11.641 28.787 1.00 91.00 587 THR A N 1
ATOM 4682 C CA . THR A 1 587 ? -23.693 -12.137 29.829 1.00 91.00 587 THR A CA 1
ATOM 4683 C C . THR A 1 587 ? -23.062 -13.490 29.489 1.00 91.00 587 THR A C 1
ATOM 4685 O O . THR A 1 587 ? -23.533 -14.229 28.621 1.00 91.00 587 THR A O 1
ATOM 4688 N N . ASP A 1 588 ? -21.973 -13.811 30.185 1.00 89.19 588 ASP A N 1
ATOM 4689 C CA . ASP A 1 588 ? -21.331 -15.121 30.228 1.00 89.19 588 ASP A CA 1
ATOM 4690 C C . ASP A 1 588 ? -21.301 -15.618 31.674 1.00 89.19 588 ASP A C 1
ATOM 4692 O O . ASP A 1 588 ? -20.510 -15.156 32.497 1.00 89.19 588 ASP A O 1
ATOM 4696 N N . GLN A 1 589 ? -22.162 -16.589 31.968 1.00 87.38 589 GLN A N 1
ATOM 4697 C CA . GLN A 1 589 ? -22.314 -17.112 33.318 1.00 87.38 589 GLN A CA 1
ATOM 4698 C C . GLN A 1 589 ? -21.028 -17.761 33.855 1.00 87.38 589 GLN A C 1
ATOM 4700 O O . GLN A 1 589 ? -20.752 -17.647 35.045 1.00 87.38 589 GLN A O 1
ATOM 4705 N N . GLU A 1 590 ? -20.213 -18.399 33.005 1.00 87.06 590 GLU A N 1
ATOM 4706 C CA . GLU A 1 590 ? -18.950 -18.998 33.457 1.00 87.06 590 GLU A CA 1
ATOM 4707 C C . GLU A 1 590 ? -17.954 -17.919 33.907 1.00 87.06 590 GLU A C 1
ATOM 4709 O O . GLU A 1 590 ? -17.226 -18.113 34.883 1.00 87.06 590 GLU A O 1
ATOM 4714 N N . LEU A 1 591 ? -17.955 -16.764 33.231 1.00 86.88 591 LEU A N 1
ATOM 4715 C CA . LEU A 1 591 ? -17.107 -15.619 33.564 1.00 86.88 591 LEU A CA 1
ATOM 4716 C C . LEU A 1 591 ? -17.588 -14.857 34.804 1.00 86.88 591 LEU A C 1
ATOM 4718 O O . LEU A 1 591 ? -16.770 -14.391 35.604 1.00 86.88 591 LEU A O 1
ATOM 4722 N N . ASP A 1 592 ? -18.903 -14.741 34.966 1.00 86.19 592 ASP A N 1
ATOM 4723 C CA . ASP A 1 592 ? -19.520 -14.088 36.122 1.00 86.19 592 ASP A CA 1
ATOM 4724 C C . ASP A 1 592 ? -19.318 -14.907 37.409 1.00 86.19 592 ASP A C 1
ATOM 4726 O O . ASP A 1 592 ? -19.114 -14.335 38.482 1.00 86.19 592 ASP A O 1
ATOM 4730 N N . ASP A 1 593 ? -19.311 -16.241 37.302 1.00 85.94 593 ASP A N 1
ATOM 4731 C CA . ASP A 1 593 ? -19.095 -17.161 38.426 1.00 85.94 593 ASP A CA 1
ATOM 4732 C C . ASP A 1 593 ? -17.603 -17.306 38.817 1.00 85.94 593 ASP A C 1
ATOM 4734 O O . ASP A 1 593 ? -17.279 -17.841 39.887 1.00 85.94 593 ASP A O 1
ATOM 4738 N N . LEU A 1 594 ? -16.671 -16.828 37.981 1.00 85.00 594 LEU A N 1
ATOM 4739 C CA . LEU A 1 594 ? -15.236 -16.824 38.279 1.00 85.00 594 LEU A CA 1
ATOM 4740 C C . LEU A 1 594 ? -14.907 -15.862 39.439 1.00 85.00 594 LEU A C 1
ATOM 4742 O O . LEU A 1 594 ? -15.492 -14.797 39.615 1.00 85.00 594 LEU A O 1
ATOM 4746 N N . SER A 1 595 ? -13.912 -16.225 40.247 1.00 81.31 595 SER A N 1
ATOM 4747 C CA . SER A 1 595 ? -13.393 -15.382 41.332 1.00 81.31 595 SER A CA 1
ATOM 4748 C C . SER A 1 595 ? -11.874 -15.316 41.230 1.00 81.31 595 SER A C 1
ATOM 4750 O O . SER A 1 595 ? -11.155 -16.033 41.938 1.00 81.31 595 SER A O 1
ATOM 4752 N N . VAL A 1 596 ? -11.367 -14.461 40.343 1.00 80.31 596 VAL A N 1
ATOM 4753 C CA . VAL A 1 596 ? -9.923 -14.277 40.179 1.00 80.31 596 VAL A CA 1
ATOM 4754 C C . VAL A 1 596 ? -9.357 -13.489 41.358 1.00 80.31 596 VAL A C 1
ATOM 4756 O O . VAL A 1 596 ? -9.636 -12.308 41.546 1.00 80.31 596 VAL A O 1
ATOM 4759 N N . ASN A 1 597 ? -8.512 -14.152 42.148 1.00 78.00 597 ASN A N 1
ATOM 4760 C CA . ASN A 1 597 ? -7.722 -13.510 43.193 1.00 78.00 597 ASN A CA 1
ATOM 4761 C C . ASN A 1 597 ? -6.364 -13.087 42.609 1.00 78.00 597 ASN A C 1
ATOM 4763 O O . ASN A 1 597 ? -5.475 -13.928 42.431 1.00 78.00 597 ASN A O 1
ATOM 4767 N N . TYR A 1 598 ? -6.230 -11.804 42.272 1.00 82.25 598 TYR A N 1
ATOM 4768 C CA . TYR A 1 598 ? -4.985 -11.195 41.802 1.00 82.25 598 TYR A CA 1
ATOM 4769 C C . TYR A 1 598 ? -4.339 -10.360 42.916 1.00 82.25 598 TYR A C 1
ATOM 4771 O O . TYR A 1 598 ? -5.015 -9.883 43.828 1.00 82.25 598 TYR A O 1
ATOM 4779 N N . SER A 1 599 ? -3.012 -10.219 42.874 1.00 80.44 599 SER A N 1
ATOM 4780 C CA . SER A 1 599 ? -2.275 -9.498 43.915 1.00 80.44 599 SER A CA 1
ATOM 4781 C C . SER A 1 599 ? -2.524 -7.993 43.832 1.00 80.44 599 SER A C 1
ATOM 4783 O O . SER A 1 599 ? -2.606 -7.430 42.748 1.00 80.44 599 SER A O 1
ATOM 4785 N N . THR A 1 600 ? -2.601 -7.325 44.979 1.00 85.38 600 THR A N 1
ATOM 4786 C CA . THR A 1 600 ? -2.596 -5.854 45.073 1.00 85.38 600 THR A CA 1
ATOM 4787 C C . THR A 1 600 ? -1.280 -5.334 45.658 1.00 85.38 600 THR A C 1
ATOM 4789 O O . THR A 1 600 ? -1.209 -4.195 46.114 1.00 85.38 600 THR A O 1
ATOM 4792 N N . ASN A 1 601 ? -0.257 -6.190 45.744 1.00 93.00 601 ASN A N 1
ATOM 4793 C CA . ASN A 1 601 ? 1.059 -5.829 46.253 1.00 93.00 601 ASN A CA 1
ATOM 4794 C C . ASN A 1 601 ? 1.860 -5.082 45.180 1.00 93.00 601 ASN A C 1
ATOM 4796 O O . ASN A 1 601 ? 1.929 -5.522 44.035 1.00 93.00 601 ASN A O 1
ATOM 4800 N N . GLN A 1 602 ? 2.533 -4.008 45.587 1.00 94.25 602 GLN A N 1
ATOM 4801 C CA . GLN A 1 602 ? 3.367 -3.180 44.723 1.00 94.25 602 GLN A CA 1
ATOM 4802 C C . GLN A 1 602 ? 4.447 -3.984 43.979 1.00 94.25 602 GLN A C 1
ATOM 4804 O O . GLN A 1 602 ? 4.618 -3.794 42.782 1.00 94.25 602 GLN A O 1
ATOM 4809 N N . ASN A 1 603 ? 5.112 -4.939 44.640 1.00 95.12 603 ASN A N 1
ATOM 4810 C CA . ASN A 1 603 ? 6.155 -5.747 43.988 1.00 95.12 603 ASN A CA 1
ATOM 4811 C C . ASN A 1 603 ? 5.605 -6.611 42.839 1.00 95.12 603 ASN A C 1
ATOM 4813 O O . ASN A 1 603 ? 6.283 -6.822 41.838 1.00 95.12 603 ASN A O 1
ATOM 4817 N N . ASP A 1 604 ? 4.383 -7.129 42.989 1.00 94.69 604 ASP A N 1
ATOM 4818 C CA . ASP A 1 604 ? 3.750 -7.967 41.965 1.00 94.69 604 ASP A CA 1
ATOM 4819 C C . ASP A 1 604 ? 3.240 -7.106 40.799 1.00 94.69 604 ASP A C 1
ATOM 4821 O O . ASP A 1 604 ? 3.303 -7.528 39.647 1.00 94.69 604 ASP A O 1
ATOM 4825 N N . ILE A 1 605 ? 2.795 -5.878 41.093 1.00 95.62 605 ILE A N 1
ATOM 4826 C CA . ILE A 1 605 ? 2.438 -4.860 40.095 1.00 95.62 605 ILE A CA 1
ATOM 4827 C C . ILE A 1 605 ? 3.671 -4.471 39.266 1.00 95.62 605 ILE A C 1
ATOM 4829 O O . ILE A 1 605 ? 3.598 -4.479 38.041 1.00 95.62 605 ILE A O 1
ATOM 4833 N N . GLU A 1 606 ? 4.812 -4.202 39.905 1.00 96.31 606 GLU A N 1
ATOM 4834 C CA . GLU A 1 606 ? 6.077 -3.877 39.223 1.00 96.31 606 GLU A CA 1
ATOM 4835 C C . GLU A 1 606 ? 6.589 -5.049 38.371 1.00 96.31 606 GLU A C 1
ATOM 4837 O O . GLU A 1 606 ? 7.024 -4.858 37.237 1.00 96.31 606 GLU A O 1
ATOM 4842 N N . ALA A 1 607 ? 6.470 -6.287 38.863 1.00 95.88 607 ALA A N 1
ATOM 4843 C CA . ALA A 1 607 ? 6.787 -7.475 38.070 1.00 95.88 607 ALA A CA 1
ATOM 4844 C C . ALA A 1 607 ? 5.843 -7.646 36.861 1.00 95.88 607 ALA A C 1
ATOM 4846 O O . ALA A 1 607 ? 6.259 -8.123 35.802 1.00 95.88 607 ALA A O 1
ATOM 4847 N N . GLY A 1 608 ? 4.571 -7.264 37.010 1.00 95.81 608 GLY A N 1
ATOM 4848 C CA . GLY A 1 608 ? 3.594 -7.233 35.923 1.00 95.81 608 GLY A CA 1
ATOM 4849 C C . GLY A 1 608 ? 3.939 -6.195 34.860 1.00 95.81 608 GLY A C 1
ATOM 4850 O O . GLY A 1 608 ? 3.903 -6.510 33.672 1.00 95.81 608 GLY A O 1
ATOM 4851 N N . GLU A 1 609 ? 4.337 -4.995 35.284 1.00 95.06 609 GLU A N 1
ATOM 4852 C CA . GLU A 1 609 ? 4.814 -3.930 34.399 1.00 95.06 609 GLU A CA 1
ATOM 4853 C C . GLU A 1 609 ? 6.031 -4.380 33.580 1.00 95.06 609 GLU A C 1
ATOM 4855 O O . GLU A 1 609 ? 6.031 -4.257 32.355 1.00 95.06 609 GLU A O 1
ATOM 4860 N N . GLU A 1 610 ? 7.037 -4.969 34.235 1.00 94.31 610 GLU A N 1
ATOM 4861 C CA . GLU A 1 610 ? 8.234 -5.485 33.557 1.00 94.31 610 GLU A CA 1
ATOM 4862 C C . GLU A 1 610 ? 7.880 -6.576 32.539 1.00 94.31 610 GLU A C 1
ATOM 4864 O O . GLU A 1 610 ? 8.414 -6.604 31.429 1.00 94.31 610 GLU A O 1
ATOM 4869 N N . THR A 1 611 ? 6.926 -7.450 32.876 1.00 94.88 611 THR A N 1
ATOM 4870 C CA . THR A 1 611 ? 6.434 -8.477 31.950 1.00 94.88 611 THR A CA 1
ATOM 4871 C C . THR A 1 611 ? 5.814 -7.825 30.711 1.00 94.88 611 THR A C 1
ATOM 4873 O O . THR A 1 611 ? 6.214 -8.148 29.594 1.00 94.88 611 THR A O 1
ATOM 4876 N N . VAL A 1 612 ? 4.902 -6.859 30.883 1.00 94.25 612 VAL A N 1
ATOM 4877 C CA . VAL A 1 612 ? 4.245 -6.146 29.768 1.00 94.25 612 VAL A CA 1
ATOM 4878 C C . VAL A 1 612 ? 5.265 -5.502 28.823 1.00 94.25 612 VAL A C 1
ATOM 4880 O O . VAL A 1 612 ? 5.112 -5.609 27.604 1.00 94.25 612 VAL A O 1
ATOM 4883 N N . LYS A 1 613 ? 6.326 -4.893 29.361 1.00 90.94 613 LYS A N 1
ATOM 4884 C CA . LYS A 1 613 ? 7.353 -4.206 28.562 1.00 90.94 613 LYS A CA 1
ATOM 4885 C C . LYS A 1 613 ? 8.296 -5.143 27.810 1.00 90.94 613 LYS A C 1
ATOM 4887 O O . LYS A 1 613 ? 8.855 -4.734 26.799 1.00 90.94 613 LYS A O 1
ATOM 4892 N N . THR A 1 614 ? 8.472 -6.383 28.271 1.00 89.25 614 THR A N 1
ATOM 4893 C CA . THR A 1 614 ? 9.553 -7.254 27.778 1.00 89.25 614 THR A CA 1
ATOM 4894 C C . THR A 1 614 ? 9.100 -8.501 27.030 1.00 89.25 614 THR A C 1
ATOM 4896 O O . THR A 1 614 ? 9.851 -8.983 26.184 1.00 89.25 614 THR A O 1
ATOM 4899 N N . VAL A 1 615 ? 7.896 -9.035 27.285 1.00 91.25 615 VAL A N 1
ATOM 4900 C CA . VAL A 1 615 ? 7.437 -10.267 26.610 1.00 91.25 615 VAL A CA 1
ATOM 4901 C C . VAL A 1 615 ? 6.855 -10.023 25.216 1.00 91.25 615 VAL A C 1
ATOM 4903 O O . VAL A 1 615 ? 6.671 -10.982 24.466 1.00 91.25 615 VAL A O 1
ATOM 4906 N N . GLY A 1 616 ? 6.595 -8.757 24.867 1.00 90.62 616 GLY A N 1
ATOM 4907 C CA . GLY A 1 616 ? 6.077 -8.344 23.561 1.00 90.62 616 GLY A CA 1
ATOM 4908 C C . GLY A 1 616 ? 4.677 -7.727 23.564 1.00 90.62 616 GLY A C 1
ATOM 4909 O O . GLY A 1 616 ? 4.168 -7.453 22.487 1.00 90.62 616 GLY A O 1
ATOM 4910 N N . CYS A 1 617 ? 4.037 -7.471 24.716 1.00 93.38 617 CYS A N 1
ATOM 4911 C CA . CYS A 1 617 ? 2.698 -6.854 24.732 1.00 93.38 617 CYS A CA 1
ATOM 4912 C C . CYS A 1 617 ? 2.687 -5.495 24.015 1.00 93.38 617 CYS A C 1
ATOM 4914 O O . CYS A 1 617 ? 1.737 -5.177 23.301 1.00 93.38 617 CYS A O 1
ATOM 4916 N N . LEU A 1 618 ? 3.763 -4.718 24.182 1.00 92.50 618 LEU A N 1
ATOM 4917 C CA . LEU A 1 618 ? 3.853 -3.361 23.652 1.00 92.50 618 LEU A CA 1
ATOM 4918 C C . LEU A 1 618 ? 4.121 -3.264 22.141 1.00 92.50 618 LEU A C 1
ATOM 4920 O O . LEU A 1 618 ? 4.095 -2.169 21.594 1.00 92.50 618 LEU A O 1
ATOM 4924 N N . SER A 1 619 ? 4.329 -4.382 21.435 1.00 89.69 619 SER A N 1
ATOM 4925 C CA . SER A 1 619 ? 4.365 -4.351 19.962 1.00 89.69 619 SER A CA 1
ATOM 4926 C C . SER A 1 619 ? 2.988 -4.101 19.343 1.00 89.69 619 SER A C 1
ATOM 4928 O O . SER A 1 619 ? 2.885 -3.652 18.203 1.00 89.69 619 SER A O 1
ATOM 4930 N N . CYS A 1 620 ? 1.929 -4.417 20.093 1.00 91.00 620 CYS A N 1
ATOM 4931 C CA . CYS A 1 620 ? 0.545 -4.220 19.679 1.00 91.00 620 CYS A CA 1
ATOM 4932 C C . CYS A 1 620 ? -0.187 -3.219 20.572 1.00 91.00 620 CYS A C 1
ATOM 4934 O O . CYS A 1 620 ? -1.065 -2.523 20.087 1.00 91.00 620 CYS A O 1
ATOM 4936 N N . HIS A 1 621 ? 0.124 -3.181 21.869 1.00 92.50 621 HIS A N 1
ATOM 4937 C CA . HIS A 1 621 ? -0.561 -2.326 22.832 1.00 92.50 621 HIS A CA 1
ATOM 4938 C C . HIS A 1 621 ? 0.280 -1.117 23.224 1.00 92.50 621 HIS A C 1
ATOM 4940 O O . HIS A 1 621 ? 1.472 -1.237 23.487 1.00 92.50 621 HIS A O 1
ATOM 4946 N N . LYS A 1 622 ? -0.367 0.028 23.405 1.00 90.75 622 LYS A N 1
ATOM 4947 C CA . LYS A 1 622 ? 0.271 1.217 23.963 1.00 90.75 622 LYS A CA 1
ATOM 4948 C C . LYS A 1 622 ? 0.073 1.325 25.473 1.00 90.75 622 LYS A C 1
ATOM 4950 O O . LYS A 1 622 ? -0.999 0.989 25.986 1.00 90.75 622 LYS A O 1
ATOM 4955 N N . VAL A 1 623 ? 1.105 1.796 26.172 1.00 90.50 623 VAL A N 1
ATOM 4956 C CA . VAL A 1 623 ? 1.059 2.266 27.564 1.00 90.50 623 VAL A CA 1
ATOM 4957 C C . VAL A 1 623 ? 1.876 3.555 27.659 1.00 90.50 623 VAL A C 1
ATOM 4959 O O . VAL A 1 623 ? 3.093 3.555 27.474 1.00 90.50 623 VAL A O 1
ATOM 4962 N N . GLY A 1 624 ? 1.213 4.659 27.975 1.00 86.88 624 GLY A N 1
ATOM 4963 C CA . GLY A 1 624 ? 1.770 6.001 27.913 1.00 86.88 624 GLY A CA 1
ATOM 4964 C C . GLY A 1 624 ? 2.186 6.333 26.485 1.00 86.88 624 GLY A C 1
ATOM 4965 O O . GLY A 1 624 ? 1.413 6.174 25.542 1.00 86.88 624 GLY A O 1
ATOM 4966 N N . ASP A 1 625 ? 3.436 6.751 26.326 1.00 86.00 625 ASP A N 1
ATOM 4967 C CA . ASP A 1 625 ? 4.031 7.026 25.016 1.00 86.00 625 ASP A CA 1
ATOM 4968 C C . ASP A 1 625 ? 4.774 5.807 24.434 1.00 86.00 625 ASP A C 1
ATOM 4970 O O . ASP A 1 625 ? 5.407 5.915 23.388 1.00 86.00 625 ASP A O 1
ATOM 4974 N N . LEU A 1 626 ? 4.722 4.648 25.106 1.00 88.50 626 LEU A N 1
ATOM 4975 C CA . LEU A 1 626 ? 5.469 3.449 24.731 1.00 88.50 626 LEU A CA 1
ATOM 4976 C C . LEU A 1 626 ? 4.563 2.390 24.090 1.00 88.50 626 LEU A C 1
ATOM 4978 O O . LEU A 1 626 ? 3.536 2.015 24.656 1.00 88.50 626 LEU A O 1
ATOM 4982 N N . GLY A 1 627 ? 5.003 1.842 22.959 1.00 88.19 627 GLY A N 1
ATOM 4983 C CA . GLY A 1 627 ? 4.314 0.777 22.227 1.00 88.19 627 GLY A CA 1
ATOM 4984 C C . GLY A 1 627 ? 3.568 1.274 20.989 1.00 88.19 627 GLY A C 1
ATOM 4985 O O . GLY A 1 627 ? 3.785 2.400 20.547 1.00 88.19 627 GLY A O 1
ATOM 4986 N N . SER A 1 628 ? 2.710 0.423 20.421 1.00 85.38 628 SER A N 1
ATOM 4987 C CA . SER A 1 628 ? 1.964 0.713 19.186 1.00 85.38 628 SER A CA 1
ATOM 4988 C C . SER A 1 628 ? 0.453 0.821 19.418 1.00 85.38 628 SER A C 1
ATOM 4990 O O . SER A 1 628 ? -0.083 0.286 20.387 1.00 85.38 628 SER A O 1
ATOM 4992 N N . ASP A 1 629 ? -0.232 1.516 18.509 1.00 82.19 629 ASP A N 1
ATOM 4993 C CA . ASP A 1 629 ? -1.686 1.721 18.526 1.00 82.19 629 ASP A CA 1
ATOM 4994 C C . ASP A 1 629 ? -2.450 0.653 17.701 1.00 82.19 629 ASP A C 1
ATOM 4996 O O . ASP A 1 629 ? -3.614 0.848 17.351 1.00 82.19 629 ASP A O 1
ATOM 5000 N N . PHE A 1 630 ? -1.820 -0.492 17.386 1.00 84.44 630 PHE A N 1
ATOM 5001 C CA . PHE A 1 630 ? -2.462 -1.585 16.634 1.00 84.44 630 PHE A CA 1
ATOM 5002 C C . PHE A 1 630 ? -3.627 -2.232 17.405 1.00 84.44 630 PHE A C 1
ATOM 5004 O O . PHE A 1 630 ? -4.666 -2.563 16.836 1.00 84.44 630 PHE A O 1
ATOM 5011 N N . ALA A 1 631 ? -3.451 -2.437 18.709 1.00 86.62 631 ALA A N 1
ATOM 5012 C CA . ALA A 1 631 ? -4.437 -3.000 19.621 1.00 86.62 631 ALA A CA 1
ATOM 5013 C C . ALA A 1 631 ? -4.849 -1.955 20.674 1.00 86.62 631 ALA A C 1
ATOM 5015 O O . ALA A 1 631 ? -4.152 -0.959 20.876 1.00 86.62 631 ALA A O 1
ATOM 5016 N N . PRO A 1 632 ? -5.974 -2.156 21.390 1.00 84.44 632 PRO A N 1
ATOM 5017 C CA . PRO A 1 632 ? -6.465 -1.164 22.340 1.00 84.44 632 PRO A CA 1
ATOM 5018 C C . PRO A 1 632 ? -5.414 -0.781 23.388 1.00 84.44 632 PRO A C 1
ATOM 5020 O O . PRO A 1 632 ? -4.867 -1.658 24.060 1.00 84.44 632 PRO A O 1
ATOM 5023 N N . ALA A 1 633 ? -5.180 0.520 23.558 1.00 88.00 633 ALA A N 1
ATOM 5024 C CA . ALA A 1 633 ? -4.273 1.043 24.574 1.00 88.00 633 ALA A CA 1
ATOM 5025 C C . ALA A 1 633 ? -4.653 0.554 25.985 1.00 88.00 633 ALA A C 1
ATOM 5027 O O . ALA A 1 633 ? -5.836 0.410 26.325 1.00 88.00 633 ALA A O 1
ATOM 5028 N N . LEU A 1 634 ? -3.641 0.288 26.811 1.00 91.56 634 LEU A N 1
ATOM 5029 C CA . LEU A 1 634 ? -3.797 -0.341 28.124 1.00 91.56 634 LEU A CA 1
ATOM 5030 C C . LEU A 1 634 ? -3.807 0.665 29.285 1.00 91.56 634 LEU A C 1
ATOM 5032 O O . LEU A 1 634 ? -4.141 0.278 30.402 1.00 91.56 634 LEU A O 1
ATOM 5036 N N . ASP A 1 635 ? -3.544 1.952 29.028 1.00 87.31 635 ASP A N 1
ATOM 5037 C CA . ASP A 1 635 ? -3.438 3.054 30.008 1.00 87.31 635 ASP A CA 1
ATOM 5038 C C . ASP A 1 635 ? -4.553 3.134 31.050 1.00 87.31 635 ASP A C 1
ATOM 5040 O O . ASP A 1 635 ? -4.378 3.651 32.153 1.00 87.31 635 ASP A O 1
ATOM 5044 N N . SER A 1 636 ? -5.740 2.671 30.678 1.00 87.75 636 SER A N 1
ATOM 5045 C CA . SER A 1 636 ? -6.920 2.720 31.534 1.00 87.75 636 SER A CA 1
ATOM 5046 C C . SER A 1 636 ? -7.768 1.459 31.430 1.00 87.75 636 SER A C 1
ATOM 5048 O O . SER A 1 636 ? -8.984 1.496 31.643 1.00 87.75 636 SER A O 1
ATOM 5050 N N . VAL A 1 637 ? -7.140 0.328 31.095 1.00 91.06 637 VAL A N 1
ATOM 5051 C CA . VAL A 1 637 ? -7.842 -0.946 30.911 1.00 91.06 637 VAL A CA 1
ATOM 5052 C C . VAL A 1 637 ? -8.573 -1.379 32.186 1.00 91.06 637 VAL A C 1
ATOM 5054 O O . VAL A 1 637 ? -9.715 -1.826 32.104 1.00 91.06 637 VAL A O 1
ATOM 5057 N N . GLY A 1 638 ? -8.006 -1.128 33.371 1.00 90.31 638 GLY A N 1
ATOM 5058 C CA . GLY A 1 638 ? -8.636 -1.420 34.662 1.00 90.31 638 GLY A CA 1
ATOM 5059 C C . GLY A 1 638 ? -9.902 -0.602 34.953 1.00 90.31 638 GLY A C 1
ATOM 5060 O O . GLY A 1 638 ? -10.671 -0.961 35.847 1.00 90.31 638 GLY A O 1
ATOM 5061 N N . THR A 1 639 ? -10.146 0.488 34.213 1.00 87.44 639 THR A N 1
ATOM 5062 C CA . THR A 1 639 ? -11.418 1.236 34.235 1.00 87.44 639 THR A CA 1
ATOM 5063 C C . THR A 1 639 ? -12.480 0.577 33.350 1.00 87.44 639 THR A C 1
ATOM 5065 O O . THR A 1 639 ? -13.673 0.682 33.631 1.00 87.44 639 THR A O 1
ATOM 5068 N N . LYS A 1 640 ? -12.061 -0.108 32.282 1.00 88.56 640 LYS A N 1
ATOM 5069 C CA . LYS A 1 640 ? -12.935 -0.660 31.242 1.00 88.56 640 LYS A CA 1
ATOM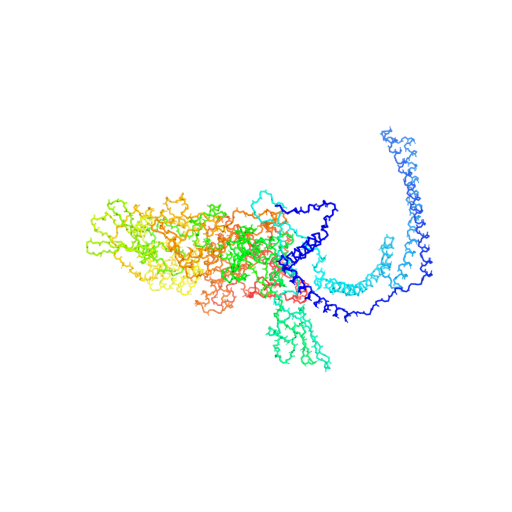 5070 C C . LYS A 1 640 ? -13.433 -2.063 31.567 1.00 88.56 640 LYS A C 1
ATOM 5072 O O . LYS A 1 640 ? -14.632 -2.304 31.466 1.00 88.56 640 LYS A O 1
ATOM 5077 N N . VAL A 1 641 ? -12.530 -2.980 31.906 1.00 91.75 641 VAL A N 1
ATOM 5078 C CA . VAL A 1 641 ? -12.825 -4.421 31.983 1.00 91.75 641 VAL A CA 1
ATOM 5079 C C . VAL A 1 641 ? -12.825 -4.967 33.411 1.00 91.75 641 VAL A C 1
ATOM 5081 O O . VAL A 1 641 ? -12.370 -4.308 34.348 1.00 91.75 641 VAL A O 1
ATOM 5084 N N . THR A 1 642 ? -13.331 -6.190 33.576 1.00 90.19 642 THR A N 1
ATOM 5085 C CA . THR A 1 642 ? -13.266 -6.938 34.839 1.00 90.19 642 THR A CA 1
ATOM 5086 C C . THR A 1 642 ? -11.954 -7.726 34.967 1.00 90.19 642 THR A C 1
ATOM 5088 O O . THR A 1 642 ? -11.332 -8.112 33.975 1.00 90.19 642 THR A O 1
ATOM 5091 N N . ALA A 1 643 ? -11.524 -8.007 36.203 1.00 91.00 643 ALA A N 1
ATOM 5092 C CA . ALA A 1 643 ? -10.322 -8.811 36.447 1.00 91.00 643 ALA A CA 1
ATOM 5093 C C . ALA A 1 643 ? -10.486 -10.273 35.994 1.00 91.00 643 ALA A C 1
ATOM 5095 O O . ALA A 1 643 ? -9.529 -10.873 35.504 1.00 91.00 643 ALA A O 1
ATOM 5096 N N . ASN A 1 644 ? -11.700 -10.825 36.124 1.00 91.31 644 ASN A N 1
ATOM 5097 C CA . ASN A 1 644 ? -12.041 -12.158 35.624 1.00 91.31 644 ASN A CA 1
ATOM 5098 C C . ASN A 1 644 ? -11.836 -12.240 34.111 1.00 91.31 644 ASN A C 1
ATOM 5100 O O . ASN A 1 644 ? -11.176 -13.158 33.630 1.00 91.31 644 ASN A O 1
ATOM 5104 N N . TYR A 1 645 ? -12.346 -11.242 33.382 1.00 92.25 645 TYR A N 1
ATOM 5105 C CA . TYR A 1 645 ? -12.166 -11.148 31.940 1.00 92.25 645 TYR A CA 1
ATOM 5106 C C . TYR A 1 645 ? -10.689 -11.070 31.554 1.00 92.25 645 TYR A C 1
ATOM 5108 O O . TYR A 1 645 ? -10.251 -11.856 30.723 1.00 92.25 645 TYR A O 1
ATOM 5116 N N . LEU A 1 646 ? -9.907 -10.168 32.166 1.00 93.12 646 LEU A N 1
ATOM 5117 C CA . LEU A 1 646 ? -8.483 -10.039 31.829 1.00 93.12 646 LEU A CA 1
ATOM 5118 C C . LEU A 1 646 ? -7.710 -11.335 32.044 1.00 93.12 646 LEU A C 1
ATOM 5120 O O . LEU A 1 646 ? -6.862 -11.676 31.228 1.00 93.12 646 LEU A O 1
ATOM 5124 N N . TYR A 1 647 ? -7.995 -12.046 33.132 1.00 92.88 647 TYR A N 1
ATOM 5125 C CA . TYR A 1 647 ? -7.323 -13.303 33.422 1.00 92.88 647 TYR A CA 1
ATOM 5126 C C . TYR A 1 647 ? -7.602 -14.355 32.343 1.00 92.88 647 TYR A C 1
ATOM 5128 O O . TYR A 1 647 ? -6.653 -14.871 31.763 1.00 92.88 647 TYR A O 1
ATOM 5136 N N . GLU A 1 648 ? -8.873 -14.638 32.035 1.00 91.25 648 GLU A N 1
ATOM 5137 C CA . GLU A 1 648 ? -9.230 -15.632 31.006 1.00 91.25 648 GLU A CA 1
ATOM 5138 C C . GLU A 1 648 ? -8.772 -15.193 29.607 1.00 91.25 648 GLU A C 1
ATOM 5140 O O . GLU A 1 648 ? -8.260 -16.010 28.842 1.00 91.25 648 GLU A O 1
ATOM 5145 N N . TRP A 1 649 ? -8.901 -13.899 29.285 1.00 92.44 649 TRP A N 1
ATOM 5146 C CA . TRP A 1 649 ? -8.489 -13.347 27.995 1.00 92.44 649 TRP A CA 1
ATOM 5147 C C . TRP A 1 649 ? -6.987 -13.491 27.760 1.00 92.44 649 TRP A C 1
ATOM 5149 O O . TRP A 1 649 ? -6.586 -13.877 26.671 1.00 92.44 649 TRP A O 1
ATOM 5159 N N . ILE A 1 650 ? -6.148 -13.191 28.757 1.00 93.94 650 ILE A N 1
ATOM 5160 C CA . ILE A 1 650 ? -4.686 -13.258 28.607 1.00 93.94 650 ILE A CA 1
ATOM 5161 C C . ILE A 1 650 ? -4.185 -14.709 28.687 1.00 93.94 650 ILE A C 1
ATOM 5163 O O . ILE A 1 650 ? -3.214 -15.049 28.010 1.00 93.94 650 ILE A O 1
ATOM 5167 N N . ASP A 1 651 ? -4.832 -15.568 29.483 1.00 92.31 651 ASP A N 1
ATOM 5168 C CA . ASP A 1 651 ? -4.476 -16.989 29.593 1.00 92.31 651 ASP A CA 1
ATOM 5169 C C . ASP A 1 651 ? -4.679 -17.725 28.260 1.00 92.31 651 ASP A C 1
ATOM 5171 O O . ASP A 1 651 ? -3.767 -18.391 27.759 1.00 92.31 651 ASP A O 1
ATOM 5175 N N . ASN A 1 652 ? -5.864 -17.573 27.655 1.00 90.06 652 ASN A N 1
ATOM 5176 C CA . ASN A 1 652 ? -6.201 -18.218 26.390 1.00 90.06 652 ASN A CA 1
ATOM 5177 C C . ASN A 1 652 ? -7.212 -17.393 25.564 1.00 90.06 652 ASN A C 1
ATOM 5179 O O . ASN A 1 652 ? -8.416 -17.679 25.596 1.00 90.06 652 ASN A O 1
ATOM 5183 N N . PRO A 1 653 ? -6.735 -16.415 24.767 1.00 91.50 653 PRO A N 1
ATOM 5184 C CA . PRO A 1 653 ? -7.606 -15.545 23.979 1.00 91.50 653 PRO A CA 1
ATOM 5185 C C . PRO A 1 653 ? -8.517 -16.321 23.014 1.00 91.50 653 PRO A C 1
ATOM 5187 O O . PRO A 1 653 ? -9.719 -16.072 22.963 1.00 91.50 653 PRO A O 1
ATOM 5190 N N . LYS A 1 654 ? -7.966 -17.313 22.299 1.00 88.25 654 LYS A N 1
ATOM 5191 C CA . LYS A 1 654 ? -8.661 -18.124 21.279 1.00 88.25 654 LYS A CA 1
ATOM 5192 C C . LYS A 1 654 ? -9.759 -19.023 21.838 1.00 88.25 654 LYS A C 1
ATOM 5194 O O . LYS A 1 654 ? -10.732 -19.317 21.148 1.00 88.25 654 LYS A O 1
ATOM 5199 N N . LYS A 1 655 ? -9.617 -19.476 23.087 1.00 86.56 655 LYS A N 1
ATOM 5200 C CA . LYS A 1 655 ? -10.683 -20.202 23.796 1.00 86.56 655 LYS A CA 1
ATOM 5201 C C . LYS A 1 655 ? -11.893 -19.299 24.036 1.00 86.56 655 LYS A C 1
ATOM 5203 O O . LYS A 1 655 ? -13.017 -19.795 24.045 1.00 86.56 655 LYS A O 1
ATOM 5208 N N . TYR A 1 656 ? -11.658 -18.007 24.254 1.00 82.31 656 TYR A N 1
ATOM 5209 C CA . TYR A 1 656 ? -12.713 -17.034 24.503 1.00 82.31 656 TYR A CA 1
ATOM 5210 C C . TYR A 1 656 ? -13.337 -16.509 23.204 1.00 82.31 656 TYR A C 1
ATOM 5212 O O . TYR A 1 656 ? -14.561 -16.477 23.080 1.00 82.31 656 TYR A O 1
ATOM 5220 N N . ASP A 1 657 ? -12.498 -16.130 22.241 1.00 83.25 657 ASP A N 1
ATOM 5221 C CA . ASP A 1 657 ? -12.882 -15.651 20.914 1.00 83.25 657 ASP A CA 1
ATOM 5222 C C . ASP A 1 657 ? -12.025 -16.364 19.848 1.00 83.25 657 ASP A C 1
ATOM 5224 O O . ASP A 1 657 ? -10.844 -16.039 19.706 1.00 83.25 657 ASP A O 1
ATOM 5228 N N . PRO A 1 658 ? -12.578 -17.342 19.104 1.00 82.88 658 PRO A N 1
ATOM 5229 C CA . PRO A 1 658 ? -11.833 -18.105 18.099 1.00 82.88 658 PRO A CA 1
ATOM 5230 C C . PRO A 1 658 ? -11.223 -17.260 16.971 1.00 82.88 658 PRO A C 1
ATOM 5232 O O . PRO A 1 658 ? -10.228 -17.679 16.368 1.00 82.88 658 PRO A O 1
ATOM 5235 N N . ASP A 1 659 ? -11.793 -16.082 16.704 1.00 79.50 659 ASP A N 1
ATOM 5236 C CA . ASP A 1 659 ? -11.406 -15.205 15.599 1.00 79.50 659 ASP A CA 1
ATOM 5237 C C . ASP A 1 659 ? -10.452 -14.080 16.034 1.00 79.50 659 ASP A C 1
ATOM 5239 O O . ASP A 1 659 ? -9.966 -13.317 15.194 1.00 79.50 659 ASP A O 1
ATOM 5243 N N . THR A 1 660 ? -10.118 -13.996 17.329 1.00 84.94 660 THR A N 1
ATOM 5244 C CA . THR A 1 660 ? -9.212 -12.968 17.857 1.00 84.94 660 THR A CA 1
ATOM 5245 C C . THR A 1 660 ? -7.809 -13.033 17.250 1.00 84.94 660 THR A C 1
ATOM 5247 O O . THR A 1 660 ? -7.215 -14.103 17.077 1.00 84.94 660 THR A O 1
ATOM 5250 N N . ALA A 1 661 ? -7.243 -11.852 16.993 1.00 88.25 661 ALA A N 1
ATOM 5251 C CA . ALA A 1 661 ? -5.836 -11.687 16.643 1.00 88.25 661 ALA A CA 1
ATOM 5252 C C . ALA A 1 661 ? -4.912 -11.665 17.874 1.00 88.25 661 ALA A C 1
ATOM 5254 O O . ALA A 1 661 ? -3.699 -11.777 17.706 1.00 88.25 661 ALA A O 1
ATOM 5255 N N . MET A 1 662 ? -5.453 -11.529 19.096 1.00 91.44 662 MET A N 1
ATOM 5256 C CA . MET A 1 662 ? -4.652 -11.525 20.325 1.00 91.44 662 MET A CA 1
ATOM 5257 C C . MET A 1 662 ? -3.966 -12.888 20.505 1.00 91.44 662 MET A C 1
ATOM 5259 O O . MET A 1 662 ? -4.658 -13.896 20.669 1.00 91.44 662 MET A O 1
ATOM 5263 N N . PRO A 1 663 ? -2.625 -12.952 20.500 1.00 93.38 663 PRO A N 1
ATOM 5264 C CA . PRO A 1 663 ? -1.921 -14.217 20.617 1.00 93.38 663 PRO A CA 1
ATOM 5265 C C . PRO A 1 663 ? -1.753 -14.658 22.071 1.00 93.38 663 PRO A C 1
ATOM 5267 O O . PRO A 1 663 ? -1.742 -13.851 23.001 1.00 93.38 663 PRO A O 1
ATOM 5270 N N . SER A 1 664 ? -1.480 -15.948 22.266 1.00 92.81 664 SER A N 1
ATOM 5271 C CA . SER A 1 664 ? -0.912 -16.428 23.525 1.00 92.81 664 SER A CA 1
ATOM 5272 C C . SER A 1 664 ? 0.589 -16.130 23.582 1.00 92.81 664 SER A C 1
ATOM 5274 O O . SER A 1 664 ? 1.380 -16.636 22.774 1.00 92.81 664 SER A O 1
ATOM 5276 N N . LEU A 1 665 ? 0.999 -15.359 24.594 1.00 91.62 665 LEU A N 1
ATOM 5277 C CA . LEU A 1 665 ? 2.407 -15.096 24.933 1.00 91.62 665 LEU A CA 1
ATOM 5278 C C . LEU A 1 665 ? 3.009 -16.161 25.869 1.00 91.62 665 LEU A C 1
ATOM 5280 O O . LEU A 1 665 ? 4.145 -16.020 26.337 1.00 91.62 665 LEU A O 1
ATOM 5284 N N . ARG A 1 666 ? 2.262 -17.248 26.124 1.00 91.12 666 ARG A N 1
ATOM 5285 C CA . ARG A 1 666 ? 2.684 -18.402 26.936 1.00 91.12 666 ARG A CA 1
ATOM 5286 C C . ARG A 1 666 ? 3.188 -17.976 28.323 1.00 91.12 666 ARG A C 1
ATOM 5288 O O . ARG A 1 666 ? 4.265 -18.389 28.753 1.00 91.12 666 ARG A O 1
ATOM 5295 N N . LEU A 1 667 ? 2.440 -17.092 28.987 1.00 93.69 667 LEU A N 1
ATOM 5296 C CA . LEU A 1 667 ? 2.748 -16.641 30.344 1.00 93.69 667 LEU A CA 1
ATOM 5297 C C . LEU A 1 667 ? 2.579 -17.796 31.338 1.00 93.69 667 LEU A C 1
ATOM 5299 O O . LEU A 1 667 ? 1.661 -18.603 31.234 1.00 93.69 667 LEU A O 1
ATOM 5303 N N . SER A 1 668 ? 3.453 -17.862 32.335 1.00 93.38 668 SER A N 1
ATOM 5304 C CA . SER A 1 668 ? 3.243 -18.695 33.517 1.00 93.38 668 SER A CA 1
ATOM 5305 C C . SER A 1 668 ? 2.097 -18.145 34.372 1.00 93.38 668 SER A C 1
ATOM 5307 O O . SER A 1 668 ? 1.801 -16.950 34.335 1.00 93.38 668 SER A O 1
ATOM 5309 N N . GLN A 1 669 ? 1.496 -18.975 35.236 1.00 92.25 669 GLN A N 1
ATOM 5310 C CA . GLN A 1 669 ? 0.428 -18.504 36.134 1.00 92.25 669 GLN A CA 1
ATOM 5311 C C . GLN A 1 669 ? 0.847 -17.319 37.020 1.00 92.25 669 GLN A C 1
ATOM 5313 O O . GLN A 1 669 ? -0.005 -16.529 37.423 1.00 92.25 669 GLN A O 1
ATOM 5318 N N . THR A 1 670 ? 2.132 -17.213 37.372 1.00 93.06 670 THR A N 1
ATOM 5319 C CA . THR A 1 670 ? 2.650 -16.092 38.167 1.00 93.06 670 THR A CA 1
ATOM 5320 C C . THR A 1 670 ? 2.740 -14.826 37.324 1.00 93.06 670 THR A C 1
ATOM 5322 O O . THR A 1 670 ? 2.213 -13.798 37.738 1.00 93.06 670 THR A O 1
ATOM 5325 N N . GLU A 1 671 ? 3.339 -14.905 36.130 1.00 95.00 671 GLU A N 1
ATOM 5326 C CA . GLU A 1 671 ? 3.398 -13.779 35.186 1.00 95.00 671 GLU A CA 1
ATOM 5327 C C . GLU A 1 671 ? 1.990 -13.273 34.854 1.00 95.00 671 GLU A C 1
ATOM 5329 O O . GLU A 1 671 ? 1.729 -12.082 34.974 1.00 95.00 671 GLU A O 1
ATOM 5334 N N . LEU A 1 672 ? 1.055 -14.177 34.542 1.00 94.88 672 LEU A N 1
ATOM 5335 C CA . LEU A 1 672 ? -0.339 -13.841 34.252 1.00 94.88 672 LEU A CA 1
ATOM 5336 C C . LEU A 1 672 ? -0.992 -13.048 35.394 1.00 94.88 672 LEU A C 1
ATOM 5338 O O . LEU A 1 672 ? -1.580 -11.995 35.162 1.00 94.88 672 LEU A O 1
ATOM 5342 N N . LYS A 1 673 ? -0.873 -13.517 36.642 1.00 94.12 673 LYS A N 1
ATOM 5343 C CA . LYS A 1 673 ? -1.454 -12.824 37.805 1.00 94.12 673 LYS A CA 1
ATOM 5344 C C . LYS A 1 673 ? -0.830 -11.453 38.046 1.00 94.12 673 LYS A C 1
ATOM 5346 O O . LYS A 1 673 ? -1.552 -10.531 38.417 1.00 94.12 673 LYS A O 1
ATOM 5351 N N . ASN A 1 674 ? 0.478 -11.324 37.835 1.00 95.94 674 ASN A N 1
ATOM 5352 C CA . ASN A 1 674 ? 1.197 -10.061 37.977 1.00 95.94 674 ASN A CA 1
ATOM 5353 C C . ASN A 1 674 ? 0.790 -9.069 36.881 1.00 95.94 674 ASN A C 1
ATOM 5355 O O . ASN A 1 674 ? 0.513 -7.908 37.173 1.00 95.94 674 ASN A O 1
ATOM 5359 N N . VAL A 1 675 ? 0.652 -9.534 35.635 1.00 96.25 675 VAL A N 1
ATOM 5360 C CA . VAL A 1 675 ? 0.130 -8.726 34.524 1.00 96.25 675 VAL A CA 1
ATOM 5361 C C . VAL A 1 675 ? -1.297 -8.265 34.821 1.00 96.25 675 VAL A C 1
ATOM 5363 O O . VAL A 1 675 ? -1.577 -7.075 34.717 1.00 96.25 675 VAL A O 1
ATOM 5366 N N . VAL A 1 676 ? -2.191 -9.155 35.269 1.00 95.88 676 VAL A N 1
ATOM 5367 C CA . VAL A 1 676 ? -3.559 -8.768 35.666 1.00 95.88 676 VAL A CA 1
ATOM 5368 C C . VAL A 1 676 ? -3.532 -7.732 36.796 1.00 95.88 676 VAL A C 1
ATOM 5370 O O . VAL A 1 676 ? -4.267 -6.751 36.728 1.00 95.88 676 VAL A O 1
ATOM 5373 N N . ALA A 1 677 ? -2.665 -7.893 37.801 1.00 95.44 677 ALA A N 1
ATOM 5374 C CA . ALA A 1 677 ? -2.508 -6.919 38.882 1.00 95.44 677 ALA A CA 1
ATOM 5375 C C . ALA A 1 677 ? -2.093 -5.531 38.374 1.00 95.44 677 ALA A C 1
ATOM 5377 O O . ALA A 1 677 ? -2.712 -4.533 38.748 1.00 95.44 677 ALA A O 1
ATOM 5378 N N . TYR A 1 678 ? -1.093 -5.474 37.492 1.00 96.44 678 TYR A N 1
ATOM 5379 C CA . TYR A 1 678 ? -0.640 -4.238 36.863 1.00 96.44 678 TYR A CA 1
ATOM 5380 C C . TYR A 1 678 ? -1.748 -3.575 36.036 1.00 96.44 678 TYR A C 1
ATOM 5382 O O . TYR A 1 678 ? -2.104 -2.424 36.287 1.00 96.44 678 TYR A O 1
ATOM 5390 N N . LEU A 1 679 ? -2.370 -4.319 35.118 1.00 95.50 679 LEU A N 1
ATOM 5391 C CA . LEU A 1 679 ? -3.421 -3.807 34.235 1.00 95.50 679 LEU A CA 1
ATOM 5392 C C . LEU A 1 679 ? -4.664 -3.335 35.005 1.00 95.50 679 LEU A C 1
ATOM 5394 O O . LEU A 1 679 ? -5.246 -2.305 34.671 1.00 95.50 679 LEU A O 1
ATOM 5398 N N . MET A 1 680 ? -5.053 -4.027 36.081 1.00 93.62 680 MET A N 1
ATOM 5399 C CA . MET A 1 680 ? -6.164 -3.597 36.940 1.00 93.62 680 MET A CA 1
ATOM 5400 C C . MET A 1 680 ? -5.846 -2.340 37.766 1.00 93.62 680 MET A C 1
ATOM 5402 O O . MET A 1 680 ? -6.779 -1.700 38.270 1.00 93.62 680 MET A O 1
ATOM 5406 N N . ASN A 1 681 ? -4.564 -1.988 37.912 1.00 92.62 681 ASN A N 1
ATOM 5407 C CA . ASN A 1 681 ? -4.102 -0.754 38.547 1.00 92.62 681 ASN A CA 1
ATOM 5408 C C . ASN A 1 681 ? -4.018 0.425 37.556 1.00 92.62 681 ASN A C 1
ATOM 5410 O O . ASN A 1 681 ? -4.062 1.579 37.981 1.00 92.62 681 ASN A O 1
ATOM 5414 N N . LEU A 1 682 ? -3.972 0.157 36.244 1.00 92.19 682 LEU A N 1
ATOM 5415 C CA . LEU A 1 682 ? -4.070 1.172 35.191 1.00 92.19 682 LEU A CA 1
ATOM 5416 C C . LEU A 1 682 ? -5.518 1.662 35.063 1.00 92.19 682 LEU A C 1
ATOM 5418 O O . LEU A 1 682 ? -6.336 1.108 34.322 1.00 92.19 682 LEU A O 1
ATOM 5422 N N . ARG A 1 683 ? -5.861 2.687 35.847 1.00 87.38 683 ARG A N 1
ATOM 5423 C CA . ARG A 1 683 ? -7.202 3.279 35.908 1.00 87.38 683 ARG A CA 1
ATOM 5424 C C . ARG A 1 683 ? -7.150 4.772 35.624 1.00 87.38 683 ARG A C 1
ATOM 5426 O O . ARG A 1 683 ? -6.338 5.500 36.183 1.00 87.38 683 ARG A O 1
ATOM 5433 N N . LYS A 1 684 ? -8.100 5.230 34.815 1.00 80.88 684 LYS A N 1
ATOM 5434 C CA . LYS A 1 684 ? -8.437 6.643 34.615 1.00 80.88 684 LYS A CA 1
ATOM 5435 C C . LYS A 1 684 ? -9.785 6.912 35.274 1.00 80.88 684 LYS A C 1
ATOM 5437 O O . LYS A 1 684 ? -10.695 6.090 35.135 1.00 80.88 684 LYS A O 1
ATOM 5442 N N . GLU A 1 685 ? -9.918 8.032 35.985 1.00 68.12 685 GLU A N 1
ATOM 5443 C CA . GLU A 1 685 ? -11.235 8.484 36.437 1.00 68.12 685 GLU A CA 1
ATOM 5444 C C . GLU A 1 685 ? -12.118 8.685 35.203 1.00 68.12 685 GLU A C 1
ATOM 5446 O O . GLU A 1 685 ? -11.776 9.449 34.296 1.00 68.12 685 GLU A O 1
ATOM 5451 N N . THR A 1 686 ? -13.243 7.974 35.136 1.00 60.28 686 THR A N 1
ATOM 5452 C CA . THR A 1 686 ? -14.289 8.328 34.184 1.00 60.28 686 THR A CA 1
ATOM 5453 C C . THR A 1 686 ? -14.832 9.662 34.658 1.00 60.28 686 THR A C 1
ATOM 5455 O O . THR A 1 686 ? -15.497 9.717 35.691 1.00 60.28 686 THR A O 1
ATOM 5458 N N . THR A 1 687 ? -14.525 10.751 33.953 1.00 55.72 687 THR A N 1
ATOM 5459 C CA . THR A 1 687 ? -15.307 11.972 34.123 1.00 55.72 687 THR A CA 1
ATOM 5460 C C . THR A 1 687 ? -16.733 11.584 33.799 1.00 55.72 687 THR A C 1
ATOM 5462 O O . THR A 1 687 ? -17.044 11.298 32.643 1.00 55.72 687 THR A O 1
ATOM 5465 N N . ASP A 1 688 ? -17.559 11.496 34.831 1.00 51.69 688 ASP A N 1
ATOM 5466 C CA . ASP A 1 688 ? -18.994 11.373 34.708 1.00 51.69 688 ASP A CA 1
ATOM 5467 C C . ASP A 1 688 ? -19.442 12.463 33.732 1.00 51.69 688 ASP A C 1
ATOM 5469 O O . ASP A 1 688 ? -19.522 13.641 34.088 1.00 51.69 688 ASP A O 1
ATOM 5473 N N . VAL A 1 689 ? -19.729 12.099 32.477 1.00 51.53 689 VAL A N 1
ATOM 5474 C CA . VAL A 1 689 ? -20.484 12.967 31.567 1.00 51.53 689 VAL A CA 1
ATOM 5475 C C . VAL A 1 689 ? -21.944 12.884 32.018 1.00 51.53 689 VAL A C 1
ATOM 5477 O O . VAL A 1 689 ? -22.836 12.504 31.256 1.00 51.53 689 VAL A O 1
ATOM 5480 N N . VAL A 1 690 ? -22.175 13.170 33.302 1.00 49.50 690 VAL A N 1
ATOM 5481 C CA . VAL A 1 690 ? -23.485 13.285 33.919 1.00 49.50 690 VAL A CA 1
ATOM 5482 C C . VAL A 1 690 ? -24.059 14.590 33.404 1.00 49.50 690 VAL A C 1
ATOM 5484 O O . VAL A 1 690 ? -23.828 15.679 33.919 1.00 49.50 690 VAL A O 1
ATOM 5487 N N . SER A 1 691 ? -24.809 14.456 32.325 1.00 50.22 691 SER A N 1
ATOM 5488 C CA . SER A 1 691 ? -26.102 15.101 32.280 1.00 50.22 691 SER A CA 1
ATOM 5489 C C . SER A 1 691 ? -27.090 14.031 32.729 1.00 50.22 691 SER A C 1
ATOM 5491 O O . SER A 1 691 ? -27.079 12.915 32.202 1.00 50.22 691 SER A O 1
ATOM 5493 N N . ASP A 1 692 ? -27.892 14.352 33.741 1.00 61.25 692 ASP A N 1
ATOM 5494 C CA . ASP A 1 692 ? -29.057 13.569 34.139 1.00 61.25 692 ASP A CA 1
ATOM 5495 C C . ASP A 1 692 ? -30.001 13.461 32.935 1.00 61.25 692 ASP A C 1
ATOM 5497 O O . ASP A 1 692 ? -30.879 14.297 32.726 1.00 61.25 692 ASP A O 1
ATOM 5501 N N . SER A 1 693 ? -29.778 12.460 32.083 1.00 67.56 693 SER A N 1
ATOM 5502 C CA . SER A 1 693 ? -30.700 12.169 30.995 1.00 67.56 693 SER A CA 1
ATOM 5503 C C . SER A 1 693 ? -32.049 11.794 31.594 1.00 67.56 693 SER A C 1
ATOM 5505 O O . SER A 1 693 ? -32.145 10.920 32.457 1.00 67.56 693 SER A O 1
ATOM 5507 N N . ILE A 1 694 ? -33.077 12.476 31.102 1.00 74.06 694 ILE A N 1
ATOM 5508 C CA . ILE A 1 694 ? -34.459 12.427 31.579 1.00 74.06 694 ILE A CA 1
ATOM 5509 C C . ILE A 1 694 ? -35.207 11.223 30.958 1.00 74.06 694 ILE A C 1
ATOM 5511 O O . ILE A 1 694 ? -36.373 10.984 31.263 1.00 74.06 694 ILE A O 1
ATOM 5515 N N . GLY A 1 695 ? -34.551 10.482 30.055 1.00 78.75 695 GLY A N 1
ATOM 5516 C CA . GLY A 1 695 ? -35.121 9.357 29.318 1.00 78.75 695 GLY A CA 1
ATOM 5517 C C . GLY A 1 695 ? -34.961 8.005 30.016 1.00 78.75 695 GLY A C 1
ATOM 5518 O O . GLY A 1 695 ? -33.975 7.744 30.708 1.00 78.75 695 GLY A O 1
ATOM 5519 N N . GLU A 1 696 ? -35.933 7.122 29.794 1.00 85.00 696 GLU A N 1
ATOM 5520 C CA . GLU A 1 696 ? -35.900 5.731 30.246 1.00 85.00 696 GLU A CA 1
ATOM 5521 C C . GLU A 1 696 ? -34.901 4.901 29.420 1.00 85.00 696 GLU A C 1
ATOM 5523 O O . GLU A 1 696 ? -34.749 5.114 28.214 1.00 85.00 696 GLU A O 1
ATOM 5528 N N . ALA A 1 697 ? -34.254 3.926 30.066 1.00 86.38 697 ALA A N 1
ATOM 5529 C CA . ALA A 1 697 ? -33.422 2.916 29.414 1.00 86.38 697 ALA A CA 1
ATOM 5530 C C . ALA A 1 697 ? -34.254 1.650 29.170 1.00 86.38 697 ALA A C 1
ATOM 5532 O O . ALA A 1 697 ? -34.649 0.970 30.120 1.00 86.38 697 ALA A O 1
ATOM 5533 N N . LEU A 1 698 ? -34.543 1.339 27.905 1.00 89.88 698 LEU A N 1
ATOM 5534 C CA . LEU A 1 698 ? -35.426 0.237 27.519 1.00 89.88 698 LEU A CA 1
ATOM 5535 C C . LEU A 1 698 ? -34.679 -0.773 26.639 1.00 89.88 698 LEU A C 1
ATOM 5537 O O . LEU A 1 698 ? -34.291 -0.451 25.520 1.00 89.88 698 LEU A O 1
ATOM 5541 N N . ILE A 1 699 ? -34.537 -2.014 27.114 1.00 91.00 699 ILE A N 1
ATOM 5542 C CA . ILE A 1 699 ? -33.803 -3.092 26.420 1.00 91.00 699 ILE A CA 1
ATOM 5543 C C . ILE A 1 699 ? -34.368 -3.356 25.013 1.00 91.00 699 ILE A C 1
ATOM 5545 O O . ILE A 1 699 ? -33.612 -3.356 24.043 1.00 91.00 699 ILE A O 1
ATOM 5549 N N . ASP A 1 700 ? -35.692 -3.497 24.882 1.00 91.81 700 ASP A N 1
ATOM 5550 C CA . ASP A 1 700 ? -36.359 -3.744 23.590 1.00 91.81 700 ASP A CA 1
ATOM 5551 C C . ASP A 1 700 ? -36.158 -2.596 22.586 1.00 91.81 700 ASP A C 1
ATOM 5553 O O . ASP A 1 700 ? -36.217 -2.792 21.371 1.00 91.81 700 ASP A O 1
ATOM 5557 N N . GLU A 1 701 ? -35.967 -1.370 23.079 1.00 89.50 701 GLU A N 1
ATOM 5558 C CA . GLU A 1 701 ? -35.670 -0.219 22.228 1.00 89.50 701 GLU A CA 1
ATOM 5559 C C . GLU A 1 701 ? -34.188 -0.203 21.841 1.00 89.50 701 GLU A C 1
ATOM 5561 O O . GLU A 1 701 ? -33.865 0.051 20.683 1.00 89.50 701 GLU A O 1
ATOM 5566 N N . GLY A 1 702 ? -33.301 -0.582 22.767 1.00 92.00 702 GLY A N 1
ATOM 5567 C CA . GLY A 1 702 ? -31.879 -0.798 22.508 1.00 92.00 702 GLY A CA 1
ATOM 5568 C C . GLY A 1 702 ? -31.626 -1.774 21.361 1.00 92.00 702 GLY A C 1
ATOM 5569 O O . GLY A 1 702 ? -30.853 -1.461 20.460 1.00 92.00 702 GLY A O 1
ATOM 5570 N N . GLU A 1 703 ? -32.339 -2.904 21.324 1.00 95.12 703 GLU A N 1
ATOM 5571 C CA . GLU A 1 703 ? -32.245 -3.871 20.220 1.00 95.12 703 GLU A CA 1
ATOM 5572 C C . GLU A 1 703 ? -32.596 -3.235 18.858 1.00 95.12 703 GLU A C 1
ATOM 5574 O O . GLU A 1 703 ? -31.886 -3.412 17.862 1.00 95.12 703 GLU A O 1
ATOM 5579 N N . LYS A 1 704 ? -33.680 -2.447 18.794 1.00 92.62 704 LYS A N 1
ATOM 5580 C CA . LYS A 1 704 ? -34.085 -1.754 17.556 1.00 92.62 704 LYS A CA 1
ATOM 5581 C C . LYS A 1 704 ? -33.076 -0.696 17.135 1.00 92.62 704 LYS A C 1
ATOM 5583 O O . LYS A 1 704 ? -32.870 -0.501 15.936 1.00 92.62 704 LYS A O 1
ATOM 5588 N N . LEU A 1 705 ? -32.468 -0.006 18.094 1.00 91.00 705 LEU A N 1
ATOM 5589 C CA . LEU A 1 705 ? -31.451 1.006 17.833 1.00 91.00 705 LEU A CA 1
ATOM 5590 C C . LEU A 1 705 ? -30.163 0.367 17.305 1.00 91.00 705 LEU A C 1
ATOM 5592 O O . LEU A 1 705 ? -29.637 0.842 16.302 1.00 91.00 705 LEU A O 1
ATOM 5596 N N . VAL A 1 706 ? -29.726 -0.765 17.872 1.00 93.94 706 VAL A N 1
ATOM 5597 C CA . VAL A 1 706 ? -28.607 -1.572 17.343 1.00 93.94 706 VAL A CA 1
ATOM 5598 C C . VAL A 1 706 ? -28.841 -1.942 15.875 1.00 93.94 706 VAL A C 1
ATOM 5600 O O . VAL A 1 706 ? -27.942 -1.796 15.043 1.00 93.94 706 VAL A O 1
ATOM 5603 N N . ARG A 1 707 ? -30.073 -2.343 15.529 1.00 92.94 707 ARG A N 1
ATOM 5604 C CA . ARG A 1 707 ? -30.480 -2.613 14.140 1.00 92.94 707 ARG A CA 1
ATOM 5605 C C . ARG A 1 707 ? -30.433 -1.364 13.262 1.00 92.94 707 ARG A C 1
ATOM 5607 O O . ARG A 1 707 ? -29.966 -1.399 12.132 1.00 92.94 707 ARG A O 1
ATOM 5614 N N . THR A 1 708 ? -30.938 -0.259 13.798 1.00 88.88 708 THR A N 1
ATOM 5615 C CA . THR A 1 708 ? -31.120 1.014 13.096 1.00 88.88 708 THR A CA 1
ATOM 5616 C C . THR A 1 708 ? -29.799 1.694 12.750 1.00 88.88 708 THR A C 1
ATOM 5618 O O . THR A 1 708 ? -29.661 2.230 11.650 1.00 88.88 708 THR A O 1
ATOM 5621 N N . TYR A 1 709 ? -28.845 1.684 13.679 1.00 90.50 709 TYR A N 1
ATOM 5622 C CA . TYR A 1 709 ? -27.504 2.229 13.474 1.00 90.50 709 TYR A CA 1
ATOM 5623 C C . TYR A 1 709 ? -26.569 1.247 12.765 1.00 90.50 709 TYR A C 1
ATOM 5625 O O . TYR A 1 709 ? -25.488 1.640 12.335 1.00 90.50 709 TYR A O 1
ATOM 5633 N N . GLY A 1 710 ? -26.983 -0.014 12.612 1.00 92.38 710 GLY A N 1
ATOM 5634 C CA . GLY A 1 710 ? -26.200 -1.027 11.919 1.00 92.38 710 GLY A CA 1
ATOM 5635 C C . GLY A 1 710 ? -24.940 -1.429 12.675 1.00 92.38 710 GLY A C 1
ATOM 5636 O O . GLY A 1 710 ? -23.921 -1.690 12.042 1.00 92.38 710 GLY A O 1
ATOM 5637 N N . CYS A 1 711 ? -24.973 -1.489 14.014 1.00 93.44 711 CYS A N 1
ATOM 5638 C CA . CYS A 1 711 ? -23.783 -1.819 14.815 1.00 93.44 711 CYS A CA 1
ATOM 5639 C C . CYS A 1 711 ? -23.188 -3.188 14.429 1.00 93.44 711 CYS A C 1
ATOM 5641 O O . CYS A 1 711 ? -21.975 -3.373 14.482 1.00 93.44 711 CYS A O 1
ATOM 5643 N N . PHE A 1 712 ? -24.033 -4.113 13.965 1.00 92.00 712 PHE A N 1
ATOM 5644 C CA . PHE A 1 712 ? -23.653 -5.427 13.435 1.00 92.00 712 PHE A CA 1
ATOM 5645 C C . PHE A 1 712 ? -22.830 -5.366 12.132 1.00 92.00 712 PHE A C 1
ATOM 5647 O O . PHE A 1 712 ? -22.262 -6.367 11.698 1.00 92.00 712 PHE A O 1
ATOM 5654 N N . GLY A 1 713 ? -22.765 -4.208 11.466 1.00 88.94 713 GLY A N 1
ATOM 5655 C CA . GLY A 1 713 ? -21.919 -3.982 10.295 1.00 88.94 713 GLY A CA 1
ATOM 5656 C C . GLY A 1 713 ? -20.442 -4.131 10.648 1.00 88.94 713 GLY A C 1
ATOM 5657 O O . GLY A 1 713 ? -19.719 -4.842 9.945 1.00 88.94 713 GLY A O 1
ATOM 5658 N N . CYS A 1 714 ? -20.044 -3.552 11.786 1.00 90.00 714 CYS A N 1
ATOM 5659 C CA . CYS A 1 714 ? -18.678 -3.602 12.300 1.00 90.00 714 CYS A CA 1
ATOM 5660 C C . CYS A 1 714 ? -18.494 -4.606 13.434 1.00 90.00 714 CYS A C 1
ATOM 5662 O O . CYS A 1 714 ? -17.387 -5.088 13.582 1.00 90.00 714 CYS A O 1
ATOM 5664 N N . HIS A 1 715 ? -19.523 -4.924 14.220 1.00 91.75 715 HIS A N 1
ATOM 5665 C CA . HIS A 1 715 ? -19.419 -5.831 15.363 1.00 91.75 715 HIS A CA 1
ATOM 5666 C C . HIS A 1 715 ? -20.104 -7.170 15.105 1.00 91.75 715 HIS A C 1
ATOM 5668 O O . HIS A 1 715 ? -21.137 -7.233 14.443 1.00 91.75 715 HIS A O 1
ATOM 5674 N N . GLU A 1 716 ? -19.587 -8.236 15.705 1.00 90.31 716 GLU A N 1
ATOM 5675 C CA . GLU A 1 716 ? -20.356 -9.469 15.856 1.00 90.31 716 GLU A CA 1
ATOM 5676 C C . GLU A 1 716 ? -21.319 -9.336 17.047 1.00 90.31 716 GLU A C 1
ATOM 5678 O O . GLU A 1 716 ? -20.904 -9.006 18.163 1.00 90.31 716 GLU A O 1
ATOM 5683 N N . ILE A 1 717 ? -22.613 -9.554 16.794 1.00 92.12 717 ILE A N 1
ATOM 5684 C CA . ILE A 1 717 ? -23.688 -9.428 17.782 1.00 92.12 717 ILE A CA 1
ATOM 5685 C C . ILE A 1 717 ? -24.659 -10.595 17.595 1.00 92.12 717 ILE A C 1
ATOM 5687 O O . ILE A 1 717 ? -25.270 -10.727 16.532 1.00 92.12 717 ILE A O 1
ATOM 5691 N N . SER A 1 718 ? -24.823 -11.407 18.639 1.00 89.75 718 SER A N 1
ATOM 5692 C CA . SER A 1 718 ? -25.724 -12.564 18.642 1.00 89.75 718 SER A CA 1
ATOM 5693 C C . SER A 1 718 ? -27.147 -12.165 18.234 1.00 89.75 718 SER A C 1
ATOM 5695 O O . SER A 1 718 ? -27.761 -11.311 18.875 1.00 89.75 718 SER A O 1
ATOM 5697 N N . GLY A 1 719 ? -27.684 -12.797 17.188 1.00 90.19 719 GLY A N 1
ATOM 5698 C CA . GLY A 1 719 ? -29.023 -12.539 16.644 1.00 90.19 719 GLY A CA 1
ATOM 5699 C C . GLY A 1 719 ? -29.090 -11.516 15.501 1.00 90.19 719 GLY A C 1
ATOM 5700 O O . GLY A 1 719 ? -30.185 -11.255 14.999 1.00 90.19 719 GLY A O 1
ATOM 5701 N N . PHE A 1 720 ? -27.954 -10.947 15.081 1.00 92.00 720 PHE A N 1
ATOM 5702 C CA . PHE A 1 720 ? -27.858 -9.976 13.979 1.00 92.00 720 PHE A CA 1
ATOM 5703 C C . PHE A 1 720 ? -27.021 -10.477 12.789 1.00 92.00 720 PHE A C 1
ATOM 5705 O O . PHE A 1 720 ? -26.712 -9.714 11.876 1.00 92.00 720 PHE A O 1
ATOM 5712 N N . GLU A 1 721 ? -26.658 -11.758 12.765 1.00 86.25 721 GLU A N 1
ATOM 5713 C CA . GLU A 1 721 ? -25.700 -12.333 11.812 1.00 86.25 721 GLU A CA 1
ATOM 5714 C C . GLU A 1 721 ? -26.181 -12.254 10.356 1.00 86.25 721 GLU A C 1
ATOM 5716 O O . GLU A 1 721 ? -25.371 -12.208 9.436 1.00 86.25 721 GLU A O 1
ATOM 5721 N N . ASN A 1 722 ? -27.501 -12.220 10.148 1.00 85.56 722 ASN A N 1
ATOM 5722 C CA . ASN A 1 722 ? -28.132 -12.208 8.825 1.00 85.56 722 ASN A CA 1
ATOM 5723 C C . ASN A 1 722 ? -28.751 -10.849 8.458 1.00 85.56 722 ASN A C 1
ATOM 5725 O O . ASN A 1 722 ? -29.533 -10.762 7.507 1.00 85.56 722 ASN A O 1
ATOM 5729 N N . GLU A 1 723 ? -28.458 -9.793 9.217 1.00 88.00 723 GLU A N 1
ATOM 5730 C CA . GLU A 1 723 ? -29.004 -8.470 8.931 1.00 88.00 723 GLU A CA 1
ATOM 5731 C C . GLU A 1 723 ? -28.400 -7.850 7.672 1.00 88.00 723 GLU A C 1
ATOM 5733 O O . GLU A 1 723 ? -27.218 -7.998 7.362 1.00 88.00 723 GLU A O 1
ATOM 5738 N N . SER A 1 724 ? -29.236 -7.118 6.937 1.00 85.50 724 SER A N 1
ATOM 5739 C CA . SER A 1 724 ? -28.801 -6.416 5.732 1.00 85.50 724 SER A CA 1
ATOM 5740 C C . SER A 1 724 ? -28.009 -5.157 6.075 1.00 85.50 724 SER A C 1
ATOM 5742 O O . SER A 1 724 ? -28.256 -4.491 7.080 1.00 85.50 724 SER A O 1
ATOM 5744 N N . LYS A 1 725 ? -27.083 -4.801 5.186 1.00 87.88 725 LYS A N 1
ATOM 5745 C CA . LYS A 1 725 ? -26.311 -3.558 5.252 1.00 87.88 725 LYS A CA 1
ATOM 5746 C C . LYS A 1 725 ? -27.235 -2.330 5.299 1.00 87.88 725 LYS A C 1
ATOM 5748 O O . LYS A 1 725 ? -28.213 -2.261 4.557 1.00 87.88 725 LYS A O 1
ATOM 5753 N N . VAL A 1 726 ? -26.922 -1.371 6.176 1.00 89.75 726 VAL A N 1
ATOM 5754 C CA . VAL A 1 726 ? -27.758 -0.175 6.431 1.00 89.75 726 VAL A CA 1
ATOM 5755 C C . VAL A 1 726 ? -27.368 1.049 5.595 1.00 89.75 726 VAL A C 1
ATOM 5757 O O . VAL A 1 726 ? -28.152 1.988 5.468 1.00 89.75 726 VAL A O 1
ATOM 5760 N N . GLY A 1 727 ? -26.147 1.070 5.065 1.00 88.81 727 GLY A N 1
ATOM 5761 C CA . GLY A 1 727 ? -25.601 2.152 4.255 1.00 88.81 727 GLY A CA 1
ATOM 5762 C C . GLY A 1 727 ? -26.016 2.053 2.789 1.00 88.81 727 GLY A C 1
ATOM 5763 O O . GLY A 1 727 ? -26.462 1.013 2.308 1.00 88.81 727 GLY A O 1
ATOM 5764 N N . ALA A 1 728 ? -25.852 3.161 2.066 1.00 88.81 728 ALA A N 1
ATOM 5765 C CA . ALA A 1 728 ? -26.095 3.200 0.628 1.00 88.81 728 ALA A CA 1
ATOM 5766 C C . ALA A 1 728 ? -25.142 2.261 -0.129 1.00 88.81 728 ALA A C 1
ATOM 5768 O O . ALA A 1 728 ? -24.010 2.039 0.303 1.00 88.81 728 ALA A O 1
ATOM 5769 N N . ASP A 1 729 ? -25.586 1.760 -1.278 1.00 89.31 729 ASP A N 1
ATOM 5770 C CA . ASP A 1 729 ? -24.706 1.074 -2.221 1.00 89.31 729 ASP A CA 1
ATOM 5771 C C . ASP A 1 729 ? -23.714 2.076 -2.831 1.00 89.31 729 ASP A C 1
ATOM 5773 O O . ASP A 1 729 ? -24.113 3.147 -3.306 1.00 89.31 729 ASP A O 1
ATOM 5777 N N . LEU A 1 730 ? -22.425 1.743 -2.760 1.00 91.00 730 LEU A N 1
ATOM 5778 C CA . LEU A 1 730 ? -21.331 2.545 -3.291 1.00 91.00 730 LEU A CA 1
ATOM 5779 C C . LEU A 1 730 ? -20.686 1.936 -4.540 1.00 91.00 730 LEU A C 1
ATOM 5781 O O . LEU A 1 730 ? -19.780 2.568 -5.072 1.00 91.00 730 LEU A O 1
ATOM 5785 N N . GLY A 1 731 ? -21.133 0.772 -5.030 1.00 84.88 731 GLY A N 1
ATOM 5786 C CA . GLY A 1 731 ? -20.500 0.060 -6.152 1.00 84.88 731 GLY A CA 1
ATOM 5787 C C . GLY A 1 731 ? -20.307 0.907 -7.417 1.00 84.88 731 GLY A C 1
ATOM 5788 O O . GLY A 1 731 ? -19.328 0.737 -8.134 1.00 84.88 731 GLY A O 1
ATOM 5789 N N . GLU A 1 732 ? -21.180 1.894 -7.632 1.00 86.00 732 GLU A N 1
ATOM 5790 C CA . GLU A 1 732 ? -21.113 2.829 -8.763 1.00 86.00 732 GLU A CA 1
ATOM 5791 C C . GLU A 1 732 ? -21.040 4.303 -8.314 1.00 86.00 732 GLU A C 1
ATOM 5793 O O . GLU A 1 732 ? -21.331 5.225 -9.078 1.00 86.00 732 GLU A O 1
ATOM 5798 N N . PHE A 1 733 ? -20.694 4.566 -7.049 1.00 89.56 733 PHE A N 1
ATOM 5799 C CA . PHE A 1 733 ? -20.787 5.911 -6.472 1.00 89.56 733 PHE A CA 1
ATOM 5800 C C . PHE A 1 733 ? -19.867 6.940 -7.152 1.00 89.56 733 PHE A C 1
ATOM 5802 O O . PHE A 1 733 ? -20.237 8.112 -7.278 1.00 89.56 733 PHE A O 1
ATOM 5809 N N . GLY A 1 734 ? -18.706 6.514 -7.653 1.00 87.81 734 GLY A N 1
ATOM 5810 C CA . GLY A 1 734 ? -17.763 7.373 -8.368 1.00 87.81 734 GLY A CA 1
ATOM 5811 C C . GLY A 1 734 ? -18.306 7.935 -9.687 1.00 87.81 734 GLY A C 1
ATOM 5812 O O . GLY A 1 734 ? -17.769 8.931 -10.195 1.00 87.81 734 GLY A O 1
ATOM 5813 N N . ALA A 1 735 ? -19.354 7.319 -10.244 1.00 82.75 735 ALA A N 1
ATOM 5814 C CA . ALA A 1 735 ? -20.006 7.735 -11.485 1.00 82.75 735 ALA A CA 1
ATOM 5815 C C . ALA A 1 735 ? -21.125 8.769 -11.280 1.00 82.75 735 ALA A C 1
ATOM 5817 O O . ALA A 1 735 ? -21.567 9.371 -12.258 1.00 82.75 735 ALA A O 1
ATOM 5818 N N . LYS A 1 736 ? -21.574 8.996 -10.036 1.00 83.81 736 LYS A N 1
ATOM 5819 C CA . LYS A 1 736 ? -22.689 9.909 -9.756 1.00 83.81 736 LYS A CA 1
ATOM 5820 C C . LYS A 1 736 ? -22.379 11.342 -10.176 1.00 83.81 736 LYS A C 1
ATOM 5822 O O . LYS A 1 736 ? -21.307 11.880 -9.888 1.00 83.81 736 LYS A O 1
ATOM 5827 N N . LEU A 1 737 ? -23.354 11.986 -10.803 1.00 79.69 737 LEU A N 1
ATOM 5828 C CA . LEU A 1 737 ? -23.321 13.409 -11.118 1.00 79.69 737 LEU A CA 1
ATOM 5829 C C . LEU A 1 737 ? -23.745 14.244 -9.899 1.00 79.69 737 LEU A C 1
ATOM 5831 O O . LEU A 1 737 ? -24.490 13.749 -9.054 1.00 79.69 737 LEU A O 1
ATOM 5835 N N . PRO A 1 738 ? -23.343 15.529 -9.807 1.00 80.62 738 PRO A N 1
ATOM 5836 C CA . PRO A 1 738 ? -23.779 16.405 -8.719 1.00 80.62 738 PRO A CA 1
ATOM 5837 C C . PRO A 1 738 ? -25.304 16.459 -8.542 1.00 80.62 738 PRO A C 1
ATOM 5839 O O . PRO A 1 738 ? -25.780 16.456 -7.417 1.00 80.62 738 PRO A O 1
ATOM 5842 N N . ASP A 1 739 ? -26.078 16.418 -9.630 1.00 80.44 739 ASP A N 1
ATOM 5843 C CA . ASP A 1 739 ? -27.550 16.440 -9.573 1.00 80.44 739 ASP A CA 1
ATOM 5844 C C . ASP A 1 739 ? -28.167 15.146 -8.993 1.00 80.44 739 ASP A C 1
ATOM 5846 O O . ASP A 1 739 ? -29.353 15.114 -8.666 1.00 80.44 739 ASP A O 1
ATOM 5850 N N . GLU A 1 740 ? -27.376 14.078 -8.854 1.00 82.75 740 GLU A N 1
ATOM 5851 C CA . GLU A 1 740 ? -27.771 12.798 -8.248 1.00 82.75 740 GLU A CA 1
ATOM 5852 C C . GLU A 1 740 ? -27.375 12.700 -6.763 1.00 82.75 740 GLU A C 1
ATOM 5854 O O . GLU A 1 740 ? -27.617 11.673 -6.117 1.00 82.75 740 GLU A O 1
ATOM 5859 N N . LEU A 1 741 ? -26.753 13.750 -6.217 1.00 86.81 741 LEU A N 1
ATOM 5860 C CA . LEU A 1 741 ? -26.344 13.845 -4.819 1.00 86.81 741 LEU A CA 1
ATOM 5861 C C . LEU A 1 741 ? -27.364 14.664 -4.017 1.00 86.81 741 LEU A C 1
ATOM 5863 O O . LEU A 1 741 ? -27.809 15.730 -4.440 1.00 86.81 741 LEU A O 1
ATOM 5867 N N . ASP A 1 742 ? -27.729 14.170 -2.834 1.00 86.69 742 ASP A N 1
ATOM 5868 C CA . ASP A 1 742 ? -28.634 14.876 -1.924 1.00 86.69 742 ASP A CA 1
ATOM 5869 C C . ASP A 1 742 ? -27.844 15.854 -1.044 1.00 86.69 742 ASP A C 1
ATOM 5871 O O . ASP A 1 742 ? -27.119 15.445 -0.133 1.00 86.69 742 ASP A O 1
ATOM 5875 N N . PHE A 1 743 ? -27.970 17.151 -1.330 1.00 85.81 743 PHE A N 1
ATOM 5876 C CA . PHE A 1 743 ? -27.317 18.229 -0.580 1.00 85.81 743 PHE A CA 1
ATOM 5877 C C . PHE A 1 743 ? -28.040 18.589 0.727 1.00 85.81 743 PHE A C 1
ATOM 5879 O O . PHE A 1 743 ? -27.536 19.422 1.479 1.00 85.81 743 PHE A O 1
ATOM 5886 N N . GLY A 1 744 ? -29.183 17.967 1.034 1.00 82.31 744 GLY A N 1
ATOM 5887 C CA . GLY A 1 744 ? -29.940 18.238 2.254 1.00 82.31 744 GLY A CA 1
ATOM 5888 C C . GLY A 1 744 ? -30.267 19.724 2.441 1.00 82.31 744 GLY A C 1
ATOM 5889 O O . GLY A 1 744 ? -30.553 20.434 1.476 1.00 82.31 744 GLY A O 1
ATOM 5890 N N . ASP A 1 745 ? -30.196 20.200 3.687 1.00 73.62 745 ASP A N 1
ATOM 5891 C CA . ASP A 1 745 ? -30.423 21.610 4.044 1.00 73.62 745 ASP A CA 1
ATOM 5892 C C . ASP A 1 745 ? -29.130 22.468 3.979 1.00 73.62 745 ASP A C 1
ATOM 5894 O O . ASP A 1 745 ? -29.088 23.585 4.502 1.00 73.62 745 ASP A O 1
ATOM 5898 N N . THR A 1 746 ? -28.056 21.975 3.342 1.00 74.94 746 THR A N 1
ATOM 5899 C CA . THR A 1 746 ? -26.776 22.703 3.249 1.00 74.94 746 THR A CA 1
ATOM 5900 C C . THR A 1 746 ? -26.862 23.918 2.326 1.00 74.94 746 THR A C 1
ATOM 5902 O O . THR A 1 746 ? -27.474 23.867 1.262 1.00 74.94 746 THR A O 1
ATOM 5905 N N . VAL A 1 747 ? -26.241 25.035 2.729 1.00 73.69 747 VAL A N 1
ATOM 5906 C CA . VAL A 1 747 ? -26.293 26.304 1.971 1.00 73.69 747 VAL A CA 1
ATOM 5907 C C . VAL A 1 747 ? -24.925 26.913 1.665 1.00 73.69 747 VAL A C 1
ATOM 5909 O O . VAL A 1 747 ? -24.842 27.840 0.862 1.00 73.69 747 VAL A O 1
ATOM 5912 N N . ASP A 1 748 ? -23.860 26.418 2.295 1.00 76.94 748 ASP A N 1
ATOM 5913 C CA . ASP A 1 748 ? -22.518 27.010 2.234 1.00 76.94 748 ASP A CA 1
ATOM 5914 C C . ASP A 1 748 ? -21.444 26.103 1.599 1.00 76.94 748 ASP A C 1
ATOM 5916 O O . ASP A 1 748 ? -20.259 26.354 1.778 1.00 76.94 748 ASP A O 1
ATOM 5920 N N . ILE A 1 749 ? -21.833 25.086 0.814 1.00 79.25 749 ILE A N 1
ATOM 5921 C CA . ILE A 1 749 ? -20.902 24.303 -0.028 1.00 79.25 749 ILE A CA 1
ATOM 5922 C C . ILE A 1 749 ? -21.177 24.482 -1.520 1.00 79.25 749 ILE A C 1
ATOM 5924 O O . ILE A 1 749 ? -22.305 24.745 -1.944 1.00 79.25 749 ILE A O 1
ATOM 5928 N N . HIS A 1 750 ? -20.145 24.285 -2.340 1.00 80.38 750 HIS A N 1
ATOM 5929 C CA . HIS A 1 750 ? -20.316 24.187 -3.784 1.00 80.38 750 HIS A CA 1
ATOM 5930 C C . HIS A 1 750 ? -21.005 22.865 -4.157 1.00 80.38 750 HIS A C 1
ATOM 5932 O O . HIS A 1 750 ? -20.651 21.799 -3.661 1.00 80.38 750 HIS A O 1
ATOM 5938 N N . HIS A 1 751 ? -21.973 22.920 -5.076 1.00 81.75 751 HIS A N 1
ATOM 5939 C CA . HIS A 1 751 ? -22.719 21.738 -5.517 1.00 81.75 751 HIS A CA 1
ATOM 5940 C C . HIS A 1 751 ? -21.918 20.917 -6.540 1.00 81.75 751 HIS A C 1
ATOM 5942 O O . HIS A 1 751 ? -22.197 20.945 -7.739 1.00 81.75 751 HIS A O 1
ATOM 5948 N N . ASN A 1 752 ? -20.888 20.214 -6.071 1.00 80.94 752 ASN A N 1
ATOM 5949 C CA . ASN A 1 752 ? -20.076 19.307 -6.877 1.00 80.94 752 ASN A CA 1
ATOM 5950 C C . ASN A 1 752 ? -19.772 18.001 -6.121 1.00 80.94 752 ASN A C 1
ATOM 5952 O O . ASN A 1 752 ? -19.966 17.908 -4.911 1.00 80.94 752 ASN A O 1
ATOM 5956 N N . TRP A 1 753 ? -19.297 16.987 -6.850 1.00 86.38 753 TRP A N 1
ATOM 5957 C CA . TRP A 1 753 ? -19.066 15.648 -6.298 1.00 86.38 753 TRP A CA 1
ATOM 5958 C C . TRP A 1 753 ? -17.979 15.614 -5.215 1.00 86.38 753 TRP A C 1
ATOM 5960 O O . TRP A 1 753 ? -18.141 14.900 -4.231 1.00 86.38 753 TRP A O 1
ATOM 5970 N N . HIS A 1 754 ? -16.886 16.373 -5.373 1.00 86.81 754 HIS A N 1
ATOM 5971 C CA . HIS A 1 754 ? -15.765 16.363 -4.423 1.00 86.81 754 HIS A CA 1
ATOM 5972 C C . HIS A 1 754 ? -16.186 16.938 -3.068 1.00 86.81 754 HIS A C 1
ATOM 5974 O O . HIS A 1 754 ? -16.078 16.245 -2.063 1.00 86.81 754 HIS A O 1
ATOM 5980 N N . GLU A 1 755 ? -16.739 18.150 -3.070 1.00 86.75 755 GLU A N 1
ATOM 5981 C CA . GLU A 1 755 ? -17.190 18.855 -1.861 1.00 86.75 755 GLU A CA 1
ATOM 5982 C C . GLU A 1 755 ? -18.269 18.066 -1.121 1.00 86.75 755 GLU A C 1
ATOM 5984 O O . GLU A 1 755 ? -18.226 17.915 0.101 1.00 86.75 755 GLU A O 1
ATOM 5989 N N . TRP A 1 756 ? -19.209 17.484 -1.875 1.00 90.88 756 TRP A N 1
ATOM 5990 C CA . TRP A 1 756 ? -20.217 16.609 -1.294 1.00 90.88 756 TRP A CA 1
ATOM 5991 C C . TRP A 1 756 ? -19.584 15.369 -0.661 1.00 90.88 756 TRP A C 1
ATOM 5993 O O . TRP A 1 756 ? -19.912 15.031 0.468 1.00 90.88 756 TRP A O 1
ATOM 6003 N N . THR A 1 757 ? -18.666 14.691 -1.358 1.00 92.31 757 THR A N 1
ATOM 6004 C CA . THR A 1 757 ? -18.077 13.424 -0.894 1.00 92.31 757 THR A CA 1
ATOM 6005 C C . THR A 1 757 ? -17.207 13.629 0.337 1.00 92.31 757 THR A C 1
ATOM 6007 O O . THR A 1 757 ? -17.451 12.983 1.354 1.00 92.31 757 THR A O 1
ATOM 6010 N N . VAL A 1 758 ? -16.249 14.557 0.280 1.00 92.50 758 VAL A N 1
ATOM 6011 C CA . VAL A 1 758 ? -15.376 14.872 1.419 1.00 92.50 758 VAL A CA 1
ATOM 6012 C C . VAL A 1 758 ? -16.219 15.370 2.588 1.00 92.50 758 VAL A C 1
ATOM 6014 O O . VAL A 1 758 ? -16.111 14.828 3.684 1.00 92.50 758 VAL A O 1
ATOM 6017 N N . GLY A 1 759 ? -17.147 16.303 2.353 1.00 91.31 759 GLY A N 1
ATOM 6018 C CA . GLY A 1 759 ? -18.032 16.799 3.402 1.00 91.31 759 GLY A CA 1
ATOM 6019 C C . GLY A 1 759 ? -18.935 15.714 3.995 1.00 91.31 759 GLY A C 1
ATOM 6020 O O . GLY A 1 759 ? -19.181 15.721 5.195 1.00 91.31 759 GLY A O 1
ATOM 6021 N N . LYS A 1 760 ? -19.437 14.762 3.197 1.00 91.31 760 LYS A N 1
ATOM 6022 C CA . LYS A 1 760 ? -20.280 13.664 3.695 1.00 91.31 760 LYS A CA 1
ATOM 6023 C C . LYS A 1 760 ? -19.484 12.682 4.553 1.00 91.31 760 LYS A C 1
ATOM 6025 O O . LYS A 1 760 ? -20.047 12.108 5.479 1.00 91.31 760 LYS A O 1
ATOM 6030 N N . ILE A 1 761 ? -18.202 12.493 4.251 1.00 93.12 761 ILE A N 1
ATOM 6031 C CA . ILE A 1 761 ? -17.291 11.640 5.017 1.00 93.12 761 ILE A CA 1
ATOM 6032 C C . ILE A 1 761 ? -16.909 12.299 6.352 1.00 93.12 761 ILE A C 1
ATOM 6034 O O . ILE A 1 761 ? -16.902 11.624 7.382 1.00 93.12 761 ILE A O 1
ATOM 6038 N N . THR A 1 762 ? -16.617 13.602 6.347 1.00 91.12 762 THR A N 1
ATOM 6039 C CA . THR A 1 762 ? -16.132 14.335 7.529 1.00 91.12 762 THR A CA 1
ATOM 6040 C C . THR A 1 762 ? -17.258 14.831 8.439 1.00 91.12 762 THR A C 1
ATOM 6042 O O . THR A 1 762 ? -17.148 14.738 9.662 1.00 91.12 762 THR A O 1
ATOM 6045 N N . ASP A 1 763 ? -18.363 15.307 7.860 1.00 87.50 763 ASP A N 1
ATOM 6046 C CA . ASP A 1 763 ? -19.569 15.760 8.558 1.00 87.50 763 ASP A CA 1
ATOM 6047 C C . ASP A 1 763 ? -20.854 15.286 7.839 1.00 87.50 763 ASP A C 1
ATOM 6049 O O . ASP A 1 763 ? -21.579 16.056 7.192 1.00 87.50 763 ASP A O 1
ATOM 6053 N N . PRO A 1 764 ? -21.206 13.993 7.968 1.00 88.06 764 PRO A N 1
ATOM 6054 C CA . PRO A 1 764 ? -22.403 13.442 7.342 1.00 88.06 764 PRO A CA 1
ATOM 6055 C C . PRO A 1 764 ? -23.715 14.074 7.816 1.00 88.06 764 PRO A C 1
ATOM 6057 O O . PRO A 1 764 ? -24.738 13.901 7.133 1.00 88.06 764 PRO A O 1
ATOM 6060 N N . ARG A 1 765 ? -23.729 14.724 8.990 1.00 80.75 765 ARG A N 1
ATOM 6061 C CA . ARG A 1 765 ? -24.933 15.244 9.660 1.00 80.75 765 ARG A CA 1
ATOM 6062 C C . ARG A 1 765 ? -25.393 16.554 9.056 1.00 80.75 765 ARG A C 1
ATOM 6064 O O . ARG A 1 765 ? -26.595 16.767 8.948 1.00 80.75 765 ARG A O 1
ATOM 6071 N N . ARG A 1 766 ? -24.460 17.352 8.546 1.00 80.94 766 ARG A N 1
ATOM 6072 C CA . ARG A 1 766 ? -24.727 18.569 7.776 1.00 80.94 766 ARG A CA 1
ATOM 6073 C C . ARG A 1 766 ? -25.759 18.372 6.649 1.00 80.94 766 ARG A C 1
ATOM 6075 O O . ARG A 1 766 ? -26.545 19.266 6.372 1.00 80.94 766 ARG A O 1
ATOM 6082 N N . TYR A 1 767 ? -25.802 17.183 6.047 1.00 82.75 767 TYR A N 1
ATOM 6083 C CA . TYR A 1 767 ? -26.681 16.826 4.921 1.00 82.75 767 TYR A CA 1
ATOM 6084 C C . TYR A 1 767 ? -28.054 16.271 5.325 1.00 82.75 767 TYR A C 1
ATOM 6086 O O . TYR A 1 767 ? -28.776 15.733 4.487 1.00 82.75 767 TYR A O 1
ATOM 6094 N N . GLN A 1 768 ? -28.406 16.299 6.608 1.00 77.94 768 GLN A N 1
ATOM 6095 C CA . GLN A 1 768 ? -29.733 15.874 7.040 1.00 77.94 768 GLN A CA 1
ATOM 6096 C C . GLN A 1 768 ? -30.808 16.881 6.615 1.00 77.94 768 GLN A C 1
ATOM 6098 O O . GLN A 1 768 ? -30.521 18.033 6.297 1.00 77.94 768 GLN A O 1
ATOM 6103 N N . THR A 1 769 ? -32.061 16.436 6.631 1.00 69.38 769 THR A N 1
ATOM 6104 C CA . THR A 1 769 ? -33.224 17.310 6.445 1.00 69.38 769 THR A CA 1
ATOM 6105 C C . THR A 1 769 ? -34.207 17.106 7.584 1.00 69.38 769 THR A C 1
ATOM 6107 O O . THR A 1 769 ? -34.184 16.081 8.268 1.00 69.38 769 THR A O 1
ATOM 6110 N N . ARG A 1 770 ? -35.191 18.003 7.714 1.00 60.94 770 ARG A N 1
ATOM 6111 C CA . ARG A 1 770 ? -36.315 17.836 8.659 1.00 60.94 770 ARG A CA 1
ATOM 6112 C C . ARG A 1 770 ? -36.995 16.452 8.609 1.00 60.94 770 ARG A C 1
ATOM 6114 O O . ARG A 1 770 ? -37.641 16.058 9.580 1.00 60.94 770 ARG A O 1
ATOM 6121 N N . ARG A 1 771 ? -36.947 15.749 7.470 1.00 59.66 771 ARG A N 1
ATOM 6122 C CA . ARG A 1 771 ? -37.597 14.439 7.271 1.00 59.66 771 ARG A CA 1
ATOM 6123 C C . ARG A 1 771 ? -36.627 13.263 7.267 1.00 59.66 771 ARG A C 1
ATOM 6125 O O . ARG A 1 771 ? -37.069 12.145 7.512 1.00 59.66 771 ARG A O 1
ATOM 6132 N N . ILE A 1 772 ? -35.357 13.497 6.948 1.00 68.94 772 ILE A N 1
ATOM 6133 C CA . ILE A 1 772 ? -34.351 12.452 6.762 1.00 68.94 772 ILE A CA 1
ATOM 6134 C C . ILE A 1 772 ? -33.196 12.751 7.709 1.00 68.94 772 ILE A C 1
ATOM 6136 O O . ILE A 1 772 ? -32.388 13.642 7.455 1.00 68.94 772 ILE A O 1
ATOM 6140 N N . VAL A 1 773 ? -33.129 11.989 8.800 1.00 72.44 773 VAL A N 1
ATOM 6141 C CA . VAL A 1 773 ? -32.021 12.046 9.756 1.00 72.44 773 VAL A CA 1
ATOM 6142 C C . VAL A 1 773 ? -30.848 11.269 9.168 1.00 72.44 773 VAL A C 1
ATOM 6144 O O . VAL A 1 773 ? -30.988 10.093 8.823 1.00 72.44 773 VAL A O 1
ATOM 6147 N N . SER A 1 774 ? -29.692 11.917 9.050 1.00 78.75 774 SER A N 1
ATOM 6148 C CA . SER A 1 774 ? -28.461 11.240 8.642 1.00 78.75 774 SER A CA 1
ATOM 6149 C C . SER A 1 774 ? -28.007 10.330 9.782 1.00 78.75 774 SER A C 1
ATOM 6151 O O . SER A 1 774 ? -27.864 10.792 10.903 1.00 78.75 774 SER A O 1
ATOM 6153 N N . ARG A 1 775 ? -27.815 9.032 9.524 1.00 81.56 775 ARG A N 1
ATOM 6154 C CA . ARG A 1 775 ? -27.385 8.041 10.538 1.00 81.56 775 ARG A CA 1
ATOM 6155 C C . ARG A 1 775 ? -25.958 7.544 10.340 1.00 81.56 775 ARG A C 1
ATOM 6157 O O . ARG A 1 775 ? -25.473 6.747 11.135 1.00 81.56 775 ARG A O 1
ATOM 6164 N N . MET A 1 776 ? -25.299 8.015 9.284 1.00 88.25 776 MET A N 1
ATOM 6165 C CA . MET A 1 776 ? -23.882 7.766 9.065 1.00 88.25 776 MET A CA 1
ATOM 6166 C C . MET A 1 776 ? -23.100 8.356 10.252 1.00 88.25 776 MET A C 1
ATOM 6168 O O . MET A 1 776 ? -23.358 9.509 10.633 1.00 88.25 776 MET A O 1
ATOM 6172 N N . PRO A 1 777 ? -22.233 7.562 10.897 1.00 89.88 777 PRO A N 1
ATOM 6173 C CA . PRO A 1 777 ? -21.514 8.010 12.074 1.00 89.88 777 PRO A CA 1
ATOM 6174 C C . PRO A 1 777 ? -20.323 8.886 11.676 1.00 89.88 777 PRO A C 1
ATOM 6176 O O . PRO A 1 777 ? -19.910 8.907 10.517 1.00 89.88 777 PRO A O 1
ATOM 6179 N N . VAL A 1 778 ? -19.787 9.624 12.643 1.00 88.56 778 VAL A N 1
ATOM 6180 C CA . VAL A 1 778 ? -18.633 10.505 12.448 1.00 88.56 778 VAL A CA 1
ATOM 6181 C C . VAL A 1 778 ? -17.369 9.760 12.858 1.00 88.56 778 VAL A C 1
ATOM 6183 O O . VAL A 1 778 ? -17.235 9.360 14.014 1.00 88.56 778 VAL A O 1
ATOM 6186 N N . PHE A 1 779 ? -16.436 9.588 11.927 1.00 90.75 779 PHE A N 1
ATOM 6187 C CA . PHE A 1 779 ? -15.101 9.080 12.231 1.00 90.75 779 PHE A CA 1
ATOM 6188 C C . PHE A 1 779 ? -14.199 10.263 12.578 1.00 90.75 779 PHE A C 1
ATOM 6190 O O . PHE A 1 779 ? -13.915 11.099 11.722 1.00 90.75 779 PHE A O 1
ATOM 6197 N N . GLU A 1 780 ? -13.759 10.350 13.834 1.00 87.25 780 GLU A N 1
ATOM 6198 C CA . GLU A 1 780 ? -12.962 11.490 14.311 1.00 87.25 780 GLU A CA 1
ATOM 6199 C C . GLU A 1 780 ? -11.599 11.573 13.599 1.00 87.25 780 GLU A C 1
ATOM 6201 O O . GLU A 1 780 ? -11.081 12.668 13.387 1.00 87.25 780 GLU A O 1
ATOM 6206 N N . THR A 1 781 ? -11.067 10.432 13.142 1.00 87.00 781 THR A N 1
ATOM 6207 C CA . THR A 1 781 ? -9.881 10.355 12.275 1.00 87.00 781 THR A CA 1
ATOM 6208 C C . THR A 1 781 ? -10.091 11.110 10.963 1.00 87.00 781 THR A C 1
ATOM 6210 O O . THR A 1 781 ? -9.315 12.001 10.646 1.00 87.00 781 THR A O 1
ATOM 6213 N N . LEU A 1 782 ? -11.182 10.834 10.245 1.00 91.44 782 LEU A N 1
ATOM 6214 C CA . LEU A 1 782 ? -11.490 11.480 8.964 1.00 91.44 782 LEU A CA 1
ATOM 6215 C C . LEU A 1 782 ? -11.893 12.944 9.132 1.00 91.44 782 LEU A C 1
ATOM 6217 O O . LEU A 1 782 ? -11.547 13.786 8.312 1.00 91.44 782 LEU A O 1
ATOM 6221 N N . LYS A 1 783 ? -12.612 13.264 10.209 1.00 89.69 783 LYS A N 1
ATOM 6222 C CA . LYS A 1 783 ? -13.031 14.634 10.514 1.00 89.69 783 LYS A CA 1
ATOM 6223 C C . LYS A 1 783 ? -11.849 15.561 10.808 1.00 89.69 783 LYS A C 1
ATOM 6225 O O . LYS A 1 783 ? -11.901 16.731 10.439 1.00 89.69 783 LYS A O 1
ATOM 6230 N N . ASN A 1 784 ? -10.806 15.052 11.466 1.00 89.12 784 ASN A N 1
ATOM 6231 C CA . ASN A 1 784 ? -9.632 15.840 11.851 1.00 89.12 784 ASN A CA 1
ATOM 6232 C C . ASN A 1 784 ? -8.453 15.709 10.876 1.00 89.12 784 ASN A C 1
ATOM 6234 O O . ASN A 1 784 ? -7.468 16.429 11.035 1.00 89.12 784 ASN A O 1
ATOM 6238 N N . ASN A 1 785 ? -8.543 14.815 9.888 1.00 91.25 785 ASN A N 1
ATOM 6239 C CA . ASN A 1 785 ? -7.519 14.606 8.873 1.00 91.25 785 ASN A CA 1
ATOM 6240 C C . ASN A 1 785 ? -8.132 14.639 7.468 1.00 91.25 785 ASN A C 1
ATOM 6242 O O . ASN A 1 785 ? -8.647 13.644 6.954 1.00 91.25 785 ASN A O 1
ATOM 6246 N N . GLU A 1 786 ? -8.054 15.809 6.839 1.00 88.94 786 GLU A N 1
ATOM 6247 C CA . GLU A 1 786 ? -8.600 16.037 5.502 1.00 88.94 786 GLU A CA 1
ATOM 6248 C C . GLU A 1 786 ? -7.942 15.139 4.441 1.00 88.94 786 GLU A C 1
ATOM 6250 O O . GLU A 1 786 ? -8.613 14.711 3.503 1.00 88.94 786 GLU A O 1
ATOM 6255 N N . ASP A 1 787 ? -6.663 14.791 4.605 1.00 91.50 787 ASP A N 1
ATOM 6256 C CA . ASP A 1 787 ? -5.940 13.946 3.651 1.00 91.50 787 ASP A CA 1
ATOM 6257 C C . ASP A 1 787 ? -6.432 12.492 3.691 1.00 91.50 787 ASP A C 1
ATOM 6259 O O . ASP A 1 787 ? -6.539 11.843 2.651 1.00 91.50 787 ASP A O 1
ATOM 6263 N N . ASP A 1 788 ? -6.819 11.981 4.864 1.00 93.56 788 ASP A N 1
ATOM 6264 C CA . ASP A 1 788 ? -7.448 10.657 4.981 1.00 93.56 788 ASP A CA 1
ATOM 6265 C C . ASP A 1 788 ? -8.836 10.646 4.322 1.00 93.56 788 ASP A C 1
ATOM 6267 O O . ASP A 1 788 ? -9.200 9.702 3.614 1.00 93.56 788 ASP A O 1
ATOM 6271 N N . ALA A 1 789 ? -9.609 11.724 4.498 1.00 93.75 789 ALA A N 1
ATOM 6272 C CA . ALA A 1 789 ? -10.901 11.880 3.837 1.00 93.75 789 ALA A CA 1
ATOM 6273 C C . ALA A 1 789 ? -10.755 11.973 2.305 1.00 93.75 789 ALA A C 1
ATOM 6275 O O . ALA A 1 789 ? -11.550 11.373 1.574 1.00 93.75 789 ALA A O 1
ATOM 6276 N N . LYS A 1 790 ? -9.722 12.667 1.808 1.00 92.81 790 LYS A N 1
ATOM 6277 C CA . LYS A 1 790 ? -9.380 12.731 0.378 1.00 92.81 790 LYS A CA 1
ATOM 6278 C C . LYS A 1 790 ? -8.976 11.370 -0.173 1.00 92.81 790 LYS A C 1
ATOM 6280 O O . LYS A 1 790 ? -9.490 10.994 -1.222 1.00 92.81 790 LYS A O 1
ATOM 6285 N N . ALA A 1 791 ? -8.152 10.603 0.538 1.00 94.69 791 ALA A N 1
ATOM 6286 C CA . ALA A 1 791 ? -7.767 9.251 0.130 1.00 94.69 791 ALA A CA 1
ATOM 6287 C C . ALA A 1 791 ? -8.995 8.329 -0.018 1.00 94.69 791 ALA A C 1
ATOM 6289 O O . ALA A 1 791 ? -9.155 7.634 -1.025 1.00 94.69 791 ALA A O 1
ATOM 6290 N N . ILE A 1 792 ? -9.949 8.390 0.920 1.00 94.62 792 ILE A N 1
ATOM 6291 C CA . ILE A 1 792 ? -11.230 7.682 0.767 1.00 94.62 792 ILE A CA 1
ATOM 6292 C C . ILE A 1 792 ? -12.010 8.215 -0.439 1.00 94.62 792 ILE A C 1
ATOM 6294 O O . ILE A 1 792 ? -12.564 7.422 -1.196 1.00 94.62 792 ILE A O 1
ATOM 6298 N N . ALA A 1 793 ? -12.048 9.528 -0.673 1.00 94.06 793 ALA A N 1
ATOM 6299 C CA . ALA A 1 793 ? -12.697 10.083 -1.860 1.00 94.06 793 ALA A CA 1
ATOM 6300 C C . ALA A 1 793 ? -12.040 9.595 -3.170 1.00 94.06 793 ALA A C 1
ATOM 6302 O O . ALA A 1 793 ? -12.756 9.333 -4.137 1.00 94.06 793 ALA A O 1
ATOM 6303 N N . VAL A 1 794 ? -10.712 9.416 -3.208 1.00 93.00 794 VAL A N 1
ATOM 6304 C CA . VAL A 1 794 ? -9.980 8.813 -4.339 1.00 93.00 794 VAL A CA 1
ATOM 6305 C C . VAL A 1 794 ? -10.444 7.382 -4.576 1.00 93.00 794 VAL A C 1
ATOM 6307 O O . VAL A 1 794 ? -10.821 7.039 -5.700 1.00 93.00 794 VAL A O 1
ATOM 6310 N N . LEU A 1 795 ? -10.525 6.570 -3.521 1.00 92.25 795 LEU A N 1
ATOM 6311 C CA . LEU A 1 795 ? -11.099 5.232 -3.615 1.00 92.25 795 LEU A CA 1
ATOM 6312 C C . LEU A 1 795 ? -12.547 5.273 -4.121 1.00 92.25 795 LEU A C 1
ATOM 6314 O O . LEU A 1 795 ? -12.889 4.574 -5.070 1.00 92.25 795 LEU A O 1
ATOM 6318 N N . LEU A 1 796 ? -13.407 6.096 -3.526 1.00 92.56 796 LEU A N 1
ATOM 6319 C CA . LEU A 1 796 ? -14.812 6.199 -3.919 1.00 92.56 796 LEU A CA 1
ATOM 6320 C C . LEU A 1 796 ? -14.971 6.641 -5.375 1.00 92.56 796 LEU A C 1
ATOM 6322 O O . LEU A 1 796 ? -15.904 6.209 -6.052 1.00 92.56 796 LEU A O 1
ATOM 6326 N N . LYS A 1 797 ? -14.042 7.455 -5.888 1.00 89.94 797 LYS A N 1
ATOM 6327 C CA . LYS A 1 797 ? -14.033 7.860 -7.292 1.00 89.94 797 LYS A CA 1
ATOM 6328 C C . LYS A 1 797 ? -13.757 6.686 -8.241 1.00 89.94 797 LYS A C 1
ATOM 6330 O O . LYS A 1 797 ? -14.248 6.707 -9.373 1.00 89.94 797 LYS A O 1
ATOM 6335 N N . SER A 1 798 ? -13.050 5.653 -7.772 1.00 87.69 798 SER A N 1
ATOM 6336 C CA . SER A 1 798 ? -12.737 4.440 -8.543 1.00 87.69 798 SER A CA 1
ATOM 6337 C C . SER A 1 798 ? -13.940 3.516 -8.767 1.00 87.69 798 SER A C 1
ATOM 6339 O O . SER A 1 798 ? -13.925 2.718 -9.704 1.00 87.69 798 SER A O 1
ATOM 6341 N N . PHE A 1 799 ? -14.996 3.638 -7.952 1.00 87.50 799 PHE A N 1
ATOM 6342 C CA . PHE A 1 799 ? -16.198 2.803 -8.027 1.00 87.50 799 PHE A CA 1
ATOM 6343 C C . PHE A 1 799 ? -17.084 3.219 -9.208 1.00 87.50 799 PHE A C 1
ATOM 6345 O O . PHE A 1 799 ? -17.938 4.103 -9.103 1.00 87.50 799 PHE A O 1
ATOM 6352 N N . GLN A 1 800 ? -16.815 2.609 -10.363 1.00 82.38 800 GLN A N 1
ATOM 6353 C CA . GLN A 1 800 ? -17.424 2.902 -11.660 1.00 82.38 800 GLN A CA 1
ATOM 6354 C C . GLN A 1 800 ? -18.164 1.661 -12.201 1.00 82.38 800 GLN A C 1
ATOM 6356 O O . GLN A 1 800 ? -17.655 0.554 -12.051 1.00 82.38 800 GLN A O 1
ATOM 6361 N N . PRO A 1 801 ? -19.291 1.830 -12.918 1.00 70.50 801 PRO A N 1
ATOM 6362 C CA . PRO A 1 801 ? -20.179 0.737 -13.338 1.00 70.50 801 PRO A CA 1
ATOM 6363 C C . PRO A 1 801 ? -19.590 -0.260 -14.347 1.00 70.50 801 PRO A C 1
ATOM 6365 O O . PRO A 1 801 ? -20.128 -1.353 -14.485 1.00 70.50 801 PRO A O 1
ATOM 6368 N N . ASN A 1 802 ? -18.524 0.084 -15.092 1.00 66.94 802 ASN A N 1
ATOM 6369 C CA . ASN A 1 802 ? -17.893 -0.867 -16.020 1.00 66.94 802 ASN A CA 1
ATOM 6370 C C . ASN A 1 802 ? -16.367 -0.953 -15.848 1.00 66.94 802 ASN A C 1
ATOM 6372 O O . ASN A 1 802 ? -15.667 0.072 -15.988 1.00 66.94 802 ASN A O 1
ATOM 6376 N N . PRO A 1 803 ? -15.832 -2.174 -15.649 1.00 63.59 803 PRO A N 1
ATOM 6377 C CA . PRO A 1 803 ? -14.403 -2.417 -15.748 1.00 63.59 803 PRO A CA 1
ATOM 6378 C C . PRO A 1 803 ? -13.936 -2.221 -17.198 1.00 63.59 803 PRO A C 1
ATOM 6380 O O . PRO A 1 803 ? -14.723 -2.310 -18.146 1.00 63.59 803 PRO A O 1
ATOM 6383 N N . TYR A 1 804 ? -12.649 -1.930 -17.393 1.00 67.94 804 TYR A N 1
ATOM 6384 C CA . TYR A 1 804 ? -12.089 -1.871 -18.746 1.00 67.94 804 TYR A CA 1
ATOM 6385 C C . TYR A 1 804 ? -12.135 -3.257 -19.415 1.00 67.94 804 TYR A C 1
ATOM 6387 O O . TYR A 1 804 ? -12.192 -4.262 -18.710 1.00 67.94 804 TYR A O 1
ATOM 6395 N N . PRO A 1 805 ? -12.131 -3.368 -20.755 1.00 61.47 805 PRO A N 1
ATOM 6396 C CA . PRO A 1 805 ? -12.118 -4.672 -21.421 1.00 61.47 805 PRO A CA 1
ATOM 6397 C C . PRO A 1 805 ? -10.928 -5.546 -20.978 1.00 61.47 805 PRO A C 1
ATOM 6399 O O . PRO A 1 805 ? -9.864 -5.022 -20.654 1.00 61.47 805 PRO A O 1
ATOM 6402 N N . LEU A 1 806 ? -11.077 -6.877 -21.006 1.00 59.81 806 LEU A N 1
ATOM 6403 C CA . LEU A 1 806 ? -10.067 -7.831 -20.501 1.00 59.81 806 LEU A CA 1
ATOM 6404 C C . LEU A 1 806 ? -8.665 -7.665 -21.114 1.00 59.81 806 LEU A C 1
ATOM 6406 O O . LEU A 1 806 ? -7.686 -8.010 -20.471 1.00 59.81 806 LEU A O 1
ATOM 6410 N N . ASN A 1 807 ? -8.554 -7.134 -22.334 1.00 58.41 807 ASN A N 1
ATOM 6411 C CA . ASN A 1 807 ? -7.272 -6.869 -22.998 1.00 58.41 807 ASN A CA 1
ATOM 6412 C C . ASN A 1 807 ? -6.559 -5.588 -22.513 1.00 58.41 807 ASN A C 1
ATOM 6414 O O . ASN A 1 807 ? -5.436 -5.334 -22.933 1.00 58.41 807 ASN A O 1
ATOM 6418 N N . TYR A 1 808 ? -7.232 -4.759 -21.711 1.00 61.28 808 TYR A N 1
ATOM 6419 C CA . TYR A 1 808 ? -6.676 -3.591 -21.013 1.00 61.28 808 TYR A CA 1
ATOM 6420 C C . TYR A 1 808 ? -6.459 -3.858 -19.527 1.00 61.28 808 TYR A C 1
ATOM 6422 O O . TYR A 1 808 ? -5.650 -3.193 -18.883 1.00 61.28 808 TYR A O 1
ATOM 6430 N N . GLN A 1 809 ? -7.210 -4.808 -18.977 1.00 62.09 809 GLN A N 1
ATOM 6431 C CA . GLN A 1 809 ? -6.910 -5.359 -17.670 1.00 62.09 809 GLN A CA 1
ATOM 6432 C C . GLN A 1 809 ? -5.584 -6.110 -17.756 1.00 62.09 809 GLN A C 1
ATOM 6434 O O . GLN A 1 809 ? -5.208 -6.594 -18.824 1.00 62.09 809 GLN A O 1
ATOM 6439 N N . PHE A 1 810 ? -4.877 -6.185 -16.632 1.00 54.84 810 PHE A N 1
ATOM 6440 C CA . PHE A 1 810 ? -3.637 -6.945 -16.524 1.00 54.84 810 PHE A CA 1
ATOM 6441 C C . PHE A 1 810 ? -3.813 -8.316 -17.200 1.00 54.84 810 PHE A C 1
ATOM 6443 O O . PHE A 1 810 ? -4.694 -9.077 -16.801 1.00 54.84 810 PHE A O 1
ATOM 6450 N N . ASP A 1 811 ? -3.065 -8.596 -18.273 1.00 47.09 811 ASP A N 1
ATOM 6451 C CA . ASP A 1 811 ? -3.308 -9.768 -19.120 1.00 47.09 811 ASP A CA 1
ATOM 6452 C C . ASP A 1 811 ? -2.981 -11.047 -18.341 1.00 47.09 811 ASP A C 1
ATOM 6454 O O . ASP A 1 811 ? -1.825 -11.447 -18.191 1.00 47.09 811 ASP A O 1
ATOM 6458 N N . HIS A 1 812 ? -4.029 -11.698 -17.837 1.00 47.44 812 HIS A N 1
ATOM 6459 C CA . HIS A 1 812 ? -3.928 -12.935 -17.072 1.00 47.44 812 HIS A CA 1
ATOM 6460 C C . HIS A 1 812 ? -3.360 -14.102 -17.906 1.00 47.44 812 HIS A C 1
ATOM 6462 O O . HIS A 1 812 ? -3.012 -15.135 -17.334 1.00 47.44 812 HIS A O 1
ATOM 6468 N N . ALA A 1 813 ? -3.282 -13.969 -19.238 1.00 40.62 813 ALA A N 1
ATOM 6469 C CA . ALA A 1 813 ? -2.834 -15.019 -20.149 1.00 40.62 813 ALA A CA 1
ATOM 6470 C C . ALA A 1 813 ? -1.369 -14.879 -20.604 1.00 40.62 813 ALA A C 1
ATOM 6472 O O . ALA A 1 813 ? -0.785 -15.884 -21.013 1.00 40.62 813 ALA A O 1
ATOM 6473 N N . ALA A 1 814 ? -0.768 -13.685 -20.537 1.00 49.03 814 ALA A N 1
ATOM 6474 C CA . ALA A 1 814 ? 0.604 -13.449 -21.006 1.00 49.03 814 ALA A CA 1
ATOM 6475 C C . ALA A 1 814 ? 1.683 -13.836 -19.975 1.00 49.03 814 ALA A C 1
ATOM 6477 O O . ALA A 1 814 ? 2.734 -14.346 -20.359 1.00 49.03 814 ALA A O 1
ATOM 6478 N N . GLU A 1 815 ? 1.419 -13.638 -18.676 1.00 54.25 815 GLU A N 1
ATOM 6479 C CA . GLU A 1 815 ? 2.345 -13.956 -17.572 1.00 54.25 815 GLU A CA 1
ATOM 6480 C C . GLU A 1 815 ? 1.599 -14.594 -16.373 1.00 54.25 815 GLU A C 1
ATOM 6482 O O . GLU A 1 815 ? 1.536 -14.000 -15.291 1.00 54.25 815 GLU A O 1
ATOM 6487 N N . PRO A 1 816 ? 1.000 -15.793 -16.530 1.00 61.34 816 PRO A N 1
ATOM 6488 C CA . PRO A 1 816 ? 0.161 -16.414 -15.496 1.00 61.34 816 PRO A CA 1
ATOM 6489 C C . PRO A 1 816 ? 0.889 -16.591 -14.154 1.00 61.34 816 PRO A C 1
ATOM 6491 O O . PRO A 1 816 ? 0.316 -16.300 -13.103 1.00 61.34 816 PRO A O 1
ATOM 6494 N N . ASP A 1 817 ? 2.173 -16.953 -14.191 1.00 65.50 817 ASP A N 1
ATOM 6495 C CA . ASP A 1 817 ? 2.998 -17.149 -12.993 1.00 65.50 817 ASP A CA 1
ATOM 6496 C C . ASP A 1 817 ? 3.174 -15.846 -12.194 1.00 65.50 817 ASP A C 1
ATOM 6498 O O . ASP A 1 817 ? 3.187 -15.847 -10.962 1.00 65.50 817 ASP A O 1
ATOM 6502 N N . ARG A 1 818 ? 3.248 -14.698 -12.878 1.00 66.50 818 ARG A N 1
ATOM 6503 C CA . ARG A 1 818 ? 3.386 -13.387 -12.231 1.00 66.50 818 ARG A CA 1
ATOM 6504 C C . ARG A 1 818 ? 2.086 -12.937 -11.573 1.00 66.50 818 ARG A C 1
ATOM 6506 O O . ARG A 1 818 ? 2.120 -12.372 -10.480 1.00 66.50 818 ARG A O 1
ATOM 6513 N N . VAL A 1 819 ? 0.947 -13.196 -12.216 1.00 66.88 819 VAL A N 1
ATOM 6514 C CA . VAL A 1 819 ? -0.386 -12.919 -11.656 1.00 66.88 819 VAL A CA 1
ATOM 6515 C C . VAL A 1 819 ? -0.594 -13.738 -10.385 1.00 66.88 819 VAL A C 1
ATOM 6517 O O . VAL A 1 819 ? -1.021 -13.207 -9.359 1.00 66.88 819 VAL A O 1
ATOM 6520 N N . GLU A 1 820 ? -0.286 -15.034 -10.448 1.00 73.12 820 GLU A N 1
ATOM 6521 C CA . GLU A 1 820 ? -0.396 -15.934 -9.304 1.00 73.12 820 GLU A CA 1
ATOM 6522 C C . GLU A 1 820 ? 0.526 -15.487 -8.164 1.00 73.12 820 GLU A C 1
ATOM 6524 O O . GLU A 1 820 ? 0.078 -15.377 -7.021 1.00 73.12 820 GLU A O 1
ATOM 6529 N N . ARG A 1 821 ? 1.767 -15.099 -8.484 1.00 79.44 821 ARG A N 1
ATOM 6530 C CA . ARG A 1 821 ? 2.711 -14.521 -7.521 1.00 79.44 821 ARG A CA 1
ATOM 6531 C C . ARG A 1 821 ? 2.158 -13.264 -6.839 1.00 79.44 821 ARG A C 1
ATOM 6533 O O . ARG A 1 821 ? 2.217 -13.184 -5.616 1.00 79.44 821 ARG A O 1
ATOM 6540 N N . SER A 1 822 ? 1.592 -12.312 -7.586 1.00 73.88 822 SER A N 1
ATOM 6541 C CA . SER A 1 822 ? 1.009 -11.086 -7.006 1.00 73.88 822 SER A CA 1
ATOM 6542 C C . SER A 1 822 ? -0.149 -11.399 -6.057 1.00 73.88 822 SER A C 1
ATOM 6544 O O . SER A 1 822 ? -0.193 -10.874 -4.951 1.00 73.88 822 SER A O 1
ATOM 6546 N N . LYS A 1 823 ? -1.050 -12.315 -6.440 1.00 76.50 823 LYS A N 1
ATOM 6547 C CA . LYS A 1 823 ? -2.176 -12.736 -5.585 1.00 76.50 823 LYS A CA 1
ATOM 6548 C C . LYS A 1 823 ? -1.703 -13.388 -4.287 1.00 76.50 823 LYS A C 1
ATOM 6550 O O . LYS A 1 823 ? -2.289 -13.154 -3.233 1.00 76.50 823 LYS A O 1
ATOM 6555 N N . ILE A 1 824 ? -0.643 -14.195 -4.356 1.00 83.50 824 ILE A N 1
ATOM 6556 C CA . ILE A 1 824 ? -0.001 -14.788 -3.177 1.00 83.50 824 ILE A CA 1
ATOM 6557 C C . ILE A 1 824 ? 0.597 -13.695 -2.282 1.00 83.50 824 ILE A C 1
ATOM 6559 O O . ILE A 1 824 ? 0.444 -13.767 -1.062 1.00 83.50 824 ILE A O 1
ATOM 6563 N N . ILE A 1 825 ? 1.242 -12.684 -2.875 1.00 84.81 825 ILE A N 1
ATOM 6564 C CA . ILE A 1 825 ? 1.819 -11.550 -2.144 1.00 84.81 825 ILE A CA 1
ATOM 6565 C C . ILE A 1 825 ? 0.738 -10.757 -1.409 1.00 84.81 825 ILE A C 1
ATOM 6567 O O . ILE A 1 825 ? 0.835 -10.576 -0.196 1.00 84.81 825 ILE A O 1
ATOM 6571 N N . ASP A 1 826 ? -0.333 -10.373 -2.100 1.00 78.06 826 ASP A N 1
ATOM 6572 C CA . ASP A 1 826 ? -1.436 -9.620 -1.499 1.00 78.06 826 ASP A CA 1
ATOM 6573 C C . ASP A 1 826 ? -2.153 -10.420 -0.399 1.00 78.06 826 ASP A C 1
ATOM 6575 O O . ASP A 1 826 ? -2.477 -9.877 0.659 1.00 78.06 826 ASP A O 1
ATOM 6579 N N . ALA A 1 827 ? -2.359 -11.728 -0.597 1.00 82.81 827 ALA A N 1
ATOM 6580 C CA . ALA A 1 827 ? -2.904 -12.601 0.443 1.00 82.81 827 ALA A CA 1
ATOM 6581 C C . ALA A 1 827 ? -1.983 -12.660 1.675 1.00 82.81 827 ALA A C 1
ATOM 6583 O O . ALA A 1 827 ? -2.456 -12.562 2.808 1.00 82.81 827 ALA A O 1
ATOM 6584 N N . GLY A 1 828 ? -0.669 -12.758 1.457 1.00 89.94 828 GLY A N 1
ATOM 6585 C CA . GLY A 1 828 ? 0.350 -12.693 2.500 1.00 89.94 828 GLY A CA 1
ATOM 6586 C C . GLY A 1 828 ? 0.298 -11.405 3.310 1.00 89.94 828 GLY A C 1
ATOM 6587 O O . GLY A 1 828 ? 0.204 -11.467 4.535 1.00 89.94 828 GLY A O 1
ATOM 6588 N N . ARG A 1 829 ? 0.268 -10.252 2.630 1.00 87.69 829 ARG A N 1
ATOM 6589 C CA . ARG A 1 829 ? 0.164 -8.916 3.242 1.00 87.69 829 ARG A CA 1
ATOM 6590 C C . ARG A 1 829 ? -1.078 -8.766 4.124 1.00 87.69 829 ARG A C 1
ATOM 6592 O O . ARG A 1 829 ? -1.011 -8.185 5.205 1.00 87.69 829 ARG A O 1
ATOM 6599 N N . ARG A 1 830 ? -2.218 -9.337 3.718 1.00 83.31 830 ARG A N 1
ATOM 6600 C CA . ARG A 1 830 ? -3.436 -9.336 4.550 1.00 83.31 830 ARG A CA 1
ATOM 6601 C C . ARG A 1 830 ? -3.259 -10.155 5.828 1.00 83.31 830 ARG A C 1
ATOM 6603 O O . ARG A 1 830 ? -3.692 -9.717 6.892 1.00 83.31 830 ARG A O 1
ATOM 6610 N N . VAL A 1 831 ? -2.607 -11.318 5.753 1.00 89.44 831 VAL A N 1
ATOM 6611 C CA . VAL A 1 831 ? -2.355 -12.159 6.937 1.00 89.44 831 VAL A CA 1
ATOM 6612 C C . VAL A 1 831 ? -1.304 -11.530 7.859 1.00 89.44 831 VAL A C 1
ATOM 6614 O O . VAL A 1 831 ? -1.490 -11.539 9.077 1.00 89.44 831 VAL A O 1
ATOM 6617 N N . THR A 1 832 ? -0.234 -10.934 7.319 1.00 92.12 832 THR A N 1
ATOM 6618 C CA . THR A 1 832 ? 0.765 -10.224 8.138 1.00 92.12 832 THR A CA 1
ATOM 6619 C C . THR A 1 832 ? 0.160 -9.014 8.843 1.00 92.12 832 THR A C 1
ATOM 6621 O O . THR A 1 832 ? 0.447 -8.818 10.025 1.00 92.12 832 THR A O 1
ATOM 6624 N N . LYS A 1 833 ? -0.724 -8.259 8.169 1.00 87.12 833 LYS A N 1
ATOM 6625 C CA . LYS A 1 833 ? -1.498 -7.162 8.771 1.00 87.12 833 LYS A CA 1
ATOM 6626 C C . LYS A 1 833 ? -2.434 -7.671 9.868 1.00 87.12 833 LYS A C 1
ATOM 6628 O O . LYS A 1 833 ? -2.409 -7.138 10.972 1.00 87.12 833 LYS A O 1
ATOM 6633 N N . LYS A 1 834 ? -3.203 -8.739 9.605 1.00 86.00 834 LYS A N 1
ATOM 6634 C CA . LYS A 1 834 ? -4.149 -9.339 10.570 1.00 86.00 834 LYS A CA 1
ATOM 6635 C C . LYS A 1 834 ? -3.497 -9.643 11.921 1.00 86.00 834 LYS A C 1
ATOM 6637 O O . LYS A 1 834 ? -4.109 -9.412 12.957 1.00 86.00 834 LYS A O 1
ATOM 6642 N N . PHE A 1 835 ? -2.272 -10.165 11.910 1.00 90.75 835 PHE A N 1
ATOM 6643 C CA . PHE A 1 835 ? -1.547 -10.566 13.120 1.00 90.75 835 PHE A CA 1
ATOM 6644 C C . PHE A 1 835 ? -0.475 -9.561 13.571 1.00 90.75 835 PHE A C 1
ATOM 6646 O O . PHE A 1 835 ? 0.349 -9.901 14.416 1.00 90.75 835 PHE A O 1
ATOM 6653 N N . ASN A 1 836 ? -0.454 -8.349 13.004 1.00 92.06 836 ASN A N 1
ATOM 6654 C CA . ASN A 1 836 ? 0.551 -7.317 13.275 1.00 92.06 836 ASN A CA 1
ATOM 6655 C C . ASN A 1 836 ? 1.999 -7.828 13.234 1.00 92.06 836 ASN A C 1
ATOM 6657 O O . ASN A 1 836 ? 2.816 -7.536 14.111 1.00 92.06 836 ASN A O 1
ATOM 6661 N N . CYS A 1 837 ? 2.332 -8.641 12.231 1.00 93.19 837 CYS A N 1
ATOM 6662 C CA . CYS A 1 837 ? 3.679 -9.199 12.131 1.00 93.19 837 CYS A CA 1
ATOM 6663 C C . CYS A 1 837 ? 4.734 -8.085 12.027 1.00 93.19 837 CYS A C 1
ATOM 6665 O O . CYS A 1 837 ? 5.826 -8.240 12.572 1.00 93.19 837 CYS A O 1
ATOM 6667 N N . THR A 1 838 ? 4.389 -6.960 11.391 1.00 92.38 838 THR A N 1
ATOM 6668 C CA . THR A 1 838 ? 5.249 -5.782 11.222 1.00 92.38 838 THR A CA 1
ATOM 6669 C C . THR A 1 838 ? 5.493 -4.995 12.511 1.00 92.38 838 THR A C 1
ATOM 6671 O O . THR A 1 838 ? 6.548 -4.390 12.642 1.00 92.38 838 THR A O 1
ATOM 6674 N N . GLY A 1 839 ? 4.614 -5.070 13.519 1.00 91.19 839 GLY A N 1
ATOM 6675 C CA . GLY A 1 839 ? 4.863 -4.427 14.820 1.00 91.19 839 GLY A CA 1
ATOM 6676 C C . GLY A 1 839 ? 6.081 -4.999 15.561 1.00 91.19 839 GLY A C 1
ATOM 6677 O O . GLY A 1 839 ? 6.698 -4.337 16.394 1.00 91.19 839 GLY A O 1
ATOM 6678 N N . CYS A 1 840 ? 6.468 -6.238 15.239 1.00 91.50 840 CYS A N 1
ATOM 6679 C CA . CYS A 1 840 ? 7.665 -6.893 15.771 1.00 91.50 840 CYS A CA 1
ATOM 6680 C C . CYS A 1 840 ? 8.774 -7.045 14.724 1.00 91.50 840 CYS A C 1
ATOM 6682 O O . CYS A 1 840 ? 9.951 -6.860 15.035 1.00 91.50 840 CYS A O 1
ATOM 6684 N N . HIS A 1 841 ? 8.412 -7.460 13.511 1.00 92.88 841 HIS A N 1
ATOM 6685 C CA . HIS A 1 841 ? 9.343 -7.824 12.452 1.00 92.88 841 HIS A CA 1
ATOM 6686 C C . HIS A 1 841 ? 9.431 -6.745 11.387 1.00 92.88 841 HIS A C 1
ATOM 6688 O O . HIS A 1 841 ? 8.446 -6.120 11.035 1.00 92.88 841 HIS A O 1
ATOM 6694 N N . GLU A 1 842 ? 10.603 -6.617 10.785 1.00 90.25 842 GLU A N 1
ATOM 6695 C CA . GLU A 1 842 ? 10.741 -5.855 9.550 1.00 90.25 842 GLU A CA 1
ATOM 6696 C C . GLU A 1 842 ? 10.433 -6.779 8.359 1.00 90.25 842 GLU A C 1
ATOM 6698 O O . GLU A 1 842 ? 11.112 -7.800 8.175 1.00 90.25 842 GLU A O 1
ATOM 6703 N N . ILE A 1 843 ? 9.397 -6.450 7.586 1.00 89.88 843 ILE A N 1
ATOM 6704 C CA . ILE A 1 843 ? 8.904 -7.207 6.422 1.00 89.88 843 ILE A CA 1
ATOM 6705 C C . ILE A 1 843 ? 8.816 -6.229 5.255 1.00 89.88 843 ILE A C 1
ATOM 6707 O O . ILE A 1 843 ? 8.294 -5.138 5.426 1.00 89.88 843 ILE A O 1
ATOM 6711 N N . GLU A 1 844 ? 9.361 -6.588 4.089 1.00 86.31 844 GLU A N 1
ATOM 6712 C CA . GLU A 1 844 ? 9.410 -5.675 2.928 1.00 86.31 844 GLU A CA 1
ATOM 6713 C C . GLU A 1 844 ? 10.045 -4.302 3.259 1.00 86.31 844 GLU A C 1
ATOM 6715 O O . GLU A 1 844 ? 9.748 -3.303 2.616 1.00 86.31 844 GLU A O 1
ATOM 6720 N N . ARG A 1 845 ? 10.966 -4.280 4.243 1.00 82.12 845 ARG A N 1
ATOM 6721 C CA . ARG A 1 845 ? 11.645 -3.089 4.804 1.00 82.12 845 ARG A CA 1
ATOM 6722 C C . ARG A 1 845 ? 10.744 -2.139 5.608 1.00 82.12 845 ARG A C 1
ATOM 6724 O O . ARG A 1 845 ? 11.183 -1.051 5.961 1.00 82.12 845 ARG A O 1
ATOM 6731 N N . GLU A 1 846 ? 9.535 -2.567 5.956 1.00 83.56 846 GLU A N 1
ATOM 6732 C CA . GLU A 1 846 ? 8.591 -1.823 6.792 1.00 83.56 846 GLU A CA 1
ATOM 6733 C C . GLU A 1 846 ? 8.415 -2.505 8.167 1.00 83.56 846 GLU A C 1
ATOM 6735 O O . GLU A 1 846 ? 8.523 -3.731 8.292 1.00 83.56 846 GLU A O 1
ATOM 6740 N N . GLY A 1 847 ? 8.137 -1.711 9.208 1.00 87.44 847 GLY A N 1
ATOM 6741 C CA . GLY A 1 847 ? 7.885 -2.174 10.579 1.00 87.44 847 GLY A CA 1
ATOM 6742 C C . GLY A 1 847 ? 9.132 -2.309 11.462 1.00 87.44 847 GLY A C 1
ATOM 6743 O O . GLY A 1 847 ? 10.144 -1.634 11.278 1.00 87.44 847 GLY A O 1
ATOM 6744 N N . GLY A 1 848 ? 9.066 -3.212 12.442 1.00 87.50 848 GLY A N 1
ATOM 6745 C CA . GLY A 1 848 ? 10.086 -3.389 13.476 1.00 87.50 848 GLY A CA 1
ATOM 6746 C C . GLY A 1 848 ? 9.905 -2.492 14.706 1.00 87.50 848 GLY A C 1
ATOM 6747 O O . GLY A 1 848 ? 10.868 -2.322 15.454 1.00 87.50 848 GLY A O 1
ATOM 6748 N N . ASP A 1 849 ? 8.698 -1.967 14.934 1.00 85.69 849 ASP A N 1
ATOM 6749 C CA . ASP A 1 849 ? 8.354 -0.970 15.968 1.00 85.69 849 ASP A CA 1
ATOM 6750 C C . ASP A 1 849 ? 8.777 -1.378 17.387 1.00 85.69 849 ASP A C 1
ATOM 6752 O O . ASP A 1 849 ? 9.165 -0.554 18.215 1.00 85.69 849 ASP A O 1
ATOM 6756 N N . TYR A 1 850 ? 8.782 -2.681 17.682 1.00 88.31 850 TYR A N 1
ATOM 6757 C CA . TYR A 1 850 ? 9.245 -3.197 18.972 1.00 88.31 850 TYR A CA 1
ATOM 6758 C C . TYR A 1 850 ? 10.704 -2.820 19.302 1.00 88.31 850 TYR A C 1
ATOM 6760 O O . TYR A 1 850 ? 11.091 -2.818 20.472 1.00 88.31 850 TYR A O 1
ATOM 6768 N N . ARG A 1 851 ? 11.530 -2.475 18.303 1.00 88.38 851 ARG A N 1
ATOM 6769 C CA . ARG A 1 851 ? 12.889 -1.948 18.527 1.00 88.38 851 ARG A CA 1
ATOM 6770 C C . ARG A 1 851 ? 12.863 -0.687 19.387 1.00 88.38 851 ARG A C 1
ATOM 6772 O O . ARG A 1 851 ? 13.668 -0.588 20.310 1.00 88.38 851 ARG A O 1
ATOM 6779 N N . ASP A 1 852 ? 11.919 0.215 19.142 1.00 87.12 852 ASP A N 1
ATOM 6780 C CA . ASP A 1 852 ? 11.798 1.469 19.890 1.00 87.12 852 ASP A CA 1
ATOM 6781 C C . ASP A 1 852 ? 11.378 1.214 21.337 1.00 87.12 852 ASP A C 1
ATOM 6783 O O . ASP A 1 852 ? 11.870 1.871 22.257 1.00 87.12 852 ASP A O 1
ATOM 6787 N N . VAL A 1 853 ? 10.551 0.185 21.558 1.00 87.25 853 VAL A N 1
ATOM 6788 C CA . VAL A 1 853 ? 10.172 -0.261 22.903 1.00 87.25 853 VAL A CA 1
ATOM 6789 C C . VAL A 1 853 ? 11.399 -0.705 23.696 1.00 87.25 853 VAL A C 1
ATOM 6791 O O . VAL A 1 853 ? 11.590 -0.263 24.830 1.00 87.25 853 VAL A O 1
ATOM 6794 N N . ILE A 1 854 ? 12.252 -1.546 23.102 1.00 87.38 854 ILE A N 1
ATOM 6795 C CA . ILE A 1 854 ? 13.481 -2.016 23.754 1.00 87.38 854 ILE A CA 1
ATOM 6796 C C . ILE A 1 854 ? 14.436 -0.845 24.007 1.00 87.38 854 ILE A C 1
ATOM 6798 O O . ILE A 1 854 ? 14.991 -0.744 25.098 1.00 87.38 854 ILE A O 1
ATOM 6802 N N . ILE A 1 855 ? 14.629 0.046 23.031 1.00 88.12 855 ILE A N 1
ATOM 6803 C CA . ILE A 1 855 ? 15.517 1.211 23.169 1.00 88.12 855 ILE A CA 1
ATOM 6804 C C . ILE A 1 855 ? 15.077 2.082 24.345 1.00 88.12 855 ILE A C 1
ATOM 6806 O O . ILE A 1 855 ? 15.895 2.427 25.197 1.00 88.12 855 ILE A O 1
ATOM 6810 N N . ALA A 1 856 ? 13.787 2.409 24.415 1.00 87.75 856 ALA A N 1
ATOM 6811 C CA . ALA A 1 856 ? 13.250 3.275 25.453 1.00 87.75 856 ALA A CA 1
ATOM 6812 C C . ALA A 1 856 ? 13.233 2.607 26.838 1.00 87.75 856 ALA A C 1
ATOM 6814 O O . ALA A 1 856 ? 13.514 3.272 27.834 1.00 87.75 856 ALA A O 1
ATOM 6815 N N . HIS A 1 857 ? 12.917 1.309 26.916 1.00 86.62 857 HIS A N 1
ATOM 6816 C CA . HIS A 1 857 ? 12.837 0.583 28.190 1.00 86.62 857 HIS A CA 1
ATOM 6817 C C . HIS A 1 857 ? 14.209 0.175 28.735 1.00 86.62 857 HIS A C 1
ATOM 6819 O O . HIS A 1 857 ? 14.492 0.382 29.913 1.00 86.62 857 HIS A O 1
ATOM 6825 N N . GLU A 1 858 ? 15.075 -0.387 27.889 1.00 83.38 858 GLU A N 1
ATOM 6826 C CA . GLU A 1 858 ? 16.378 -0.929 28.297 1.00 83.38 858 GLU A CA 1
ATOM 6827 C C . GLU A 1 858 ? 17.533 0.079 28.142 1.00 83.38 858 GLU A C 1
ATOM 6829 O O . GLU A 1 858 ? 18.640 -0.177 28.614 1.00 83.38 858 GLU A O 1
ATOM 6834 N N . GLY A 1 859 ? 17.297 1.242 27.521 1.00 84.75 859 GLY A N 1
ATOM 6835 C CA . GLY A 1 859 ? 18.308 2.292 27.350 1.00 84.75 859 GLY A CA 1
ATOM 6836 C C . GLY A 1 859 ? 19.434 1.909 26.385 1.00 84.75 859 GLY A C 1
ATOM 6837 O O . GLY A 1 859 ? 20.571 2.354 26.555 1.00 84.75 859 GLY A O 1
ATOM 6838 N N . LEU A 1 860 ? 19.137 1.050 25.405 1.00 82.81 860 LEU A N 1
ATOM 6839 C CA . LEU A 1 860 ? 20.106 0.536 24.436 1.00 82.81 860 LEU A CA 1
ATOM 6840 C C . LEU A 1 860 ? 20.305 1.500 23.261 1.00 82.81 860 LEU A C 1
ATOM 6842 O O . LEU A 1 860 ? 19.380 2.192 22.841 1.00 82.81 860 LEU A O 1
ATOM 6846 N N . ASP A 1 861 ? 21.501 1.503 22.671 1.00 85.75 861 ASP A N 1
ATOM 6847 C CA . ASP A 1 861 ? 21.715 2.141 21.372 1.00 85.75 861 ASP A CA 1
ATOM 6848 C C . ASP A 1 861 ? 21.080 1.317 20.234 1.00 85.75 861 ASP A C 1
ATOM 6850 O O . ASP A 1 861 ? 20.834 0.115 20.365 1.00 85.75 861 ASP A O 1
ATOM 6854 N N . GLN A 1 862 ? 20.862 1.957 19.082 1.00 82.38 862 GLN A N 1
ATOM 6855 C CA . GLN A 1 862 ? 20.246 1.351 17.893 1.00 82.38 862 GLN A CA 1
ATOM 6856 C C . GLN A 1 862 ? 20.927 0.046 17.438 1.00 82.38 862 GLN A C 1
ATOM 6858 O O . GLN A 1 862 ? 20.257 -0.890 16.999 1.00 82.38 862 GLN A O 1
ATOM 6863 N N . THR A 1 863 ? 22.255 -0.052 17.542 1.00 79.56 863 THR A N 1
ATOM 6864 C CA . THR A 1 863 ? 23.006 -1.234 17.090 1.00 79.56 863 THR A CA 1
ATOM 6865 C C . THR A 1 863 ? 22.793 -2.402 18.040 1.00 79.56 863 THR A C 1
ATOM 6867 O O . THR A 1 863 ? 22.573 -3.531 17.600 1.00 79.56 863 THR A O 1
ATOM 6870 N N . THR A 1 864 ? 22.822 -2.134 19.343 1.00 79.31 864 THR A N 1
ATOM 6871 C CA . THR A 1 864 ? 22.591 -3.150 20.372 1.00 79.31 864 THR A CA 1
ATOM 6872 C C . THR A 1 864 ? 21.129 -3.598 20.379 1.00 79.31 864 THR A C 1
ATOM 6874 O O . THR A 1 864 ? 20.862 -4.799 20.390 1.00 79.31 864 THR A O 1
ATOM 6877 N N . ALA A 1 865 ? 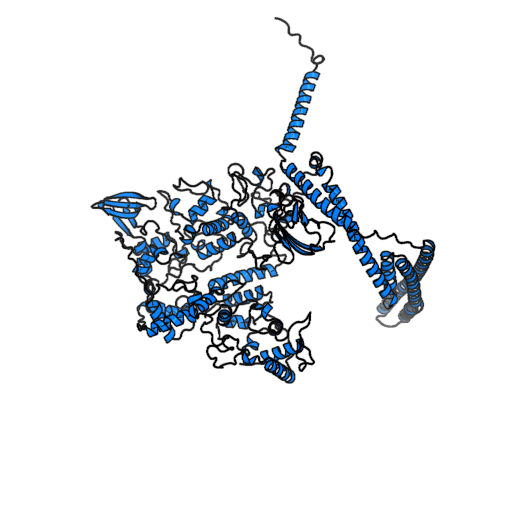20.173 -2.673 20.247 1.00 82.69 865 ALA A N 1
ATOM 6878 C CA . ALA A 1 865 ? 18.745 -2.988 20.193 1.00 82.69 865 ALA A CA 1
ATOM 6879 C C . ALA A 1 865 ? 18.385 -3.940 19.040 1.00 82.69 865 ALA A C 1
ATOM 6881 O O . ALA A 1 865 ? 17.616 -4.880 19.238 1.00 82.69 865 ALA A O 1
ATOM 6882 N N . LYS A 1 866 ? 19.010 -3.794 17.859 1.00 80.62 866 LYS A N 1
ATOM 6883 C CA . LYS A 1 866 ? 18.846 -4.738 16.733 1.00 80.62 866 LYS A CA 1
ATOM 6884 C C . LYS A 1 866 ? 19.195 -6.184 17.102 1.00 80.62 866 LYS A C 1
ATOM 6886 O O . LYS A 1 866 ? 18.630 -7.116 16.531 1.00 80.62 866 LYS A O 1
ATOM 6891 N N . GLN A 1 867 ? 20.106 -6.392 18.052 1.00 78.00 867 GLN A N 1
ATOM 6892 C CA . GLN A 1 867 ? 20.500 -7.727 18.505 1.00 78.00 867 GLN A CA 1
ATOM 6893 C C . GLN A 1 867 ? 19.474 -8.346 19.456 1.00 78.00 867 GLN A C 1
ATOM 6895 O O . GLN A 1 867 ? 19.367 -9.568 19.497 1.00 78.00 867 GLN A O 1
ATOM 6900 N N . PHE A 1 868 ? 18.691 -7.542 20.171 1.00 80.06 868 PHE A N 1
ATOM 6901 C CA . PHE A 1 868 ? 17.674 -8.022 21.115 1.00 80.06 868 PHE A CA 1
ATOM 6902 C C . PHE A 1 868 ? 16.244 -7.942 20.563 1.00 80.06 868 PHE A C 1
ATOM 6904 O O . PHE A 1 868 ? 15.329 -8.558 21.109 1.00 80.06 868 PHE A O 1
ATOM 6911 N N . ALA A 1 869 ? 16.057 -7.262 19.433 1.00 84.12 869 ALA A N 1
ATOM 6912 C CA . ALA A 1 869 ? 14.800 -7.213 18.708 1.00 84.12 869 ALA A CA 1
ATOM 6913 C C . ALA A 1 869 ? 14.520 -8.503 17.909 1.00 84.12 869 ALA A C 1
ATOM 6915 O O . ALA A 1 869 ? 15.450 -9.252 17.560 1.00 84.12 869 ALA A O 1
ATOM 6916 N N . PRO A 1 870 ? 13.243 -8.773 17.578 1.00 87.75 870 PRO A N 1
ATOM 6917 C CA . PRO A 1 870 ? 12.877 -9.799 16.610 1.00 87.75 870 PRO A CA 1
ATOM 6918 C C . PRO A 1 870 ? 13.643 -9.634 15.281 1.00 87.75 870 PRO A C 1
ATOM 6920 O O . PRO A 1 870 ? 13.963 -8.513 14.875 1.00 87.75 870 PRO A O 1
ATOM 6923 N N . PRO A 1 871 ? 13.988 -10.744 14.601 1.00 84.75 871 PRO A N 1
ATOM 6924 C CA . PRO A 1 871 ? 14.780 -10.685 13.377 1.00 84.75 871 PRO A CA 1
ATOM 6925 C C . PRO A 1 871 ? 14.006 -10.019 12.236 1.00 84.75 871 PRO A C 1
ATOM 6927 O O . PRO A 1 871 ? 12.777 -10.107 12.177 1.00 84.75 871 PRO A O 1
ATOM 6930 N N . THR A 1 872 ? 14.737 -9.444 11.279 1.00 87.31 872 THR A N 1
ATOM 6931 C CA . THR A 1 872 ? 14.161 -9.106 9.975 1.00 87.31 872 THR A CA 1
ATOM 6932 C C . THR A 1 872 ? 13.725 -10.390 9.263 1.00 87.31 872 THR A C 1
ATOM 6934 O O . THR A 1 872 ? 14.331 -11.465 9.416 1.00 87.31 872 THR A O 1
ATOM 6937 N N . LEU A 1 873 ? 12.642 -10.285 8.498 1.00 90.56 873 LEU A N 1
ATOM 6938 C CA . LEU A 1 873 ? 12.124 -11.375 7.670 1.00 90.56 873 LEU A CA 1
ATOM 6939 C C . LEU A 1 873 ? 12.404 -11.134 6.180 1.00 90.56 873 LEU A C 1
ATOM 6941 O O . LEU A 1 873 ? 11.741 -11.708 5.321 1.00 90.56 873 LEU A O 1
ATOM 6945 N N . GLN A 1 874 ? 13.416 -10.315 5.882 1.00 85.25 874 GLN A N 1
ATOM 6946 C CA . GLN A 1 874 ? 14.013 -10.234 4.552 1.00 85.25 874 GLN A CA 1
ATOM 6947 C C . GLN A 1 874 ? 14.598 -11.603 4.174 1.00 85.25 874 GLN A C 1
ATOM 6949 O O . GLN A 1 874 ? 15.165 -12.293 5.030 1.00 85.25 874 GLN A O 1
ATOM 6954 N N . ALA A 1 875 ? 14.440 -12.001 2.910 1.00 87.88 875 ALA A N 1
ATOM 6955 C CA . ALA A 1 875 ? 14.918 -13.280 2.388 1.00 87.88 875 ALA A CA 1
ATOM 6956 C C . ALA A 1 875 ? 14.408 -14.517 3.163 1.00 87.88 875 ALA A C 1
ATOM 6958 O O . ALA A 1 875 ? 15.078 -15.552 3.222 1.00 87.88 875 ALA A O 1
ATOM 6959 N N . GLN A 1 876 ? 13.252 -14.426 3.832 1.00 91.88 876 GLN A N 1
ATOM 6960 C CA . GLN A 1 876 ? 12.753 -15.505 4.682 1.00 91.88 876 GLN A CA 1
ATOM 6961 C C . GLN A 1 876 ? 12.384 -16.765 3.885 1.00 91.88 876 GLN A C 1
ATOM 6963 O O . GLN A 1 876 ? 12.653 -17.869 4.361 1.00 91.88 876 GLN A O 1
ATOM 6968 N N . GLY A 1 877 ? 11.801 -16.623 2.696 1.00 92.00 877 GLY A N 1
ATOM 6969 C CA . GLY A 1 877 ? 11.480 -17.728 1.797 1.00 92.00 877 GLY A CA 1
ATOM 6970 C C . GLY A 1 877 ? 12.731 -18.396 1.240 1.00 92.00 877 GLY A C 1
ATOM 6971 O O . GLY A 1 877 ? 12.781 -19.624 1.169 1.00 92.00 877 GLY A O 1
ATOM 6972 N N . ALA A 1 878 ? 13.772 -17.620 0.933 1.00 90.50 878 ALA A N 1
ATOM 6973 C CA . ALA A 1 878 ? 15.079 -18.149 0.532 1.00 90.50 878 ALA A CA 1
ATOM 6974 C C . ALA A 1 878 ? 15.827 -18.821 1.699 1.00 90.50 878 ALA A C 1
ATOM 6976 O O . ALA A 1 878 ? 16.579 -19.770 1.500 1.00 90.50 878 ALA A O 1
ATOM 6977 N N . ARG A 1 879 ? 15.601 -18.371 2.939 1.00 91.50 879 ARG A N 1
ATOM 6978 C CA . ARG A 1 879 ? 16.353 -18.812 4.124 1.00 91.50 879 ARG A CA 1
ATOM 6979 C C . ARG A 1 879 ? 15.930 -20.166 4.681 1.00 91.50 879 ARG A C 1
ATOM 6981 O O . ARG A 1 879 ? 16.788 -20.978 5.039 1.00 91.50 879 ARG A O 1
ATOM 6988 N N . VAL A 1 880 ? 14.627 -20.392 4.852 1.00 92.88 880 VAL A N 1
ATOM 6989 C CA . VAL A 1 880 ? 14.122 -21.536 5.633 1.00 92.88 880 VAL A CA 1
ATOM 6990 C C . VAL A 1 880 ? 13.338 -22.543 4.802 1.00 92.88 880 VAL A C 1
ATOM 6992 O O . VAL A 1 880 ? 12.749 -22.201 3.780 1.00 92.88 880 VAL A O 1
ATOM 6995 N N . TYR A 1 881 ? 13.289 -23.798 5.255 1.00 92.69 881 TYR A N 1
ATOM 6996 C CA . TYR A 1 881 ? 12.413 -24.793 4.634 1.00 92.69 881 TYR A CA 1
ATOM 6997 C C . TYR A 1 881 ? 10.929 -24.425 4.825 1.00 92.69 881 TYR A C 1
ATOM 6999 O O . TYR A 1 881 ? 10.538 -24.076 5.946 1.00 92.69 881 TYR A O 1
ATOM 7007 N N . PRO A 1 882 ? 10.080 -24.565 3.784 1.00 93.38 882 PRO A N 1
ATOM 7008 C CA . PRO A 1 882 ? 8.645 -24.285 3.880 1.00 93.38 882 PRO A CA 1
ATOM 7009 C C . PRO A 1 882 ? 7.936 -25.046 5.007 1.00 93.38 882 PRO A C 1
ATOM 7011 O O . PRO A 1 882 ? 7.194 -24.446 5.782 1.00 93.38 882 PRO A O 1
ATOM 7014 N N . ASP A 1 883 ? 8.226 -26.342 5.158 1.00 92.94 883 ASP A N 1
ATOM 7015 C CA . ASP A 1 883 ? 7.625 -27.187 6.198 1.00 92.94 883 ASP A CA 1
ATOM 7016 C C . ASP A 1 883 ? 8.040 -26.748 7.606 1.00 92.94 883 ASP A C 1
ATOM 7018 O O . ASP A 1 883 ? 7.233 -26.762 8.538 1.00 92.94 883 ASP A O 1
ATOM 7022 N N . TRP A 1 884 ? 9.297 -26.326 7.778 1.00 93.69 884 TRP A N 1
ATOM 7023 C CA . TRP A 1 884 ? 9.760 -25.785 9.052 1.00 93.69 884 TRP A CA 1
ATOM 7024 C C . TRP A 1 884 ? 9.033 -24.483 9.380 1.00 93.69 884 TRP A C 1
ATOM 7026 O O . TRP A 1 884 ? 8.536 -24.331 10.493 1.00 93.69 884 TRP A O 1
ATOM 7036 N N . LEU A 1 885 ? 8.920 -23.570 8.408 1.00 95.06 885 LEU A N 1
ATOM 7037 C CA . LEU A 1 885 ? 8.249 -22.287 8.604 1.00 95.06 885 LEU A CA 1
ATOM 7038 C C . LEU A 1 885 ? 6.769 -22.472 8.941 1.00 95.06 885 LEU A C 1
ATOM 7040 O O . LEU A 1 885 ? 6.286 -21.854 9.886 1.00 95.06 885 LEU A O 1
ATOM 7044 N N . PHE A 1 886 ? 6.077 -23.361 8.227 1.00 95.81 886 PHE A N 1
ATOM 7045 C CA . PHE A 1 886 ? 4.691 -23.722 8.513 1.00 95.81 886 PHE A CA 1
ATOM 7046 C C . PHE A 1 886 ? 4.519 -24.180 9.968 1.00 95.81 886 PHE A C 1
ATOM 7048 O O . PHE A 1 886 ? 3.684 -23.653 10.704 1.00 95.81 886 PHE A O 1
ATOM 7055 N N . ASN A 1 887 ? 5.348 -25.130 10.411 1.00 95.06 887 ASN A N 1
ATOM 7056 C CA . ASN A 1 887 ? 5.276 -25.663 11.770 1.00 95.06 887 ASN A CA 1
ATOM 7057 C C . ASN A 1 887 ? 5.663 -24.619 12.826 1.00 95.06 887 ASN A C 1
ATOM 7059 O O . ASN A 1 887 ? 5.026 -24.553 13.877 1.00 95.06 887 ASN A O 1
ATOM 7063 N N . PHE A 1 888 ? 6.664 -23.782 12.539 1.00 94.38 888 PHE A N 1
ATOM 7064 C CA . PHE A 1 888 ? 7.115 -22.717 13.430 1.00 94.38 888 PHE A CA 1
ATOM 7065 C C . PHE A 1 888 ? 6.051 -21.631 13.622 1.00 94.38 888 PHE A C 1
ATOM 7067 O O . PHE A 1 888 ? 5.837 -21.195 14.746 1.00 94.38 888 PHE A O 1
ATOM 7074 N N . LEU A 1 889 ? 5.354 -21.215 12.558 1.00 94.88 889 LEU A N 1
ATOM 7075 C CA . LEU A 1 889 ? 4.274 -20.223 12.648 1.00 94.88 889 LEU A CA 1
ATOM 7076 C C . LEU A 1 889 ? 3.113 -20.717 13.520 1.00 94.88 889 LEU A C 1
ATOM 7078 O O . LEU A 1 889 ? 2.525 -19.940 14.269 1.00 94.88 889 LEU A O 1
ATOM 7082 N N . LYS A 1 890 ? 2.805 -22.016 13.452 1.00 93.94 890 LYS A N 1
ATOM 7083 C CA . LYS A 1 890 ? 1.747 -22.624 14.266 1.00 93.94 890 LYS A CA 1
ATOM 7084 C C . LYS A 1 890 ? 2.172 -22.860 15.711 1.00 93.94 890 LYS A C 1
ATOM 7086 O O . LYS A 1 890 ? 1.377 -22.644 16.616 1.00 93.94 890 LYS A O 1
ATOM 7091 N N . ASN A 1 891 ? 3.407 -23.307 15.927 1.00 92.31 891 ASN A N 1
ATOM 7092 C CA . ASN A 1 891 ? 3.946 -23.628 17.246 1.00 92.31 891 ASN A CA 1
ATOM 7093 C C . ASN A 1 891 ? 5.372 -23.073 17.393 1.00 92.31 891 ASN A C 1
ATOM 7095 O O . ASN A 1 891 ? 6.342 -23.825 17.240 1.00 92.31 891 ASN A O 1
ATOM 7099 N N . PRO A 1 892 ? 5.526 -21.771 17.696 1.00 92.44 892 PRO A N 1
ATOM 7100 C CA . PRO A 1 892 ? 6.842 -21.152 17.771 1.00 92.44 892 PRO A CA 1
ATOM 7101 C C . PRO A 1 892 ? 7.687 -21.749 18.896 1.00 92.44 892 PRO A C 1
ATOM 7103 O O . PRO A 1 892 ? 7.296 -21.736 20.065 1.00 92.44 892 PRO A O 1
ATOM 7106 N N . SER A 1 893 ? 8.879 -22.228 18.549 1.00 87.31 893 SER A N 1
ATOM 7107 C CA . SER A 1 893 ? 9.898 -22.659 19.507 1.00 87.31 893 SER A CA 1
ATOM 7108 C C . SER A 1 893 ? 10.942 -21.566 19.737 1.00 87.31 893 SER A C 1
ATOM 7110 O O . SER A 1 893 ? 11.138 -20.684 18.904 1.00 87.31 893 SER A O 1
ATOM 7112 N N . GLU A 1 894 ? 11.677 -21.628 20.843 1.00 83.25 894 GLU A N 1
ATOM 7113 C CA . GLU A 1 894 ? 12.823 -20.737 21.046 1.00 83.25 894 GLU A CA 1
ATOM 7114 C C . GLU A 1 894 ? 13.940 -21.068 20.038 1.00 83.25 894 GLU A C 1
ATOM 7116 O O . GLU A 1 894 ? 14.352 -22.222 19.917 1.00 83.25 894 GLU A O 1
ATOM 7121 N N . ILE A 1 895 ? 14.387 -20.061 19.280 1.00 84.44 895 ILE A N 1
ATOM 7122 C CA . ILE A 1 895 ? 15.452 -20.180 18.258 1.00 84.44 895 ILE A CA 1
ATOM 7123 C C . ILE A 1 895 ? 16.694 -19.338 18.579 1.00 84.44 895 ILE A C 1
ATOM 7125 O O . ILE A 1 895 ? 17.754 -19.529 17.981 1.00 84.44 895 ILE A O 1
ATOM 7129 N N . ARG A 1 896 ? 16.547 -18.368 19.485 1.00 84.06 896 ARG A N 1
ATOM 7130 C CA . ARG A 1 896 ? 17.576 -17.429 19.937 1.00 84.06 896 ARG A CA 1
ATOM 7131 C C . ARG A 1 896 ? 17.444 -17.341 21.448 1.00 84.06 896 ARG A C 1
ATOM 7133 O O . ARG A 1 896 ? 16.392 -16.932 21.929 1.00 84.06 896 ARG A O 1
ATOM 7140 N N . TYR A 1 897 ? 18.489 -17.735 22.159 1.00 81.12 897 TYR A N 1
ATOM 7141 C CA . TYR A 1 897 ? 18.484 -17.743 23.617 1.00 81.12 897 TYR A CA 1
ATOM 7142 C C . TYR A 1 897 ? 18.826 -16.357 24.182 1.00 81.12 897 TYR A C 1
ATOM 7144 O O . TYR A 1 897 ? 19.547 -15.570 23.559 1.00 81.12 897 TYR A O 1
ATOM 7152 N N . GLY A 1 898 ? 18.321 -16.070 25.383 1.00 76.88 898 GLY A N 1
ATOM 7153 C CA . GLY A 1 898 ? 18.598 -14.820 26.103 1.00 76.88 898 GLY A CA 1
ATOM 7154 C C . GLY A 1 898 ? 17.760 -13.618 25.653 1.00 76.88 898 GLY A C 1
ATOM 7155 O O . GLY A 1 898 ? 18.070 -12.495 26.034 1.00 76.88 898 GLY A O 1
ATOM 7156 N N . LEU A 1 899 ? 16.708 -13.834 24.855 1.00 81.62 899 LEU A N 1
ATOM 7157 C CA . LEU A 1 899 ? 15.723 -12.803 24.524 1.00 81.62 899 LEU A CA 1
ATOM 7158 C C . LEU A 1 899 ? 14.576 -12.829 25.539 1.00 81.62 899 LEU A C 1
ATOM 7160 O O . LEU A 1 899 ? 14.025 -13.891 25.824 1.00 81.62 899 LEU A O 1
ATOM 7164 N N . LYS A 1 900 ? 14.184 -11.659 26.056 1.00 84.19 900 LYS A N 1
ATOM 7165 C CA . LYS A 1 900 ? 12.981 -11.542 26.898 1.00 84.19 900 LYS A CA 1
ATOM 7166 C C . LYS A 1 900 ? 11.692 -11.590 26.065 1.00 84.19 900 LYS A C 1
ATOM 7168 O O . LYS A 1 900 ? 10.693 -12.159 26.505 1.00 84.19 900 LYS A O 1
ATOM 7173 N N . VAL A 1 901 ? 11.742 -11.043 24.846 1.00 88.88 901 VAL A N 1
ATOM 7174 C CA . VAL A 1 901 ? 10.622 -11.045 23.896 1.00 88.88 901 VAL A CA 1
ATOM 7175 C C . VAL A 1 901 ? 10.328 -12.454 23.394 1.00 88.88 901 VAL A C 1
ATOM 7177 O O . VAL A 1 901 ? 11.240 -13.235 23.115 1.00 88.88 901 VAL A O 1
ATOM 7180 N N . ARG A 1 902 ? 9.042 -12.787 23.251 1.00 89.75 902 ARG A N 1
ATOM 7181 C CA . ARG A 1 902 ? 8.590 -14.109 22.801 1.00 89.75 902 ARG A CA 1
ATOM 7182 C C . ARG A 1 902 ? 7.903 -13.998 21.446 1.00 89.75 902 ARG A C 1
ATOM 7184 O O . ARG A 1 902 ? 7.078 -13.116 21.245 1.00 89.75 902 ARG A O 1
ATOM 7191 N N . MET A 1 903 ? 8.182 -14.942 20.542 1.00 91.38 903 MET A N 1
ATOM 7192 C CA . MET A 1 903 ? 7.379 -15.087 19.323 1.00 91.38 903 MET A CA 1
ATOM 7193 C C . MET A 1 903 ? 5.955 -15.530 19.709 1.00 91.38 903 MET A C 1
ATOM 7195 O O . MET A 1 903 ? 5.829 -16.610 20.310 1.00 91.38 903 MET A O 1
ATOM 7199 N N . PRO A 1 904 ? 4.902 -14.748 19.409 1.00 92.25 904 PRO A N 1
ATOM 7200 C CA . PRO A 1 904 ? 3.550 -15.039 19.881 1.00 92.25 904 PRO A CA 1
ATOM 7201 C C . PRO A 1 904 ? 2.932 -16.286 19.231 1.00 92.25 904 PRO A C 1
ATOM 7203 O O . PRO A 1 904 ? 3.250 -16.617 18.092 1.00 92.25 904 PRO A O 1
ATOM 7206 N N . THR A 1 905 ? 2.034 -16.976 19.944 1.00 92.81 905 THR A N 1
ATOM 7207 C CA . THR A 1 905 ? 1.237 -18.089 19.387 1.00 92.81 905 THR A CA 1
ATOM 7208 C C . THR A 1 905 ? -0.108 -17.556 18.918 1.00 92.81 905 THR A C 1
ATOM 7210 O O . THR A 1 905 ? -0.949 -17.208 19.743 1.00 92.81 905 THR A O 1
ATOM 7213 N N . PHE A 1 906 ? -0.316 -17.491 17.606 1.00 91.00 906 PHE A N 1
ATOM 7214 C CA . PHE A 1 906 ? -1.563 -16.986 17.021 1.00 91.00 906 PHE A CA 1
ATOM 7215 C C . PHE A 1 906 ? -2.610 -18.076 16.761 1.00 91.00 906 PHE A C 1
ATOM 7217 O O . PHE A 1 906 ? -3.687 -17.755 16.268 1.00 91.00 906 PHE A O 1
ATOM 7224 N N . ASP A 1 907 ? -2.303 -19.353 17.032 1.00 87.19 907 ASP A N 1
ATOM 7225 C CA . ASP A 1 907 ? -3.159 -20.507 16.708 1.00 87.19 907 ASP A CA 1
ATOM 7226 C C . ASP A 1 907 ? -3.741 -20.402 15.286 1.00 87.19 907 ASP A C 1
ATOM 7228 O O . ASP A 1 907 ? -4.958 -20.441 15.073 1.00 87.19 907 ASP A O 1
ATOM 7232 N N . MET A 1 908 ? -2.850 -20.166 14.318 1.00 89.38 908 MET A N 1
ATOM 7233 C CA . MET A 1 908 ? -3.208 -19.982 12.912 1.00 89.38 908 MET A CA 1
ATOM 7234 C C . MET A 1 908 ? -3.826 -21.258 12.335 1.00 89.38 908 MET A C 1
ATOM 7236 O O . MET A 1 908 ? -3.396 -22.379 12.638 1.00 89.38 908 MET A O 1
ATOM 7240 N N . SER A 1 909 ? -4.799 -21.082 11.445 1.00 91.25 909 SER A N 1
ATOM 7241 C CA . SER A 1 909 ? -5.293 -22.163 10.594 1.00 91.25 909 SER A CA 1
ATOM 7242 C C . SER A 1 909 ? -4.207 -22.650 9.623 1.00 91.25 909 SER A C 1
ATOM 7244 O O . SER A 1 909 ? -3.231 -21.950 9.339 1.00 91.25 909 SER A O 1
ATOM 7246 N N . ASP A 1 910 ? -4.386 -23.854 9.073 1.00 94.12 910 ASP A N 1
ATOM 7247 C CA . ASP A 1 910 ? -3.479 -24.384 8.043 1.00 94.12 910 ASP A CA 1
ATOM 7248 C C . ASP A 1 910 ? -3.447 -23.483 6.799 1.00 94.12 910 ASP A C 1
ATOM 7250 O O . ASP A 1 910 ? -2.405 -23.341 6.160 1.00 94.12 910 ASP A O 1
ATOM 7254 N N . GLU A 1 911 ? -4.570 -22.842 6.472 1.00 93.00 911 GLU A N 1
ATOM 7255 C CA . GLU A 1 911 ? -4.689 -21.915 5.346 1.00 93.00 911 GLU A CA 1
ATOM 7256 C C . GLU A 1 911 ? -3.874 -20.635 5.578 1.00 93.00 911 GLU A C 1
ATOM 7258 O O . GLU A 1 911 ? -3.085 -20.248 4.715 1.00 93.00 911 GLU A O 1
ATOM 7263 N N . GLU A 1 912 ? -3.986 -20.015 6.756 1.00 93.00 912 GLU A N 1
ATOM 7264 C CA . GLU A 1 912 ? -3.220 -18.811 7.114 1.00 93.00 912 GLU A CA 1
ATOM 7265 C C . GLU A 1 912 ? -1.713 -19.090 7.154 1.00 93.00 912 GLU A C 1
ATOM 7267 O O . GLU A 1 912 ? -0.929 -18.357 6.548 1.00 93.00 912 GLU A O 1
ATOM 7272 N N . ALA A 1 913 ? -1.302 -20.187 7.799 1.00 95.38 913 ALA A N 1
ATOM 7273 C CA . ALA A 1 913 ? 0.106 -20.571 7.867 1.00 95.38 913 ALA A CA 1
ATOM 7274 C C . ALA A 1 913 ? 0.675 -20.888 6.472 1.00 95.38 913 ALA A C 1
ATOM 7276 O O . ALA A 1 913 ? 1.763 -20.428 6.128 1.00 95.38 913 ALA A O 1
ATOM 7277 N N . THR A 1 914 ? -0.074 -21.609 5.628 1.00 95.88 914 THR A N 1
ATOM 7278 C CA . THR A 1 914 ? 0.333 -21.884 4.237 1.00 95.88 914 THR A CA 1
ATOM 7279 C C . THR A 1 914 ? 0.435 -20.599 3.419 1.00 95.88 914 THR A C 1
ATOM 7281 O O . THR A 1 914 ? 1.362 -20.454 2.622 1.00 95.88 914 THR A O 1
ATOM 7284 N N . THR A 1 915 ? -0.487 -19.654 3.624 1.00 95.25 915 THR A N 1
ATOM 7285 C CA . THR A 1 915 ? -0.484 -18.354 2.942 1.00 95.25 915 THR A CA 1
ATOM 7286 C C . THR A 1 915 ? 0.793 -17.580 3.253 1.00 95.25 915 THR A C 1
ATOM 7288 O O . THR A 1 915 ? 1.453 -17.125 2.324 1.00 95.25 915 THR A O 1
ATOM 7291 N N . LEU A 1 916 ? 1.213 -17.514 4.522 1.00 96.38 916 LEU A N 1
ATOM 7292 C CA . LEU A 1 916 ? 2.473 -16.866 4.909 1.00 96.38 916 LEU A CA 1
ATOM 7293 C C . LEU A 1 916 ? 3.711 -17.570 4.334 1.00 96.38 916 LEU A C 1
ATOM 7295 O O . LEU A 1 916 ? 4.658 -16.913 3.908 1.00 96.38 916 LEU A O 1
ATOM 7299 N N . VAL A 1 917 ? 3.718 -18.903 4.278 1.00 96.44 917 VAL A N 1
ATOM 7300 C CA . VAL A 1 917 ? 4.840 -19.654 3.688 1.00 96.44 917 VAL A CA 1
ATOM 7301 C C . VAL A 1 917 ? 4.964 -19.380 2.187 1.00 96.44 917 VAL A C 1
ATOM 7303 O O . VAL A 1 917 ? 6.063 -19.108 1.691 1.00 96.44 917 VAL A O 1
ATOM 7306 N N . LYS A 1 918 ? 3.841 -19.417 1.460 1.00 95.38 918 LYS A N 1
ATOM 7307 C CA . LYS A 1 918 ? 3.798 -19.071 0.034 1.00 95.38 918 LYS A CA 1
ATOM 7308 C C . LYS A 1 918 ? 4.187 -17.618 -0.195 1.00 95.38 918 LYS A C 1
ATOM 7310 O O . LYS A 1 918 ? 4.930 -17.346 -1.126 1.00 95.38 918 LYS A O 1
ATOM 7315 N N . TYR A 1 919 ? 3.732 -16.717 0.669 1.00 95.00 919 TYR A N 1
ATOM 7316 C CA . TYR A 1 919 ? 4.064 -15.300 0.634 1.00 95.00 919 TYR A CA 1
ATOM 7317 C C . TYR A 1 919 ? 5.571 -15.053 0.686 1.00 95.00 919 TYR A C 1
ATOM 7319 O O . TYR A 1 919 ? 6.112 -14.447 -0.234 1.00 95.00 919 TYR A O 1
ATOM 7327 N N . PHE A 1 920 ? 6.269 -15.578 1.697 1.00 95.56 920 PHE A N 1
ATOM 7328 C CA . PHE A 1 920 ? 7.720 -15.401 1.792 1.00 95.56 920 PHE A CA 1
ATOM 7329 C C . PHE A 1 920 ? 8.468 -16.076 0.635 1.00 95.56 920 PHE A C 1
ATOM 7331 O O . PHE A 1 920 ? 9.441 -15.520 0.139 1.00 95.56 920 PHE A O 1
ATOM 7338 N N . SER A 1 921 ? 7.995 -17.235 0.160 1.00 93.19 921 SER A N 1
ATOM 7339 C CA . SER A 1 921 ? 8.576 -17.886 -1.026 1.00 93.19 921 SER A CA 1
ATOM 7340 C C . SER A 1 921 ? 8.399 -17.018 -2.278 1.00 93.19 921 SER A C 1
ATOM 7342 O O . SER A 1 921 ? 9.344 -16.806 -3.027 1.00 93.19 921 SER A O 1
ATOM 7344 N N . ALA A 1 922 ? 7.206 -16.452 -2.473 1.00 90.94 922 ALA A N 1
ATOM 7345 C CA . ALA A 1 922 ? 6.895 -15.565 -3.584 1.00 90.94 922 ALA A CA 1
ATOM 7346 C C . ALA A 1 922 ? 7.732 -14.281 -3.540 1.00 90.94 922 ALA A C 1
ATOM 7348 O O . ALA A 1 922 ? 8.286 -13.906 -4.573 1.00 90.94 922 ALA A O 1
ATOM 7349 N N . LEU A 1 923 ? 7.871 -13.634 -2.375 1.00 88.50 923 LEU A N 1
ATOM 7350 C CA . LEU A 1 923 ? 8.708 -12.439 -2.212 1.00 88.50 923 LEU A CA 1
ATOM 7351 C C . LEU A 1 923 ? 10.137 -12.678 -2.707 1.00 88.50 923 LEU A C 1
ATOM 7353 O O . LEU A 1 923 ? 10.637 -11.888 -3.506 1.00 88.50 923 LEU A O 1
ATOM 7357 N N . ASP A 1 924 ? 10.723 -13.815 -2.337 1.00 88.38 924 ASP A N 1
ATOM 7358 C CA . ASP A 1 924 ? 12.109 -14.160 -2.665 1.00 88.38 924 ASP A CA 1
ATOM 7359 C C . ASP A 1 924 ? 12.267 -14.914 -3.995 1.00 88.38 924 ASP A C 1
ATOM 7361 O O . ASP A 1 924 ? 13.363 -15.350 -4.334 1.00 88.38 924 ASP A O 1
ATOM 7365 N N . ASN A 1 925 ? 11.182 -15.061 -4.765 1.00 86.94 925 ASN A N 1
ATOM 7366 C CA . ASN A 1 925 ? 11.153 -15.789 -6.037 1.00 86.94 925 ASN A CA 1
ATOM 7367 C C . ASN A 1 925 ? 11.601 -17.264 -5.921 1.00 86.94 925 ASN A C 1
ATOM 7369 O O . ASN A 1 925 ? 12.230 -17.822 -6.818 1.00 86.94 925 ASN A O 1
ATOM 7373 N N . GLU A 1 926 ? 11.253 -17.899 -4.804 1.00 87.62 926 GLU A N 1
ATOM 7374 C CA . GLU A 1 926 ? 11.526 -19.303 -4.518 1.00 87.62 926 GLU A CA 1
ATOM 7375 C C . GLU A 1 926 ? 10.393 -20.214 -5.019 1.00 87.62 926 GLU A C 1
ATOM 7377 O O . GLU A 1 926 ? 9.212 -19.880 -4.858 1.00 87.62 926 GLU A O 1
ATOM 7382 N N . PRO A 1 927 ? 10.710 -21.403 -5.566 1.00 85.06 927 PRO A N 1
ATOM 7383 C CA . PRO A 1 927 ? 9.696 -22.364 -5.980 1.00 85.06 927 PRO A CA 1
ATOM 7384 C C . PRO A 1 927 ? 8.911 -22.902 -4.775 1.00 85.06 927 PRO A C 1
ATOM 7386 O O . PRO A 1 927 ? 9.471 -23.170 -3.706 1.00 85.06 927 PRO A O 1
ATOM 7389 N N . PHE A 1 928 ? 7.606 -23.114 -4.963 1.00 82.25 928 PHE A N 1
ATOM 7390 C CA . PHE A 1 928 ? 6.730 -23.726 -3.966 1.00 82.25 928 PHE A CA 1
ATOM 7391 C C . PHE A 1 928 ? 5.885 -24.859 -4.586 1.00 82.25 928 PHE A C 1
ATOM 7393 O O . PHE A 1 928 ? 5.127 -24.595 -5.520 1.00 82.25 928 PHE A O 1
ATOM 7400 N N . PRO A 1 929 ? 5.932 -26.098 -4.053 1.00 81.00 929 PRO A N 1
ATOM 7401 C CA . PRO A 1 929 ? 6.759 -26.536 -2.926 1.00 81.00 929 PRO A CA 1
ATOM 7402 C C . PRO A 1 929 ? 8.256 -26.503 -3.270 1.00 81.00 929 PRO A C 1
ATOM 7404 O O . PRO A 1 929 ? 8.637 -26.655 -4.426 1.00 81.00 929 PRO A O 1
ATOM 7407 N N . TYR A 1 930 ? 9.104 -26.298 -2.261 1.00 79.88 930 TYR A N 1
ATOM 7408 C CA . TYR A 1 930 ? 10.555 -26.298 -2.454 1.00 79.88 930 TYR A CA 1
ATOM 7409 C C . TYR A 1 930 ? 11.043 -27.700 -2.843 1.00 79.88 930 TYR A C 1
ATOM 7411 O O . TYR A 1 930 ? 10.790 -28.670 -2.124 1.00 79.88 930 TYR A O 1
ATOM 7419 N N . GLU A 1 931 ? 11.781 -27.801 -3.947 1.00 74.19 931 GLU A N 1
ATOM 7420 C CA . GLU A 1 931 ? 12.441 -29.039 -4.357 1.00 74.19 931 GLU A CA 1
ATOM 7421 C C . GLU A 1 931 ? 13.845 -29.106 -3.750 1.00 74.19 931 GLU A C 1
ATOM 7423 O O . GLU A 1 931 ? 14.725 -28.305 -4.064 1.00 74.19 931 GLU A O 1
ATOM 7428 N N . THR A 1 932 ? 14.076 -30.077 -2.864 1.00 70.62 932 THR A N 1
ATOM 7429 C CA . THR A 1 932 ? 15.415 -30.330 -2.328 1.00 70.62 932 THR A CA 1
ATOM 7430 C C . THR A 1 932 ? 16.316 -30.875 -3.429 1.00 70.62 932 THR A C 1
ATOM 7432 O O . THR A 1 932 ? 16.091 -31.966 -3.954 1.00 70.62 932 THR A O 1
ATOM 7435 N N . ILE A 1 933 ? 17.385 -30.147 -3.751 1.00 68.06 933 ILE A N 1
ATOM 7436 C CA . ILE A 1 933 ? 18.404 -30.642 -4.679 1.00 68.06 933 ILE A CA 1
ATOM 7437 C C . ILE A 1 933 ? 19.078 -31.874 -4.040 1.00 68.06 933 ILE A C 1
ATOM 7439 O O . ILE A 1 933 ? 19.598 -31.767 -2.920 1.00 68.06 933 ILE A O 1
ATOM 7443 N N . PRO A 1 934 ? 19.083 -33.052 -4.700 1.00 70.06 934 PRO A N 1
ATOM 7444 C CA . PRO A 1 934 ? 19.781 -34.230 -4.197 1.00 70.06 934 PRO A CA 1
ATOM 7445 C C . PRO A 1 934 ? 21.277 -33.941 -4.072 1.00 70.06 934 PRO A C 1
ATOM 7447 O O . PRO A 1 934 ? 21.939 -33.612 -5.057 1.00 70.06 934 PRO A O 1
ATOM 7450 N N . ARG A 1 935 ? 21.821 -34.073 -2.861 1.00 72.62 935 ARG A N 1
ATOM 7451 C CA . ARG A 1 935 ? 23.237 -33.818 -2.569 1.00 72.62 935 ARG A CA 1
ATOM 7452 C C . ARG A 1 935 ? 23.952 -35.118 -2.191 1.00 72.62 935 ARG A C 1
ATOM 7454 O O . ARG A 1 935 ? 23.337 -35.969 -1.548 1.00 72.62 935 ARG A O 1
ATOM 7461 N N . PRO A 1 936 ? 25.229 -35.298 -2.576 1.00 77.06 936 PRO A N 1
ATOM 7462 C CA . PRO A 1 936 ? 26.040 -36.393 -2.061 1.00 77.06 936 PRO A CA 1
ATOM 7463 C C . PRO A 1 936 ? 26.137 -36.299 -0.537 1.00 77.06 936 PRO A C 1
ATOM 7465 O O . PRO A 1 936 ? 26.396 -35.222 -0.003 1.00 77.06 936 PRO A O 1
ATOM 7468 N N . GLU A 1 937 ? 25.946 -37.419 0.156 1.00 83.75 937 GLU A N 1
ATOM 7469 C CA . GLU A 1 937 ? 26.156 -37.470 1.604 1.00 83.75 937 GLU A CA 1
ATOM 7470 C C . GLU A 1 937 ? 27.637 -37.195 1.923 1.00 83.75 937 GLU A C 1
ATOM 7472 O O . GLU A 1 937 ? 28.510 -37.851 1.338 1.00 83.75 937 GLU A O 1
ATOM 7477 N N . PRO A 1 938 ? 27.944 -36.255 2.835 1.00 87.56 938 PRO A N 1
ATOM 7478 C CA . PRO A 1 938 ? 29.319 -35.922 3.175 1.00 87.56 938 PRO A CA 1
ATOM 7479 C C . PRO A 1 938 ? 30.009 -37.121 3.829 1.00 87.56 938 PRO A C 1
ATOM 7481 O O . PRO A 1 938 ? 29.442 -37.828 4.670 1.00 87.56 938 PRO A O 1
ATOM 7484 N N . THR A 1 939 ? 31.268 -37.366 3.472 1.00 92.50 939 THR A N 1
ATOM 7485 C CA . THR A 1 939 ? 32.036 -38.441 4.098 1.00 92.50 939 THR A CA 1
ATOM 7486 C C . THR A 1 939 ? 32.440 -38.060 5.524 1.00 92.50 939 THR A C 1
ATOM 7488 O O . THR A 1 939 ? 32.521 -36.893 5.904 1.00 92.50 939 THR A O 1
ATOM 7491 N N . ALA A 1 940 ? 32.808 -39.052 6.339 1.00 91.88 940 ALA A N 1
ATOM 7492 C CA . ALA A 1 940 ? 33.357 -38.777 7.668 1.00 91.88 940 ALA A CA 1
ATOM 7493 C C . ALA A 1 940 ? 34.660 -37.948 7.625 1.00 91.88 940 ALA A C 1
ATOM 7495 O O . ALA A 1 940 ? 35.035 -37.352 8.634 1.00 91.88 940 ALA A O 1
ATOM 7496 N N . ALA A 1 941 ? 35.391 -37.954 6.502 1.00 91.44 941 ALA A N 1
ATOM 7497 C CA . ALA A 1 941 ? 36.561 -37.100 6.317 1.00 91.44 941 ALA A CA 1
ATOM 7498 C C . ALA A 1 941 ? 36.150 -35.641 6.086 1.00 91.44 941 ALA A C 1
ATOM 7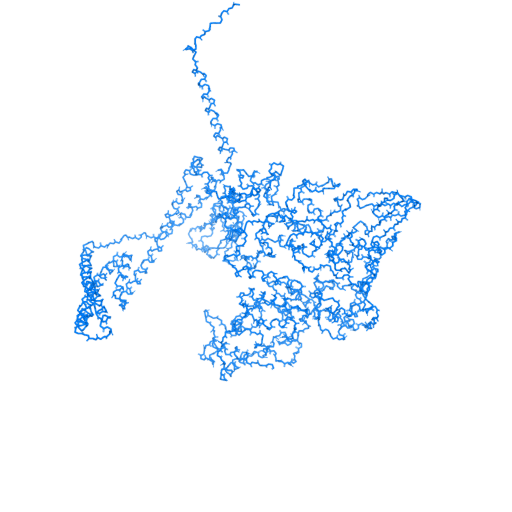500 O O . ALA A 1 941 ? 36.718 -34.762 6.735 1.00 91.44 941 ALA A O 1
ATOM 7501 N N . ASP A 1 942 ? 35.122 -35.421 5.268 1.00 91.94 942 ASP A N 1
ATOM 7502 C CA . ASP A 1 942 ? 34.565 -34.101 4.960 1.00 91.94 942 ASP A CA 1
ATOM 7503 C C . ASP A 1 942 ? 34.025 -33.432 6.223 1.00 91.94 942 ASP A C 1
ATOM 7505 O O . ASP A 1 942 ? 34.419 -32.316 6.547 1.00 91.94 942 ASP A O 1
ATOM 7509 N N . LEU A 1 943 ? 33.243 -34.159 7.030 1.00 93.94 943 LEU A N 1
ATOM 7510 C CA . LEU A 1 943 ? 32.723 -33.640 8.301 1.00 93.94 943 LEU A CA 1
ATOM 7511 C C . LEU A 1 943 ? 33.837 -33.274 9.294 1.00 93.94 943 LEU A C 1
ATOM 7513 O O . LEU A 1 943 ? 33.736 -32.275 10.004 1.00 93.94 943 LEU A O 1
ATOM 7517 N N . ARG A 1 944 ? 34.930 -34.051 9.345 1.00 94.06 944 ARG A N 1
ATOM 7518 C CA . ARG A 1 944 ? 36.094 -33.708 10.183 1.00 94.06 944 ARG A CA 1
ATOM 7519 C C . ARG A 1 944 ? 36.811 -32.463 9.675 1.00 94.06 944 ARG A C 1
ATOM 7521 O O . ARG A 1 944 ? 37.295 -31.684 10.491 1.00 94.06 944 ARG A O 1
ATOM 7528 N N . LEU A 1 945 ? 36.924 -32.299 8.359 1.00 93.44 945 LEU A N 1
ATOM 7529 C CA . LEU A 1 945 ? 37.555 -31.130 7.760 1.00 93.44 945 LEU A CA 1
ATOM 7530 C C . LEU A 1 945 ? 36.696 -29.878 7.977 1.00 93.44 945 LEU A C 1
ATOM 7532 O O . LEU A 1 945 ? 37.217 -28.889 8.484 1.00 93.44 945 LEU A O 1
ATOM 7536 N N . GLY A 1 946 ? 35.390 -29.966 7.713 1.00 93.81 946 GLY A N 1
ATOM 7537 C CA . GLY A 1 946 ? 34.408 -28.916 7.986 1.00 93.81 946 GLY A CA 1
ATOM 7538 C C . GLY A 1 946 ? 34.397 -28.490 9.452 1.00 93.81 946 GLY A C 1
ATOM 7539 O O . GLY A 1 946 ? 34.451 -27.296 9.734 1.00 93.81 946 GLY A O 1
ATOM 7540 N N . LYS A 1 947 ? 34.459 -29.445 10.394 1.00 94.12 947 LYS A N 1
ATOM 7541 C CA . LYS A 1 947 ? 34.603 -29.130 11.823 1.00 94.12 947 LYS A CA 1
ATOM 7542 C C . LYS A 1 947 ? 35.867 -28.323 12.126 1.00 94.12 947 LYS A C 1
ATOM 7544 O O . LYS A 1 947 ? 35.807 -27.387 12.911 1.00 94.12 947 LYS A O 1
ATOM 7549 N N . ARG A 1 948 ? 37.019 -28.680 11.548 1.00 94.56 948 ARG A N 1
ATOM 7550 C CA . ARG A 1 948 ? 38.263 -27.936 11.814 1.00 94.56 948 ARG A CA 1
ATOM 7551 C C . ARG A 1 948 ? 38.180 -26.497 11.319 1.00 94.56 948 ARG A C 1
ATOM 7553 O O . ARG A 1 948 ? 38.625 -25.610 12.029 1.00 94.56 948 ARG A O 1
ATOM 7560 N N . ILE A 1 949 ? 37.582 -26.278 10.148 1.00 93.50 949 ILE A N 1
ATOM 7561 C CA . ILE A 1 949 ? 37.355 -24.927 9.622 1.00 93.50 949 ILE A CA 1
ATOM 7562 C C . ILE A 1 949 ? 36.378 -24.166 10.534 1.00 93.50 949 ILE A C 1
ATOM 7564 O O . ILE A 1 949 ? 36.636 -23.023 10.886 1.00 93.50 949 ILE A O 1
ATOM 7568 N N . PHE A 1 950 ? 35.297 -24.812 10.984 1.00 92.31 950 PHE A N 1
ATOM 7569 C CA . PHE A 1 950 ? 34.350 -24.238 11.947 1.00 92.31 950 PHE A CA 1
ATOM 7570 C C . PHE A 1 950 ? 35.028 -23.811 13.264 1.00 92.31 950 PHE A C 1
ATOM 7572 O O . PHE A 1 950 ? 34.753 -22.726 13.776 1.00 92.31 950 PHE A O 1
ATOM 7579 N N . ASP A 1 951 ? 35.929 -24.643 13.796 1.00 91.69 951 ASP A N 1
ATOM 7580 C CA . ASP A 1 951 ? 36.693 -24.342 15.012 1.00 91.69 951 ASP A CA 1
ATOM 7581 C C . ASP A 1 951 ? 37.705 -23.197 14.773 1.00 91.69 951 ASP A C 1
ATOM 7583 O O . ASP A 1 951 ? 37.867 -22.331 15.632 1.00 91.69 951 ASP A O 1
ATOM 7587 N N . GLU A 1 952 ? 38.361 -23.156 13.605 1.00 90.94 952 GLU A N 1
ATOM 7588 C CA . GLU A 1 952 ? 39.295 -22.083 13.211 1.00 90.94 952 GLU A CA 1
ATOM 7589 C C . GLU A 1 952 ? 38.587 -20.723 13.129 1.00 90.94 952 GLU A C 1
ATOM 7591 O O . GLU A 1 952 ? 39.091 -19.713 13.622 1.00 90.94 952 GLU A O 1
ATOM 7596 N N . LEU A 1 953 ? 37.372 -20.718 12.576 1.00 89.81 953 LEU A N 1
ATOM 7597 C CA . LEU A 1 953 ? 36.497 -19.549 12.494 1.00 89.81 953 LEU A CA 1
ATOM 7598 C C . LEU A 1 953 ? 35.869 -19.159 13.839 1.00 89.81 953 LEU A C 1
ATOM 7600 O O . LEU A 1 953 ? 35.229 -18.111 13.924 1.00 89.81 953 LEU A O 1
ATOM 7604 N N . LYS A 1 954 ? 36.048 -19.978 14.886 1.00 90.75 954 LYS A N 1
ATOM 7605 C CA . LYS A 1 954 ? 35.513 -19.762 16.240 1.00 90.75 954 LYS A CA 1
ATOM 7606 C C . LYS A 1 954 ? 34.010 -19.504 16.250 1.00 90.75 954 LYS A C 1
ATOM 7608 O O . LYS A 1 954 ? 33.513 -18.667 16.996 1.00 90.75 954 LYS A O 1
ATOM 7613 N N . CYS A 1 955 ? 33.252 -20.218 15.421 1.00 88.50 955 CYS A N 1
ATOM 7614 C CA . CYS A 1 955 ? 31.804 -20.023 15.344 1.00 88.50 955 CYS A CA 1
ATOM 7615 C C . CYS A 1 955 ? 31.107 -20.223 16.712 1.00 88.50 955 CYS A C 1
ATOM 7617 O O . CYS A 1 955 ? 30.113 -19.561 17.007 1.00 88.50 955 CYS A O 1
ATOM 7619 N N . ASP A 1 956 ? 31.655 -21.077 17.579 1.00 87.19 956 ASP A N 1
ATOM 7620 C CA . ASP A 1 956 ? 31.180 -21.370 18.938 1.00 87.19 956 ASP A CA 1
ATOM 7621 C C . ASP A 1 956 ? 31.413 -20.239 19.958 1.00 87.19 956 ASP A C 1
ATOM 7623 O O . ASP A 1 956 ? 30.796 -20.243 21.029 1.00 87.19 956 ASP A O 1
ATOM 7627 N N . SER A 1 957 ? 32.267 -19.254 19.650 1.00 87.25 957 SER A N 1
ATOM 7628 C CA . SER A 1 957 ? 32.457 -18.078 20.508 1.00 87.25 957 SER A CA 1
ATOM 7629 C C . SER A 1 957 ? 31.224 -17.180 20.518 1.00 87.25 957 SER A C 1
ATOM 7631 O O . SER A 1 957 ? 30.919 -16.566 21.537 1.00 87.25 957 SER A O 1
ATOM 7633 N N . CYS A 1 958 ? 30.500 -17.146 19.397 1.00 87.00 958 CYS A N 1
ATOM 7634 C CA . CYS A 1 958 ? 29.315 -16.315 19.205 1.00 87.00 958 CYS A CA 1
ATOM 7635 C C . CYS A 1 958 ? 28.025 -17.140 19.224 1.00 87.00 958 CYS A C 1
ATOM 7637 O O . CYS A 1 958 ? 27.013 -16.679 19.738 1.00 87.00 958 CYS A O 1
ATOM 7639 N N . HIS A 1 959 ? 28.024 -18.353 18.673 1.00 89.12 959 HIS A N 1
ATOM 7640 C CA . HIS A 1 959 ? 26.812 -19.163 18.605 1.00 89.12 959 HIS A CA 1
ATOM 7641 C C . HIS A 1 959 ? 26.648 -20.060 19.840 1.00 89.12 959 HIS A C 1
ATOM 7643 O O . HIS A 1 959 ? 27.575 -20.794 20.192 1.00 89.12 959 HIS A O 1
ATOM 7649 N N . PRO A 1 960 ? 25.480 -20.027 20.506 1.00 85.06 960 PRO A N 1
ATOM 7650 C CA . PRO A 1 960 ? 25.229 -20.859 21.670 1.00 85.06 960 PRO A CA 1
ATOM 7651 C C . PRO A 1 960 ? 24.970 -22.316 21.292 1.00 85.06 960 PRO A C 1
ATOM 7653 O O . PRO A 1 960 ? 24.454 -22.619 20.215 1.00 85.06 960 PRO A O 1
ATOM 7656 N N . SER A 1 961 ? 25.296 -23.212 22.221 1.00 75.69 961 SER A N 1
ATOM 7657 C CA . SER A 1 961 ? 24.882 -24.617 22.167 1.00 75.69 961 SER A CA 1
ATOM 7658 C C . SER A 1 961 ? 23.554 -24.828 22.897 1.00 75.69 961 SER A C 1
ATOM 7660 O O . SER A 1 961 ? 23.209 -24.084 23.817 1.00 75.69 961 SER A O 1
ATOM 7662 N N . GLN A 1 962 ? 22.809 -25.870 22.529 1.00 71.31 962 GLN A N 1
ATOM 7663 C CA . GLN A 1 962 ? 21.537 -26.188 23.175 1.00 71.31 962 GLN A CA 1
ATOM 7664 C C . GLN A 1 962 ? 21.685 -26.334 24.701 1.00 71.31 962 GLN A C 1
ATOM 7666 O O . GLN A 1 962 ? 22.488 -27.128 25.193 1.00 71.31 962 GLN A O 1
ATOM 7671 N N . GLY A 1 963 ? 20.864 -25.594 25.454 1.00 67.62 963 GLY A N 1
ATOM 7672 C CA . GLY A 1 963 ? 20.855 -25.632 26.922 1.00 67.62 963 GLY A CA 1
ATOM 7673 C C . GLY A 1 963 ? 22.044 -24.929 27.587 1.00 67.62 963 GLY A C 1
ATOM 7674 O O . GLY A 1 963 ? 22.196 -25.026 28.806 1.00 67.62 963 GLY A O 1
ATOM 7675 N N . GLU A 1 964 ? 22.880 -24.227 26.816 1.00 77.25 964 GLU A N 1
ATOM 7676 C CA . GLU A 1 964 ? 23.921 -23.354 27.350 1.00 77.25 964 GLU A CA 1
ATOM 7677 C C . GLU A 1 964 ? 23.281 -22.196 28.130 1.00 77.25 964 GLU A C 1
ATOM 7679 O O . GLU A 1 964 ? 22.413 -21.485 27.625 1.00 77.25 964 GLU A O 1
ATOM 7684 N N . PHE A 1 965 ? 23.709 -21.994 29.378 1.00 78.81 965 PHE A N 1
ATOM 7685 C CA . PHE A 1 965 ? 23.334 -20.802 30.132 1.00 78.81 965 PHE A CA 1
ATOM 7686 C C . PHE A 1 965 ? 24.077 -19.598 29.552 1.00 78.81 965 PHE A C 1
ATOM 7688 O O . PHE A 1 965 ? 25.306 -19.560 29.604 1.00 78.81 965 PHE A O 1
ATOM 7695 N N . ILE A 1 966 ? 23.337 -18.619 29.030 1.00 79.31 966 ILE A N 1
ATOM 7696 C CA . ILE A 1 966 ? 23.894 -17.379 28.485 1.00 79.31 966 ILE A CA 1
ATOM 7697 C C . ILE A 1 966 ? 23.717 -16.266 29.524 1.00 79.31 966 ILE A C 1
ATOM 7699 O O . ILE A 1 966 ? 22.583 -15.844 29.762 1.00 79.31 966 ILE A O 1
ATOM 7703 N N . PRO A 1 967 ? 24.800 -15.787 30.165 1.00 76.31 967 PRO A N 1
ATOM 7704 C CA . PRO A 1 967 ? 24.721 -14.648 31.068 1.00 76.31 967 PRO A CA 1
ATOM 7705 C C . PRO A 1 967 ? 24.267 -13.381 30.337 1.00 76.31 967 PRO A C 1
ATOM 7707 O O . PRO A 1 967 ? 24.591 -13.175 29.165 1.00 76.31 967 PRO A O 1
ATOM 7710 N N . GLU A 1 968 ? 23.578 -12.501 31.057 1.00 69.75 968 GLU A N 1
ATOM 7711 C CA . GLU A 1 968 ? 23.235 -11.164 30.572 1.00 69.75 968 GLU A CA 1
ATOM 7712 C C . GLU A 1 968 ? 24.510 -10.398 30.165 1.00 69.75 968 GLU A C 1
ATOM 7714 O O . GLU A 1 968 ? 25.516 -10.425 30.878 1.00 69.75 968 GLU A O 1
ATOM 7719 N N . GLY A 1 969 ? 24.494 -9.775 28.982 1.00 69.12 969 GLY A N 1
ATOM 7720 C CA . GLY A 1 969 ? 25.659 -9.092 28.403 1.00 69.12 969 GLY A CA 1
ATOM 7721 C C . GLY A 1 969 ? 26.697 -9.996 27.718 1.00 69.12 969 GLY A C 1
ATOM 7722 O O . GLY A 1 969 ? 27.754 -9.507 27.331 1.00 69.12 969 GLY A O 1
ATOM 7723 N N . SER A 1 970 ? 26.438 -11.299 27.560 1.00 78.75 970 SER A N 1
ATOM 7724 C CA . SER A 1 970 ? 27.290 -12.196 26.762 1.00 78.75 970 SER A CA 1
ATOM 7725 C C . SER A 1 970 ? 27.177 -11.916 25.257 1.00 78.75 970 SER A C 1
ATOM 7727 O O . SER A 1 970 ? 26.073 -11.736 24.748 1.00 78.75 970 SER A O 1
ATOM 7729 N N . ASP A 1 971 ? 28.288 -12.035 24.519 1.00 77.38 971 ASP A N 1
ATOM 7730 C CA . ASP A 1 971 ? 28.320 -11.956 23.043 1.00 77.38 971 ASP A CA 1
ATOM 7731 C C . ASP A 1 971 ? 27.454 -13.024 22.339 1.00 77.38 971 ASP A C 1
ATOM 7733 O O . ASP A 1 971 ? 27.147 -12.901 21.148 1.00 77.38 971 ASP A O 1
ATOM 7737 N N . LYS A 1 972 ? 27.047 -14.070 23.076 1.00 82.81 972 LYS A N 1
ATOM 7738 C CA . LYS A 1 972 ? 26.139 -15.125 22.603 1.00 82.81 972 LYS A CA 1
ATOM 7739 C C . LYS A 1 972 ? 24.659 -14.760 22.721 1.00 82.81 972 LYS A C 1
ATOM 7741 O O . LYS A 1 972 ? 23.819 -15.430 22.116 1.00 82.81 972 LYS A O 1
ATOM 7746 N N . ALA A 1 973 ? 24.316 -13.735 23.499 1.00 80.94 973 ALA A N 1
ATOM 7747 C CA . ALA A 1 973 ? 22.929 -13.347 23.720 1.00 80.94 973 ALA A CA 1
ATOM 7748 C C . ALA A 1 973 ? 22.278 -12.898 22.402 1.00 80.94 973 ALA A C 1
ATOM 7750 O O . ALA A 1 973 ? 22.856 -12.144 21.618 1.00 80.94 973 ALA A O 1
ATOM 7751 N N . GLY A 1 974 ? 21.088 -13.428 22.110 1.00 77.56 974 GLY A N 1
ATOM 7752 C CA . GLY A 1 974 ? 20.396 -13.148 20.855 1.00 77.56 974 GLY A CA 1
ATOM 7753 C C . GLY A 1 974 ? 21.048 -13.773 19.612 1.00 77.56 974 GLY A C 1
ATOM 7754 O O . GLY A 1 974 ? 20.616 -13.472 18.498 1.00 77.56 974 GLY A O 1
ATOM 7755 N N . ARG A 1 975 ? 22.053 -14.650 19.729 1.00 85.69 975 ARG A N 1
ATOM 7756 C CA . ARG A 1 975 ? 22.612 -15.393 18.583 1.00 85.69 975 ARG A CA 1
ATOM 7757 C C . ARG A 1 975 ? 21.848 -16.713 18.371 1.00 85.69 975 ARG A C 1
ATOM 7759 O O . ARG A 1 975 ? 21.341 -17.287 19.336 1.00 85.69 975 ARG A O 1
ATOM 7766 N N . PRO A 1 976 ? 21.689 -17.184 17.118 1.00 86.25 976 PRO A N 1
ATOM 7767 C CA . PRO A 1 976 ? 20.903 -18.380 16.834 1.00 86.25 976 PRO A CA 1
ATOM 7768 C C . PRO A 1 976 ? 21.651 -19.665 17.205 1.00 86.25 976 PRO A C 1
ATOM 7770 O O . PRO A 1 976 ? 22.865 -19.757 17.005 1.00 86.25 976 PRO A O 1
ATOM 7773 N N . ASP A 1 977 ? 20.897 -20.662 17.668 1.00 86.81 977 ASP A N 1
ATOM 7774 C CA . ASP A 1 977 ? 21.377 -22.027 17.903 1.00 86.81 977 ASP A CA 1
ATOM 7775 C C . ASP A 1 977 ? 21.646 -22.739 16.567 1.00 86.81 977 ASP A C 1
ATOM 7777 O O . ASP A 1 977 ? 20.732 -22.966 15.765 1.00 86.81 977 ASP A O 1
ATOM 7781 N N . LEU A 1 978 ? 22.910 -23.088 16.317 1.00 89.12 978 LEU A N 1
ATOM 7782 C CA . LEU A 1 978 ? 23.328 -23.725 15.065 1.00 89.12 978 LEU A CA 1
ATOM 7783 C C . LEU A 1 978 ? 22.920 -25.200 14.966 1.00 89.12 978 LEU A C 1
ATOM 7785 O O . LEU A 1 978 ? 22.894 -25.733 13.859 1.00 89.12 978 LEU A O 1
ATOM 7789 N N . SER A 1 979 ? 22.538 -25.855 16.070 1.00 86.44 979 SER A N 1
ATOM 7790 C CA . SER A 1 979 ? 22.032 -27.238 16.031 1.00 86.44 979 SER A CA 1
ATOM 7791 C C . SER A 1 979 ? 20.708 -27.368 15.267 1.00 86.44 979 SER A C 1
ATOM 7793 O O . SER A 1 979 ? 20.380 -28.441 14.767 1.00 86.44 979 SER A O 1
ATOM 7795 N N . LEU A 1 980 ? 19.971 -26.263 15.104 1.00 87.00 980 LEU A N 1
ATOM 7796 C CA . LEU A 1 980 ? 18.724 -26.212 14.339 1.00 87.00 980 LEU A CA 1
ATOM 7797 C C . LEU A 1 980 ? 18.945 -26.084 12.824 1.00 87.00 980 LEU A C 1
ATOM 7799 O O . LEU A 1 980 ? 17.976 -26.136 12.067 1.00 87.00 980 LEU A O 1
ATOM 7803 N N . ALA A 1 981 ? 20.187 -25.900 12.359 1.00 89.62 981 ALA A N 1
ATOM 7804 C CA . ALA A 1 981 ? 20.478 -25.590 10.959 1.00 89.62 981 ALA A CA 1
ATOM 7805 C C . ALA A 1 981 ? 19.905 -26.631 9.985 1.00 89.62 981 ALA A C 1
ATOM 7807 O O . ALA A 1 981 ? 19.308 -26.249 8.983 1.00 89.62 981 ALA A O 1
ATOM 7808 N N . LYS A 1 982 ? 20.014 -27.927 10.307 1.00 89.00 982 LYS A N 1
ATOM 7809 C CA . LYS A 1 982 ? 19.533 -29.029 9.457 1.00 89.00 982 LYS A CA 1
ATOM 7810 C C . LYS A 1 982 ? 18.029 -28.971 9.178 1.00 89.00 982 LYS A C 1
ATOM 7812 O O . LYS A 1 982 ? 17.605 -29.222 8.055 1.00 89.00 982 LYS A O 1
ATOM 7817 N N . GLU A 1 983 ? 17.238 -28.696 10.209 1.00 88.62 983 GLU A N 1
ATOM 7818 C CA . GLU A 1 983 ? 15.772 -28.720 10.142 1.00 88.62 983 GLU A CA 1
ATOM 7819 C C . GLU A 1 983 ? 15.204 -27.385 9.656 1.00 88.62 983 GLU A C 1
ATOM 7821 O O . GLU A 1 983 ? 14.136 -27.352 9.053 1.00 88.62 983 GLU A O 1
ATOM 7826 N N . ARG A 1 984 ? 15.919 -26.284 9.914 1.00 90.44 984 ARG A N 1
ATOM 7827 C CA . ARG A 1 984 ? 15.447 -24.921 9.665 1.00 90.44 984 ARG A CA 1
ATOM 7828 C C . ARG A 1 984 ? 15.926 -24.337 8.344 1.00 90.44 984 ARG A C 1
ATOM 7830 O O . ARG A 1 984 ? 15.124 -23.715 7.657 1.00 90.44 984 ARG A O 1
ATOM 7837 N N . LEU A 1 985 ? 17.215 -24.448 8.026 1.00 91.81 985 LEU A N 1
ATOM 7838 C CA . LEU A 1 985 ? 17.866 -23.634 6.995 1.00 91.81 985 LEU A CA 1
ATOM 7839 C C . LEU A 1 985 ? 18.059 -24.417 5.697 1.00 91.81 985 LEU A C 1
ATOM 7841 O O . LEU A 1 985 ? 18.564 -25.543 5.709 1.00 91.81 985 LEU A O 1
ATOM 7845 N N . LYS A 1 986 ? 17.711 -23.794 4.566 1.00 91.44 986 LYS A N 1
ATOM 7846 C CA . LYS A 1 986 ? 18.021 -24.350 3.246 1.00 91.44 986 LYS A CA 1
ATOM 7847 C C . LYS A 1 986 ? 19.537 -24.422 3.077 1.00 91.44 986 LYS A C 1
ATOM 7849 O O . LYS A 1 986 ? 20.276 -23.509 3.444 1.00 91.44 986 LYS A O 1
ATOM 7854 N N . ALA A 1 987 ? 20.013 -25.537 2.542 1.00 88.81 987 ALA A N 1
ATOM 7855 C CA . ALA A 1 987 ? 21.444 -25.796 2.507 1.00 88.81 987 ALA A CA 1
ATOM 7856 C C . ALA A 1 987 ? 22.206 -24.942 1.490 1.00 88.81 987 ALA A C 1
ATOM 7858 O O . ALA A 1 987 ? 23.367 -24.626 1.734 1.00 88.81 987 ALA A O 1
ATOM 7859 N N . ASP A 1 988 ? 21.563 -24.579 0.383 1.00 86.81 988 ASP A N 1
ATOM 7860 C CA . ASP A 1 988 ? 22.162 -23.702 -0.623 1.00 86.81 988 ASP A CA 1
ATOM 7861 C C . ASP A 1 988 ? 22.226 -22.267 -0.087 1.00 86.81 988 ASP A C 1
ATOM 7863 O O . ASP A 1 988 ? 23.288 -21.654 -0.109 1.00 86.81 988 ASP A O 1
ATOM 7867 N N . TRP A 1 989 ? 21.164 -21.811 0.588 1.00 90.62 989 TRP A N 1
ATOM 7868 C CA . TRP A 1 989 ? 21.157 -20.524 1.289 1.00 90.62 989 TRP A CA 1
ATOM 7869 C C . TRP A 1 989 ? 22.275 -20.393 2.333 1.00 90.62 989 TRP A C 1
ATOM 7871 O O . TRP A 1 989 ? 22.867 -19.330 2.466 1.00 90.62 989 TRP A O 1
ATOM 7881 N N . LEU A 1 990 ? 22.617 -21.463 3.065 1.00 91.25 990 LEU A N 1
ATOM 7882 C CA . LEU A 1 990 ? 23.740 -21.438 4.016 1.00 91.25 990 LEU A CA 1
ATOM 7883 C C . LEU A 1 990 ? 25.082 -21.094 3.348 1.00 91.25 990 LEU A C 1
ATOM 7885 O O . LEU A 1 990 ? 25.931 -20.477 3.989 1.00 91.25 990 LEU A O 1
ATOM 7889 N N . ILE A 1 991 ? 25.281 -21.497 2.090 1.00 90.50 991 ILE A N 1
ATOM 7890 C CA . ILE A 1 991 ? 26.482 -21.156 1.315 1.00 90.50 991 ILE A CA 1
ATOM 7891 C C . ILE A 1 991 ? 26.480 -19.658 1.033 1.00 90.50 991 ILE A C 1
ATOM 7893 O O . ILE A 1 991 ? 27.454 -18.979 1.351 1.00 90.50 991 ILE A O 1
ATOM 7897 N N . ASP A 1 992 ? 25.378 -19.150 0.483 1.00 89.81 992 ASP A N 1
ATOM 7898 C CA . ASP A 1 992 ? 25.252 -17.746 0.091 1.00 89.81 992 ASP A CA 1
ATOM 7899 C C . ASP A 1 992 ? 25.334 -16.818 1.309 1.00 89.81 992 ASP A C 1
ATOM 7901 O O . ASP A 1 992 ? 26.049 -15.816 1.289 1.00 89.81 992 ASP A O 1
ATOM 7905 N N . TRP A 1 993 ? 24.713 -17.211 2.424 1.00 90.69 993 TRP A N 1
ATOM 7906 C CA . TRP A 1 993 ? 24.811 -16.509 3.700 1.00 90.69 993 TRP A CA 1
ATOM 7907 C C . TRP A 1 993 ? 26.251 -16.425 4.212 1.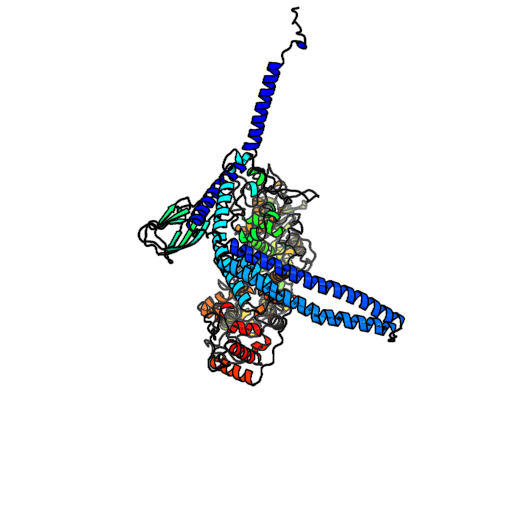00 90.69 993 TRP A C 1
ATOM 7909 O O . TRP A 1 993 ? 26.664 -15.373 4.680 1.00 90.69 993 TRP A O 1
ATOM 7919 N N . MET A 1 994 ? 27.037 -17.506 4.139 1.00 91.25 994 MET A N 1
ATOM 7920 C CA . MET A 1 994 ? 28.437 -17.486 4.592 1.00 91.25 994 MET A CA 1
ATOM 7921 C C . MET A 1 994 ? 29.361 -16.683 3.665 1.00 91.25 994 MET A C 1
ATOM 7923 O O . MET A 1 994 ? 30.399 -16.195 4.119 1.00 91.25 994 MET A O 1
ATOM 7927 N N . LYS A 1 995 ? 28.991 -16.541 2.388 1.00 89.81 995 LYS A N 1
ATOM 7928 C CA . LYS A 1 995 ? 29.720 -15.741 1.397 1.00 89.81 995 LYS A CA 1
ATOM 7929 C C . LYS A 1 995 ? 29.538 -14.244 1.600 1.00 89.81 995 LYS A C 1
ATOM 7931 O O . LYS A 1 995 ? 30.518 -13.506 1.515 1.00 89.81 995 LYS A O 1
ATOM 7936 N N . ASP A 1 996 ? 28.302 -13.808 1.836 1.00 87.44 996 ASP A N 1
ATOM 7937 C CA . ASP A 1 996 ? 27.965 -12.396 2.018 1.00 87.44 996 ASP A CA 1
ATOM 7938 C C . ASP A 1 996 ? 26.737 -12.210 2.933 1.00 87.44 996 ASP A C 1
ATOM 7940 O O . ASP A 1 996 ? 25.619 -11.990 2.455 1.00 87.44 996 ASP A O 1
ATOM 7944 N N . PRO A 1 997 ? 26.921 -12.256 4.267 1.00 88.38 997 PRO A N 1
ATOM 7945 C CA . PRO A 1 997 ? 25.823 -12.062 5.212 1.00 88.38 997 PRO A CA 1
ATOM 7946 C C . PRO A 1 997 ? 25.148 -10.684 5.106 1.00 88.38 997 PRO A C 1
ATOM 7948 O O . PRO A 1 997 ? 23.962 -10.552 5.417 1.00 88.38 997 PRO A O 1
ATOM 7951 N N . GLN A 1 998 ? 25.894 -9.649 4.700 1.00 85.50 998 GLN A N 1
ATOM 7952 C CA . GLN A 1 998 ? 25.396 -8.270 4.661 1.00 85.50 998 GLN A CA 1
ATOM 7953 C C . GLN A 1 998 ? 24.396 -8.066 3.521 1.00 85.50 998 GLN A C 1
ATOM 7955 O O . GLN A 1 998 ? 23.448 -7.303 3.694 1.00 85.50 998 GLN A O 1
ATOM 7960 N N . SER A 1 999 ? 24.554 -8.787 2.404 1.00 82.06 999 SER A N 1
ATOM 7961 C CA . SER A 1 999 ? 23.597 -8.756 1.287 1.00 82.06 999 SER A CA 1
ATOM 7962 C C . SER A 1 999 ? 22.186 -9.226 1.671 1.00 82.06 999 SER A C 1
ATOM 7964 O O . SER A 1 999 ? 21.200 -8.709 1.149 1.00 82.06 999 SER A O 1
ATOM 7966 N N . PHE A 1 1000 ? 22.077 -10.168 2.614 1.00 79.50 1000 PHE A N 1
ATOM 7967 C CA . PHE A 1 1000 ? 20.799 -10.712 3.086 1.00 79.50 1000 PHE A CA 1
ATOM 7968 C C . PHE A 1 1000 ? 20.257 -9.989 4.321 1.00 79.50 1000 PHE A C 1
ATOM 7970 O O . PHE A 1 1000 ? 19.044 -9.896 4.503 1.00 79.50 1000 PHE A O 1
ATOM 7977 N N . GLN A 1 1001 ? 21.142 -9.529 5.210 1.00 79.31 1001 GLN A N 1
ATOM 7978 C CA . GLN A 1 1001 ? 20.758 -8.806 6.419 1.00 79.31 1001 GLN A CA 1
ATOM 7979 C C . GLN A 1 1001 ? 21.751 -7.670 6.704 1.00 79.31 1001 GLN A C 1
ATOM 7981 O O . GLN A 1 1001 ? 22.702 -7.858 7.472 1.00 79.31 1001 GLN A O 1
ATOM 7986 N N . PRO A 1 1002 ? 21.513 -6.473 6.140 1.00 77.19 1002 PRO A N 1
ATOM 7987 C CA . PRO A 1 1002 ? 22.356 -5.309 6.380 1.00 77.19 1002 PRO A CA 1
ATOM 7988 C C . PRO A 1 1002 ? 22.492 -4.983 7.874 1.00 77.19 1002 PRO A C 1
ATOM 7990 O O . PRO A 1 1002 ? 21.506 -4.901 8.612 1.00 77.19 1002 PRO A O 1
ATOM 7993 N N . GLY A 1 1003 ? 23.729 -4.800 8.338 1.00 75.88 1003 GLY A N 1
ATOM 7994 C CA . GLY A 1 1003 ? 24.039 -4.536 9.745 1.00 75.88 1003 GLY A CA 1
ATOM 7995 C C . GLY A 1 1003 ? 24.032 -5.782 10.637 1.00 75.88 1003 GLY A C 1
ATOM 7996 O O . GLY A 1 1003 ? 23.992 -5.654 11.861 1.00 75.88 1003 GLY A O 1
ATOM 7997 N N . THR A 1 1004 ? 24.060 -6.989 10.057 1.00 80.44 1004 THR A N 1
ATOM 7998 C CA . THR A 1 1004 ? 24.233 -8.229 10.826 1.00 80.44 1004 THR A CA 1
ATOM 7999 C C . THR A 1 1004 ? 25.605 -8.287 11.503 1.00 80.44 1004 THR A C 1
ATOM 8001 O O . THR A 1 1004 ? 26.608 -7.837 10.951 1.00 80.44 1004 THR A O 1
ATOM 8004 N N . ALA A 1 1005 ? 25.658 -8.892 12.694 1.00 80.62 1005 ALA A N 1
ATOM 8005 C CA . ALA A 1 1005 ? 26.900 -9.146 13.428 1.00 80.62 1005 ALA A CA 1
ATOM 8006 C C . ALA A 1 1005 ? 27.686 -10.363 12.895 1.00 80.62 1005 ALA A C 1
ATOM 8008 O O . ALA A 1 1005 ? 28.767 -10.662 13.400 1.00 80.62 1005 ALA A O 1
ATOM 8009 N N . MET A 1 1006 ? 27.141 -11.094 11.913 1.00 86.44 1006 MET A N 1
ATOM 8010 C CA . MET A 1 1006 ? 27.823 -12.226 11.283 1.00 86.44 1006 MET A CA 1
ATOM 8011 C C . MET A 1 1006 ? 28.996 -11.726 10.418 1.00 86.44 1006 MET A C 1
ATOM 8013 O O . MET A 1 1006 ? 28.761 -10.931 9.503 1.00 86.44 1006 MET A O 1
ATOM 8017 N N . PRO A 1 1007 ? 30.241 -12.177 10.661 1.00 85.62 1007 PRO A N 1
ATOM 8018 C CA . PRO A 1 1007 ? 31.385 -11.767 9.856 1.00 85.62 1007 PRO A CA 1
ATOM 8019 C C . PRO A 1 1007 ? 31.380 -12.443 8.480 1.00 85.62 1007 PRO A C 1
ATOM 8021 O O . PRO A 1 1007 ? 30.966 -13.595 8.337 1.00 85.62 1007 PRO A O 1
ATOM 8024 N N . GLN A 1 1008 ? 31.926 -11.753 7.478 1.00 87.62 1008 GLN A N 1
ATOM 8025 C CA . GLN A 1 1008 ? 32.269 -12.354 6.192 1.00 87.62 1008 GLN A CA 1
ATOM 8026 C C . GLN A 1 1008 ? 33.597 -13.113 6.332 1.00 87.62 1008 GLN A C 1
ATOM 8028 O O . GLN A 1 1008 ? 34.676 -12.531 6.239 1.00 87.62 1008 GLN A O 1
ATOM 8033 N N . ALA A 1 1009 ? 33.512 -14.415 6.608 1.00 85.56 1009 ALA A N 1
ATOM 8034 C CA . ALA A 1 1009 ? 34.676 -15.255 6.902 1.00 85.56 1009 ALA A CA 1
ATOM 8035 C C . ALA A 1 1009 ? 35.615 -15.463 5.696 1.00 85.56 1009 ALA A C 1
ATOM 8037 O O . ALA A 1 1009 ? 36.817 -15.635 5.889 1.00 85.56 1009 ALA A O 1
ATOM 8038 N N . TRP A 1 1010 ? 35.083 -15.397 4.472 1.00 90.00 1010 TRP A N 1
ATOM 8039 C CA . TRP A 1 1010 ? 35.852 -15.450 3.227 1.00 90.00 1010 TRP A CA 1
ATOM 8040 C C . TRP A 1 1010 ? 35.700 -14.114 2.486 1.00 90.00 1010 TRP A C 1
ATOM 8042 O O . TRP A 1 1010 ? 34.683 -13.902 1.822 1.00 90.00 1010 TRP A O 1
ATOM 8052 N N . PRO A 1 1011 ? 36.654 -13.174 2.608 1.00 85.56 1011 PRO A N 1
ATOM 8053 C CA . PRO A 1 1011 ? 36.549 -11.890 1.929 1.00 85.56 1011 PRO A CA 1
ATOM 8054 C C . PRO A 1 1011 ? 36.644 -12.075 0.411 1.00 85.56 1011 PRO A C 1
ATOM 8056 O O . PRO A 1 1011 ? 37.440 -12.876 -0.090 1.00 85.56 1011 PRO A O 1
ATOM 8059 N N . ARG A 1 1012 ? 35.829 -11.317 -0.324 1.00 85.38 1012 ARG A N 1
ATOM 8060 C CA . ARG A 1 1012 ? 35.848 -11.297 -1.789 1.00 85.38 1012 ARG A CA 1
ATOM 8061 C C . ARG A 1 1012 ? 36.904 -10.308 -2.289 1.00 85.38 1012 ARG A C 1
ATOM 8063 O O . ARG A 1 1012 ? 36.903 -9.148 -1.886 1.00 85.38 1012 ARG A O 1
ATOM 8070 N N . VAL A 1 1013 ? 37.781 -10.755 -3.187 1.00 81.19 1013 VAL A N 1
ATOM 8071 C CA . VAL A 1 1013 ? 38.746 -9.910 -3.908 1.00 81.19 1013 VAL A CA 1
ATOM 8072 C C . VAL A 1 1013 ? 38.585 -10.169 -5.404 1.00 81.19 1013 VAL A C 1
ATOM 8074 O O . VAL A 1 1013 ? 38.799 -11.287 -5.878 1.00 81.19 1013 VAL A O 1
ATOM 8077 N N . GLY A 1 1014 ? 38.149 -9.140 -6.139 1.00 83.19 1014 GLY A N 1
ATOM 8078 C CA . GLY A 1 1014 ? 37.650 -9.300 -7.507 1.00 83.19 1014 GLY A CA 1
ATOM 8079 C C . GLY A 1 1014 ? 36.430 -10.228 -7.537 1.00 83.19 1014 GLY A C 1
ATOM 8080 O O . GLY A 1 1014 ? 35.482 -10.043 -6.776 1.00 83.19 1014 GLY A O 1
ATOM 8081 N N . ASP A 1 1015 ? 36.484 -11.272 -8.362 1.00 78.75 1015 ASP A N 1
ATOM 8082 C CA . ASP A 1 1015 ? 35.417 -12.278 -8.488 1.00 78.75 1015 ASP A CA 1
ATOM 8083 C C . ASP A 1 1015 ? 35.679 -13.570 -7.702 1.00 78.75 1015 ASP A C 1
ATOM 8085 O O . ASP A 1 1015 ? 35.009 -14.578 -7.914 1.00 78.75 1015 ASP A O 1
ATOM 8089 N N . THR A 1 1016 ? 36.649 -13.559 -6.781 1.00 79.94 1016 THR A N 1
ATOM 8090 C CA . THR A 1 1016 ? 37.056 -14.758 -6.030 1.00 79.94 1016 THR A CA 1
ATOM 8091 C C . THR A 1 1016 ? 36.991 -14.561 -4.520 1.00 79.94 1016 THR A C 1
ATOM 8093 O O . THR A 1 1016 ? 37.307 -13.486 -4.007 1.00 79.94 1016 THR A O 1
ATOM 8096 N N . TYR A 1 1017 ? 36.601 -15.617 -3.804 1.00 85.69 1017 TYR A N 1
ATOM 8097 C CA . TYR A 1 1017 ? 36.639 -15.679 -2.344 1.00 85.69 1017 TYR A CA 1
ATOM 8098 C C . TYR A 1 1017 ? 38.012 -16.167 -1.869 1.00 85.69 1017 TYR A C 1
ATOM 8100 O O . TYR A 1 1017 ? 38.528 -17.167 -2.366 1.00 85.69 1017 TYR A O 1
ATOM 8108 N N . MET A 1 1018 ? 38.607 -15.456 -0.911 1.00 85.81 1018 MET A N 1
ATOM 8109 C CA . MET A 1 1018 ? 39.927 -15.775 -0.359 1.00 85.81 1018 MET A CA 1
ATOM 8110 C C . MET A 1 1018 ? 39.854 -16.994 0.582 1.00 85.81 1018 MET A C 1
ATOM 8112 O O . MET A 1 1018 ? 39.138 -16.922 1.581 1.00 85.81 1018 MET A O 1
ATOM 8116 N N . PRO A 1 1019 ? 40.577 -18.096 0.308 1.00 87.19 1019 PRO A N 1
ATOM 8117 C CA . PRO A 1 1019 ? 40.556 -19.324 1.108 1.00 87.19 1019 PRO A CA 1
ATOM 8118 C C . PRO A 1 1019 ? 41.468 -19.251 2.342 1.00 87.19 1019 PRO A C 1
ATOM 8120 O O . PRO A 1 1019 ? 42.440 -18.499 2.375 1.00 87.19 1019 PRO A O 1
ATOM 8123 N N . PHE A 1 1020 ? 41.250 -20.145 3.309 1.00 84.50 1020 PHE A N 1
ATOM 8124 C CA . PHE A 1 1020 ? 42.264 -20.479 4.315 1.00 84.50 1020 PHE A CA 1
ATOM 8125 C C . PHE A 1 1020 ? 43.269 -21.491 3.740 1.00 84.50 1020 PHE A C 1
ATOM 8127 O O . PHE A 1 1020 ? 42.874 -22.599 3.380 1.00 84.50 1020 PHE A O 1
ATOM 8134 N N . GLU A 1 1021 ? 44.556 -21.138 3.650 1.00 79.62 1021 GLU A N 1
ATOM 8135 C CA . GLU A 1 1021 ? 45.570 -21.926 2.912 1.00 79.62 1021 GLU A CA 1
ATOM 8136 C C . GLU A 1 1021 ? 45.704 -23.390 3.381 1.00 79.62 1021 GLU A C 1
ATOM 8138 O O . GLU A 1 1021 ? 45.915 -24.287 2.564 1.00 79.62 1021 GLU A O 1
ATOM 8143 N N . ASP A 1 1022 ? 45.517 -23.661 4.677 1.00 84.25 1022 ASP A N 1
ATOM 8144 C CA . ASP A 1 1022 ? 45.720 -24.991 5.274 1.00 84.25 1022 ASP A CA 1
ATOM 8145 C C . ASP A 1 1022 ? 44.549 -25.976 5.061 1.00 84.25 1022 ASP A C 1
ATOM 8147 O O . ASP A 1 1022 ? 44.605 -27.133 5.501 1.00 84.25 1022 ASP A O 1
ATOM 8151 N N . TYR A 1 1023 ? 43.475 -25.554 4.386 1.00 87.56 1023 TYR A N 1
ATOM 8152 C CA . TYR A 1 1023 ? 42.235 -26.323 4.272 1.00 87.56 1023 TYR A CA 1
ATOM 8153 C C . TYR A 1 1023 ? 41.774 -26.487 2.819 1.00 87.56 1023 TYR A C 1
ATOM 8155 O O . TYR A 1 1023 ? 41.868 -25.566 2.013 1.00 87.56 1023 TYR A O 1
ATOM 8163 N N . ALA A 1 1024 ? 41.248 -27.675 2.491 1.00 84.56 1024 ALA A N 1
ATOM 8164 C CA . ALA A 1 1024 ? 40.639 -27.996 1.189 1.00 84.56 1024 ALA A CA 1
ATOM 8165 C C . ALA A 1 1024 ? 41.470 -27.551 -0.038 1.00 84.56 1024 ALA A C 1
ATOM 8167 O O . ALA A 1 1024 ? 40.940 -27.028 -1.008 1.00 84.56 1024 ALA A O 1
ATOM 8168 N N . GLY A 1 1025 ? 42.800 -27.682 0.030 1.00 84.12 1025 GLY A N 1
ATOM 8169 C CA . GLY A 1 1025 ? 43.690 -27.311 -1.077 1.00 84.12 1025 GLY A CA 1
ATOM 8170 C C . GLY A 1 1025 ? 43.678 -25.824 -1.460 1.00 84.12 1025 GLY A C 1
ATOM 8171 O O . GLY A 1 1025 ? 44.119 -25.502 -2.560 1.00 84.12 1025 GLY A O 1
ATOM 8172 N N . GLY A 1 1026 ? 43.186 -24.937 -0.589 1.00 85.69 1026 GLY A N 1
ATOM 8173 C CA . GLY A 1 1026 ? 43.020 -23.518 -0.900 1.00 85.69 1026 GLY A CA 1
ATOM 8174 C C . GLY A 1 1026 ? 41.782 -23.206 -1.751 1.00 85.69 1026 GLY A C 1
ATOM 8175 O O . GLY A 1 1026 ? 41.757 -22.173 -2.408 1.00 85.69 1026 GLY A O 1
ATOM 8176 N N . ASP A 1 1027 ? 40.758 -24.062 -1.769 1.00 89.88 1027 ASP A N 1
ATOM 8177 C CA . ASP A 1 1027 ? 39.475 -23.754 -2.416 1.00 89.88 1027 ASP A CA 1
ATOM 8178 C C . ASP A 1 1027 ? 38.468 -23.200 -1.390 1.00 89.88 1027 ASP A C 1
ATOM 8180 O O . ASP A 1 1027 ? 37.936 -23.932 -0.552 1.00 89.88 1027 ASP A O 1
ATOM 8184 N N . ALA A 1 1028 ? 38.188 -21.895 -1.459 1.00 90.25 1028 ALA A N 1
ATOM 8185 C CA . ALA A 1 1028 ? 37.241 -21.223 -0.567 1.00 90.25 1028 ALA A CA 1
ATOM 8186 C C . ALA A 1 1028 ? 35.810 -21.760 -0.726 1.00 90.25 1028 ALA A C 1
ATOM 8188 O O . ALA A 1 1028 ? 35.094 -21.935 0.258 1.00 90.25 1028 ALA A O 1
ATOM 8189 N N . GLU A 1 1029 ? 35.398 -22.077 -1.952 1.00 90.56 1029 GLU A N 1
ATOM 8190 C CA . GLU A 1 1029 ? 34.074 -22.623 -2.243 1.00 90.56 1029 GLU A CA 1
ATOM 8191 C C . GLU A 1 1029 ? 33.922 -24.028 -1.647 1.00 90.56 1029 GLU A C 1
ATOM 8193 O O . GLU A 1 1029 ? 32.867 -24.380 -1.111 1.00 90.56 1029 GLU A O 1
ATOM 8198 N N . GLU A 1 1030 ? 34.982 -24.839 -1.694 1.00 91.81 1030 GLU A N 1
ATOM 8199 C CA . GLU A 1 1030 ? 35.007 -26.143 -1.028 1.00 91.81 1030 GLU A CA 1
ATOM 8200 C C . GLU A 1 1030 ? 34.968 -26.000 0.498 1.00 91.81 1030 GLU A C 1
ATOM 8202 O O . GLU A 1 1030 ? 34.192 -26.696 1.154 1.00 91.81 1030 GLU A O 1
ATOM 8207 N N . GLN A 1 1031 ? 35.721 -25.056 1.071 1.00 93.69 1031 GLN A N 1
ATOM 8208 C CA . GLN A 1 1031 ? 35.698 -24.778 2.513 1.00 93.69 1031 GLN A CA 1
ATOM 8209 C C . GLN A 1 1031 ? 34.297 -24.402 3.005 1.00 93.69 1031 GLN A C 1
ATOM 8211 O O . GLN A 1 1031 ? 33.827 -24.968 3.994 1.00 93.69 1031 GLN A O 1
ATOM 8216 N N . ILE A 1 1032 ? 33.602 -23.509 2.294 1.00 93.44 1032 ILE A N 1
ATOM 8217 C CA . ILE A 1 1032 ? 32.234 -23.091 2.631 1.00 93.44 1032 ILE A CA 1
ATOM 8218 C C . ILE A 1 1032 ? 31.277 -24.291 2.578 1.00 93.44 1032 ILE A C 1
ATOM 8220 O O . ILE A 1 1032 ? 30.486 -24.499 3.502 1.00 93.44 1032 ILE A O 1
ATOM 8224 N N . ARG A 1 1033 ? 31.376 -25.134 1.537 1.00 92.62 1033 ARG A N 1
ATOM 8225 C CA . ARG A 1 1033 ? 30.572 -26.364 1.415 1.00 92.62 1033 ARG A CA 1
ATOM 8226 C C . ARG A 1 1033 ? 30.813 -27.333 2.574 1.00 92.62 1033 ARG A C 1
ATOM 8228 O O . ARG A 1 1033 ? 29.850 -27.863 3.124 1.00 92.62 1033 ARG A O 1
ATOM 8235 N N . LEU A 1 1034 ? 32.067 -27.524 2.979 1.00 94.38 1034 LEU A N 1
ATOM 8236 C CA . LEU A 1 1034 ? 32.438 -28.393 4.098 1.00 94.38 1034 LEU A CA 1
ATOM 8237 C C . LEU A 1 1034 ? 31.912 -27.870 5.441 1.00 94.38 1034 LEU A C 1
ATOM 8239 O O . LEU A 1 1034 ? 31.435 -28.657 6.261 1.00 94.38 1034 LEU A O 1
ATOM 8243 N N . VAL A 1 1035 ? 31.965 -26.553 5.670 1.00 94.00 1035 VAL A N 1
ATOM 8244 C CA . VAL A 1 1035 ? 31.388 -25.931 6.873 1.00 94.00 1035 VAL A CA 1
ATOM 8245 C C . VAL A 1 1035 ? 29.869 -26.083 6.880 1.00 94.00 1035 VAL A C 1
ATOM 8247 O O . VAL A 1 1035 ? 29.314 -26.505 7.892 1.00 94.00 1035 VAL A O 1
ATOM 8250 N N . ARG A 1 1036 ? 29.191 -25.841 5.750 1.00 93.12 1036 ARG A N 1
ATOM 8251 C CA . ARG A 1 1036 ? 27.751 -26.115 5.593 1.00 93.12 1036 ARG A CA 1
ATOM 8252 C C . ARG A 1 1036 ? 27.423 -27.572 5.925 1.00 93.12 1036 ARG A C 1
ATOM 8254 O O . ARG A 1 1036 ? 26.486 -27.813 6.681 1.00 93.12 1036 ARG A O 1
ATOM 8261 N N . ASP A 1 1037 ? 28.169 -28.531 5.379 1.00 92.88 1037 ASP A N 1
ATOM 8262 C CA . ASP A 1 1037 ? 27.925 -29.962 5.605 1.00 92.88 1037 ASP A CA 1
ATOM 8263 C C . ASP A 1 1037 ? 28.112 -30.350 7.071 1.00 92.88 1037 ASP A C 1
ATOM 8265 O O . ASP A 1 1037 ? 27.322 -31.121 7.618 1.00 92.88 1037 ASP A O 1
ATOM 8269 N N . TYR A 1 1038 ? 29.102 -29.756 7.740 1.00 93.31 1038 TYR A N 1
ATOM 8270 C CA . TYR A 1 1038 ? 29.255 -29.895 9.181 1.00 93.31 1038 TYR A CA 1
ATOM 8271 C C . TYR A 1 1038 ? 28.062 -29.295 9.944 1.00 93.31 1038 TYR A C 1
ATOM 8273 O O . TYR A 1 1038 ? 27.496 -29.986 10.790 1.00 93.31 1038 TYR A O 1
ATOM 8281 N N . LEU A 1 1039 ? 27.616 -28.077 9.611 1.00 90.75 1039 LEU A N 1
ATOM 8282 C CA . LEU A 1 1039 ? 26.468 -27.415 10.250 1.00 90.75 1039 LEU A CA 1
ATOM 8283 C C . LEU A 1 1039 ? 25.181 -28.243 10.154 1.00 90.75 1039 LEU A C 1
ATOM 8285 O O . LEU A 1 1039 ? 24.495 -28.434 11.152 1.00 90.75 1039 LEU A O 1
ATOM 8289 N N . ILE A 1 1040 ? 24.860 -28.783 8.977 1.00 89.44 1040 ILE A N 1
ATOM 8290 C CA . ILE A 1 1040 ? 23.661 -29.620 8.788 1.00 89.44 1040 ILE A CA 1
ATOM 8291 C C . ILE A 1 1040 ? 23.832 -31.050 9.329 1.00 89.44 1040 ILE A C 1
ATOM 8293 O O . ILE A 1 1040 ? 22.863 -31.809 9.367 1.00 89.44 1040 ILE A O 1
ATOM 8297 N N . SER A 1 1041 ? 25.048 -31.439 9.731 1.00 89.25 1041 SER A N 1
ATOM 8298 C CA . SER A 1 1041 ? 25.301 -32.690 10.458 1.00 89.25 1041 SER A CA 1
ATOM 8299 C C . SER A 1 1041 ? 25.091 -32.551 11.967 1.00 89.25 1041 SER A C 1
ATOM 8301 O O . SER A 1 1041 ? 24.950 -33.568 12.649 1.00 89.25 1041 SER A O 1
ATOM 8303 N N . LEU A 1 1042 ? 25.047 -31.315 12.485 1.00 84.12 1042 LEU A N 1
ATOM 8304 C CA . LEU A 1 1042 ? 24.700 -31.055 13.877 1.00 84.12 1042 LEU A CA 1
ATOM 8305 C C . LEU A 1 1042 ? 23.270 -31.554 14.119 1.00 84.12 1042 LEU A C 1
ATOM 8307 O O . LEU A 1 1042 ? 22.357 -31.269 13.343 1.00 84.12 1042 LEU A O 1
ATOM 8311 N N . SER A 1 1043 ? 23.086 -32.345 15.171 1.00 68.88 1043 SER A N 1
ATOM 8312 C CA . SER A 1 1043 ? 21.778 -32.845 15.585 1.00 68.88 1043 SER A CA 1
ATOM 8313 C C . SER A 1 1043 ? 21.422 -32.306 16.959 1.00 68.88 1043 SER A C 1
ATOM 8315 O O . SER A 1 1043 ? 22.302 -32.144 17.808 1.00 68.88 1043 SER A O 1
ATOM 8317 N N . ARG A 1 1044 ? 20.125 -32.098 17.161 1.00 58.41 1044 ARG A N 1
ATOM 8318 C CA . ARG A 1 1044 ? 19.521 -31.862 18.468 1.00 58.41 1044 ARG A CA 1
ATOM 8319 C C . ARG A 1 1044 ? 19.372 -33.155 19.272 1.00 58.41 1044 ARG A C 1
ATOM 8321 O O . ARG A 1 1044 ? 19.211 -34.224 18.635 1.00 58.41 1044 ARG A O 1
#

Radius of gyration: 42.55 Å; chains: 1; bounding box: 96×121×119 Å